Protein AF-A0A3A5UYR4-F1 (afdb_monomer)

Secondary structure (DSSP, 8-state):
--TTHHHHHHHHHHHHHSSSSS--------EEEEESSHHHHHHHHHHHGGGEEEEES--S---TTTPPPPHHHHHHHHH-SEEEE--TTSSTHHHHHHHHHGGG--EEEE-----TT----BHHHHHHHHHHHHHHH--EEEEEPEE---------------------------BPPPSEEEES-TTSPTTEEEEEEEE-SEEEEEEEETT--S-EEEEEEEPBTB----------SS-S-SEEEEEE--SS-EEEEEE-BTTB-S-SEEEEEEEEES--SHHHHHTTHHHHHHHHSS-PEEEETT-EE----TT-EEEEEEP-SSSEEEEEE--TT-SEEEEEESS-GGGG-SSS-SEE-TTS-B---SEEES--S---------------------EEEEETTTTEEE---HHHHHHHTPEEEE-----EEEEETTTTEEE---HHHHHHTT-EEEE----SS-EEE-SS-EEEEE----EEEEETTTTEE-TT--SHHHHHHHTPEEEETT--S-------------EEEEEEEESSSEEEEEEEETT--EEEE-----S-SEEEEEE--SS-EEEEEEPEE-TTS-EE-SSSEEEEEEEEESS-SHHHHHTTHHHHHHHHHSS--EEEETT-EE----TT-EEEEEEP-SSSEEEEEE--TT-SEEEEEESS-GGGG-SSS-SEE-TTS-B---SEEEE---------------S------S-----SB---GGGSHHHHHHHHHHHHHHHHHH-GGGHHHHHHHHHHHHHHHHHHHHHHHHHSTTTS--S--EEEESS---HHHHHHHT-EEEEPTT--TTSPPPHHHHHHHHHHHHHTT--EEEEESSS-HHHHHHHHHHT--SS-TT-SEEEEE---SSPPSSTT--HHHHHHHHHHHHHHHTT-

Structure (mmCIF, N/CA/C/O backbone):
data_AF-A0A3A5UYR4-F1
#
_entry.id   AF-A0A3A5UYR4-F1
#
loop_
_atom_site.group_PDB
_atom_site.id
_atom_site.type_symbol
_atom_site.label_atom_id
_atom_site.label_alt_id
_atom_site.label_comp_id
_atom_site.label_asym_id
_atom_site.label_entity_id
_atom_site.label_seq_id
_atom_site.pdbx_PDB_ins_code
_atom_site.Cartn_x
_atom_site.Cartn_y
_atom_site.Cartn_z
_atom_site.occupancy
_atom_site.B_iso_or_equiv
_atom_site.auth_seq_id
_atom_site.auth_comp_id
_atom_site.auth_asym_id
_atom_site.auth_atom_id
_atom_site.pdbx_PDB_model_num
ATOM 1 N N . MET A 1 1 ? 50.266 27.309 -73.929 1.00 41.91 1 MET A N 1
ATOM 2 C CA . MET A 1 1 ? 49.397 27.851 -72.865 1.00 41.91 1 MET A CA 1
ATOM 3 C C . MET A 1 1 ? 48.111 27.038 -72.879 1.00 41.91 1 MET A C 1
ATOM 5 O O . MET A 1 1 ? 47.482 27.016 -73.918 1.00 41.91 1 MET A O 1
ATOM 9 N N . ASN A 1 2 ? 47.706 26.277 -71.869 1.00 44.31 2 ASN A N 1
ATOM 10 C CA . ASN A 1 2 ? 48.337 25.964 -70.594 1.00 44.31 2 ASN A CA 1
ATOM 11 C C . ASN A 1 2 ? 47.897 24.552 -70.180 1.00 44.31 2 ASN A C 1
ATOM 13 O O . ASN A 1 2 ? 46.729 24.334 -69.879 1.00 44.31 2 ASN A O 1
ATOM 17 N N . ALA A 1 3 ? 48.866 23.644 -70.038 1.00 43.84 3 ALA A N 1
ATOM 18 C CA . ALA A 1 3 ? 48.737 22.358 -69.341 1.00 43.84 3 ALA A CA 1
ATOM 19 C C . ALA A 1 3 ? 48.464 22.514 -67.823 1.00 43.84 3 ALA A C 1
ATOM 21 O O . ALA A 1 3 ? 48.670 21.590 -67.052 1.00 43.84 3 ALA A O 1
ATOM 22 N N . ARG A 1 4 ? 48.024 23.707 -67.397 1.00 46.41 4 ARG A N 1
ATOM 23 C CA . ARG A 1 4 ? 47.527 24.024 -66.055 1.00 46.41 4 ARG A CA 1
ATOM 24 C C . ARG A 1 4 ? 45.995 23.978 -65.971 1.00 46.41 4 ARG A C 1
ATOM 26 O O . ARG A 1 4 ? 45.476 24.002 -64.869 1.00 46.41 4 ARG A O 1
ATOM 33 N N . SER A 1 5 ? 45.279 23.907 -67.102 1.00 45.62 5 SER A N 1
ATOM 34 C CA . SER A 1 5 ? 43.806 23.927 -67.098 1.00 45.62 5 SER A CA 1
ATOM 35 C C . SER A 1 5 ? 43.180 22.537 -66.955 1.00 45.62 5 SER A C 1
ATOM 37 O O . SER A 1 5 ? 42.100 22.417 -66.395 1.00 45.62 5 SER A O 1
ATOM 39 N N . THR A 1 6 ? 43.855 21.481 -67.419 1.00 45.62 6 THR A N 1
ATOM 40 C CA . THR A 1 6 ? 43.345 20.099 -67.344 1.00 45.62 6 THR A CA 1
ATOM 41 C C . THR A 1 6 ? 43.630 19.433 -65.998 1.00 45.62 6 THR A C 1
ATOM 43 O O . THR A 1 6 ? 42.854 18.596 -65.557 1.00 45.62 6 THR A O 1
ATOM 46 N N . THR A 1 7 ? 44.694 19.839 -65.300 1.00 48.00 7 THR A N 1
ATOM 47 C CA . THR A 1 7 ? 45.027 19.320 -63.962 1.00 48.00 7 THR A CA 1
ATOM 48 C C . THR A 1 7 ? 44.143 19.923 -62.868 1.00 48.00 7 THR A C 1
ATOM 50 O O . THR A 1 7 ? 43.902 19.279 -61.857 1.00 48.00 7 THR A O 1
ATOM 53 N N . MET A 1 8 ? 43.609 21.131 -63.078 1.00 48.28 8 MET A N 1
ATOM 54 C CA . MET A 1 8 ? 42.735 21.803 -62.109 1.00 48.28 8 MET A CA 1
ATOM 55 C C . MET A 1 8 ? 41.292 21.272 -62.146 1.00 48.28 8 MET A C 1
ATOM 57 O O . MET A 1 8 ? 40.616 21.304 -61.128 1.00 48.28 8 MET A O 1
ATOM 61 N N . LEU A 1 9 ? 40.841 20.712 -63.278 1.00 46.88 9 LEU A N 1
ATOM 62 C CA . LEU A 1 9 ? 39.514 20.092 -63.392 1.00 46.88 9 LEU A CA 1
ATOM 63 C C . LEU A 1 9 ? 39.484 18.656 -62.830 1.00 46.88 9 LEU A C 1
ATOM 65 O O . LEU A 1 9 ? 38.478 18.241 -62.271 1.00 46.88 9 LEU A O 1
ATOM 69 N N . ALA A 1 10 ? 40.602 17.924 -62.915 1.00 51.81 10 ALA A N 1
ATOM 70 C CA . ALA A 1 10 ? 40.723 16.575 -62.351 1.00 51.81 10 ALA A CA 1
ATOM 71 C C . ALA A 1 10 ? 40.894 16.577 -60.819 1.00 51.81 10 ALA A C 1
ATOM 73 O O . ALA A 1 10 ? 40.377 15.691 -60.151 1.00 51.81 10 ALA A O 1
ATOM 74 N N . VAL A 1 11 ? 41.563 17.591 -60.255 1.00 55.66 11 VAL A N 1
ATOM 75 C CA . VAL A 1 11 ? 41.673 17.760 -58.793 1.00 55.66 11 VAL A CA 1
ATOM 76 C C . VAL A 1 11 ? 40.357 18.269 -58.193 1.00 55.66 11 VAL A C 1
ATOM 78 O O . VAL A 1 11 ? 40.004 17.859 -57.096 1.00 55.66 11 VAL A O 1
ATOM 81 N N . LEU A 1 12 ? 39.577 19.073 -58.930 1.00 49.12 12 LEU A N 1
ATOM 82 C CA . LEU A 1 12 ? 38.245 19.503 -58.489 1.00 49.12 12 LEU A CA 1
ATOM 83 C C . LEU A 1 12 ? 37.212 18.357 -58.550 1.00 49.12 12 LEU A C 1
ATOM 85 O O . LEU A 1 12 ? 36.403 18.242 -57.644 1.00 49.12 12 LEU A O 1
ATOM 89 N N . MET A 1 13 ? 37.278 17.456 -59.543 1.00 50.69 13 MET A N 1
ATOM 90 C CA . MET A 1 13 ? 36.427 16.249 -59.580 1.00 50.69 13 MET A CA 1
ATOM 91 C C . MET A 1 13 ? 36.808 15.188 -58.532 1.00 50.69 13 MET A C 1
ATOM 93 O O . MET A 1 13 ? 35.925 14.485 -58.051 1.00 50.69 13 MET A O 1
ATOM 97 N N . MET A 1 14 ? 38.085 15.087 -58.134 1.00 53.50 14 MET A N 1
ATOM 98 C CA . MET A 1 14 ? 38.490 14.207 -57.024 1.00 53.50 14 MET A CA 1
ATOM 99 C C . MET A 1 14 ? 38.137 14.791 -55.648 1.00 53.50 14 MET A C 1
ATOM 101 O O . MET A 1 14 ? 37.802 14.022 -54.758 1.00 53.50 14 MET A O 1
ATOM 105 N N . LEU A 1 15 ? 38.134 16.121 -55.484 1.00 50.25 15 LEU A N 1
ATOM 106 C CA . LEU A 1 15 ? 37.699 16.778 -54.241 1.00 50.25 15 LEU A CA 1
ATOM 107 C C . LEU A 1 15 ? 36.170 16.780 -54.053 1.00 50.25 15 LEU A C 1
ATOM 109 O O . LEU A 1 15 ? 35.710 16.803 -52.920 1.00 50.25 15 LEU A O 1
ATOM 113 N N . PHE A 1 16 ? 35.384 16.692 -55.134 1.00 47.47 16 PHE A N 1
ATOM 114 C CA . PHE A 1 16 ? 33.928 16.492 -55.052 1.00 47.47 16 PHE A CA 1
ATOM 115 C C . PHE A 1 16 ? 33.507 15.019 -54.903 1.00 47.47 16 PHE A C 1
ATOM 117 O O . PHE A 1 16 ? 32.361 14.763 -54.561 1.00 47.47 16 PHE A O 1
ATOM 124 N N . SER A 1 17 ? 34.411 14.051 -55.113 1.00 47.84 17 SER A N 1
ATOM 125 C CA . SER A 1 17 ? 34.128 12.627 -54.835 1.00 47.84 17 SER A CA 1
ATOM 126 C C . SER A 1 17 ? 34.434 12.232 -53.384 1.00 47.84 17 SER A C 1
ATOM 128 O O . SER A 1 17 ? 34.014 11.172 -52.947 1.00 47.84 17 SER A O 1
ATOM 130 N N . SER A 1 18 ? 35.146 13.077 -52.629 1.00 45.94 18 SER A N 1
ATOM 131 C CA . SER A 1 18 ? 35.383 12.918 -51.184 1.00 45.94 18 SER A CA 1
ATOM 132 C C . SER A 1 18 ? 34.385 13.694 -50.313 1.00 45.94 18 SER A C 1
ATOM 134 O O . SER A 1 18 ? 34.560 13.754 -49.106 1.00 45.94 18 SER A O 1
ATOM 136 N N . MET A 1 19 ? 33.376 14.323 -50.924 1.00 46.06 19 MET A N 1
ATOM 137 C CA . MET A 1 19 ? 32.317 15.082 -50.237 1.00 46.06 19 MET A CA 1
ATOM 138 C C . MET A 1 19 ? 30.908 14.604 -50.620 1.00 46.06 19 MET A C 1
ATOM 140 O O . MET A 1 19 ? 29.925 15.220 -50.236 1.00 46.06 19 MET A O 1
ATOM 144 N N . ALA A 1 20 ? 30.823 13.504 -51.375 1.00 43.44 20 ALA A N 1
ATOM 145 C CA . ALA A 1 20 ? 29.588 12.795 -51.707 1.00 43.44 20 ALA A CA 1
ATOM 146 C C . ALA A 1 20 ? 29.462 11.470 -50.924 1.00 43.44 20 ALA A C 1
ATOM 148 O O . ALA A 1 20 ? 28.778 10.564 -51.373 1.00 43.44 20 ALA A O 1
ATOM 149 N N . GLY A 1 21 ? 30.183 11.344 -49.803 1.00 41.03 21 GLY A N 1
ATOM 150 C CA . GLY A 1 21 ? 30.098 10.216 -48.864 1.00 41.03 21 GLY A CA 1
ATOM 151 C C . GLY A 1 21 ? 29.880 10.671 -47.417 1.00 41.03 21 GLY A C 1
ATOM 152 O O . GLY A 1 21 ? 30.299 9.982 -46.501 1.00 41.03 21 GLY A O 1
ATOM 153 N N . CYS A 1 22 ? 29.321 11.871 -47.224 1.00 47.84 22 CYS A N 1
ATOM 154 C CA . CYS A 1 22 ? 28.932 12.418 -45.916 1.00 47.84 22 CYS A CA 1
ATOM 155 C C . CYS A 1 22 ? 27.630 13.226 -46.041 1.00 47.84 22 CYS A C 1
ATOM 157 O O . CYS A 1 22 ? 27.556 14.335 -45.528 1.00 47.84 22 CYS A O 1
ATOM 159 N N . LEU A 1 23 ? 26.688 12.728 -46.841 1.00 41.50 23 LEU A N 1
ATOM 160 C CA . LEU A 1 23 ? 25.290 13.164 -46.939 1.00 41.50 23 LEU A CA 1
ATOM 161 C C . LEU A 1 23 ? 24.502 11.987 -47.552 1.00 41.50 23 LEU A C 1
ATOM 163 O O . LEU A 1 23 ? 23.849 12.142 -48.579 1.00 41.50 23 LEU A O 1
ATOM 167 N N . ASP A 1 24 ? 24.689 10.795 -46.989 1.00 36.09 24 ASP A N 1
ATOM 168 C CA . ASP A 1 24 ? 23.566 9.880 -46.803 1.00 36.09 24 ASP A CA 1
ATOM 169 C C . ASP A 1 24 ? 23.168 10.149 -45.354 1.00 36.09 24 ASP A C 1
ATOM 171 O O . ASP A 1 24 ? 23.873 9.763 -44.429 1.00 36.09 24 ASP A O 1
ATOM 175 N N . SER A 1 25 ? 22.143 10.973 -45.165 1.00 39.84 25 SER A N 1
ATOM 176 C CA . SER A 1 25 ? 21.165 10.654 -44.137 1.00 39.84 25 SER A CA 1
ATOM 177 C C . SER A 1 25 ? 20.322 9.558 -44.783 1.00 39.84 25 SER A C 1
ATOM 179 O O . SER A 1 25 ? 19.301 9.839 -45.412 1.00 39.84 25 SER A O 1
ATOM 181 N N . GLU A 1 26 ? 20.874 8.344 -44.809 1.00 40.00 26 GLU A N 1
ATOM 182 C CA . GLU A 1 26 ? 20.013 7.180 -44.692 1.00 40.00 26 GLU A CA 1
ATOM 183 C C . GLU A 1 26 ? 19.308 7.431 -43.357 1.00 40.00 26 GLU A C 1
ATOM 185 O O . GLU A 1 26 ? 19.972 7.692 -42.351 1.00 40.00 26 GLU A O 1
ATOM 190 N N . ASP A 1 27 ? 17.985 7.575 -43.399 1.00 44.75 27 ASP A N 1
ATOM 191 C CA . ASP A 1 27 ? 17.169 7.354 -42.216 1.00 44.75 27 ASP A CA 1
ATOM 192 C C . ASP A 1 27 ? 17.482 5.897 -41.834 1.00 44.75 27 ASP A C 1
ATOM 194 O O . ASP A 1 27 ? 16.916 4.964 -42.402 1.00 44.75 27 ASP A O 1
ATOM 198 N N . ASP A 1 28 ? 18.547 5.702 -41.052 1.00 51.66 28 ASP A N 1
ATOM 199 C CA . ASP A 1 28 ? 18.791 4.452 -40.356 1.00 51.66 28 ASP A CA 1
ATOM 200 C C . ASP A 1 28 ? 17.608 4.376 -39.393 1.00 51.66 28 ASP A C 1
ATOM 202 O O . ASP A 1 28 ? 17.541 5.175 -38.461 1.00 51.66 28 ASP A O 1
ATOM 206 N N . ASP A 1 29 ? 16.620 3.534 -39.712 1.00 61.03 29 ASP A N 1
ATOM 207 C CA . ASP A 1 29 ? 15.505 3.212 -38.822 1.00 61.03 29 ASP A CA 1
ATOM 208 C C . ASP A 1 29 ? 16.124 2.722 -37.499 1.00 61.03 29 ASP A C 1
ATOM 210 O O . ASP A 1 29 ? 16.570 1.576 -37.389 1.00 61.03 29 ASP A O 1
ATOM 214 N N . GLU A 1 30 ? 16.287 3.643 -36.548 1.00 75.12 30 GLU A N 1
ATOM 215 C CA . GLU A 1 30 ? 16.884 3.402 -35.239 1.00 75.12 30 GLU A CA 1
ATOM 216 C C . GLU A 1 30 ? 15.900 2.549 -34.442 1.00 75.12 30 GLU A C 1
ATOM 218 O O . GLU A 1 30 ? 14.758 2.946 -34.211 1.00 75.12 30 GLU A O 1
ATOM 223 N N . TRP A 1 31 ? 16.331 1.339 -34.096 1.00 88.31 31 TRP A N 1
ATOM 224 C CA . TRP A 1 31 ? 15.473 0.331 -33.488 1.00 88.31 31 TRP A CA 1
ATOM 225 C C . TRP A 1 31 ? 15.033 0.799 -32.099 1.00 88.31 31 TRP A C 1
ATOM 227 O O . TRP A 1 31 ? 15.882 1.178 -31.286 1.00 88.31 31 TRP A O 1
ATOM 237 N N . THR A 1 32 ? 13.726 0.812 -31.842 1.00 94.19 32 THR A N 1
ATOM 238 C CA . THR A 1 32 ? 13.148 1.441 -30.646 1.00 94.19 32 THR A CA 1
ATOM 239 C C . THR A 1 32 ? 12.625 0.386 -29.675 1.00 94.19 32 THR A C 1
ATOM 241 O O . THR A 1 32 ? 11.776 -0.430 -30.032 1.00 94.19 32 THR A O 1
ATOM 244 N N . ALA A 1 33 ? 13.129 0.417 -28.441 1.00 96.56 33 ALA A N 1
ATOM 245 C CA . ALA A 1 33 ? 12.670 -0.408 -27.332 1.00 96.56 33 ALA A CA 1
ATOM 246 C C . ALA A 1 33 ? 11.856 0.443 -26.351 1.00 96.56 33 ALA A C 1
ATOM 248 O O . ALA A 1 33 ? 12.385 1.396 -25.776 1.00 96.56 33 ALA A O 1
ATOM 249 N N . MET A 1 34 ? 10.589 0.083 -26.160 1.00 96.31 34 MET A N 1
ATOM 250 C CA . MET A 1 34 ? 9.743 0.666 -25.122 1.00 96.31 34 MET A CA 1
ATOM 251 C C . MET A 1 34 ? 9.994 -0.064 -23.797 1.00 96.31 34 MET A C 1
ATOM 253 O O . MET A 1 34 ? 10.170 -1.285 -23.796 1.00 96.31 34 MET A O 1
ATOM 257 N N . VAL A 1 35 ? 10.024 0.658 -22.681 1.00 96.94 35 VAL A N 1
ATOM 258 C CA . VAL A 1 35 ? 10.205 0.097 -21.334 1.00 96.94 35 VAL A CA 1
ATOM 259 C C . VAL A 1 35 ? 9.142 0.640 -20.381 1.00 96.94 35 VAL A C 1
ATOM 261 O O . VAL A 1 35 ? 8.782 1.808 -20.491 1.00 96.94 35 VAL A O 1
ATOM 264 N N . SER A 1 36 ? 8.630 -0.177 -19.465 1.00 94.44 36 SER A N 1
ATOM 265 C CA . SER A 1 36 ? 7.624 0.257 -18.480 1.00 94.44 36 SER A CA 1
ATOM 266 C C . SER A 1 36 ? 8.203 1.179 -17.400 1.00 94.44 36 SER A C 1
ATOM 268 O O . SER A 1 36 ? 7.619 2.215 -17.103 1.00 94.44 36 SER A O 1
ATOM 270 N N . THR A 1 37 ? 9.381 0.838 -16.872 1.00 94.12 37 THR A N 1
ATOM 271 C CA . THR A 1 37 ? 10.008 1.471 -15.699 1.00 94.12 37 THR A CA 1
ATOM 272 C C . THR A 1 37 ? 11.458 1.882 -15.952 1.00 94.12 37 THR A C 1
ATOM 274 O O . THR A 1 37 ? 12.132 1.397 -16.874 1.00 94.12 37 THR A O 1
ATOM 277 N N . TYR A 1 38 ? 11.980 2.781 -15.111 1.00 94.62 38 TYR A N 1
ATOM 278 C CA . TYR A 1 38 ? 13.323 3.321 -15.292 1.00 94.62 38 TYR A CA 1
ATOM 279 C C . TYR A 1 38 ? 14.407 2.257 -15.102 1.00 94.62 38 TYR A C 1
ATOM 281 O O . TYR A 1 38 ? 15.332 2.184 -15.917 1.00 94.62 38 TYR A O 1
ATOM 289 N N . HIS A 1 39 ? 14.296 1.392 -14.090 1.00 95.38 39 HIS A N 1
ATOM 290 C CA . HIS A 1 39 ? 15.257 0.307 -13.868 1.00 95.38 39 HIS A CA 1
ATOM 291 C C . HIS A 1 39 ? 15.328 -0.668 -15.062 1.00 95.38 39 HIS A C 1
ATOM 293 O O . HIS A 1 39 ? 16.430 -1.030 -15.492 1.00 95.38 39 HIS A O 1
ATOM 299 N N . VAL A 1 40 ? 14.196 -1.017 -15.690 1.00 97.50 40 VAL A N 1
ATOM 300 C CA . VAL A 1 40 ? 14.183 -1.793 -16.946 1.00 97.50 40 VAL A CA 1
ATOM 301 C C . VAL A 1 40 ? 14.866 -1.005 -18.069 1.00 97.50 40 VAL A C 1
ATOM 303 O O . VAL A 1 40 ? 15.717 -1.542 -18.788 1.00 97.50 40 VAL A O 1
ATOM 306 N N . GLY A 1 41 ? 14.587 0.296 -18.175 1.00 96.75 41 GLY A N 1
ATOM 307 C CA . GLY A 1 41 ? 15.274 1.210 -19.090 1.00 96.75 41 GLY A CA 1
ATOM 308 C C . GLY A 1 41 ? 16.794 1.224 -18.931 1.00 96.75 41 GLY A C 1
ATOM 309 O O . GLY A 1 41 ? 17.516 1.259 -19.934 1.00 96.75 41 GLY A O 1
ATOM 310 N N . GLN A 1 42 ? 17.302 1.134 -17.700 1.00 97.25 42 GLN A N 1
ATOM 311 C CA . GLN A 1 42 ? 18.737 1.056 -17.413 1.00 97.25 42 GLN A CA 1
ATOM 312 C C . GLN A 1 42 ? 19.355 -0.250 -17.927 1.00 97.25 42 GLN A C 1
ATOM 314 O O . GLN A 1 42 ? 20.432 -0.204 -18.528 1.00 97.25 42 GLN A O 1
ATOM 319 N N . LEU A 1 43 ? 18.674 -1.396 -17.782 1.00 98.06 43 LEU A N 1
ATOM 320 C CA . LEU A 1 43 ? 19.130 -2.672 -18.357 1.00 98.06 43 LEU A CA 1
ATOM 321 C C . LEU A 1 43 ? 19.242 -2.587 -19.880 1.00 98.06 43 LEU A C 1
ATOM 323 O O . LEU A 1 43 ? 20.287 -2.909 -20.459 1.00 98.06 43 LEU A O 1
ATOM 327 N N . VAL A 1 44 ? 18.166 -2.137 -20.531 1.00 97.81 44 VAL A N 1
ATOM 328 C CA . VAL A 1 44 ? 18.091 -2.058 -21.994 1.00 97.81 44 VAL A CA 1
ATOM 329 C C . VAL A 1 44 ? 19.116 -1.060 -22.526 1.00 97.81 44 VAL A C 1
ATOM 331 O O . VAL A 1 44 ? 19.830 -1.376 -23.477 1.00 97.81 44 VAL A O 1
ATOM 334 N N . SER A 1 45 ? 19.273 0.095 -21.877 1.00 96.75 45 SER A N 1
ATOM 335 C CA . SER A 1 45 ? 20.263 1.110 -22.260 1.00 96.75 45 SER A CA 1
ATOM 336 C C . SER A 1 45 ? 21.699 0.612 -22.080 1.00 96.75 45 SER A C 1
ATOM 338 O O . SER A 1 45 ? 22.533 0.789 -22.971 1.00 96.75 45 SER A O 1
ATOM 340 N N . ALA A 1 46 ? 22.001 -0.055 -20.960 1.00 97.38 46 ALA A N 1
ATOM 341 C CA . ALA A 1 46 ? 23.338 -0.570 -20.676 1.00 97.38 46 ALA A CA 1
ATOM 342 C C . ALA A 1 46 ? 23.774 -1.643 -21.682 1.00 97.38 46 ALA A C 1
ATOM 344 O O . ALA A 1 46 ? 24.943 -1.684 -22.065 1.00 97.38 46 ALA A O 1
ATOM 345 N N . ILE A 1 47 ? 22.849 -2.499 -22.130 1.00 98.06 47 ILE A N 1
ATOM 346 C CA . ILE A 1 47 ? 23.137 -3.594 -23.066 1.00 98.06 47 ILE A CA 1
ATOM 347 C C . ILE A 1 47 ? 23.057 -3.115 -24.520 1.00 98.06 47 ILE A C 1
ATOM 349 O O . ILE A 1 47 ? 23.977 -3.370 -25.304 1.00 98.06 47 ILE A O 1
ATOM 353 N N . GLY A 1 48 ? 21.988 -2.402 -24.875 1.00 95.56 48 GLY A N 1
ATOM 354 C CA . GLY A 1 48 ? 21.715 -1.891 -26.218 1.00 95.56 48 GLY A CA 1
ATOM 355 C C . GLY A 1 48 ? 22.691 -0.802 -26.673 1.00 95.56 48 GLY A C 1
ATOM 356 O O . GLY A 1 48 ? 23.043 -0.744 -27.857 1.00 95.56 48 GLY A O 1
ATOM 357 N N . GLY A 1 49 ? 23.193 0.014 -25.739 1.00 93.31 49 GLY A N 1
ATOM 358 C CA . GLY A 1 49 ? 24.077 1.148 -26.022 1.00 93.31 49 GLY A CA 1
ATOM 359 C C . GLY A 1 49 ? 23.500 2.091 -27.085 1.00 93.31 49 GLY A C 1
ATOM 360 O O . GLY A 1 49 ? 22.292 2.178 -27.259 1.00 93.31 49 GLY A O 1
ATOM 361 N N . ASP A 1 50 ? 24.365 2.728 -27.881 1.00 90.31 50 ASP A N 1
ATOM 362 C CA . ASP A 1 50 ? 23.961 3.654 -28.961 1.00 90.31 50 ASP A CA 1
ATOM 363 C C . ASP A 1 50 ? 23.239 2.970 -30.153 1.00 90.31 50 ASP A C 1
ATOM 365 O O . ASP A 1 50 ? 23.048 3.590 -31.197 1.00 90.31 50 ASP A O 1
ATOM 369 N N . THR A 1 51 ? 22.937 1.668 -30.069 1.00 90.31 51 THR A N 1
ATOM 370 C CA . THR A 1 51 ? 22.303 0.904 -31.165 1.00 90.31 51 THR A CA 1
ATOM 371 C C . THR A 1 51 ? 20.788 0.813 -31.006 1.00 90.31 51 THR A C 1
ATOM 373 O O . THR A 1 51 ? 20.099 0.563 -31.993 1.00 90.31 51 THR A O 1
ATOM 376 N N . ILE A 1 52 ? 20.288 0.972 -29.777 1.00 93.06 52 ILE A N 1
ATOM 377 C CA . ILE A 1 52 ? 18.873 0.864 -29.431 1.00 93.06 52 ILE A CA 1
ATOM 378 C C . ILE A 1 52 ? 18.430 2.187 -28.819 1.00 93.06 52 ILE A C 1
ATOM 380 O O . ILE A 1 52 ? 19.035 2.661 -27.858 1.00 93.06 52 ILE A O 1
ATOM 384 N N . LYS A 1 53 ? 17.356 2.761 -29.351 1.00 95.06 53 LYS A N 1
ATOM 385 C CA . LYS A 1 53 ? 16.696 3.911 -28.745 1.00 95.06 53 LYS A CA 1
ATOM 386 C C . LYS A 1 53 ? 15.726 3.407 -27.680 1.00 95.06 53 LYS A C 1
ATOM 388 O O . LYS A 1 53 ? 14.837 2.624 -27.995 1.00 95.06 53 LYS A O 1
ATOM 393 N N . VAL A 1 54 ? 15.904 3.841 -26.437 1.00 95.38 54 VAL A N 1
ATOM 394 C CA . VAL A 1 54 ? 15.040 3.454 -25.312 1.00 95.38 54 VAL A CA 1
ATOM 395 C C . VAL A 1 54 ? 14.023 4.559 -25.045 1.00 95.38 54 VAL A C 1
ATOM 397 O O . VAL A 1 54 ? 14.399 5.727 -24.942 1.00 95.38 54 VAL A O 1
ATOM 400 N N . GLU A 1 55 ? 12.748 4.193 -24.947 1.00 94.50 55 GLU A N 1
ATOM 401 C CA . GLU A 1 55 ? 11.642 5.093 -24.608 1.00 94.50 55 GLU A CA 1
ATOM 402 C C . GLU A 1 55 ? 10.842 4.529 -23.430 1.00 94.50 55 GLU A C 1
ATOM 404 O O . GLU A 1 55 ? 10.591 3.332 -23.372 1.00 94.50 55 GLU A O 1
ATOM 409 N N . MET A 1 56 ? 10.459 5.391 -22.489 1.00 92.12 56 MET A N 1
ATOM 410 C CA . MET A 1 56 ? 9.654 5.035 -21.312 1.00 92.12 56 MET A CA 1
ATOM 411 C C . MET A 1 56 ? 8.166 5.063 -21.650 1.00 92.12 56 MET A C 1
ATOM 413 O O . MET A 1 56 ? 7.743 6.005 -22.319 1.00 92.12 56 MET A O 1
ATOM 417 N N . MET A 1 57 ? 7.387 4.097 -21.164 1.00 90.50 57 MET A N 1
ATOM 418 C CA . MET A 1 57 ? 5.934 4.068 -21.327 1.00 90.50 57 MET A CA 1
ATOM 419 C C . MET A 1 57 ? 5.286 5.238 -20.575 1.00 90.50 57 MET A C 1
ATOM 421 O O . MET A 1 57 ? 4.781 6.153 -21.222 1.00 90.50 57 MET A O 1
ATOM 425 N N . SER A 1 58 ? 5.415 5.270 -19.243 1.00 84.31 58 SER A N 1
ATOM 426 C CA . SER A 1 58 ? 4.984 6.412 -18.430 1.00 84.31 58 SER A CA 1
ATOM 427 C C . SER A 1 58 ? 5.871 7.626 -18.718 1.00 84.31 58 SER A C 1
ATOM 429 O O . SER A 1 58 ? 7.101 7.580 -18.603 1.00 84.31 58 SER A O 1
ATOM 431 N N . THR A 1 59 ? 5.246 8.726 -19.150 1.00 77.88 59 THR A N 1
ATOM 432 C CA . THR A 1 59 ? 5.927 10.017 -19.371 1.00 77.88 59 THR A CA 1
ATOM 433 C C . THR A 1 59 ? 5.472 11.123 -18.431 1.00 77.88 59 THR A C 1
ATOM 435 O O . THR A 1 59 ? 6.104 12.181 -18.408 1.00 77.88 59 THR A O 1
ATOM 438 N N . SER A 1 60 ? 4.417 10.873 -17.657 1.00 67.00 60 SER A N 1
ATOM 439 C CA . SER A 1 60 ? 3.846 11.783 -16.663 1.00 67.00 60 SER A CA 1
ATOM 440 C C . SER A 1 60 ? 4.638 11.805 -15.356 1.00 67.00 60 SER A C 1
ATOM 442 O O . SER A 1 60 ? 4.523 12.766 -14.609 1.00 67.00 60 SER A O 1
ATOM 444 N N . GLY A 1 61 ? 5.495 10.807 -15.114 1.00 72.25 61 GLY A N 1
ATOM 445 C CA . GLY A 1 61 ? 6.181 10.664 -13.829 1.00 72.25 61 GLY A CA 1
ATOM 446 C C . GLY A 1 61 ? 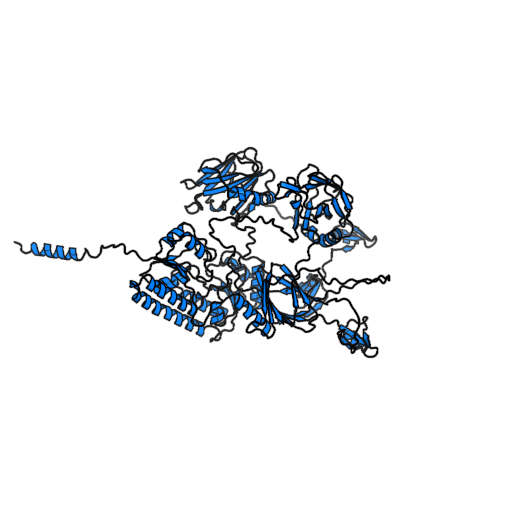5.316 10.006 -12.755 1.00 72.25 61 GLY A C 1
ATOM 447 O O . GLY A 1 61 ? 5.745 9.991 -11.615 1.00 72.25 61 GLY A O 1
ATOM 448 N N . VAL A 1 62 ? 4.161 9.456 -13.139 1.00 79.06 62 VAL A N 1
ATOM 449 C CA . VAL A 1 62 ? 3.291 8.638 -12.284 1.00 79.06 62 VAL A CA 1
ATOM 450 C C . VAL A 1 62 ? 3.973 7.288 -12.022 1.00 79.06 62 VAL A C 1
ATOM 452 O O . VAL A 1 62 ? 4.537 6.734 -12.990 1.00 79.06 62 VAL A O 1
ATOM 455 N N . PRO A 1 63 ? 3.965 6.782 -10.770 1.00 80.06 63 PRO A N 1
ATOM 456 C CA . PRO A 1 63 ? 4.420 5.435 -10.433 1.00 80.06 63 PRO A CA 1
ATOM 457 C C . PRO A 1 63 ? 3.797 4.375 -11.342 1.00 80.06 63 PRO A C 1
ATOM 459 O O . PRO A 1 63 ? 2.754 4.571 -11.959 1.00 80.06 63 PRO A O 1
ATOM 462 N N . VAL A 1 64 ? 4.490 3.258 -11.538 1.00 83.44 64 VAL A N 1
ATOM 463 C CA . VAL A 1 64 ? 4.102 2.326 -12.610 1.00 83.44 64 VAL A CA 1
ATOM 464 C C . VAL A 1 64 ? 2.854 1.503 -12.277 1.00 83.44 64 VAL A C 1
ATOM 466 O O . VAL A 1 64 ? 2.169 1.074 -13.210 1.00 83.44 64 VAL A O 1
ATOM 469 N N . HIS A 1 65 ? 2.586 1.310 -10.986 1.00 81.50 65 HIS A N 1
ATOM 470 C CA . HIS A 1 65 ? 1.413 0.614 -10.468 1.00 81.50 65 HIS A CA 1
ATOM 471 C C . HIS A 1 65 ? 0.141 1.456 -10.651 1.00 81.50 65 HIS A C 1
ATOM 473 O O . HIS A 1 65 ? -0.855 0.912 -11.115 1.00 81.50 65 HIS A O 1
ATOM 479 N N . ASP A 1 66 ? 0.228 2.781 -10.480 1.00 77.00 66 ASP A N 1
ATOM 480 C CA . ASP A 1 66 ? -0.901 3.717 -10.680 1.00 77.00 66 ASP A CA 1
ATOM 481 C C . ASP A 1 66 ? -1.028 4.224 -12.123 1.00 77.00 66 ASP A C 1
ATOM 483 O O . ASP A 1 66 ? -1.928 4.984 -12.484 1.00 77.00 66 ASP A O 1
ATOM 487 N N . TYR A 1 67 ? -0.073 3.873 -12.983 1.00 83.81 67 TYR A N 1
ATOM 488 C CA . TYR A 1 67 ? -0.048 4.387 -14.342 1.00 83.81 67 TYR A CA 1
ATOM 489 C C . TYR A 1 67 ? -1.101 3.705 -15.216 1.00 83.81 67 TYR A C 1
ATOM 491 O O . TYR A 1 67 ? -0.958 2.540 -15.580 1.00 83.81 67 TYR A O 1
ATOM 499 N N . GLU A 1 68 ? -2.074 4.477 -15.701 1.00 85.81 68 GLU A N 1
ATOM 500 C CA . GLU A 1 68 ? -2.978 4.023 -16.754 1.00 85.81 68 GLU A CA 1
ATOM 501 C C . GLU A 1 68 ? -2.523 4.491 -18.159 1.00 85.81 68 GLU A C 1
ATOM 503 O O . GLU A 1 68 ? -2.367 5.692 -18.421 1.00 85.81 68 GLU A O 1
ATOM 508 N N . PRO A 1 69 ? -2.303 3.571 -19.123 1.00 87.88 69 PRO A N 1
ATOM 509 C CA . PRO A 1 69 ? -1.886 3.935 -20.473 1.00 87.88 69 PRO A CA 1
ATOM 510 C C . PRO A 1 69 ? -2.927 4.747 -21.253 1.00 87.88 69 PRO A C 1
ATOM 512 O O . PRO A 1 69 ? -3.954 4.232 -21.697 1.00 87.88 69 PRO A O 1
ATOM 515 N N . ALA A 1 70 ? -2.588 5.989 -21.600 1.00 88.88 70 ALA A N 1
ATOM 516 C CA . ALA A 1 70 ? -3.402 6.779 -22.515 1.00 88.88 70 ALA A CA 1
ATOM 517 C C . ALA A 1 70 ? -3.387 6.198 -23.945 1.00 88.88 70 ALA A C 1
ATOM 519 O O . ALA A 1 70 ? -2.433 5.553 -24.394 1.00 88.88 70 ALA A O 1
ATOM 520 N N . ALA A 1 71 ? -4.398 6.532 -24.755 1.00 88.88 71 ALA A N 1
ATOM 521 C CA . ALA A 1 71 ? -4.475 6.087 -26.154 1.00 88.88 71 ALA A CA 1
ATOM 522 C C . ALA A 1 71 ? -3.231 6.466 -26.991 1.00 88.88 71 ALA A C 1
ATOM 524 O O . ALA A 1 71 ? -2.859 5.755 -27.928 1.00 88.88 71 ALA A O 1
ATOM 525 N N . ALA A 1 72 ? -2.575 7.586 -26.666 1.00 90.06 72 ALA A N 1
ATOM 526 C CA . ALA A 1 72 ? -1.323 7.991 -27.303 1.00 90.06 72 ALA A CA 1
ATOM 527 C C . ALA A 1 72 ? -0.160 7.043 -26.964 1.00 90.06 72 ALA A C 1
ATOM 529 O O . ALA A 1 72 ? 0.666 6.756 -27.835 1.00 90.06 72 ALA A O 1
ATOM 530 N N . ASP A 1 73 ? -0.119 6.523 -25.740 1.00 92.19 73 ASP A N 1
ATOM 531 C CA . ASP A 1 73 ? 0.908 5.591 -25.286 1.00 92.19 73 ASP A CA 1
ATOM 532 C C . ASP A 1 73 ? 0.695 4.203 -25.888 1.00 92.19 73 ASP A C 1
ATOM 534 O O . ASP A 1 73 ? 1.654 3.594 -26.359 1.00 92.19 73 ASP A O 1
ATOM 538 N N . ILE A 1 74 ? -0.558 3.766 -26.051 1.00 93.44 74 ILE A N 1
ATOM 539 C CA . ILE A 1 74 ? -0.894 2.553 -26.817 1.00 93.44 74 ILE A CA 1
ATOM 540 C C . ILE A 1 74 ? -0.398 2.647 -28.270 1.00 93.44 74 ILE A C 1
ATOM 542 O O . ILE A 1 74 ? 0.180 1.694 -28.800 1.00 93.44 74 ILE A O 1
ATOM 546 N N . VAL A 1 75 ? -0.553 3.806 -28.923 1.00 91.75 75 VAL A N 1
ATOM 547 C CA . VAL A 1 75 ? -0.025 4.026 -30.284 1.00 91.75 75 VAL A CA 1
ATOM 548 C C . VAL A 1 75 ? 1.503 3.967 -30.304 1.00 91.75 75 VAL A C 1
ATOM 550 O O . VAL A 1 75 ? 2.082 3.359 -31.204 1.00 91.75 75 VAL A O 1
ATOM 553 N N . ARG A 1 76 ? 2.178 4.564 -29.320 1.00 93.75 76 ARG A N 1
ATOM 554 C CA . ARG A 1 76 ? 3.642 4.493 -29.226 1.00 93.75 76 ARG A CA 1
ATOM 555 C C . ARG A 1 76 ? 4.136 3.073 -28.969 1.00 93.75 76 ARG A C 1
ATOM 557 O O . ARG A 1 76 ? 5.110 2.649 -29.587 1.00 93.75 76 ARG A O 1
ATOM 564 N N . LEU A 1 77 ? 3.464 2.337 -28.087 1.00 95.00 77 LEU A N 1
ATOM 565 C CA . LEU A 1 77 ? 3.751 0.936 -27.802 1.00 95.00 77 LEU A CA 1
ATOM 566 C C . LEU A 1 77 ? 3.624 0.097 -29.079 1.00 95.00 77 LEU A C 1
ATOM 568 O O . LEU A 1 77 ? 4.520 -0.682 -29.396 1.00 95.00 77 LEU A O 1
ATOM 572 N N . GLN A 1 78 ? 2.573 0.327 -29.868 1.00 94.50 78 GLN A N 1
ATOM 573 C CA . GLN A 1 78 ? 2.377 -0.300 -31.176 1.00 94.50 78 GLN A CA 1
ATOM 574 C C . GLN A 1 78 ? 3.491 0.025 -32.190 1.00 94.50 78 GLN A C 1
ATOM 576 O O . GLN A 1 78 ? 3.821 -0.813 -33.032 1.00 94.50 78 GLN A O 1
ATOM 581 N N . GLU A 1 79 ? 4.036 1.244 -32.168 1.00 92.69 79 GLU A N 1
ATOM 582 C CA . GLU A 1 79 ? 5.115 1.672 -33.070 1.00 92.69 79 GLU A CA 1
ATOM 583 C C . GLU A 1 79 ? 6.505 1.173 -32.640 1.00 92.69 79 GLU A C 1
ATOM 585 O O . GLU A 1 79 ? 7.438 1.218 -33.446 1.00 92.69 79 GLU A O 1
ATOM 590 N N . SER A 1 80 ? 6.647 0.677 -31.406 1.00 94.75 80 SER A N 1
ATOM 591 C CA . SER A 1 80 ? 7.902 0.120 -30.896 1.00 94.75 80 SER A CA 1
ATOM 592 C C . SER A 1 80 ? 8.249 -1.229 -31.537 1.00 94.75 80 SER A C 1
ATOM 594 O O . SER A 1 80 ? 7.382 -2.003 -31.948 1.00 94.75 80 SER A O 1
ATOM 596 N N . ASP A 1 81 ? 9.544 -1.539 -31.624 1.00 94.69 81 ASP A N 1
ATOM 597 C CA . ASP A 1 81 ? 9.991 -2.825 -32.159 1.00 94.69 81 ASP A CA 1
ATOM 598 C C . ASP A 1 81 ? 9.945 -3.946 -31.104 1.00 94.69 81 ASP A C 1
ATOM 600 O O . ASP A 1 81 ? 9.771 -5.127 -31.434 1.00 94.69 81 ASP A O 1
ATOM 604 N N . ILE A 1 82 ? 10.134 -3.580 -29.836 1.00 96.19 82 ILE A N 1
ATOM 605 C CA . ILE A 1 82 ? 10.107 -4.469 -28.676 1.00 96.19 82 ILE A CA 1
ATOM 606 C C . ILE A 1 82 ? 9.657 -3.684 -27.447 1.00 96.19 82 ILE A C 1
ATOM 608 O O . ILE A 1 82 ? 9.983 -2.505 -27.300 1.00 96.19 82 ILE A O 1
ATOM 612 N N . PHE A 1 83 ? 8.966 -4.368 -26.549 1.00 97.75 83 PHE A N 1
ATOM 613 C CA . PHE A 1 83 ? 8.557 -3.849 -25.257 1.00 97.75 83 PHE A CA 1
ATOM 614 C C . PHE A 1 83 ? 9.180 -4.692 -24.142 1.00 97.75 83 PHE A C 1
ATOM 616 O O . PHE A 1 83 ? 9.151 -5.923 -24.204 1.00 97.75 83 PHE A O 1
ATOM 623 N N . PHE A 1 84 ? 9.761 -4.042 -23.139 1.00 98.19 84 PHE A N 1
ATOM 624 C CA . PHE A 1 84 ? 10.263 -4.688 -21.930 1.00 98.19 84 PHE A CA 1
ATOM 625 C C . PHE A 1 84 ? 9.501 -4.181 -20.711 1.00 98.19 84 PHE A C 1
ATOM 627 O O . PHE A 1 84 ? 9.343 -2.976 -20.541 1.00 98.19 84 PHE A O 1
ATOM 634 N N . TYR A 1 85 ? 9.096 -5.101 -19.847 1.00 97.06 85 TYR A N 1
ATOM 635 C CA . TYR A 1 85 ? 8.436 -4.795 -18.579 1.00 97.06 85 TYR A CA 1
ATOM 636 C C . TYR A 1 85 ? 8.996 -5.681 -17.462 1.00 97.06 85 TYR A C 1
ATOM 638 O O . TYR A 1 85 ? 9.724 -6.641 -17.749 1.00 97.06 85 TYR A O 1
ATOM 646 N N . HIS A 1 86 ? 8.767 -5.342 -16.196 1.00 95.25 86 HIS A N 1
ATOM 647 C CA . HIS A 1 86 ? 9.289 -6.112 -15.072 1.00 95.25 86 HIS A CA 1
ATOM 648 C C . HIS A 1 86 ? 8.540 -7.439 -14.930 1.00 95.25 86 HIS A C 1
ATOM 650 O O . HIS A 1 86 ? 9.163 -8.504 -15.031 1.00 95.25 86 HIS A O 1
ATOM 656 N N . GLY A 1 87 ? 7.213 -7.371 -14.801 1.00 90.81 87 GLY A N 1
ATOM 657 C CA . GLY A 1 87 ? 6.325 -8.460 -14.390 1.00 90.81 87 GLY A CA 1
ATOM 658 C C . GLY A 1 87 ? 6.205 -8.585 -12.869 1.00 90.81 87 GLY A C 1
ATOM 659 O O . GLY A 1 87 ? 6.490 -7.625 -12.171 1.00 90.81 87 GLY A O 1
ATOM 660 N N . LEU A 1 88 ? 5.795 -9.761 -12.365 1.00 87.38 88 LEU A N 1
ATOM 661 C CA . LEU A 1 88 ? 5.340 -9.923 -10.964 1.00 87.38 88 LEU A CA 1
ATOM 662 C C . LEU A 1 88 ? 4.219 -8.932 -10.608 1.00 87.38 88 LEU A C 1
ATOM 664 O O . LEU A 1 88 ? 4.255 -8.302 -9.565 1.00 87.38 88 LEU A O 1
ATOM 668 N N . ASN A 1 89 ? 3.304 -8.728 -11.553 1.00 84.94 89 ASN A N 1
ATOM 669 C CA . ASN A 1 89 ? 2.204 -7.773 -11.471 1.00 84.94 89 ASN A CA 1
ATOM 670 C C . ASN A 1 89 ? 2.561 -6.294 -11.196 1.00 84.94 89 ASN A C 1
ATOM 672 O O . ASN A 1 89 ? 1.664 -5.482 -11.057 1.00 84.94 89 ASN A O 1
ATOM 676 N N . LEU A 1 90 ? 3.844 -5.892 -11.240 1.00 88.12 90 LEU A N 1
ATOM 677 C CA . LEU A 1 90 ? 4.255 -4.479 -11.098 1.00 88.12 90 LEU A CA 1
ATOM 678 C C . LEU A 1 90 ? 3.531 -3.528 -12.064 1.00 88.12 90 LEU A C 1
ATOM 680 O O . LEU A 1 90 ? 3.383 -2.342 -11.797 1.00 88.12 90 LEU A O 1
ATOM 684 N N . GLU A 1 91 ? 3.154 -4.035 -13.235 1.00 90.75 91 GLU A N 1
ATOM 685 C CA . GLU A 1 91 ? 2.516 -3.260 -14.289 1.00 90.75 91 GLU A CA 1
ATOM 686 C C . GLU A 1 91 ? 1.152 -3.876 -14.651 1.00 90.75 91 GLU A C 1
ATOM 688 O O . GLU A 1 91 ? 1.050 -4.522 -15.705 1.00 90.75 91 GLU A O 1
ATOM 693 N N . PRO A 1 92 ? 0.110 -3.701 -13.812 1.00 85.94 92 PRO A N 1
ATOM 694 C CA . PRO A 1 92 ? -1.169 -4.417 -13.948 1.00 85.94 92 PRO A CA 1
ATOM 695 C C . PRO A 1 92 ? -1.856 -4.142 -15.299 1.00 85.94 92 PRO A C 1
ATOM 697 O O . PRO A 1 92 ? -2.468 -5.009 -15.925 1.00 85.94 92 PRO A O 1
ATOM 700 N N . TRP A 1 93 ? -1.641 -2.950 -15.856 1.00 89.38 93 TRP A N 1
ATOM 701 C CA . TRP A 1 93 ? -2.165 -2.524 -17.155 1.00 89.38 93 TRP A CA 1
ATOM 702 C C . TRP A 1 93 ? -1.549 -3.241 -18.372 1.00 89.38 93 TRP A C 1
ATOM 704 O O . TRP A 1 93 ? -2.089 -3.144 -19.483 1.00 89.38 93 TRP A O 1
ATOM 714 N N . VAL A 1 94 ? -0.408 -3.934 -18.235 1.00 92.94 94 VAL A N 1
ATOM 715 C CA . VAL A 1 94 ? 0.337 -4.484 -19.386 1.00 92.94 94 VAL A CA 1
ATOM 716 C C . VAL A 1 94 ? -0.477 -5.519 -20.154 1.00 92.94 94 VAL A C 1
ATOM 718 O O . VAL A 1 94 ? -0.477 -5.495 -21.390 1.00 92.94 94 VAL A O 1
ATOM 721 N N . GLU A 1 95 ? -1.175 -6.422 -19.466 1.00 89.50 95 GLU A N 1
ATOM 722 C CA . GLU A 1 95 ? -1.934 -7.481 -20.136 1.00 89.50 95 GLU A CA 1
ATOM 723 C C . GLU A 1 95 ? -3.086 -6.910 -20.968 1.00 89.50 95 GLU A C 1
ATOM 725 O O . GLU A 1 95 ? -3.213 -7.228 -22.159 1.00 89.50 95 GLU A O 1
ATOM 730 N N . SER A 1 96 ? -3.857 -5.993 -20.379 1.00 88.75 96 SER A N 1
ATOM 731 C CA . SER A 1 96 ? -4.936 -5.267 -21.054 1.00 88.75 96 SER A CA 1
ATOM 732 C C . SER A 1 96 ? -4.414 -4.478 -22.262 1.00 88.75 96 SER A C 1
ATOM 734 O O . SER A 1 96 ? -4.913 -4.632 -23.387 1.00 88.75 96 SER A O 1
ATOM 736 N N . ALA A 1 97 ? -3.326 -3.719 -22.085 1.00 91.31 97 ALA A N 1
ATOM 737 C CA . ALA A 1 97 ? -2.713 -2.931 -23.150 1.00 91.31 97 ALA A CA 1
ATOM 738 C C . ALA A 1 97 ? -2.268 -3.808 -24.334 1.00 91.31 97 ALA A C 1
ATOM 740 O O . ALA A 1 97 ? -2.569 -3.498 -25.492 1.00 91.31 97 ALA A O 1
ATOM 741 N N . LEU A 1 98 ? -1.597 -4.935 -24.073 1.00 92.94 98 LEU A N 1
ATOM 742 C CA . LEU A 1 98 ? -1.157 -5.861 -25.120 1.00 92.94 98 LEU A CA 1
ATOM 743 C C . LEU A 1 98 ? -2.333 -6.590 -25.786 1.00 92.94 98 LEU A C 1
ATOM 745 O O . LEU A 1 98 ? -2.322 -6.776 -27.008 1.00 92.94 98 LEU A O 1
ATOM 749 N N . SER A 1 99 ? -3.360 -6.962 -25.018 1.00 90.81 99 SER A N 1
ATOM 750 C CA . SER A 1 99 ? -4.585 -7.588 -25.528 1.00 90.81 99 SER A CA 1
ATOM 751 C C . SER A 1 99 ? -5.330 -6.662 -26.496 1.00 90.81 99 SER A C 1
ATOM 753 O O . SER A 1 99 ? -5.692 -7.080 -27.603 1.00 90.81 99 SER A O 1
ATOM 755 N N . SER A 1 100 ? -5.451 -5.374 -26.150 1.00 90.31 100 SER A N 1
ATOM 756 C CA . SER A 1 100 ? -6.104 -4.352 -26.982 1.00 90.31 100 SER A CA 1
ATOM 757 C C . SER A 1 100 ? -5.452 -4.191 -28.368 1.00 90.31 100 SER A C 1
ATOM 759 O O . SER A 1 100 ? -6.132 -3.928 -29.366 1.00 90.31 100 SER A O 1
ATOM 761 N N . LEU A 1 101 ? -4.135 -4.415 -28.457 1.00 91.25 101 LEU A N 1
ATOM 762 C CA . LEU A 1 101 ? -3.359 -4.332 -29.695 1.00 91.25 101 LEU A CA 1
ATOM 763 C C . LEU A 1 101 ? -3.464 -5.600 -30.562 1.00 91.25 101 LEU A C 1
ATOM 765 O O . LEU A 1 101 ? -3.259 -5.538 -31.782 1.00 91.25 101 LEU A O 1
ATOM 769 N N . GLY A 1 102 ? -3.785 -6.756 -29.973 1.00 91.69 102 GLY A N 1
ATOM 770 C CA . GLY A 1 102 ? -3.915 -8.039 -30.667 1.00 91.69 102 GLY A CA 1
ATOM 771 C C . GLY A 1 102 ? -2.705 -8.372 -31.554 1.00 91.69 102 GLY A C 1
ATOM 772 O O . GLY A 1 102 ? -1.557 -8.343 -31.121 1.00 91.69 102 GLY A O 1
ATOM 773 N N . ASP A 1 103 ? -2.939 -8.648 -32.843 1.00 90.69 103 ASP A N 1
ATOM 774 C CA . ASP A 1 103 ? -1.873 -8.939 -33.825 1.00 90.69 103 ASP A CA 1
ATOM 775 C C . ASP A 1 103 ? -0.892 -7.763 -34.056 1.00 90.69 103 ASP A C 1
ATOM 777 O O . ASP A 1 103 ? 0.110 -7.930 -34.759 1.00 90.69 103 ASP A O 1
ATOM 781 N N . GLN A 1 104 ? -1.208 -6.564 -33.556 1.00 90.00 104 GLN A N 1
ATOM 782 C CA . GLN A 1 104 ? -0.370 -5.367 -33.665 1.00 90.00 104 GLN A CA 1
ATOM 783 C C . GLN A 1 104 ? 0.509 -5.134 -32.433 1.00 90.00 104 GLN A C 1
ATOM 785 O O . GLN A 1 104 ? 1.303 -4.196 -32.460 1.00 90.00 104 GLN A O 1
ATOM 790 N N . ALA A 1 105 ? 0.386 -5.962 -31.390 1.00 91.75 105 ALA A N 1
ATOM 791 C CA . ALA A 1 105 ? 1.230 -5.865 -30.208 1.00 91.75 105 ALA A CA 1
ATOM 792 C C . ALA A 1 105 ? 2.714 -6.080 -30.579 1.00 91.75 105 ALA A C 1
ATOM 794 O O . ALA A 1 105 ? 3.022 -6.955 -31.406 1.00 91.75 105 ALA A O 1
ATOM 795 N N . PRO A 1 106 ? 3.645 -5.302 -29.995 1.00 93.19 106 PRO A N 1
ATOM 796 C CA . PRO A 1 106 ? 5.071 -5.521 -30.194 1.00 93.19 106 PRO A CA 1
ATOM 797 C C . PRO A 1 106 ? 5.505 -6.861 -29.585 1.00 93.19 106 PRO A C 1
ATOM 799 O O . PRO A 1 106 ? 4.757 -7.545 -28.886 1.00 93.19 106 PRO A O 1
ATOM 802 N N . THR A 1 107 ? 6.750 -7.265 -29.845 1.00 93.94 107 THR A N 1
ATOM 803 C CA . THR A 1 107 ? 7.326 -8.369 -29.066 1.00 93.94 107 THR A CA 1
ATOM 804 C C . THR A 1 107 ? 7.511 -7.887 -27.631 1.00 93.94 107 THR A C 1
ATOM 806 O O . THR A 1 107 ? 8.311 -6.987 -27.412 1.00 93.94 107 THR A O 1
ATOM 809 N N . SER A 1 108 ? 6.805 -8.482 -26.676 1.00 95.69 108 SER A N 1
ATOM 810 C CA . SER A 1 108 ? 6.885 -8.101 -25.261 1.00 95.69 108 SER A CA 1
ATOM 811 C C . SER A 1 108 ? 7.722 -9.103 -24.469 1.00 95.69 108 SER A C 1
ATOM 813 O O . SER A 1 108 ? 7.605 -10.312 -24.679 1.00 95.69 108 SER A O 1
ATOM 815 N N . ILE A 1 109 ? 8.590 -8.609 -23.586 1.00 97.50 109 ILE A N 1
ATOM 816 C CA . ILE A 1 109 ? 9.519 -9.409 -22.784 1.00 97.50 109 ILE A CA 1
ATOM 817 C C . ILE A 1 109 ? 9.417 -8.994 -21.317 1.00 97.50 109 ILE A C 1
ATOM 819 O O . ILE A 1 109 ? 9.836 -7.897 -20.950 1.00 97.50 109 ILE A O 1
ATOM 823 N N . GLN A 1 110 ? 8.946 -9.917 -20.483 1.00 97.12 110 GLN A N 1
ATOM 824 C CA . GLN A 1 110 ? 9.072 -9.826 -19.033 1.00 97.12 110 GLN A CA 1
ATOM 825 C C . GLN A 1 110 ? 10.541 -10.019 -18.639 1.00 97.12 110 GLN A C 1
ATOM 827 O O . GLN A 1 110 ? 11.176 -11.002 -19.039 1.00 97.12 110 GLN A O 1
ATOM 832 N N . THR A 1 111 ? 11.097 -9.070 -17.891 1.00 97.38 111 THR A N 1
ATOM 833 C CA . THR A 1 111 ? 12.519 -9.054 -17.531 1.00 97.38 111 THR A CA 1
ATOM 834 C C . THR A 1 111 ? 12.821 -9.733 -16.205 1.00 97.38 111 THR A C 1
ATOM 836 O O . THR A 1 111 ? 13.968 -10.159 -16.032 1.00 97.38 111 THR A O 1
ATOM 839 N N . HIS A 1 112 ? 11.829 -9.878 -15.316 1.00 96.50 112 HIS A N 1
ATOM 840 C CA . HIS A 1 112 ? 12.005 -10.490 -14.003 1.00 96.50 112 HIS A CA 1
ATOM 841 C C . HIS A 1 112 ? 12.733 -11.841 -14.091 1.00 96.50 112 HIS A C 1
ATOM 843 O O . HIS A 1 112 ? 12.374 -12.742 -14.855 1.00 96.50 112 HIS A O 1
ATOM 849 N N . ALA A 1 113 ? 13.787 -11.980 -13.287 1.00 96.69 113 ALA A N 1
ATOM 850 C CA . ALA A 1 113 ? 14.566 -13.198 -13.159 1.00 96.69 113 ALA A CA 1
ATOM 851 C C . ALA A 1 113 ? 15.378 -13.190 -11.863 1.00 96.69 113 ALA A C 1
ATOM 853 O O . ALA A 1 113 ? 15.974 -12.178 -11.496 1.00 96.69 113 ALA A O 1
ATOM 854 N N . MET A 1 114 ? 15.495 -14.365 -11.245 1.00 96.25 114 MET A N 1
ATOM 855 C CA . MET A 1 114 ? 16.295 -14.577 -10.039 1.00 96.25 114 MET A CA 1
ATOM 856 C C . MET A 1 114 ? 17.591 -15.353 -10.322 1.00 96.25 114 MET A C 1
ATOM 858 O O . MET A 1 114 ? 17.686 -16.102 -11.308 1.00 96.25 114 MET A O 1
ATOM 862 N N . PRO A 1 115 ? 18.627 -15.215 -9.470 1.00 94.75 115 PRO A N 1
ATOM 863 C CA . PRO A 1 115 ? 19.834 -16.024 -9.564 1.00 94.75 115 PRO A CA 1
ATOM 864 C C . PRO A 1 115 ? 19.526 -17.524 -9.516 1.00 94.75 115 PRO A C 1
ATOM 866 O O . PRO A 1 115 ? 18.564 -17.983 -8.907 1.00 94.75 115 PRO A O 1
ATOM 869 N N . THR A 1 116 ? 20.377 -18.340 -10.144 1.00 90.81 116 THR A N 1
ATOM 870 C CA . THR A 1 116 ? 20.154 -19.794 -10.184 1.00 90.81 116 THR A CA 1
ATOM 871 C C . THR A 1 116 ? 20.073 -20.397 -8.777 1.00 90.81 116 THR A C 1
ATOM 873 O O . THR A 1 116 ? 21.091 -20.491 -8.091 1.00 90.81 116 THR A O 1
ATOM 876 N N . GLY A 1 117 ? 18.896 -20.917 -8.421 1.00 87.81 117 GLY A N 1
ATOM 877 C CA . GLY A 1 117 ? 18.629 -21.555 -7.129 1.00 87.81 117 GLY A CA 1
ATOM 878 C C . GLY A 1 117 ? 17.939 -20.653 -6.106 1.00 87.81 117 GLY A C 1
ATOM 879 O O . GLY A 1 117 ? 17.732 -21.109 -4.987 1.00 87.81 117 GLY A O 1
ATOM 880 N N . GLU A 1 118 ? 17.595 -19.425 -6.488 1.00 90.44 118 GLU A N 1
ATOM 881 C CA . GLU A 1 118 ? 16.777 -18.492 -5.714 1.00 90.44 118 GLU A CA 1
ATOM 882 C C . GLU A 1 118 ? 15.418 -18.304 -6.419 1.00 90.44 118 GLU A C 1
ATOM 884 O O . GLU A 1 118 ? 15.308 -18.540 -7.627 1.00 90.44 118 GLU A O 1
ATOM 889 N N . THR A 1 119 ? 14.392 -17.929 -5.660 1.00 87.94 119 THR A N 1
ATOM 890 C CA . THR A 1 119 ? 13.019 -17.662 -6.125 1.00 87.94 119 THR A CA 1
ATOM 891 C C . THR A 1 119 ? 12.644 -16.218 -5.813 1.00 87.94 119 THR A C 1
ATOM 893 O O . THR A 1 119 ? 13.312 -15.588 -4.986 1.00 87.94 119 THR A O 1
ATOM 896 N N . ALA A 1 120 ? 11.624 -15.698 -6.503 1.00 88.44 120 ALA A N 1
ATOM 897 C CA . ALA A 1 120 ? 10.982 -14.447 -6.110 1.00 88.44 120 ALA A CA 1
ATOM 898 C C . ALA A 1 120 ? 10.458 -14.576 -4.672 1.00 88.44 120 ALA A C 1
ATOM 900 O O . ALA A 1 120 ? 10.292 -15.698 -4.178 1.00 88.44 120 ALA A O 1
ATOM 901 N N . LEU A 1 121 ? 10.310 -13.445 -3.995 1.00 84.12 121 LEU A N 1
ATOM 902 C CA . LEU A 1 121 ? 9.715 -13.404 -2.668 1.00 84.12 121 LEU A CA 1
ATOM 903 C C . LEU A 1 121 ? 8.209 -13.317 -2.842 1.00 84.12 121 LEU A C 1
ATOM 905 O O . LEU A 1 121 ? 7.736 -12.312 -3.352 1.00 84.12 121 LEU A O 1
ATOM 909 N N . ASP A 1 122 ? 7.512 -14.394 -2.503 1.00 84.88 122 ASP A N 1
ATOM 910 C CA . ASP A 1 122 ? 6.064 -14.391 -2.336 1.00 84.88 122 ASP A CA 1
ATOM 911 C C . ASP A 1 122 ? 5.710 -13.913 -0.928 1.00 84.88 122 ASP A C 1
ATOM 913 O O . ASP A 1 122 ? 6.411 -14.252 0.037 1.00 84.88 122 ASP A O 1
ATOM 917 N N . TYR A 1 123 ? 4.671 -13.090 -0.830 1.00 80.12 123 TYR A N 1
ATOM 918 C CA . TYR A 1 123 ? 4.296 -12.435 0.420 1.00 80.12 123 TYR A CA 1
ATOM 919 C C . TYR A 1 123 ? 3.759 -13.419 1.456 1.00 80.12 123 TYR A C 1
ATOM 921 O O . TYR A 1 123 ? 4.164 -13.342 2.615 1.00 80.12 123 TYR A O 1
ATOM 929 N N . GLU A 1 124 ? 3.017 -14.441 1.027 1.00 81.25 124 GLU A N 1
ATOM 930 C CA . GLU A 1 124 ? 2.590 -15.554 1.881 1.00 81.25 124 GLU A CA 1
ATOM 931 C C . GLU A 1 124 ? 3.797 -16.244 2.555 1.00 81.25 124 GLU A C 1
ATOM 933 O O . GLU A 1 124 ? 3.870 -16.340 3.782 1.00 81.25 124 GLU A O 1
ATOM 938 N N . SER A 1 125 ? 4.825 -16.665 1.798 1.00 81.88 125 SER A N 1
ATOM 939 C CA . SER A 1 125 ? 6.028 -17.265 2.407 1.00 81.88 125 SER A CA 1
ATOM 940 C C . SER A 1 125 ? 6.802 -16.297 3.299 1.00 81.88 125 SER A C 1
ATOM 942 O O . SER A 1 125 ? 7.512 -16.753 4.204 1.00 81.88 125 SER A O 1
ATOM 944 N N . MET A 1 126 ? 6.743 -14.988 3.031 1.00 80.12 126 MET A N 1
ATOM 945 C CA . MET A 1 126 ? 7.340 -13.976 3.905 1.00 80.12 126 MET A CA 1
ATOM 946 C C . MET A 1 126 ? 6.582 -13.889 5.229 1.00 80.12 126 MET A C 1
ATOM 948 O O . MET A 1 126 ? 7.214 -14.075 6.268 1.00 80.12 126 MET A O 1
ATOM 952 N N . LEU A 1 127 ? 5.256 -13.739 5.184 1.00 84.94 127 LEU A N 1
ATOM 953 C CA . LEU A 1 127 ? 4.374 -13.749 6.350 1.00 84.94 127 LEU A CA 1
ATOM 954 C C . LEU A 1 127 ? 4.598 -15.001 7.200 1.00 84.94 127 LEU A C 1
ATOM 956 O O . LEU A 1 127 ? 4.888 -14.903 8.391 1.00 84.94 127 LEU A O 1
ATOM 960 N N . ILE A 1 128 ? 4.566 -16.187 6.582 1.00 86.69 128 ILE A N 1
ATOM 961 C CA . ILE A 1 128 ? 4.814 -17.459 7.274 1.00 86.69 128 ILE A CA 1
ATOM 962 C C . ILE A 1 128 ? 6.188 -17.445 7.951 1.00 86.69 128 ILE A C 1
ATOM 964 O O . ILE A 1 128 ? 6.317 -17.850 9.105 1.00 86.69 128 ILE A O 1
ATOM 968 N N . SER A 1 129 ? 7.234 -17.006 7.244 1.00 84.19 129 SER A N 1
ATOM 969 C CA . SER A 1 129 ? 8.591 -16.966 7.796 1.00 84.19 129 SER A CA 1
ATOM 970 C C . SER A 1 129 ? 8.684 -16.038 9.007 1.00 84.19 129 SER A C 1
ATOM 972 O O . SER A 1 129 ? 9.306 -16.417 10.002 1.00 84.19 129 SER A O 1
ATOM 974 N N . ASP A 1 130 ? 8.079 -14.856 8.927 1.00 83.19 130 ASP A N 1
ATOM 975 C CA . ASP A 1 130 ? 8.137 -13.838 9.972 1.00 83.19 130 ASP A CA 1
ATOM 976 C C . ASP A 1 130 ? 7.302 -14.250 11.193 1.00 83.19 130 ASP A C 1
ATOM 978 O O . ASP A 1 130 ? 7.808 -14.197 12.317 1.00 83.19 130 ASP A O 1
ATOM 982 N N . LEU A 1 131 ? 6.105 -14.813 10.985 1.00 88.50 131 LEU A N 1
ATOM 983 C CA . LEU A 1 131 ? 5.287 -15.422 12.041 1.00 88.50 131 LEU A CA 1
ATOM 984 C C . LEU A 1 131 ? 6.041 -16.546 12.759 1.00 88.50 131 LEU A C 1
ATOM 986 O O . LEU A 1 131 ? 6.091 -16.592 13.990 1.00 88.50 131 LEU A O 1
ATOM 990 N N . CYS A 1 132 ? 6.688 -17.444 12.008 1.00 89.25 132 CYS A N 1
ATOM 991 C CA . CYS A 1 132 ? 7.490 -18.523 12.586 1.00 89.25 132 CYS A CA 1
ATOM 992 C C . CYS A 1 132 ? 8.681 -18.000 13.404 1.00 89.25 132 CYS A C 1
ATOM 994 O O . CYS A 1 132 ? 9.016 -18.568 14.455 1.00 89.25 132 CYS A O 1
ATOM 996 N N . ASP A 1 133 ? 9.346 -16.947 12.923 1.00 84.75 133 ASP A N 1
ATOM 997 C CA . ASP A 1 133 ? 10.479 -16.331 13.605 1.00 84.75 133 ASP A CA 1
ATOM 998 C C . ASP A 1 133 ? 10.038 -15.595 14.879 1.00 84.75 133 ASP A C 1
ATOM 1000 O O . ASP A 1 133 ? 10.716 -15.756 15.903 1.00 84.75 133 ASP A O 1
ATOM 1004 N N . LEU A 1 134 ? 8.906 -14.880 14.860 1.00 85.19 134 LEU A N 1
ATOM 1005 C CA . LEU A 1 134 ? 8.289 -14.249 16.035 1.00 85.19 134 LEU A CA 1
ATOM 1006 C C . LEU A 1 134 ? 7.899 -15.288 17.083 1.00 85.19 134 LEU A C 1
ATOM 1008 O O . LEU A 1 134 ? 8.377 -15.232 18.218 1.00 85.19 134 LEU A O 1
ATOM 1012 N N . LEU A 1 135 ? 7.154 -16.318 16.682 1.00 87.38 135 LEU A N 1
ATOM 1013 C CA . LEU A 1 135 ? 6.714 -17.393 17.573 1.00 87.38 135 LEU A CA 1
ATOM 1014 C C . LEU A 1 135 ? 7.892 -18.172 18.193 1.00 87.38 135 LEU A C 1
ATOM 1016 O O . LEU A 1 135 ? 7.764 -18.790 19.253 1.00 87.38 135 LEU A O 1
ATOM 1020 N N . THR A 1 136 ? 9.068 -18.150 17.555 1.00 85.25 136 THR A N 1
ATOM 1021 C CA . THR A 1 136 ? 10.281 -18.819 18.051 1.00 85.25 136 THR A CA 1
ATOM 1022 C C . THR A 1 136 ? 11.168 -17.913 18.908 1.00 85.25 136 THR A C 1
ATOM 1024 O O . THR A 1 136 ? 11.772 -18.387 19.879 1.00 85.25 136 THR A O 1
ATOM 1027 N N . ASN A 1 137 ? 11.324 -16.642 18.531 1.00 79.31 137 ASN A N 1
ATOM 1028 C CA . ASN A 1 137 ? 12.365 -15.765 19.071 1.00 79.31 137 ASN A CA 1
ATOM 1029 C C . ASN A 1 137 ? 11.828 -14.579 19.890 1.00 79.31 137 ASN A C 1
ATOM 1031 O O . ASN A 1 137 ? 12.609 -14.022 20.671 1.00 79.31 137 ASN A O 1
ATOM 1035 N N . GLY A 1 138 ? 10.544 -14.236 19.767 1.00 69.31 138 GLY A N 1
ATOM 1036 C CA . GLY A 1 138 ? 9.937 -13.061 20.391 1.00 69.31 138 GLY A CA 1
ATOM 1037 C C . GLY A 1 138 ? 10.440 -11.726 19.808 1.00 69.31 138 GLY A C 1
ATOM 1038 O O . GLY A 1 138 ? 11.095 -11.723 18.758 1.00 69.31 138 GLY A O 1
ATOM 1039 N N . PRO A 1 139 ? 10.224 -10.592 20.504 1.00 70.06 139 PRO A N 1
ATOM 1040 C CA . PRO A 1 139 ? 9.827 -10.470 21.915 1.00 70.06 139 PRO A CA 1
ATOM 1041 C C . PRO A 1 139 ? 8.419 -11.008 22.208 1.00 70.06 139 PRO A C 1
ATOM 1043 O O . PRO A 1 139 ? 7.595 -11.060 21.312 1.00 70.06 139 PRO A O 1
ATOM 1046 N N . PHE A 1 140 ? 8.194 -11.461 23.449 1.00 77.00 140 PHE A N 1
ATOM 1047 C CA . PHE A 1 140 ? 6.878 -11.910 23.916 1.00 77.00 140 PHE A CA 1
ATOM 1048 C C . PHE A 1 140 ? 6.341 -10.947 24.965 1.00 77.00 140 PHE A C 1
ATOM 1050 O O . PHE A 1 140 ? 7.023 -10.713 25.974 1.00 77.00 140 PHE A O 1
ATOM 1057 N N . GLU A 1 141 ? 5.127 -10.462 24.755 1.00 77.12 141 GLU A N 1
ATOM 1058 C CA . GLU A 1 141 ? 4.363 -9.707 25.741 1.00 77.12 141 GLU A CA 1
ATOM 1059 C C . GLU A 1 141 ? 3.445 -10.639 26.526 1.00 77.12 141 GLU A C 1
ATOM 1061 O O . GLU A 1 141 ? 2.907 -11.597 25.985 1.00 77.12 141 GLU A O 1
ATOM 1066 N N . SER A 1 142 ? 3.316 -10.425 27.833 1.00 77.19 142 SER A N 1
ATOM 1067 C CA . SER A 1 142 ? 2.494 -11.298 28.675 1.00 77.19 142 SER A CA 1
ATOM 1068 C C . SER A 1 142 ? 1.091 -10.719 28.767 1.00 77.19 142 SER A C 1
ATOM 1070 O O . SER A 1 142 ? 0.936 -9.655 29.364 1.00 77.19 142 SER A O 1
ATOM 1072 N N . THR A 1 143 ? 0.097 -11.452 28.276 1.00 78.75 143 THR A N 1
ATOM 1073 C CA . THR A 1 143 ? -1.311 -11.038 28.306 1.00 78.75 143 THR A CA 1
ATOM 1074 C C . THR A 1 143 ? -2.131 -12.113 29.019 1.00 78.75 143 THR A C 1
ATOM 1076 O O . THR A 1 143 ? -2.035 -13.299 28.707 1.00 78.75 143 THR A O 1
ATOM 1079 N N . THR A 1 144 ? -2.906 -11.718 30.028 1.00 78.81 144 THR A N 1
ATOM 1080 C CA . THR A 1 144 ? -3.840 -12.625 30.712 1.00 78.81 144 THR A CA 1
ATOM 1081 C C . THR A 1 144 ? -5.188 -12.486 30.036 1.00 78.81 144 THR A C 1
ATOM 1083 O O . THR A 1 144 ? -5.679 -11.366 29.991 1.00 78.81 144 THR A O 1
ATOM 1086 N N . LEU A 1 145 ? -5.769 -13.577 29.542 1.00 80.31 145 LEU A N 1
ATOM 1087 C CA . LEU A 1 145 ? -7.074 -13.553 28.877 1.00 80.31 145 LEU A CA 1
ATOM 1088 C C . LEU A 1 145 ? -8.168 -13.066 29.841 1.00 80.31 145 LEU A C 1
ATOM 1090 O O . LEU A 1 145 ? -8.131 -13.368 31.039 1.00 80.31 145 LEU A O 1
ATOM 1094 N N . GLY A 1 146 ? -9.125 -12.303 29.318 1.00 68.62 146 GLY A N 1
ATOM 1095 C CA . GLY A 1 146 ? -10.356 -11.969 30.025 1.00 68.62 146 GLY A CA 1
ATOM 1096 C C . GLY A 1 146 ? -11.237 -13.205 30.188 1.00 68.62 146 GLY A C 1
ATOM 1097 O O . GLY A 1 146 ? -11.134 -14.147 29.404 1.00 68.62 146 GLY A O 1
ATOM 1098 N N . HIS A 1 147 ? -12.077 -13.215 31.219 1.00 64.38 147 HIS A N 1
ATOM 1099 C CA . HIS A 1 147 ? -13.026 -14.295 31.465 1.00 64.38 147 HIS A CA 1
ATOM 1100 C C . HIS A 1 147 ? -14.414 -13.708 31.700 1.00 64.38 147 HIS A C 1
ATOM 1102 O O . HIS A 1 147 ? -14.559 -12.771 32.486 1.00 64.38 147 HIS A O 1
ATOM 1108 N N . ASP A 1 148 ? -15.411 -14.252 31.008 1.00 53.81 148 ASP A N 1
ATOM 1109 C CA . ASP A 1 148 ? -16.795 -13.815 31.136 1.00 53.81 148 ASP A CA 1
ATOM 1110 C C . ASP A 1 148 ? -17.449 -14.546 32.322 1.00 53.81 148 ASP A C 1
ATOM 1112 O O . ASP A 1 148 ? -17.960 -15.664 32.210 1.00 53.81 148 ASP A O 1
ATOM 1116 N N . ASP A 1 149 ? -17.379 -13.919 33.501 1.00 40.03 149 ASP A N 1
ATOM 1117 C CA . ASP A 1 149 ? -18.106 -14.343 34.697 1.00 40.03 149 ASP A CA 1
ATOM 1118 C C . ASP A 1 149 ? -19.605 -14.065 34.483 1.00 40.03 149 ASP A C 1
ATOM 1120 O O . ASP A 1 149 ? -20.181 -13.131 35.056 1.00 40.03 149 ASP A O 1
ATOM 1124 N N . HIS A 1 150 ? -20.290 -14.886 33.690 1.00 35.78 150 HIS A N 1
ATOM 1125 C CA . HIS A 1 150 ? -21.745 -14.946 33.751 1.00 35.78 150 HIS A CA 1
ATOM 1126 C C . HIS A 1 150 ? -22.154 -15.484 35.137 1.00 35.78 150 HIS A C 1
ATOM 1128 O O . HIS A 1 150 ? -22.412 -16.673 35.337 1.00 35.78 150 HIS A O 1
ATOM 1134 N N . GLU A 1 151 ? -22.219 -14.594 36.138 1.00 28.77 151 GLU A N 1
ATOM 1135 C CA . GLU A 1 151 ? -22.894 -14.841 37.410 1.00 28.77 151 GLU A CA 1
ATOM 1136 C C . GLU A 1 151 ? -24.384 -15.060 37.113 1.00 28.77 151 GLU A C 1
ATOM 1138 O O . GLU A 1 151 ? -25.213 -14.147 37.179 1.00 28.77 151 GLU A O 1
ATOM 1143 N N . ASP A 1 152 ? -24.750 -16.309 36.831 1.00 30.39 152 ASP A N 1
ATOM 1144 C CA . ASP A 1 152 ? -26.130 -16.755 36.861 1.00 30.39 152 ASP A CA 1
ATOM 1145 C C . ASP A 1 152 ? -26.687 -16.496 38.266 1.00 30.39 152 ASP A C 1
ATOM 1147 O O . ASP A 1 152 ? -26.492 -17.247 39.233 1.00 30.39 152 ASP A O 1
ATOM 1151 N N . GLY A 1 153 ? -27.422 -15.393 38.385 1.00 27.58 153 GLY A N 1
ATOM 1152 C CA . GLY A 1 153 ? -28.286 -15.075 39.507 1.00 27.58 153 GLY A CA 1
ATOM 1153 C C . GLY A 1 153 ? -29.424 -16.089 39.603 1.00 27.58 153 GLY A C 1
ATOM 1154 O O . GLY A 1 153 ? -30.586 -15.765 39.359 1.00 27.58 153 GLY A O 1
ATOM 1155 N N . HIS A 1 154 ? -29.118 -17.328 39.985 1.00 31.52 154 HIS A N 1
ATOM 1156 C CA . HIS A 1 154 ? -30.107 -18.355 40.267 1.00 31.52 154 HIS A CA 1
ATOM 1157 C C . HIS A 1 154 ? -30.842 -18.034 41.574 1.00 31.52 154 HIS A C 1
ATOM 1159 O O . HIS A 1 154 ? -30.492 -18.484 42.670 1.00 31.52 154 HIS A O 1
ATOM 1165 N N . ASP A 1 155 ? -31.929 -17.276 41.443 1.00 32.25 155 ASP A N 1
ATOM 1166 C CA . ASP A 1 155 ? -33.022 -17.302 42.404 1.00 32.25 155 ASP A CA 1
ATOM 1167 C C . ASP A 1 155 ? -33.659 -18.707 42.387 1.00 32.25 155 ASP A C 1
ATOM 1169 O O . ASP A 1 155 ? -34.307 -19.138 41.432 1.00 32.25 155 ASP A O 1
ATOM 1173 N N . ASP A 1 156 ? -33.461 -19.427 43.493 1.00 34.97 156 ASP A N 1
ATOM 1174 C CA . ASP A 1 156 ? -34.154 -20.658 43.866 1.00 34.97 156 ASP A CA 1
ATOM 1175 C C . ASP A 1 156 ? -35.681 -20.540 43.648 1.00 34.97 156 ASP A C 1
ATOM 1177 O O . ASP A 1 156 ? -36.392 -20.032 44.517 1.00 34.97 156 ASP A O 1
ATOM 1181 N N . ASP A 1 157 ? -36.232 -21.123 42.579 1.00 33.62 157 ASP A N 1
ATOM 1182 C CA . ASP A 1 157 ? -37.634 -21.562 42.575 1.00 33.62 157 ASP A CA 1
ATOM 1183 C C . ASP A 1 157 ? -37.863 -22.805 41.694 1.00 33.62 157 ASP A C 1
ATOM 1185 O O . ASP A 1 157 ? -38.300 -22.789 40.549 1.00 33.62 157 ASP A O 1
ATOM 1189 N N . ASN A 1 158 ? -37.605 -23.943 42.333 1.00 38.00 158 ASN A N 1
ATOM 1190 C CA . ASN A 1 158 ? -38.204 -25.257 42.130 1.00 38.00 158 ASN A CA 1
ATOM 1191 C C . ASN A 1 158 ? -39.558 -25.267 41.371 1.00 38.00 158 ASN A C 1
ATOM 1193 O O . ASN A 1 158 ? -40.600 -25.033 41.986 1.00 38.00 158 ASN A O 1
ATOM 1197 N N . ASP A 1 159 ? -39.575 -25.770 40.130 1.00 34.34 159 ASP A N 1
ATOM 1198 C CA . ASP A 1 159 ? -40.627 -26.686 39.675 1.00 34.34 159 ASP A CA 1
ATOM 1199 C C . ASP A 1 159 ? -40.194 -27.601 38.510 1.00 34.34 159 ASP A C 1
ATOM 1201 O O . ASP A 1 159 ? -39.631 -27.213 37.498 1.00 34.34 159 ASP A O 1
ATOM 1205 N N . SER A 1 160 ? -40.501 -28.879 38.713 1.00 38.53 160 SER A N 1
ATOM 1206 C CA . SER A 1 160 ? -40.258 -30.034 37.851 1.00 38.53 160 SER A CA 1
ATOM 1207 C C . SER A 1 160 ? -40.979 -29.943 36.506 1.00 38.53 160 SER A C 1
ATOM 1209 O O . SER A 1 160 ? -42.190 -29.755 36.536 1.00 38.53 160 SER A O 1
ATOM 1211 N N . HIS A 1 161 ? -40.308 -30.277 35.389 1.00 34.88 161 HIS A N 1
ATOM 1212 C CA . HIS A 1 161 ? -40.866 -31.134 34.326 1.00 34.88 161 HIS A CA 1
ATOM 1213 C C . HIS A 1 161 ? -39.803 -31.739 33.376 1.00 34.88 161 HIS A C 1
ATOM 1215 O O . HIS A 1 161 ? -39.164 -31.037 32.611 1.00 34.88 161 HIS A O 1
ATOM 1221 N N . ASP A 1 162 ? -39.709 -33.078 33.386 1.00 35.59 162 ASP A N 1
ATOM 1222 C CA . ASP A 1 162 ? -38.956 -33.919 32.440 1.00 35.59 162 ASP A CA 1
ATOM 1223 C C . ASP A 1 162 ? -39.515 -33.863 30.996 1.00 35.59 162 ASP A C 1
ATOM 1225 O O . ASP A 1 162 ? -40.697 -34.182 30.797 1.00 35.59 162 ASP A O 1
ATOM 1229 N N . ASN A 1 163 ? -38.662 -33.594 29.994 1.00 31.64 163 ASN A N 1
ATOM 1230 C CA . ASN A 1 163 ? -38.405 -34.438 28.802 1.00 31.64 163 ASN A CA 1
ATOM 1231 C C . ASN A 1 163 ? -37.536 -33.679 27.770 1.00 31.64 163 ASN A C 1
ATOM 1233 O O . ASN A 1 163 ? -38.078 -32.978 26.917 1.00 31.64 163 ASN A O 1
ATOM 1237 N N . HIS A 1 164 ? -36.221 -33.906 27.791 1.00 31.16 164 HIS A N 1
ATOM 1238 C CA . HIS A 1 164 ? -35.321 -33.532 26.697 1.00 31.16 164 HIS A CA 1
ATOM 1239 C C . HIS A 1 164 ? -35.437 -34.540 25.545 1.00 31.16 164 HIS A C 1
ATOM 1241 O O . HIS A 1 164 ? -35.400 -35.760 25.753 1.00 31.16 164 HIS A O 1
ATOM 1247 N N . SER A 1 165 ? -35.592 -34.027 24.328 1.00 29.64 165 SER A N 1
ATOM 1248 C CA . SER A 1 165 ? -35.071 -34.669 23.126 1.00 29.64 165 SER A CA 1
ATOM 1249 C C . SER A 1 165 ? -33.950 -33.781 22.612 1.00 29.64 165 SER A C 1
ATOM 1251 O O . SER A 1 165 ? -34.222 -32.641 22.262 1.00 29.64 165 SER A O 1
ATOM 1253 N N . GLU A 1 166 ? -32.751 -34.350 22.640 1.00 36.19 166 GLU A N 1
ATOM 1254 C CA . GLU A 1 166 ? -31.498 -33.914 22.021 1.00 36.19 166 GLU A CA 1
ATOM 1255 C C . GLU A 1 166 ? -31.730 -33.222 20.668 1.00 36.19 166 GLU A C 1
ATOM 1257 O O . GLU A 1 166 ? -32.205 -33.882 19.740 1.00 36.19 166 GLU A O 1
ATOM 1262 N N . GLU A 1 167 ? -31.390 -31.936 20.579 1.00 27.16 167 GLU A N 1
ATOM 1263 C CA . GLU A 1 167 ? -30.735 -31.327 1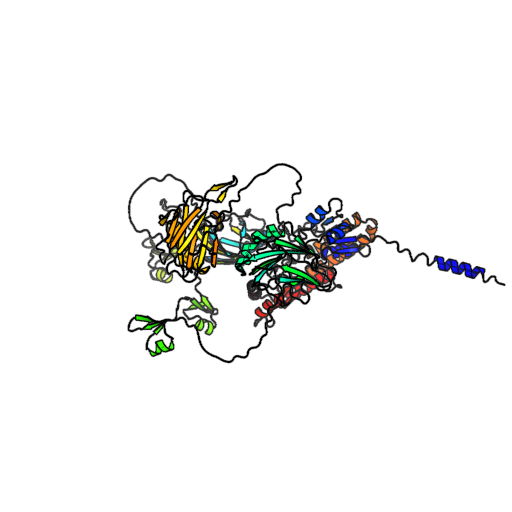9.415 1.00 27.16 167 GLU A CA 1
ATOM 1264 C C . GLU A 1 167 ? -29.650 -30.394 19.970 1.00 27.16 167 GLU A C 1
ATOM 1266 O O . GLU A 1 167 ? -29.945 -29.439 20.683 1.00 27.16 167 GLU A O 1
ATOM 1271 N N . ASP A 1 168 ? -28.406 -30.815 19.742 1.00 32.12 168 ASP A N 1
ATOM 1272 C CA . ASP A 1 168 ? -27.168 -30.071 19.946 1.00 32.12 168 ASP A CA 1
ATOM 1273 C C . ASP A 1 168 ? -27.116 -28.874 18.981 1.00 32.12 168 ASP A C 1
ATOM 1275 O O . ASP A 1 168 ? -27.539 -29.013 17.830 1.00 32.12 168 ASP A O 1
ATOM 1279 N N . GLY A 1 169 ? -26.544 -27.754 19.429 1.00 28.56 169 GLY A N 1
ATOM 1280 C CA . GLY A 1 169 ? -26.195 -26.608 18.589 1.00 28.56 169 GLY A CA 1
ATOM 1281 C C . GLY A 1 169 ? -26.251 -25.300 19.369 1.00 28.56 169 GLY A C 1
ATOM 1282 O O . GLY A 1 169 ? -27.312 -24.687 19.451 1.00 28.56 169 GLY A O 1
ATOM 1283 N N . HIS A 1 170 ? -25.123 -24.881 19.945 1.00 35.62 170 HIS A N 1
ATOM 1284 C CA . HIS A 1 170 ? -24.898 -23.475 20.277 1.00 35.62 170 HIS A CA 1
ATOM 1285 C C . HIS A 1 170 ? -24.787 -22.714 18.941 1.00 35.62 170 HIS A C 1
ATOM 1287 O O . HIS A 1 170 ? -23.703 -22.529 18.411 1.00 35.62 170 HIS A O 1
ATOM 1293 N N . GLU A 1 171 ? -25.932 -22.397 18.332 1.00 35.53 171 GLU A N 1
ATOM 1294 C CA . GLU A 1 171 ? -26.066 -21.529 17.150 1.00 35.53 171 GLU A CA 1
ATOM 1295 C C . GLU A 1 171 ? -26.312 -20.089 17.637 1.00 35.53 171 GLU A C 1
ATOM 1297 O O . GLU A 1 171 ? -27.430 -19.587 17.527 1.00 35.53 171 GLU A O 1
ATOM 1302 N N . GLY A 1 172 ? -25.316 -19.472 18.284 1.00 35.28 172 GLY A N 1
ATOM 1303 C CA . GLY A 1 172 ? -25.479 -18.157 18.926 1.00 35.28 172 GLY A CA 1
ATOM 1304 C C . GLY A 1 172 ? -24.487 -17.077 18.500 1.00 35.28 172 GLY A C 1
ATOM 1305 O O . GLY A 1 172 ? -24.882 -15.920 18.418 1.00 35.28 172 GLY A O 1
ATOM 1306 N N . HIS A 1 173 ? -23.244 -17.440 18.185 1.00 43.00 173 HIS A N 1
ATOM 1307 C CA . HIS A 1 173 ? -22.214 -16.491 17.764 1.00 43.00 173 HIS A CA 1
ATOM 1308 C C . HIS A 1 173 ? -21.702 -16.915 16.389 1.00 43.00 173 HIS A C 1
ATOM 1310 O O . HIS A 1 173 ? -21.380 -18.084 16.170 1.00 43.00 173 HIS A O 1
ATOM 1316 N N . ASN A 1 174 ? -21.721 -15.990 15.431 1.00 53.53 174 ASN A N 1
ATOM 1317 C CA . ASN A 1 174 ? -21.070 -16.211 14.148 1.00 53.53 174 ASN A CA 1
ATOM 1318 C C . ASN A 1 174 ? -19.561 -16.063 14.371 1.00 53.53 174 ASN A C 1
ATOM 1320 O O . ASN A 1 174 ? -19.125 -15.123 15.029 1.00 53.53 174 ASN A O 1
ATOM 1324 N N . HIS A 1 175 ? -18.771 -16.988 13.835 1.00 69.56 175 HIS A N 1
ATOM 1325 C CA . HIS A 1 175 ? -17.314 -16.879 13.828 1.00 69.56 175 HIS A CA 1
ATOM 1326 C C . HIS A 1 175 ? -16.848 -16.531 12.416 1.00 69.56 175 HIS A C 1
ATOM 1328 O O . HIS A 1 175 ? -17.425 -17.037 11.447 1.00 69.56 175 HIS A O 1
ATOM 1334 N N . ALA A 1 176 ? -15.811 -15.703 12.292 1.00 75.75 176 ALA A N 1
ATOM 1335 C CA . ALA A 1 176 ? -15.178 -15.468 10.998 1.00 75.75 176 ALA A CA 1
ATOM 1336 C C . ALA A 1 176 ? -14.561 -16.775 10.464 1.00 75.75 176 ALA A C 1
ATOM 1338 O O . ALA A 1 176 ? -13.967 -17.554 11.217 1.00 75.75 176 ALA A O 1
ATOM 1339 N N . GLU A 1 177 ? -14.690 -17.031 9.160 1.00 74.81 177 GLU A N 1
ATOM 1340 C CA . GLU A 1 177 ? -14.005 -18.148 8.505 1.00 74.81 177 GLU A CA 1
ATOM 1341 C C . GLU A 1 177 ? -12.642 -17.679 7.984 1.00 74.81 177 GLU A C 1
ATOM 1343 O O . GLU A 1 177 ? -12.557 -16.676 7.282 1.00 74.81 177 GLU A O 1
ATOM 1348 N N . ALA A 1 178 ? -11.577 -18.421 8.301 1.00 83.75 178 ALA A N 1
ATOM 1349 C CA . ALA A 1 178 ? -10.252 -18.144 7.753 1.00 83.75 178 ALA A CA 1
ATOM 1350 C C . ALA A 1 178 ? -10.241 -18.373 6.235 1.00 83.75 178 ALA A C 1
ATOM 1352 O O . ALA A 1 178 ? -10.699 -19.420 5.759 1.00 83.75 178 ALA A O 1
ATOM 1353 N N . GLU A 1 179 ? -9.644 -17.447 5.490 1.00 80.94 179 GLU A N 1
ATOM 1354 C CA . GLU A 1 179 ? -9.465 -17.570 4.043 1.00 80.94 179 GLU A CA 1
ATOM 1355 C C . GLU A 1 179 ? -8.522 -18.726 3.701 1.00 80.94 179 GLU A C 1
ATOM 1357 O O . GLU A 1 179 ? -8.779 -19.540 2.805 1.00 80.94 179 GLU A O 1
ATOM 1362 N N . GLU A 1 180 ? -7.453 -18.856 4.490 1.00 85.56 180 GLU A N 1
ATOM 1363 C CA . GLU A 1 180 ? -6.499 -19.947 4.386 1.00 85.56 180 GLU A CA 1
ATOM 1364 C C . GLU A 1 180 ? -6.052 -20.459 5.763 1.00 85.56 180 GLU A C 1
ATOM 1366 O O . GLU A 1 180 ? -5.952 -19.735 6.751 1.00 85.56 180 GLU A O 1
ATOM 1371 N N . THR A 1 181 ? -5.764 -21.762 5.841 1.00 88.44 181 THR A N 1
ATOM 1372 C CA . THR A 1 181 ? -5.190 -22.391 7.035 1.00 88.44 181 THR A CA 1
ATOM 1373 C C . THR A 1 181 ? -4.028 -23.302 6.662 1.00 88.44 181 THR A C 1
ATOM 1375 O O . THR A 1 181 ? -4.174 -24.284 5.925 1.00 88.44 181 THR A O 1
ATOM 1378 N N . ILE A 1 182 ? -2.867 -23.029 7.251 1.00 88.56 182 ILE A N 1
ATOM 1379 C CA . ILE A 1 182 ? -1.605 -23.712 6.986 1.00 88.56 182 ILE A CA 1
ATOM 1380 C C . ILE A 1 182 ? -1.185 -24.504 8.224 1.00 88.56 182 ILE A C 1
ATOM 1382 O O . ILE A 1 182 ? -0.826 -23.963 9.269 1.00 88.56 182 ILE A O 1
ATOM 1386 N N . GLU A 1 183 ? -1.164 -25.832 8.099 1.00 89.56 183 GLU A N 1
ATOM 1387 C CA . GLU A 1 183 ? -0.713 -26.715 9.176 1.00 89.56 183 GLU A CA 1
ATOM 1388 C C . GLU A 1 183 ? 0.773 -27.082 9.060 1.00 89.56 183 GLU A C 1
ATOM 1390 O O . GLU A 1 183 ? 1.222 -27.620 8.044 1.00 89.56 183 GLU A O 1
ATOM 1395 N N . ASN A 1 184 ? 1.508 -26.967 10.170 1.00 86.31 184 ASN A N 1
ATOM 1396 C CA . ASN A 1 184 ? 2.920 -27.351 10.294 1.00 86.31 184 ASN A CA 1
ATOM 1397 C C . ASN A 1 184 ? 3.845 -26.747 9.211 1.00 86.31 184 ASN A C 1
ATOM 1399 O O . ASN A 1 184 ? 4.557 -27.506 8.531 1.00 86.31 184 ASN A O 1
ATOM 1403 N N . PRO A 1 185 ? 3.871 -25.410 9.053 1.00 87.00 185 PRO A N 1
ATOM 1404 C CA . PRO A 1 185 ? 4.752 -24.754 8.092 1.00 87.00 185 PRO A CA 1
ATOM 1405 C C . PRO A 1 185 ? 6.239 -25.053 8.354 1.00 87.00 185 PRO A C 1
ATOM 1407 O O . PRO A 1 185 ? 6.678 -25.326 9.479 1.00 87.00 185 PRO A O 1
ATOM 1410 N N . GLU A 1 186 ? 7.053 -25.048 7.292 1.00 75.69 186 GLU A N 1
ATOM 1411 C CA . GLU A 1 186 ? 8.493 -25.289 7.420 1.00 75.69 186 GLU A CA 1
ATOM 1412 C C . GLU A 1 186 ? 9.170 -24.140 8.191 1.00 75.69 186 GLU A C 1
ATOM 1414 O O . GLU A 1 186 ? 8.966 -22.976 7.887 1.00 75.69 186 GLU A O 1
ATOM 1419 N N . ASN A 1 187 ? 10.053 -24.478 9.138 1.00 78.12 187 ASN A N 1
ATOM 1420 C CA . ASN A 1 187 ? 10.771 -23.548 10.033 1.00 78.12 187 ASN A CA 1
ATOM 1421 C C . ASN A 1 187 ? 9.955 -22.941 11.185 1.00 78.12 187 ASN A C 1
ATOM 1423 O O . ASN A 1 187 ? 10.557 -22.285 12.030 1.00 78.12 187 ASN A O 1
ATOM 1427 N N . CYS A 1 188 ? 8.670 -23.267 11.313 1.00 85.06 188 CYS A N 1
ATOM 1428 C CA . CYS A 1 188 ? 7.918 -23.010 12.539 1.00 85.06 188 CYS A CA 1
ATOM 1429 C C . CYS A 1 188 ? 8.243 -24.020 13.657 1.00 85.06 188 CYS A C 1
ATOM 1431 O O . CYS A 1 188 ? 8.806 -25.102 13.401 1.00 85.06 188 CYS A O 1
ATOM 1433 N N . PRO A 1 189 ? 7.873 -23.703 14.913 1.00 86.69 189 PRO A N 1
ATOM 1434 C CA . PRO A 1 189 ? 7.710 -24.697 15.966 1.00 86.69 189 PRO A CA 1
ATOM 1435 C C . PRO A 1 189 ? 6.866 -25.898 15.501 1.00 86.69 189 PRO A C 1
ATOM 1437 O O . PRO A 1 189 ? 6.093 -25.837 14.547 1.00 86.69 189 PRO A O 1
ATOM 1440 N N . ALA A 1 190 ? 7.084 -27.053 16.133 1.00 85.25 190 ALA A N 1
ATOM 1441 C CA . ALA A 1 190 ? 6.309 -28.242 15.791 1.00 85.25 190 ALA A CA 1
ATOM 1442 C C . ALA A 1 190 ? 4.856 -28.053 16.226 1.00 85.25 190 ALA A C 1
ATOM 1444 O O . ALA A 1 190 ? 4.635 -27.539 17.318 1.00 85.25 190 ALA A O 1
ATOM 1445 N N . ASP A 1 191 ? 3.920 -28.549 15.415 1.00 86.62 191 ASP A N 1
ATOM 1446 C CA . ASP A 1 191 ? 2.490 -28.462 15.688 1.00 86.62 191 ASP A CA 1
ATOM 1447 C C . ASP A 1 191 ? 1.996 -27.000 15.749 1.00 86.62 191 ASP A C 1
ATOM 1449 O O . ASP A 1 191 ? 1.167 -26.682 16.579 1.00 86.62 191 ASP A O 1
ATOM 1453 N N . THR A 1 192 ? 2.490 -26.114 14.873 1.00 90.50 192 THR A N 1
ATOM 1454 C CA . THR A 1 192 ? 1.930 -24.762 14.652 1.00 90.50 192 THR A CA 1
ATOM 1455 C C . THR A 1 192 ? 0.862 -24.789 13.557 1.00 90.50 192 THR A C 1
ATOM 1457 O O . THR A 1 192 ? 1.022 -25.498 12.554 1.00 90.50 192 THR A O 1
ATOM 1460 N N . VAL A 1 193 ? -0.199 -24.008 13.740 1.00 91.75 193 VAL A N 1
ATOM 1461 C CA . VAL A 1 193 ? -1.216 -23.682 12.735 1.00 91.75 193 VAL A CA 1
ATOM 1462 C C . VAL A 1 193 ? -1.155 -22.178 12.483 1.00 91.75 193 VAL A C 1
ATOM 1464 O O . VAL A 1 193 ? -1.025 -21.409 13.431 1.00 91.75 193 VAL A O 1
ATOM 1467 N N . ILE A 1 194 ? -1.180 -21.784 11.212 1.00 92.62 194 ILE A N 1
ATOM 1468 C CA . ILE A 1 194 ? -1.325 -20.387 10.797 1.00 92.62 194 ILE A CA 1
ATOM 1469 C C . ILE A 1 194 ? -2.672 -20.258 10.094 1.00 92.62 194 ILE A C 1
ATOM 1471 O O . ILE A 1 194 ? -2.926 -21.025 9.165 1.00 92.62 194 ILE A O 1
ATOM 1475 N N . SER A 1 195 ? -3.501 -19.319 10.530 1.00 92.06 195 SER A N 1
ATOM 1476 C CA . SER A 1 195 ? -4.774 -18.972 9.893 1.00 92.06 195 SER A CA 1
ATOM 1477 C C . SER A 1 195 ? -4.681 -17.554 9.340 1.00 92.06 195 SER A C 1
ATOM 1479 O O . SER A 1 195 ? -4.187 -16.679 10.046 1.00 92.06 195 SER A O 1
ATOM 1481 N N . ILE A 1 196 ? -5.103 -17.343 8.096 1.00 89.12 196 ILE A N 1
ATOM 1482 C CA . ILE A 1 196 ? -5.113 -16.030 7.440 1.00 89.12 196 ILE A CA 1
ATOM 1483 C C . ILE A 1 196 ? -6.560 -15.550 7.368 1.00 89.12 196 ILE A C 1
ATOM 1485 O O . ILE A 1 196 ? -7.432 -16.307 6.935 1.00 89.12 196 ILE A O 1
ATOM 1489 N N . PHE A 1 197 ? -6.793 -14.325 7.824 1.00 86.94 197 PHE A N 1
ATOM 1490 C CA . PHE A 1 197 ? -8.083 -13.649 7.784 1.00 86.94 197 PHE A CA 1
ATOM 1491 C C . PHE A 1 197 ? -7.907 -12.285 7.138 1.00 86.94 197 PHE A C 1
ATOM 1493 O O . PHE A 1 197 ? -6.944 -11.589 7.456 1.00 86.94 197 PHE A O 1
ATOM 1500 N N . HIS A 1 198 ? -8.859 -11.902 6.300 1.00 81.69 198 HIS A N 1
ATOM 1501 C CA . HIS A 1 198 ? -9.054 -10.511 5.940 1.00 81.69 198 HIS A CA 1
ATOM 1502 C C . HIS A 1 198 ? -9.751 -9.797 7.105 1.00 81.69 198 HIS A C 1
ATOM 1504 O O . HIS A 1 198 ? -10.762 -10.293 7.609 1.00 81.69 198 HIS A O 1
ATOM 1510 N N . MET A 1 199 ? -9.187 -8.688 7.574 1.00 76.81 199 MET A N 1
ATOM 1511 C CA . MET A 1 199 ? -9.651 -7.953 8.750 1.00 76.81 199 MET A CA 1
ATOM 1512 C C . MET A 1 199 ? -9.887 -6.494 8.379 1.00 76.81 199 MET A C 1
ATOM 1514 O O . MET A 1 199 ? -9.022 -5.904 7.742 1.00 76.81 199 MET A O 1
ATOM 1518 N N . GLU A 1 200 ? -11.005 -5.921 8.819 1.00 72.88 200 GLU A N 1
ATOM 1519 C CA . GLU A 1 200 ? -11.296 -4.482 8.726 1.00 72.88 200 GLU A CA 1
ATOM 1520 C C . GLU A 1 200 ? -10.616 -3.712 9.872 1.00 72.88 200 GLU A C 1
ATOM 1522 O O . GLU A 1 200 ? -10.328 -4.294 10.925 1.00 72.88 200 GLU A O 1
ATOM 1527 N N . GLU A 1 201 ? -10.372 -2.412 9.681 1.00 70.25 201 GLU A N 1
ATOM 1528 C CA . GLU A 1 201 ? -9.891 -1.520 10.747 1.00 70.25 201 GLU A CA 1
ATOM 1529 C C . GLU A 1 201 ? -10.868 -1.525 11.936 1.00 70.25 201 GLU A C 1
ATOM 1531 O O . GLU A 1 201 ? -12.083 -1.438 11.761 1.00 70.25 201 GLU A O 1
ATOM 1536 N N . GLY A 1 202 ? -10.339 -1.630 13.157 1.00 61.84 202 GLY A N 1
ATOM 1537 C CA . GLY A 1 202 ? -11.123 -1.604 14.388 1.00 61.84 202 GLY A CA 1
ATOM 1538 C C . GLY A 1 202 ? -10.778 -2.710 15.382 1.00 61.84 202 GLY A C 1
ATOM 1539 O O . GLY A 1 202 ? -9.767 -3.407 15.283 1.00 61.84 202 GLY A O 1
ATOM 1540 N N . GLU A 1 203 ? -11.625 -2.850 16.397 1.00 70.56 203 GLU A N 1
ATOM 1541 C CA . GLU A 1 203 ? -11.468 -3.838 17.464 1.00 70.56 203 GLU A CA 1
ATOM 1542 C C . GLU A 1 203 ? -12.207 -5.133 17.129 1.00 70.56 203 GLU A C 1
ATOM 1544 O O . GLU A 1 203 ? -13.402 -5.129 16.851 1.00 70.56 203 GLU A O 1
ATOM 1549 N N . HIS A 1 204 ? -11.507 -6.263 17.227 1.00 77.94 204 HIS A N 1
ATOM 1550 C CA . HIS A 1 204 ? -12.075 -7.591 16.999 1.00 77.94 204 HIS A CA 1
ATOM 1551 C C . HIS A 1 204 ? -11.859 -8.472 18.224 1.00 77.94 204 HIS A C 1
ATOM 1553 O O . HIS A 1 204 ? -10.775 -8.493 18.804 1.00 77.94 204 HIS A O 1
ATOM 1559 N N . VAL A 1 205 ? -12.861 -9.252 18.629 1.00 79.19 205 VAL A N 1
ATOM 1560 C CA . VAL A 1 205 ? -12.737 -10.128 19.806 1.00 79.19 205 VAL A CA 1
ATOM 1561 C C . VAL A 1 205 ? -12.284 -11.521 19.383 1.00 79.19 205 VAL A C 1
ATOM 1563 O O . VAL A 1 205 ? -12.944 -12.196 18.592 1.00 79.19 205 VAL A O 1
ATOM 1566 N N . LEU A 1 206 ? -11.173 -11.985 19.952 1.00 86.75 206 LEU A N 1
ATOM 1567 C CA . LEU A 1 206 ? -10.709 -13.361 19.823 1.00 86.75 206 LEU A CA 1
ATOM 1568 C C . LEU A 1 206 ? -11.166 -14.172 21.037 1.00 86.75 206 LEU A C 1
ATOM 1570 O O . LEU A 1 206 ? -10.785 -13.885 22.175 1.00 86.75 206 LEU A O 1
ATOM 1574 N N . GLU A 1 207 ? -11.950 -15.211 20.779 1.00 83.62 207 GLU A N 1
ATOM 1575 C CA . GLU A 1 207 ? -12.373 -16.213 21.753 1.00 83.62 207 GLU A CA 1
ATOM 1576 C C . GLU A 1 207 ? -11.427 -17.422 21.698 1.00 83.62 207 GLU A C 1
ATOM 1578 O O . GLU A 1 207 ? -11.207 -17.994 20.632 1.00 83.62 207 GLU A O 1
ATOM 1583 N N . PHE A 1 208 ? -10.889 -17.845 22.843 1.00 85.25 208 PHE A N 1
ATOM 1584 C CA . PHE A 1 208 ? -10.064 -19.046 23.000 1.00 85.25 208 PHE A CA 1
ATOM 1585 C C . PHE A 1 208 ? -10.760 -20.081 23.881 1.00 85.25 208 PHE A C 1
ATOM 1587 O O . PHE A 1 208 ? -11.221 -19.765 24.978 1.00 85.25 208 PHE A O 1
ATOM 1594 N N . GLU A 1 209 ? -10.743 -21.346 23.465 1.00 77.88 209 GLU A N 1
ATOM 1595 C CA . GLU A 1 209 ? -11.347 -22.437 24.240 1.00 77.88 209 GLU A CA 1
ATOM 1596 C C . GLU A 1 209 ? -10.450 -22.883 25.426 1.00 77.88 209 GLU A C 1
ATOM 1598 O O . GLU A 1 209 ? -9.282 -23.242 25.243 1.00 77.88 209 GLU A O 1
ATOM 1603 N N . GLU A 1 210 ? -10.990 -22.926 26.657 1.00 61.50 210 GLU A N 1
ATOM 1604 C CA . GLU A 1 210 ? -10.244 -23.234 27.904 1.00 61.50 210 GLU A CA 1
ATOM 1605 C C . GLU A 1 210 ? -9.934 -24.731 28.127 1.00 61.50 210 GLU A C 1
ATOM 1607 O O . GLU A 1 210 ? -9.231 -25.105 29.073 1.00 61.50 210 GLU A O 1
ATOM 1612 N N . ASP A 1 211 ? -10.320 -25.619 27.197 1.00 58.16 211 ASP A N 1
ATOM 1613 C CA . ASP A 1 211 ? -9.837 -27.016 27.175 1.00 58.16 211 ASP A CA 1
ATOM 1614 C C . ASP A 1 211 ? -8.282 -27.091 27.147 1.00 58.16 211 ASP A C 1
ATOM 1616 O O . ASP A 1 211 ? -7.674 -28.140 27.419 1.00 58.16 211 ASP A O 1
ATOM 1620 N N . HIS A 1 212 ? -7.636 -25.950 26.884 1.00 56.59 212 HIS A N 1
ATOM 1621 C CA . HIS A 1 212 ? -6.204 -25.700 26.819 1.00 56.59 212 HIS A CA 1
ATOM 1622 C C . HIS A 1 212 ? -5.691 -24.881 28.013 1.00 56.59 212 HIS A C 1
ATOM 1624 O O . HIS A 1 212 ? -5.134 -23.804 27.866 1.00 56.59 212 HIS A O 1
ATOM 1630 N N . ASN A 1 213 ? -5.808 -25.442 29.217 1.00 56.41 213 ASN A N 1
ATOM 1631 C CA . ASN A 1 213 ? -5.403 -24.822 30.491 1.00 56.41 213 ASN A CA 1
ATOM 1632 C C . ASN A 1 213 ? -3.858 -24.679 30.699 1.00 56.41 213 ASN A C 1
ATOM 1634 O O . ASN A 1 213 ? -3.340 -24.816 31.811 1.00 56.41 213 ASN A O 1
ATOM 1638 N N . GLU A 1 214 ? -3.079 -24.494 29.624 1.00 67.50 214 GLU A N 1
ATOM 1639 C CA . GLU A 1 214 ? -1.627 -24.254 29.633 1.00 67.50 214 GLU A CA 1
ATOM 1640 C C . GLU A 1 214 ? -1.301 -22.942 28.897 1.00 67.50 214 GLU A C 1
ATOM 1642 O O . GLU A 1 214 ? -1.847 -22.686 27.828 1.00 67.50 214 GLU A O 1
ATOM 1647 N N . ASP A 1 215 ? -0.368 -22.142 29.434 1.00 83.31 215 ASP A N 1
ATOM 1648 C CA . ASP A 1 215 ? 0.134 -20.935 28.758 1.00 83.31 215 ASP A CA 1
ATOM 1649 C C . ASP A 1 215 ? 0.613 -21.264 27.335 1.00 83.31 215 ASP A C 1
ATOM 1651 O O . ASP A 1 215 ? 1.413 -22.192 27.132 1.00 83.31 215 ASP A O 1
ATOM 1655 N N . PHE A 1 216 ? 0.208 -20.453 26.363 1.00 86.94 216 PHE A N 1
ATOM 1656 C CA . PHE A 1 216 ? 0.589 -20.626 24.966 1.00 86.94 216 PHE A CA 1
ATOM 1657 C C . PHE A 1 216 ? 1.129 -19.332 24.362 1.00 86.94 216 PHE A C 1
ATOM 1659 O O . PHE A 1 216 ? 0.933 -18.237 24.880 1.00 86.94 216 PHE A O 1
ATOM 1666 N N . ASN A 1 217 ? 1.873 -19.475 23.265 1.00 89.44 217 ASN A N 1
ATOM 1667 C CA . ASN A 1 217 ? 2.364 -18.332 22.511 1.00 89.44 217 ASN A CA 1
ATOM 1668 C C . ASN A 1 217 ? 1.514 -18.149 21.260 1.00 89.44 217 ASN A C 1
ATOM 1670 O O . ASN A 1 217 ? 1.240 -19.129 20.571 1.00 89.44 217 ASN A O 1
ATOM 1674 N N . MET A 1 218 ? 1.205 -16.905 20.939 1.00 90.62 218 MET A N 1
ATOM 1675 C CA . MET A 1 218 ? 0.561 -16.488 19.705 1.00 90.62 218 MET A CA 1
ATOM 1676 C C . MET A 1 218 ? 1.437 -15.442 19.015 1.00 90.62 218 MET A C 1
ATOM 1678 O O . MET A 1 218 ? 2.136 -14.681 19.683 1.00 90.62 218 MET A O 1
ATOM 1682 N N . ALA A 1 219 ? 1.429 -15.419 17.688 1.00 90.94 219 ALA A N 1
ATOM 1683 C CA . ALA A 1 219 ? 1.949 -14.304 16.906 1.00 90.94 219 ALA A CA 1
ATOM 1684 C C . ALA A 1 219 ? 0.888 -13.879 15.893 1.00 90.94 219 ALA A C 1
ATOM 1686 O O . ALA A 1 219 ? 0.236 -14.740 15.304 1.00 90.94 219 ALA A O 1
ATOM 1687 N N . VAL A 1 220 ? 0.742 -12.576 15.702 1.00 88.62 220 VAL A N 1
ATOM 1688 C CA . VAL A 1 220 ? -0.144 -11.973 14.707 1.00 88.62 220 VAL A CA 1
ATOM 1689 C C . VAL A 1 220 ? 0.681 -11.003 13.865 1.00 88.62 220 VAL A C 1
ATOM 1691 O O . VAL A 1 220 ? 1.590 -10.354 14.385 1.00 88.62 220 VAL A O 1
ATOM 1694 N N . LEU A 1 221 ? 0.451 -11.002 12.553 1.00 85.06 221 LEU A N 1
ATOM 1695 C CA . LEU A 1 221 ? 1.138 -10.132 11.602 1.00 85.06 221 LEU A CA 1
ATOM 1696 C C . LEU A 1 221 ? 0.251 -9.827 10.404 1.00 85.06 221 LEU A C 1
ATOM 1698 O O . LEU A 1 221 ? -0.304 -10.757 9.819 1.00 85.06 221 LEU A O 1
ATOM 1702 N N . LYS A 1 222 ? 0.240 -8.567 9.968 1.00 82.81 222 LYS A N 1
ATOM 1703 C CA . LYS A 1 222 ? -0.247 -8.190 8.639 1.00 82.81 222 LYS A CA 1
ATOM 1704 C C . LYS A 1 222 ? 0.631 -8.811 7.548 1.00 82.81 222 LYS A C 1
ATOM 1706 O O . LYS A 1 222 ? 1.860 -8.884 7.691 1.00 82.81 222 LYS A O 1
ATOM 1711 N N . MET A 1 223 ? 0.026 -9.265 6.454 1.00 78.06 223 MET A N 1
ATOM 1712 C CA . MET A 1 223 ? 0.749 -9.764 5.293 1.00 78.06 223 MET A CA 1
ATOM 1713 C C . MET A 1 223 ? 1.580 -8.622 4.688 1.00 78.06 223 MET A C 1
ATOM 1715 O O . MET A 1 223 ? 1.041 -7.569 4.344 1.00 78.06 223 MET A O 1
ATOM 1719 N N . PRO A 1 224 ? 2.914 -8.777 4.567 1.00 62.75 224 PRO A N 1
ATOM 1720 C CA . PRO A 1 224 ? 3.725 -7.756 3.926 1.00 62.75 224 PRO A CA 1
ATOM 1721 C C . PRO A 1 224 ? 3.334 -7.703 2.456 1.00 62.75 224 PRO A C 1
ATOM 1723 O O . PRO A 1 224 ? 3.191 -8.760 1.864 1.00 62.75 224 PRO A O 1
ATOM 1726 N N . GLY A 1 225 ? 3.256 -6.522 1.843 1.00 52.75 225 GLY A N 1
ATOM 1727 C CA . GLY A 1 225 ? 3.142 -6.461 0.386 1.00 52.75 225 GLY A CA 1
ATOM 1728 C C . GLY A 1 225 ? 1.759 -6.332 -0.211 1.00 52.75 225 GLY A C 1
ATOM 1729 O O . GLY A 1 225 ? 1.657 -6.192 -1.430 1.00 52.75 225 GLY A O 1
ATOM 1730 N N . GLY A 1 226 ? 0.744 -6.182 0.636 1.00 42.53 226 GLY A N 1
ATOM 1731 C CA . GLY A 1 226 ? -0.187 -5.118 0.336 1.00 42.53 226 GLY A CA 1
ATOM 1732 C C . GLY A 1 226 ? 0.671 -3.889 0.045 1.00 42.53 226 GLY A C 1
ATOM 1733 O O . GLY A 1 226 ? 1.355 -3.358 0.925 1.00 42.53 226 GLY A O 1
ATOM 1734 N N . HIS A 1 227 ? 0.658 -3.414 -1.199 1.00 36.72 227 HIS A N 1
ATOM 1735 C CA . HIS A 1 227 ? 0.471 -1.983 -1.286 1.00 36.72 227 HIS A CA 1
ATOM 1736 C C . HIS A 1 227 ? -0.653 -1.716 -0.284 1.00 36.72 227 HIS A C 1
ATOM 1738 O O . HIS A 1 227 ? -1.683 -2.394 -0.331 1.00 36.72 227 HIS A O 1
ATOM 1744 N N . ALA A 1 228 ? -0.454 -0.761 0.614 1.00 36.19 228 ALA A N 1
ATOM 1745 C CA . ALA A 1 228 ? -1.575 0.109 0.832 1.00 36.19 228 ALA A CA 1
ATOM 1746 C C . ALA A 1 228 ? -1.938 0.587 -0.594 1.00 36.19 228 ALA A C 1
ATOM 1748 O O . ALA A 1 228 ? -1.471 1.614 -1.069 1.00 36.19 228 ALA A O 1
ATOM 1749 N N . HIS A 1 229 ? -2.783 -0.180 -1.302 1.00 34.16 229 HIS A N 1
ATOM 1750 C CA . HIS A 1 229 ? -4.078 0.371 -1.562 1.00 34.16 229 HIS A CA 1
ATOM 1751 C C . HIS A 1 229 ? -4.414 0.907 -0.193 1.00 34.16 229 HIS A C 1
ATOM 1753 O O . HIS A 1 229 ? -4.818 0.171 0.702 1.00 34.16 229 HIS A O 1
ATOM 1759 N N . GLY A 1 230 ? -4.154 2.203 -0.007 1.00 28.80 230 GLY A N 1
ATOM 1760 C CA . GLY A 1 230 ? -5.161 2.886 0.726 1.00 28.80 230 GLY A CA 1
ATOM 1761 C C . GLY A 1 230 ? -6.432 2.306 0.108 1.00 28.80 230 GLY A C 1
ATOM 1762 O O . GLY A 1 230 ? -6.689 2.475 -1.088 1.00 28.80 230 GLY A O 1
ATOM 1763 N N . HIS A 1 231 ? -7.239 1.704 0.949 1.00 29.69 231 HIS A N 1
ATOM 1764 C CA . HIS A 1 231 ? -8.434 2.455 1.192 1.00 29.69 231 HIS A CA 1
ATOM 1765 C C . HIS A 1 231 ? -8.010 3.938 1.337 1.00 29.69 231 HIS A C 1
ATOM 1767 O O . HIS A 1 231 ? -7.908 4.508 2.406 1.00 29.69 231 HIS A O 1
ATOM 1773 N N . HIS A 1 232 ? -7.770 4.617 0.208 1.00 30.14 232 HIS A N 1
ATOM 1774 C CA . HIS A 1 232 ? -8.843 5.340 -0.388 1.00 30.14 232 HIS A CA 1
ATOM 1775 C C . HIS A 1 232 ? -10.157 4.744 0.132 1.00 30.14 232 HIS A C 1
ATOM 1777 O O . HIS A 1 232 ? -10.933 4.158 -0.605 1.00 30.14 232 HIS A O 1
ATOM 1783 N N . ASP A 1 233 ? -10.458 5.111 1.371 1.00 30.47 233 ASP A N 1
ATOM 1784 C CA . ASP A 1 233 ? -11.611 5.914 1.688 1.00 30.47 233 ASP A CA 1
ATOM 1785 C C . ASP A 1 233 ? -11.626 7.169 0.771 1.00 30.47 233 ASP A C 1
ATOM 1787 O O . ASP A 1 233 ? -11.614 8.333 1.152 1.00 30.47 233 ASP A O 1
ATOM 1791 N N . HIS A 1 234 ? -11.497 6.929 -0.530 1.00 32.25 234 HIS A N 1
ATOM 1792 C CA . HIS A 1 234 ? -12.364 7.457 -1.514 1.00 32.25 234 HIS A CA 1
ATOM 1793 C C . HIS A 1 234 ? -13.482 6.435 -1.486 1.00 32.25 234 HIS A C 1
ATOM 1795 O O . HIS A 1 234 ? -13.352 5.345 -2.045 1.00 32.25 234 HIS A O 1
ATOM 1801 N N . GLY A 1 235 ? -14.605 6.802 -0.889 1.00 32.31 235 GLY A N 1
ATOM 1802 C CA . GLY A 1 235 ? -15.883 6.306 -1.364 1.00 32.31 235 GLY A CA 1
ATOM 1803 C C . GLY A 1 235 ? -16.058 6.661 -2.846 1.00 32.31 235 GLY A C 1
ATOM 1804 O O . GLY A 1 235 ? -16.923 7.444 -3.184 1.00 32.31 235 GLY A O 1
ATOM 1805 N N . HIS A 1 236 ? -15.232 6.123 -3.742 1.00 33.53 236 HIS A N 1
ATOM 1806 C CA . HIS A 1 236 ? -15.288 6.261 -5.187 1.00 33.53 236 HIS A CA 1
ATOM 1807 C C . HIS A 1 236 ? -14.710 4.987 -5.807 1.00 33.53 236 HIS A C 1
ATOM 1809 O O . HIS A 1 236 ? -13.678 4.997 -6.479 1.00 33.53 236 HIS A O 1
ATOM 1815 N N . GLY A 1 237 ? -15.418 3.870 -5.643 1.00 31.67 237 GLY A N 1
ATOM 1816 C CA . GLY A 1 237 ? -15.326 2.816 -6.644 1.00 31.67 237 GLY A CA 1
ATOM 1817 C C . GLY A 1 237 ? -15.701 3.430 -7.989 1.00 31.67 237 GLY A C 1
ATOM 1818 O O . GLY A 1 237 ? -16.823 3.891 -8.118 1.00 31.67 237 GLY A O 1
ATOM 1819 N N . ALA A 1 238 ? -14.761 3.512 -8.938 1.00 35.94 238 ALA A N 1
ATOM 1820 C CA . ALA A 1 238 ? -14.976 3.856 -10.351 1.00 35.94 238 ALA A CA 1
ATOM 1821 C C . ALA A 1 238 ? -16.195 4.770 -10.632 1.00 35.94 238 ALA A C 1
ATOM 1823 O O . ALA A 1 238 ? -17.049 4.445 -11.461 1.00 35.94 238 ALA A O 1
ATOM 1824 N N . GLY A 1 239 ? -16.293 5.894 -9.916 1.00 49.75 239 GLY A N 1
ATOM 1825 C CA . GLY A 1 239 ? -17.456 6.769 -9.982 1.00 49.75 239 GLY A CA 1
ATOM 1826 C C . GLY A 1 239 ? -17.550 7.418 -11.358 1.00 49.75 239 GLY A C 1
ATOM 1827 O O . GLY A 1 239 ? -16.549 7.785 -11.975 1.00 49.75 239 GLY A O 1
ATOM 1828 N N . ALA A 1 240 ? -18.760 7.585 -11.879 1.00 62.53 240 ALA A N 1
ATOM 1829 C CA . ALA A 1 240 ? -18.953 8.094 -13.234 1.00 62.53 240 ALA A CA 1
ATOM 1830 C C . ALA A 1 240 ? -18.583 9.596 -13.416 1.00 62.53 240 ALA A C 1
ATOM 1832 O O . ALA A 1 240 ? -18.655 10.120 -14.536 1.00 62.53 240 ALA A O 1
ATOM 1833 N N . PHE A 1 241 ? -18.216 10.303 -12.338 1.00 74.88 241 PHE A N 1
ATOM 1834 C CA . PHE A 1 241 ? -17.797 11.710 -12.290 1.00 74.88 241 PHE A CA 1
ATOM 1835 C C . PHE A 1 241 ? -16.665 11.912 -11.257 1.00 74.88 241 PHE A C 1
ATOM 1837 O O . PHE A 1 241 ? -16.634 11.217 -10.253 1.00 74.88 241 PHE A O 1
ATOM 1844 N N . GLU A 1 242 ? -15.760 12.872 -11.489 1.00 81.00 242 GLU A N 1
ATOM 1845 C CA . GLU A 1 242 ? -14.600 13.170 -10.614 1.00 81.00 242 GLU A CA 1
ATOM 1846 C C . GLU A 1 242 ? -14.860 14.338 -9.645 1.00 81.00 242 GLU A C 1
ATOM 1848 O O . GLU A 1 242 ? -14.058 14.599 -8.757 1.00 81.00 242 GLU A O 1
ATOM 1853 N N . TRP A 1 243 ? -15.943 15.100 -9.833 1.00 91.25 243 TRP A N 1
ATOM 1854 C CA . TRP A 1 243 ? -16.272 16.236 -8.969 1.00 91.25 243 TRP A CA 1
ATOM 1855 C C . TRP A 1 243 ? -17.772 16.466 -8.860 1.00 91.25 243 TRP A C 1
ATOM 1857 O O . TRP A 1 243 ? -18.486 16.448 -9.870 1.00 91.25 243 TRP A O 1
ATOM 1867 N N . ALA A 1 244 ? -18.229 16.793 -7.655 1.00 90.12 244 ALA A N 1
ATOM 1868 C CA . ALA A 1 244 ? -19.578 17.254 -7.377 1.00 90.12 244 ALA A CA 1
ATOM 1869 C C . ALA A 1 244 ? -19.546 18.621 -6.688 1.00 90.12 244 ALA A C 1
ATOM 1871 O O . ALA A 1 244 ? -18.671 18.925 -5.884 1.00 90.12 244 ALA A O 1
ATOM 1872 N N . GLY A 1 245 ? -20.518 19.472 -6.995 1.00 91.31 245 GLY A N 1
ATOM 1873 C CA . GLY A 1 245 ? -20.683 20.746 -6.311 1.00 91.31 245 GLY A CA 1
ATOM 1874 C C . GLY A 1 245 ? -22.122 21.218 -6.336 1.00 91.31 245 GLY A C 1
ATOM 1875 O O . GLY A 1 245 ? -22.796 21.173 -7.371 1.00 91.31 245 GLY A O 1
ATOM 1876 N N . ILE A 1 246 ? -22.606 21.728 -5.205 1.00 93.69 246 ILE A N 1
ATOM 1877 C CA . ILE A 1 246 ? -23.978 22.218 -5.081 1.00 93.69 246 ILE A CA 1
ATOM 1878 C C . ILE A 1 246 ? -24.033 23.718 -4.825 1.00 93.69 246 ILE A C 1
ATOM 1880 O O . ILE A 1 246 ? -23.370 24.255 -3.947 1.00 93.69 246 ILE A O 1
ATOM 1884 N N . PHE A 1 247 ? -24.845 24.434 -5.603 1.00 94.06 247 PHE A N 1
ATOM 1885 C CA . PHE A 1 247 ? -24.824 25.896 -5.645 1.00 94.06 247 PHE A CA 1
ATOM 1886 C C . PHE A 1 247 ? -26.180 26.505 -5.306 1.00 94.06 247 PHE A C 1
ATOM 1888 O O . PHE A 1 247 ? -27.227 26.072 -5.798 1.00 94.06 247 PHE A O 1
ATOM 1895 N N . SER A 1 248 ? -26.162 27.612 -4.560 1.00 91.44 248 SER A N 1
ATOM 1896 C CA . SER A 1 248 ? -27.309 28.522 -4.477 1.00 91.44 248 SER A CA 1
ATOM 1897 C C . SER A 1 248 ? -27.401 29.393 -5.728 1.00 91.44 248 SER A C 1
ATOM 1899 O O . SER A 1 248 ? -26.487 30.150 -6.048 1.00 91.44 248 SER A O 1
ATOM 1901 N N . ILE A 1 249 ? -28.550 29.361 -6.405 1.00 90.50 249 ILE A N 1
ATOM 1902 C CA . ILE A 1 249 ? -28.756 30.031 -7.690 1.00 90.50 249 ILE A CA 1
ATOM 1903 C C . ILE A 1 249 ? -29.758 31.174 -7.540 1.00 90.50 249 ILE A C 1
ATOM 1905 O O . ILE A 1 249 ? -30.925 30.989 -7.193 1.00 90.50 249 ILE A O 1
ATOM 1909 N N . ASN A 1 250 ? -29.298 32.398 -7.804 1.00 84.38 250 ASN A N 1
ATOM 1910 C CA . ASN A 1 250 ? -30.073 33.625 -7.580 1.00 84.38 250 ASN A CA 1
ATOM 1911 C C . ASN A 1 250 ? -30.355 34.436 -8.862 1.00 84.38 250 ASN A C 1
ATOM 1913 O O . ASN A 1 250 ? -31.178 35.359 -8.834 1.00 84.38 250 ASN A O 1
ATOM 1917 N N . ASP A 1 251 ? -29.736 34.057 -9.981 1.00 87.81 251 ASP A N 1
ATOM 1918 C CA . ASP A 1 251 ? -29.889 34.680 -11.292 1.00 87.81 251 ASP A CA 1
ATOM 1919 C C . ASP A 1 251 ? -30.573 33.754 -12.311 1.00 87.81 251 ASP A C 1
ATOM 1921 O O . ASP A 1 251 ? -30.551 32.531 -12.217 1.00 87.81 251 ASP A O 1
ATOM 1925 N N . ALA A 1 252 ? -31.174 34.353 -13.343 1.00 86.81 252 ALA A N 1
ATOM 1926 C CA . ALA A 1 252 ? -31.830 33.608 -14.424 1.00 86.81 252 ALA A CA 1
ATOM 1927 C C . ALA A 1 252 ? -30.844 33.031 -15.461 1.00 86.81 252 ALA A C 1
ATOM 1929 O O . ALA A 1 252 ? -31.274 32.421 -16.437 1.00 86.81 252 ALA A O 1
ATOM 1930 N N . SER A 1 253 ? -29.544 33.301 -15.317 1.00 90.75 253 SER A N 1
ATOM 1931 C CA . SER A 1 253 ? -28.504 32.752 -16.182 1.00 90.75 253 SER A CA 1
ATOM 1932 C C . SER A 1 253 ? -27.137 32.850 -15.516 1.00 90.75 253 SER A C 1
ATOM 1934 O O . SER A 1 253 ? -26.824 33.887 -14.932 1.00 90.75 253 SER A O 1
ATOM 1936 N N . HIS A 1 254 ? -26.340 31.796 -15.677 1.00 94.19 254 HIS A N 1
ATOM 1937 C CA . HIS A 1 254 ? -24.973 31.674 -15.169 1.00 94.19 254 HIS A CA 1
ATOM 1938 C C . HIS A 1 254 ? -24.009 31.356 -16.309 1.00 94.19 254 HIS A C 1
ATOM 1940 O O . HIS A 1 254 ? -24.437 30.979 -17.404 1.00 94.19 254 HIS A O 1
ATOM 1946 N N . THR A 1 255 ? -22.714 31.538 -16.076 1.00 94.31 255 THR A N 1
ATOM 1947 C CA . THR A 1 255 ? -21.670 31.183 -17.046 1.00 94.31 255 THR A CA 1
ATOM 1948 C C . THR A 1 255 ? -20.741 30.148 -16.438 1.00 94.31 255 THR A C 1
ATOM 1950 O O . THR A 1 255 ? -20.182 30.409 -15.379 1.00 94.31 255 THR A O 1
ATOM 1953 N N . TRP A 1 256 ? -20.574 29.024 -17.135 1.00 95.50 256 TRP A N 1
ATOM 1954 C CA . TRP A 1 256 ? -19.499 28.066 -16.906 1.00 95.50 256 TRP A CA 1
ATOM 1955 C C . TRP A 1 256 ? -18.305 28.438 -17.791 1.00 95.50 256 TRP A C 1
ATOM 1957 O O . TRP A 1 256 ? -18.491 28.669 -18.994 1.00 95.50 256 TRP A O 1
ATOM 1967 N N . SER A 1 257 ? -17.102 28.539 -17.236 1.00 92.62 257 SER A N 1
ATOM 1968 C CA . SER A 1 257 ? -15.883 28.853 -17.985 1.00 92.62 257 SER A CA 1
ATOM 1969 C C . SER A 1 257 ? -14.813 27.793 -17.811 1.00 92.62 257 SER A C 1
ATOM 1971 O O . SER A 1 257 ? -14.590 27.310 -16.715 1.00 92.62 257 SER A O 1
ATOM 1973 N N . MET A 1 258 ? -14.123 27.497 -18.910 1.00 94.06 258 MET A N 1
ATOM 1974 C CA . MET A 1 258 ? -12.977 26.596 -18.952 1.00 94.06 258 MET A CA 1
ATOM 1975 C C . MET A 1 258 ? -11.827 27.330 -19.639 1.00 94.06 258 MET A C 1
ATOM 1977 O O . MET A 1 258 ? -12.026 27.969 -20.678 1.00 94.06 258 MET A O 1
ATOM 1981 N N . GLN A 1 259 ? -10.621 27.262 -19.092 1.00 92.12 259 GLN A N 1
ATOM 1982 C CA . GLN A 1 259 ? -9.436 27.956 -19.588 1.00 92.12 259 GLN A CA 1
ATOM 1983 C C . GLN A 1 259 ? -8.283 26.984 -19.801 1.00 92.12 259 GLN A C 1
ATOM 1985 O O . GLN A 1 259 ? -8.175 25.950 -19.154 1.00 92.12 259 GLN A O 1
ATOM 1990 N N . LYS A 1 260 ? -7.370 27.358 -20.698 1.00 89.38 260 LYS A N 1
ATOM 1991 C CA . LYS A 1 260 ? -6.089 26.666 -20.815 1.00 89.38 260 LYS A CA 1
ATOM 1992 C C . LYS A 1 260 ? -5.205 26.958 -19.604 1.00 89.38 260 LYS A C 1
ATOM 1994 O O . LYS A 1 260 ? -4.821 28.124 -19.428 1.00 89.38 260 LYS A O 1
ATOM 1999 N N . VAL A 1 261 ? -4.803 25.923 -18.876 1.00 81.38 261 VAL A N 1
ATOM 2000 C CA . VAL A 1 261 ? -3.774 25.967 -17.829 1.00 81.38 261 VAL A CA 1
ATOM 2001 C C . VAL A 1 261 ? -2.434 25.579 -18.465 1.00 81.38 261 VAL A C 1
ATOM 2003 O O . VAL A 1 261 ? -2.350 24.686 -19.301 1.00 81.38 261 VAL A O 1
ATOM 2006 N N . ASP A 1 262 ? -1.393 26.383 -18.235 1.00 81.12 262 ASP A N 1
ATOM 2007 C CA . ASP A 1 262 ? -0.061 26.234 -18.855 1.00 81.12 262 ASP A CA 1
ATOM 2008 C C . ASP A 1 262 ? 0.001 26.092 -20.397 1.00 81.12 262 ASP A C 1
ATOM 2010 O O . ASP A 1 262 ? 1.032 25.752 -20.983 1.00 81.12 262 ASP A O 1
ATOM 2014 N N . GLY A 1 263 ? -1.062 26.513 -21.090 1.00 80.00 263 GLY A N 1
ATOM 2015 C CA . GLY A 1 263 ? -1.124 26.619 -22.550 1.00 80.00 263 GLY A CA 1
ATOM 2016 C C . GLY A 1 263 ? -1.937 25.531 -23.254 1.00 80.00 263 GLY A C 1
ATOM 2017 O O . GLY A 1 263 ? -2.123 25.643 -24.471 1.00 80.00 263 GLY A O 1
ATOM 2018 N N . GLU A 1 264 ? -2.490 24.559 -22.529 1.00 83.06 264 GLU A N 1
ATOM 2019 C CA . GLU A 1 264 ? -3.408 23.527 -23.034 1.00 83.06 264 GLU A CA 1
ATOM 2020 C C . GLU A 1 264 ? -4.643 23.387 -22.127 1.00 83.06 264 GLU A C 1
ATOM 2022 O O . GLU A 1 264 ? -4.648 23.899 -21.016 1.00 83.06 264 GLU A O 1
ATOM 2027 N N . TYR A 1 265 ? -5.730 22.808 -22.645 1.00 83.56 265 TYR A N 1
ATOM 2028 C CA . TYR A 1 265 ? -6.869 22.403 -21.808 1.00 83.56 265 TYR A CA 1
ATOM 2029 C C . TYR A 1 265 ? -6.554 21.024 -21.223 1.00 83.56 265 TYR A C 1
ATOM 2031 O O . TYR A 1 265 ? -5.901 20.252 -21.929 1.00 83.56 265 TYR A O 1
ATOM 2039 N N . ALA A 1 266 ? -7.012 20.734 -20.001 1.00 79.12 266 ALA A N 1
ATOM 2040 C CA . ALA A 1 266 ? -6.826 19.422 -19.376 1.00 79.12 266 ALA A CA 1
ATOM 2041 C C . ALA A 1 266 ? -7.420 18.303 -20.255 1.00 79.12 266 ALA A C 1
ATOM 2043 O O . ALA A 1 266 ? -6.697 17.390 -20.645 1.00 79.12 266 ALA A O 1
ATOM 2044 N N . ASP A 1 267 ? -8.653 18.490 -20.742 1.00 87.12 267 ASP A N 1
ATOM 2045 C CA . ASP A 1 267 ? -9.276 17.643 -21.770 1.00 87.12 267 ASP A CA 1
ATOM 2046 C C . ASP A 1 267 ? -9.907 18.493 -22.906 1.00 87.12 267 ASP A C 1
ATOM 2048 O O . ASP A 1 267 ? -10.344 19.633 -22.683 1.00 87.12 267 ASP A O 1
ATOM 2052 N N . PRO A 1 268 ? -9.942 18.016 -24.173 1.00 86.00 268 PRO A N 1
ATOM 2053 C CA . PRO A 1 268 ? -10.714 18.651 -25.248 1.00 86.00 268 PRO A CA 1
ATOM 2054 C C . PRO A 1 268 ? -12.236 18.727 -25.006 1.00 86.00 268 PRO A C 1
ATOM 2056 O O . PRO A 1 268 ? -12.919 19.488 -25.706 1.00 86.00 268 PRO A O 1
ATOM 2059 N N . THR A 1 269 ? -12.776 17.948 -24.073 1.00 91.50 269 THR A N 1
ATOM 2060 C CA . THR A 1 269 ? -14.194 17.875 -23.718 1.00 91.50 269 THR A CA 1
ATOM 2061 C C . THR A 1 269 ? -14.403 17.688 -22.214 1.00 91.50 269 THR A C 1
ATOM 2063 O O . THR A 1 269 ? -13.519 17.229 -21.517 1.00 91.50 269 THR A O 1
ATOM 2066 N N . MET A 1 270 ? -15.579 18.036 -21.696 1.00 92.00 270 MET A N 1
ATOM 2067 C CA . MET A 1 270 ? -15.960 17.726 -20.310 1.00 92.00 270 MET A CA 1
ATOM 2068 C C . MET A 1 270 ? -17.439 17.368 -20.268 1.00 92.00 270 MET A C 1
ATOM 2070 O O . MET A 1 270 ? -18.265 18.130 -20.787 1.00 92.00 270 MET A O 1
ATOM 2074 N N . ARG A 1 271 ? -17.796 16.236 -19.658 1.00 93.38 271 ARG A N 1
ATOM 2075 C CA . ARG A 1 271 ? -19.199 15.951 -19.334 1.00 93.38 271 ARG A CA 1
ATOM 2076 C C . ARG A 1 271 ? -19.588 16.639 -18.032 1.00 93.38 271 ARG A C 1
ATOM 2078 O O . ARG A 1 271 ? -18.838 16.623 -17.066 1.00 93.38 271 ARG A O 1
ATOM 2085 N N . LEU A 1 272 ? -20.761 17.260 -18.040 1.00 95.12 272 LEU A N 1
ATOM 2086 C CA . LEU A 1 272 ? -21.320 17.990 -16.911 1.00 95.12 272 LEU A CA 1
ATOM 2087 C C . LEU A 1 272 ? -22.808 17.658 -16.791 1.00 95.12 272 LEU A C 1
ATOM 2089 O O . LEU A 1 272 ? -23.595 17.938 -17.706 1.00 95.12 272 LEU A O 1
ATOM 2093 N N . VAL A 1 273 ? -23.204 17.075 -15.665 1.00 95.88 273 VAL A N 1
ATOM 2094 C CA . VAL A 1 273 ? -24.604 16.836 -15.310 1.00 95.88 273 VAL A CA 1
ATOM 2095 C C . VAL A 1 273 ? -25.093 17.966 -14.420 1.00 95.88 273 VAL A C 1
ATOM 2097 O O . VAL A 1 273 ? -24.445 18.344 -13.453 1.00 95.88 273 VAL A O 1
ATOM 2100 N N . LEU A 1 274 ? -26.255 18.519 -14.764 1.00 95.62 274 LEU A N 1
ATOM 2101 C CA . LEU A 1 274 ? -26.902 19.589 -14.011 1.00 95.62 274 LEU A CA 1
ATOM 2102 C C . LEU A 1 274 ? -28.235 19.094 -13.450 1.00 95.62 274 LEU A C 1
ATOM 2104 O O . LEU A 1 274 ? -29.132 18.762 -14.234 1.00 95.62 274 LEU A O 1
ATOM 2108 N N . VAL A 1 275 ? -28.389 19.102 -12.124 1.00 95.00 275 VAL A N 1
ATOM 2109 C CA . VAL A 1 275 ? -29.603 18.659 -11.422 1.00 95.00 275 VAL A CA 1
ATOM 2110 C C . VAL A 1 275 ? -30.214 19.818 -10.619 1.00 95.00 275 VAL A C 1
ATOM 2112 O O . VAL A 1 275 ? -29.620 20.292 -9.650 1.00 95.00 275 VAL A O 1
ATOM 2115 N N . PRO A 1 276 ? -31.390 20.347 -11.013 1.00 94.12 276 PRO A N 1
ATOM 2116 C CA . PRO A 1 276 ? -32.050 21.417 -10.272 1.00 94.12 276 PRO A CA 1
ATOM 2117 C C . PRO A 1 276 ? -32.555 20.930 -8.912 1.00 94.12 276 PRO A C 1
ATOM 2119 O O . PRO A 1 276 ? -33.267 19.932 -8.850 1.00 94.12 276 PRO A O 1
ATOM 2122 N N . THR A 1 277 ? -32.310 21.708 -7.860 1.00 90.31 277 THR A N 1
ATOM 2123 C CA . THR A 1 277 ? -32.795 21.437 -6.499 1.00 90.31 277 THR A CA 1
ATOM 2124 C C . THR A 1 277 ? -33.471 22.665 -5.865 1.00 90.31 277 THR A C 1
ATOM 2126 O O . THR A 1 277 ? -33.255 23.821 -6.257 1.00 90.31 277 THR A O 1
ATOM 2129 N N . SER A 1 278 ? -34.343 22.424 -4.884 1.00 88.62 278 SER A N 1
ATOM 2130 C CA . SER A 1 278 ? -34.878 23.456 -3.985 1.00 88.62 278 SER A CA 1
ATOM 2131 C C . SER A 1 278 ? -34.107 23.596 -2.667 1.00 88.62 278 SER A C 1
ATOM 2133 O O . SER A 1 278 ? -34.320 24.595 -1.979 1.00 88.62 278 SER A O 1
ATOM 2135 N N . THR A 1 279 ? -33.224 22.646 -2.357 1.00 87.81 279 THR A N 1
ATOM 2136 C CA . THR A 1 279 ? -32.382 22.539 -1.154 1.00 87.81 279 THR A CA 1
ATOM 2137 C C . THR A 1 279 ? -30.924 22.388 -1.601 1.00 87.81 279 THR A C 1
ATOM 2139 O O . THR A 1 279 ? -30.497 21.300 -1.957 1.00 87.81 279 THR A O 1
ATOM 2142 N N . PRO A 1 280 ? -30.178 23.491 -1.782 1.00 87.88 280 PRO A N 1
ATOM 2143 C CA . PRO A 1 280 ? -28.777 23.406 -2.173 1.00 87.88 280 PRO A CA 1
ATOM 2144 C C . PRO A 1 280 ? -27.889 23.266 -0.925 1.00 87.88 280 PRO A C 1
ATOM 2146 O O . PRO A 1 280 ? -27.365 24.268 -0.442 1.00 87.88 280 PRO A O 1
ATOM 2149 N N . ASP A 1 281 ? -27.781 22.049 -0.400 1.00 85.38 281 ASP A N 1
ATOM 2150 C CA . ASP A 1 281 ? -26.942 21.630 0.732 1.00 85.38 281 ASP A CA 1
ATOM 2151 C C . ASP A 1 281 ? -26.214 20.307 0.415 1.00 85.38 281 ASP A C 1
ATOM 2153 O O . ASP A 1 281 ? -26.536 19.639 -0.565 1.00 85.38 281 ASP A O 1
ATOM 2157 N N . GLU A 1 282 ? -25.194 19.977 1.206 1.00 81.69 282 GLU A N 1
ATOM 2158 C CA . GLU A 1 282 ? -24.303 18.816 1.025 1.00 81.69 282 GLU A CA 1
ATOM 2159 C C . GLU A 1 282 ? -25.059 17.482 0.965 1.00 81.69 282 GLU A C 1
ATOM 2161 O O . GLU A 1 282 ? -24.887 16.708 0.033 1.00 81.69 282 GLU A O 1
ATOM 2166 N N . GLU A 1 283 ? -26.016 17.281 1.867 1.00 73.69 283 GLU A N 1
ATOM 2167 C CA . GLU A 1 283 ? -26.897 16.106 1.900 1.00 73.69 283 GLU A CA 1
ATOM 2168 C C . GLU A 1 283 ? -27.691 15.924 0.588 1.00 73.69 283 GLU A C 1
ATOM 2170 O O . GLU A 1 283 ? -27.805 14.822 0.038 1.00 73.69 283 GLU A O 1
ATOM 2175 N N . THR A 1 284 ? -28.202 17.021 0.012 1.00 82.56 284 THR A N 1
ATOM 2176 C CA . THR A 1 284 ? -28.870 16.968 -1.297 1.00 82.56 284 THR A CA 1
ATOM 2177 C C . THR A 1 284 ? -27.890 16.664 -2.441 1.00 82.56 284 THR A C 1
ATOM 2179 O O . THR A 1 284 ? -28.321 16.193 -3.489 1.00 82.56 284 THR A O 1
ATOM 2182 N N . MET A 1 285 ? -26.596 16.958 -2.301 1.00 88.19 285 MET A N 1
ATOM 2183 C CA . MET A 1 285 ? -25.589 16.608 -3.307 1.00 88.19 285 MET A CA 1
ATOM 2184 C C . MET A 1 285 ? -25.351 15.095 -3.321 1.00 88.19 285 MET A C 1
ATOM 2186 O O . MET A 1 285 ? -25.553 14.490 -4.372 1.00 88.19 285 MET A O 1
ATOM 2190 N N . HIS A 1 286 ? -25.065 14.497 -2.161 1.00 77.94 286 HIS A N 1
ATOM 2191 C CA . HIS A 1 286 ? -24.776 13.063 -2.044 1.00 77.94 286 HIS A CA 1
ATOM 2192 C C . HIS A 1 286 ? -25.962 12.175 -2.428 1.00 77.94 286 HIS A C 1
ATOM 2194 O O . HIS A 1 286 ? -25.832 11.227 -3.197 1.00 77.94 286 HIS A O 1
ATOM 2200 N N . SER A 1 287 ? -27.181 12.545 -2.019 1.00 83.50 287 SER A N 1
ATOM 2201 C CA . SER A 1 287 ? -28.396 11.801 -2.405 1.00 83.50 287 SER A CA 1
ATOM 2202 C C . SER A 1 287 ? -28.683 11.771 -3.918 1.00 83.50 287 SER A C 1
ATOM 2204 O O . SER A 1 287 ? -29.560 11.030 -4.368 1.00 83.50 287 SER A O 1
ATOM 2206 N N . LEU A 1 288 ? -27.994 12.587 -4.727 1.00 84.56 288 LEU A N 1
ATOM 2207 C CA . LEU A 1 288 ? -28.168 12.628 -6.180 1.00 84.56 288 LEU A CA 1
ATOM 2208 C C . LEU A 1 288 ? -27.152 11.770 -6.948 1.00 84.56 288 LEU A C 1
ATOM 2210 O O . LEU A 1 288 ? -27.354 11.584 -8.150 1.00 84.56 288 LEU A O 1
ATOM 2214 N N . GLU A 1 289 ? -26.113 11.246 -6.302 1.00 80.44 289 GLU A N 1
ATOM 2215 C CA . GLU A 1 289 ? -24.953 10.613 -6.950 1.00 80.44 289 GLU A CA 1
ATOM 2216 C C . GLU A 1 289 ? -25.314 9.336 -7.709 1.00 80.44 289 GLU A C 1
ATOM 2218 O O . GLU A 1 289 ? -25.101 9.268 -8.923 1.00 80.44 289 GLU A O 1
ATOM 2223 N N . GLU A 1 290 ? -26.007 8.398 -7.058 1.00 69.69 290 GLU A N 1
ATOM 2224 C CA . GLU A 1 290 ? -26.471 7.142 -7.673 1.00 69.69 290 GLU A CA 1
ATOM 2225 C C . GLU A 1 290 ? -27.343 7.409 -8.923 1.00 69.69 290 GLU A C 1
ATOM 2227 O O . GLU A 1 290 ? -27.272 6.736 -9.955 1.00 69.69 290 GLU A O 1
ATOM 2232 N N . GLY A 1 291 ? -28.161 8.468 -8.880 1.00 75.69 291 GLY A N 1
ATOM 2233 C CA . GLY A 1 291 ? -29.005 8.876 -10.006 1.00 75.69 291 GLY A CA 1
ATOM 2234 C C . GLY A 1 291 ? -28.243 9.560 -11.148 1.00 75.69 291 GLY A C 1
ATOM 2235 O O . GLY A 1 291 ? -28.736 9.614 -12.283 1.00 75.69 291 GLY A O 1
ATOM 2236 N N . VAL A 1 292 ? -27.066 10.113 -10.861 1.00 81.06 292 VAL A N 1
ATOM 2237 C CA . VAL A 1 292 ? -26.232 10.874 -11.796 1.00 81.06 292 VAL A CA 1
ATOM 2238 C C . VAL A 1 292 ? -25.326 9.970 -12.616 1.00 81.06 292 VAL A C 1
ATOM 2240 O O . VAL A 1 292 ? -25.103 10.285 -13.789 1.00 81.06 292 VAL A O 1
ATOM 2243 N N . GLU A 1 293 ? -24.881 8.837 -12.082 1.00 77.38 293 GLU A N 1
ATOM 2244 C CA . GLU A 1 293 ? -24.024 7.893 -12.807 1.00 77.38 293 GLU A CA 1
ATOM 2245 C C . GLU A 1 293 ? -24.647 7.468 -14.142 1.00 77.38 293 GLU A C 1
ATOM 2247 O O . GLU A 1 293 ? -24.102 7.704 -15.225 1.00 77.38 293 GLU A O 1
ATOM 2252 N N . ALA A 1 294 ? -25.901 7.014 -14.101 1.00 78.38 294 ALA A N 1
ATOM 2253 C CA . ALA A 1 294 ? -26.648 6.655 -15.304 1.00 78.38 294 ALA A CA 1
ATOM 2254 C C . ALA A 1 294 ? -26.838 7.834 -16.288 1.00 78.38 294 ALA A C 1
ATOM 2256 O O . ALA A 1 294 ? -27.035 7.631 -17.494 1.00 78.38 294 ALA A O 1
ATOM 2257 N N . LEU A 1 295 ? -26.826 9.079 -15.796 1.00 83.00 295 LEU A N 1
ATOM 2258 C CA . LEU A 1 295 ? -26.959 10.281 -16.622 1.00 83.00 295 LEU A CA 1
ATOM 2259 C C . LEU A 1 295 ? -25.648 10.677 -17.296 1.00 83.00 295 LEU A C 1
ATOM 2261 O O . LEU A 1 295 ? -25.696 11.104 -18.455 1.00 83.00 295 LEU A O 1
ATOM 2265 N N . ILE A 1 296 ? -24.519 10.580 -16.592 1.00 82.19 296 ILE A N 1
ATOM 2266 C CA . ILE A 1 296 ? -23.216 11.015 -17.099 1.00 82.19 296 ILE A CA 1
ATOM 2267 C C . ILE A 1 296 ? -22.583 9.973 -18.024 1.00 82.19 296 ILE A C 1
ATOM 2269 O O . ILE A 1 296 ? -21.967 10.350 -19.023 1.00 82.19 296 ILE A O 1
ATOM 2273 N N . GLU A 1 297 ? -22.824 8.681 -17.792 1.00 79.94 297 GLU A N 1
ATOM 2274 C CA . GLU A 1 297 ? -22.416 7.604 -18.703 1.00 79.94 297 GLU A CA 1
ATOM 2275 C C . GLU A 1 297 ? -23.271 7.555 -19.980 1.00 79.94 297 GLU A C 1
ATOM 2277 O O . GLU A 1 297 ? -22.818 7.114 -21.045 1.00 79.94 297 GLU A O 1
ATOM 2282 N N . GLY A 1 298 ? -24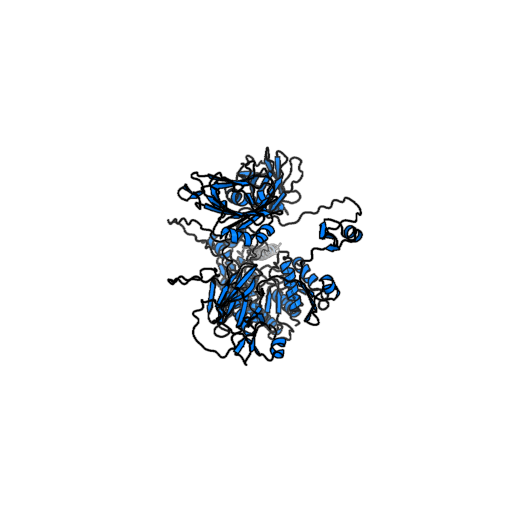.510 8.045 -19.889 1.00 78.69 298 GLY A N 1
ATOM 2283 C CA . GLY A 1 298 ? -25.499 8.053 -20.962 1.00 78.69 298 GLY A CA 1
ATOM 2284 C C . GLY A 1 298 ? -25.241 9.046 -22.111 1.00 78.69 298 GLY A C 1
ATOM 2285 O O . GLY A 1 298 ? -24.170 9.623 -22.296 1.00 78.69 298 GLY A O 1
ATOM 2286 N N . ASP A 1 299 ? -26.268 9.249 -22.948 1.00 81.44 299 ASP A N 1
ATOM 2287 C CA . ASP A 1 299 ? -26.208 10.181 -24.083 1.00 81.44 299 ASP A CA 1
ATOM 2288 C C . ASP A 1 299 ? -26.263 11.653 -23.607 1.00 81.44 299 ASP A C 1
ATOM 2290 O O . ASP A 1 299 ? -27.340 12.196 -23.335 1.00 81.44 299 ASP A O 1
ATOM 2294 N N . CYS A 1 300 ? -25.117 12.338 -23.597 1.00 90.25 300 CYS A N 1
ATOM 2295 C CA . CYS A 1 300 ? -25.020 13.761 -23.257 1.00 90.25 300 CYS A CA 1
ATOM 2296 C C . CYS A 1 300 ? -25.305 14.687 -24.455 1.00 90.25 300 CYS A C 1
ATOM 2298 O O . CYS A 1 300 ? -24.988 14.405 -25.616 1.00 90.25 300 CYS A O 1
ATOM 2300 N N . SER A 1 301 ? -25.914 15.846 -24.191 1.00 92.12 301 SER A N 1
ATOM 2301 C CA . SER A 1 301 ? -26.139 16.862 -25.226 1.00 92.12 301 SER A CA 1
ATOM 2302 C C . SER A 1 301 ? -24.862 17.659 -25.486 1.00 92.12 301 SER A C 1
ATOM 2304 O O . SER A 1 301 ? -24.410 18.390 -24.613 1.00 92.12 301 SER A O 1
ATOM 2306 N N . VAL A 1 302 ? -24.309 17.570 -26.698 1.00 93.69 302 VAL A N 1
ATOM 2307 C CA . VAL A 1 302 ? -23.103 18.328 -27.079 1.00 93.69 302 VAL A CA 1
ATOM 2308 C C . VAL A 1 302 ? -23.378 19.836 -27.100 1.00 93.69 302 VAL A C 1
ATOM 2310 O O . VAL A 1 302 ? -24.324 20.282 -27.762 1.00 93.69 302 VAL A O 1
ATOM 2313 N N . VAL A 1 303 ? -22.531 20.613 -26.419 1.00 95.31 303 VAL A N 1
ATOM 2314 C CA . VAL A 1 303 ? -22.567 22.081 -26.366 1.00 95.31 303 VAL A CA 1
ATOM 2315 C C . VAL A 1 303 ? -21.207 22.639 -26.776 1.00 95.31 303 VAL A C 1
ATOM 2317 O O . VAL A 1 303 ? -20.183 22.334 -26.176 1.00 95.31 303 VAL A O 1
ATOM 2320 N N . GLU A 1 304 ? -21.197 23.477 -27.809 1.00 95.06 304 GLU A N 1
ATOM 2321 C CA . GLU A 1 304 ? -19.974 24.084 -28.348 1.00 95.06 304 GLU A CA 1
ATOM 2322 C C . GLU A 1 304 ? -19.633 25.399 -27.618 1.00 95.06 304 GLU A C 1
ATOM 2324 O O . GLU A 1 304 ? -20.523 26.072 -27.090 1.00 95.06 304 GLU A O 1
ATOM 2329 N N . ASP A 1 305 ? -18.362 25.818 -27.639 1.00 95.44 305 ASP A N 1
ATOM 2330 C CA . ASP A 1 305 ? -17.921 27.100 -27.062 1.00 95.44 305 ASP A CA 1
ATOM 2331 C C . ASP A 1 305 ? -18.799 28.294 -27.506 1.00 95.44 305 ASP A C 1
ATOM 2333 O O . ASP A 1 305 ? -18.989 28.585 -28.697 1.00 95.44 305 ASP A O 1
ATOM 2337 N N . GLY A 1 306 ? -19.332 29.013 -26.516 1.00 91.12 306 GLY A N 1
ATOM 2338 C CA . GLY A 1 306 ? -20.227 30.156 -26.669 1.00 91.12 306 GLY A CA 1
ATOM 2339 C C . GLY A 1 306 ? -21.710 29.799 -26.819 1.00 91.12 306 GLY A C 1
ATOM 2340 O O . GLY A 1 306 ? -22.529 30.709 -27.013 1.00 91.12 306 GLY A O 1
ATOM 2341 N N . GLU A 1 307 ? -22.074 28.515 -26.764 1.00 94.19 307 GLU A N 1
ATOM 2342 C CA . GLU A 1 307 ? -23.461 28.047 -26.755 1.00 94.19 307 GLU A CA 1
ATOM 2343 C C . GLU A 1 307 ? -24.025 27.908 -25.327 1.00 94.19 307 GLU A C 1
ATOM 2345 O O . GLU A 1 307 ? -23.396 28.285 -24.336 1.00 94.19 307 GLU A O 1
ATOM 2350 N N . ALA A 1 308 ? -25.288 27.482 -25.226 1.00 90.88 308 ALA A N 1
ATOM 2351 C CA . ALA A 1 308 ? -26.025 27.457 -23.969 1.00 90.88 308 ALA A CA 1
ATOM 2352 C C . ALA A 1 308 ? -26.534 26.052 -23.633 1.00 90.88 308 ALA A C 1
ATOM 2354 O O . ALA A 1 308 ? -27.182 25.420 -24.472 1.00 90.88 308 ALA A O 1
ATOM 2355 N N . MET A 1 309 ? -26.332 25.636 -22.384 1.00 93.38 309 MET A N 1
ATOM 2356 C CA . MET A 1 309 ? -26.977 24.478 -21.771 1.00 93.38 309 MET A CA 1
ATOM 2357 C C . MET A 1 309 ? -28.441 24.834 -21.490 1.00 93.38 309 MET A C 1
ATOM 2359 O O . MET A 1 309 ? -28.754 25.671 -20.642 1.00 93.38 309 MET A O 1
ATOM 2363 N N . GLN A 1 310 ? -29.349 24.263 -22.283 1.00 84.38 310 GLN A N 1
ATOM 2364 C CA . GLN A 1 310 ? -30.788 24.537 -22.232 1.00 84.38 310 GLN A CA 1
ATOM 2365 C C . GLN A 1 310 ? -31.571 23.269 -21.904 1.00 84.38 310 GLN A C 1
ATOM 2367 O O . GLN A 1 310 ? -31.173 22.173 -22.280 1.00 84.38 310 GLN A O 1
ATOM 2372 N N . SER A 1 311 ? -32.782 23.446 -21.367 1.00 80.88 311 SER A N 1
ATOM 2373 C CA . SER A 1 311 ? -33.738 22.358 -21.094 1.00 80.88 311 SER A CA 1
ATOM 2374 C C . SER A 1 311 ? -33.300 21.393 -19.986 1.00 80.88 311 SER A C 1
ATOM 2376 O O . SER A 1 311 ? -33.553 20.197 -20.106 1.00 80.88 311 SER A O 1
ATOM 2378 N N . ILE A 1 312 ? -32.695 21.921 -18.917 1.00 87.56 312 ILE A N 1
ATOM 2379 C CA . ILE A 1 312 ? -32.347 21.153 -17.715 1.00 87.56 312 ILE A CA 1
ATOM 2380 C C . ILE A 1 312 ? -33.634 20.541 -17.139 1.00 87.56 312 ILE A C 1
ATOM 2382 O O . ILE A 1 312 ? -34.584 21.259 -16.807 1.00 87.56 312 ILE A O 1
ATOM 2386 N N . GLN A 1 313 ? -33.711 19.212 -17.127 1.00 85.56 313 GLN A N 1
ATOM 2387 C CA . GLN A 1 313 ? -34.869 18.475 -16.624 1.00 85.56 313 GLN A CA 1
ATOM 2388 C C . GLN A 1 313 ? -34.835 18.419 -15.096 1.00 85.56 313 GLN A C 1
ATOM 2390 O O . GLN A 1 313 ? -33.778 18.524 -14.486 1.00 85.56 313 GLN A O 1
ATOM 2395 N N . SER A 1 314 ? -35.998 18.229 -14.468 1.00 80.06 314 SER A N 1
ATOM 2396 C CA . SER A 1 314 ? -36.088 18.117 -13.006 1.00 80.06 314 SER A CA 1
ATOM 2397 C C . SER A 1 314 ? -35.386 16.881 -12.441 1.00 80.06 314 SER A C 1
ATOM 2399 O O . SER A 1 314 ? -35.149 16.840 -11.250 1.00 80.06 314 SER A O 1
ATOM 2401 N N . THR A 1 315 ? -35.097 15.883 -13.278 1.00 81.12 315 THR A N 1
ATOM 2402 C CA . THR A 1 315 ? -34.366 14.656 -12.925 1.00 81.12 315 THR A CA 1
ATOM 2403 C C . THR A 1 315 ? -32.905 14.708 -13.377 1.00 81.12 315 THR A C 1
ATOM 2405 O O . THR A 1 315 ? -32.305 13.664 -13.559 1.00 81.12 315 THR A O 1
ATOM 2408 N N . GLY A 1 316 ? -32.362 15.889 -13.686 1.00 90.62 316 GLY A N 1
ATOM 2409 C CA . GLY A 1 316 ? -31.000 16.027 -14.199 1.00 90.62 316 GLY A CA 1
ATOM 2410 C C . GLY A 1 316 ? -30.886 16.026 -15.725 1.00 90.62 316 GLY A C 1
ATOM 2411 O O . GLY A 1 316 ? -31.788 15.622 -16.467 1.00 90.62 316 GLY A O 1
ATOM 2412 N N . SER A 1 317 ? -29.792 16.576 -16.247 1.00 93.75 317 SER A N 1
ATOM 2413 C CA . SER A 1 317 ? -29.476 16.572 -17.682 1.00 93.75 317 SER A CA 1
ATOM 2414 C C . SER A 1 317 ? -27.971 16.609 -17.905 1.00 93.75 317 SER A C 1
ATOM 2416 O O . SER A 1 317 ? -27.315 17.494 -17.364 1.00 93.75 317 SER A O 1
ATOM 2418 N N . CYS A 1 318 ? -27.455 15.700 -18.740 1.00 94.69 318 CYS A N 1
ATOM 2419 C CA . CYS A 1 318 ? -26.043 15.666 -19.117 1.00 94.69 318 CYS A CA 1
ATOM 2420 C C . CYS A 1 318 ? -25.731 16.517 -20.357 1.00 94.69 318 CYS A C 1
ATOM 2422 O O . CYS A 1 318 ? -26.443 16.470 -21.374 1.00 94.69 318 CYS A O 1
ATOM 2424 N N . PHE A 1 319 ? -24.618 17.242 -20.293 1.00 95.94 319 PHE A N 1
ATOM 2425 C CA . PHE A 1 319 ? -24.052 18.032 -21.377 1.00 95.94 319 PHE A CA 1
ATOM 2426 C C . PHE A 1 319 ? -22.588 17.653 -21.602 1.00 95.94 319 PHE A C 1
ATOM 2428 O O . PHE A 1 319 ? -21.845 17.491 -20.647 1.00 95.94 319 PHE A O 1
ATOM 2435 N N . GLU A 1 320 ? -22.167 17.540 -22.861 1.00 95.50 320 GLU A N 1
ATOM 2436 C CA . GLU A 1 320 ? -20.757 17.343 -23.226 1.00 95.50 320 GLU A CA 1
ATOM 2437 C C . GLU A 1 320 ? -20.225 18.661 -23.801 1.00 95.50 320 GLU A C 1
ATOM 2439 O O . GLU A 1 320 ? -20.647 19.100 -24.877 1.00 95.50 320 GLU A O 1
ATOM 2444 N N . LEU A 1 321 ? -19.355 19.333 -23.054 1.00 96.31 321 LEU A N 1
ATOM 2445 C CA . LEU A 1 321 ? -18.832 20.661 -23.355 1.00 96.31 321 LEU A CA 1
ATOM 2446 C C . LEU A 1 321 ? -17.603 20.546 -24.251 1.00 96.31 321 LEU A C 1
ATOM 2448 O O . LEU A 1 321 ? -16.631 19.903 -23.880 1.00 96.31 321 LEU A O 1
ATOM 2452 N N . HIS A 1 322 ? -17.629 21.162 -25.434 1.00 95.00 322 HIS A N 1
ATOM 2453 C CA . HIS A 1 322 ? -16.509 21.126 -26.384 1.00 95.00 322 HIS A CA 1
ATOM 2454 C C . HIS A 1 322 ? -15.729 22.436 -26.317 1.00 95.00 322 HIS A C 1
ATOM 2456 O O . HIS A 1 322 ? -16.262 23.504 -26.647 1.00 95.00 322 HIS A O 1
ATOM 2462 N N . VAL A 1 323 ? -14.457 22.365 -25.911 1.00 94.00 323 VAL A N 1
ATOM 2463 C CA . VAL A 1 323 ? -13.618 23.563 -25.783 1.00 94.00 323 VAL A CA 1
ATOM 2464 C C . VAL A 1 323 ? -13.306 24.174 -27.153 1.00 94.00 323 VAL A C 1
ATOM 2466 O O . VAL A 1 323 ? -13.098 23.501 -28.168 1.00 94.00 323 VAL A O 1
ATOM 2469 N N . GLY A 1 324 ? -13.279 25.501 -27.203 1.00 89.69 324 GLY A N 1
ATOM 2470 C CA . GLY A 1 324 ? -13.005 26.263 -28.409 1.00 89.69 324 GLY A CA 1
ATOM 2471 C C . GLY A 1 324 ? -11.518 26.303 -28.777 1.00 89.69 324 GLY A C 1
ATOM 2472 O O . GLY A 1 324 ? -10.621 25.895 -28.051 1.00 89.69 324 GLY A O 1
ATOM 2473 N N . THR A 1 325 ? -11.212 26.906 -29.930 1.00 85.75 325 THR A N 1
ATOM 2474 C CA . THR A 1 325 ? -9.812 27.136 -30.363 1.00 85.75 325 THR A CA 1
ATOM 2475 C C . THR A 1 325 ? -9.108 28.296 -29.636 1.00 85.75 325 THR A C 1
ATOM 2477 O O . THR A 1 325 ? -7.986 28.651 -30.002 1.00 85.75 325 THR A O 1
ATOM 2480 N N . GLY A 1 326 ? -9.806 28.967 -28.714 1.00 87.88 326 GLY A N 1
ATOM 2481 C CA . GLY A 1 326 ? -9.297 30.088 -27.922 1.00 87.88 326 GLY A CA 1
ATOM 2482 C C . GLY A 1 326 ? -8.704 29.638 -26.586 1.00 87.88 326 GLY A C 1
ATOM 2483 O O . GLY A 1 326 ? -8.831 28.478 -26.211 1.00 87.88 326 GLY A O 1
ATOM 2484 N N . ASP A 1 327 ? -8.069 30.574 -25.877 1.00 90.06 327 ASP A N 1
ATOM 2485 C CA . ASP A 1 327 ? -7.457 30.315 -24.562 1.00 90.06 327 ASP A CA 1
ATOM 2486 C C . ASP A 1 327 ? -8.488 30.218 -23.422 1.00 90.06 327 ASP A C 1
ATOM 2488 O O . ASP A 1 327 ? -8.147 29.723 -22.350 1.00 90.06 327 ASP A O 1
ATOM 2492 N N . ASP A 1 328 ? -9.715 30.689 -23.671 1.00 92.81 328 ASP A N 1
ATOM 2493 C CA . ASP A 1 328 ? -10.865 30.612 -22.773 1.00 92.81 328 ASP A CA 1
ATOM 2494 C C . ASP A 1 328 ? -12.084 30.137 -23.588 1.00 92.81 328 ASP A C 1
ATOM 2496 O O . ASP A 1 328 ? -12.310 30.637 -24.700 1.00 92.81 328 ASP A O 1
ATOM 2500 N N . SER A 1 329 ? -12.864 29.217 -23.025 1.00 95.38 329 SER A N 1
ATOM 2501 C CA . SER A 1 329 ? -14.146 28.725 -23.538 1.00 95.38 329 SER A CA 1
ATOM 2502 C C . SER A 1 329 ? -15.248 29.019 -22.524 1.00 95.38 329 SER A C 1
ATOM 2504 O O . SER A 1 329 ? -15.022 28.944 -21.318 1.00 95.38 329 SER A O 1
ATOM 2506 N N . THR A 1 330 ? -16.440 29.394 -22.994 1.00 94.19 330 THR A N 1
ATOM 2507 C CA . THR A 1 330 ? -17.546 29.789 -22.100 1.00 94.19 330 THR A CA 1
ATOM 2508 C C . THR A 1 330 ? -18.875 29.191 -22.528 1.00 94.19 330 THR A C 1
ATOM 2510 O O . THR A 1 330 ? -19.228 29.246 -23.705 1.00 94.19 330 THR A O 1
ATOM 2513 N N . PHE A 1 331 ? -19.651 28.710 -21.562 1.00 96.19 331 PHE A N 1
ATOM 2514 C CA . PHE A 1 331 ? -20.941 28.061 -21.773 1.00 96.19 331 PHE A CA 1
ATOM 2515 C C . PHE A 1 331 ? -21.997 28.733 -20.898 1.00 96.19 331 PHE A C 1
ATOM 2517 O O . PHE A 1 331 ? -21.790 28.980 -19.713 1.00 96.19 331 PHE A O 1
ATOM 2524 N N . THR A 1 332 ? -23.142 29.089 -21.481 1.00 94.75 332 THR A N 1
ATOM 2525 C CA . THR A 1 332 ? -24.217 29.757 -20.727 1.00 94.75 332 THR A CA 1
ATOM 2526 C C . THR A 1 332 ? -25.183 28.733 -20.141 1.00 94.75 332 THR A C 1
ATOM 2528 O O . THR A 1 332 ? -25.750 27.938 -20.886 1.00 94.75 332 THR A O 1
ATOM 2531 N N . ILE A 1 333 ? -25.454 28.804 -18.842 1.00 94.44 333 ILE A N 1
ATOM 2532 C CA . ILE A 1 333 ? -26.461 27.982 -18.164 1.00 94.44 333 ILE A CA 1
ATOM 2533 C C . ILE A 1 333 ? -27.774 28.770 -18.085 1.00 94.44 333 ILE A C 1
ATOM 2535 O O . ILE A 1 333 ? -27.787 29.907 -17.597 1.00 94.44 333 ILE A O 1
ATOM 2539 N N . ASP A 1 334 ? -28.880 28.205 -18.584 1.00 91.38 334 ASP A N 1
ATOM 2540 C CA . ASP A 1 334 ? -30.225 28.768 -18.381 1.00 91.38 334 ASP A CA 1
ATOM 2541 C C . ASP A 1 334 ? -30.802 28.268 -17.054 1.00 91.38 334 ASP A C 1
ATOM 2543 O O . ASP A 1 334 ? -31.361 27.176 -16.974 1.00 91.38 334 ASP A O 1
ATOM 2547 N N . THR A 1 335 ? -30.668 29.091 -16.017 1.00 89.88 335 THR A N 1
ATOM 2548 C CA . THR A 1 335 ? -31.138 28.801 -14.658 1.00 89.88 335 THR A CA 1
ATOM 2549 C C . THR A 1 335 ? -32.472 29.474 -14.339 1.00 89.88 335 THR A C 1
ATOM 2551 O O . THR A 1 335 ? -32.797 29.754 -13.184 1.00 89.88 335 THR A O 1
ATOM 2554 N N . THR A 1 336 ? -33.271 29.790 -15.362 1.00 88.44 336 THR A N 1
ATOM 2555 C CA . THR A 1 336 ? -34.590 30.392 -15.156 1.00 88.44 336 THR A CA 1
ATOM 2556 C C . THR A 1 336 ? -35.470 29.475 -14.299 1.00 88.44 336 THR A C 1
ATOM 2558 O O . THR A 1 336 ? -35.719 28.333 -14.668 1.00 88.44 336 THR A O 1
ATOM 2561 N N . ASP A 1 337 ? -35.997 30.012 -13.196 1.00 83.75 337 ASP A N 1
ATOM 2562 C CA . ASP A 1 337 ? -36.852 29.302 -12.231 1.00 83.75 337 ASP A CA 1
ATOM 2563 C C . ASP A 1 337 ? -36.146 28.167 -11.441 1.00 83.75 337 ASP A C 1
ATOM 2565 O O . ASP A 1 337 ? -36.829 27.353 -10.823 1.00 83.75 337 ASP A O 1
ATOM 2569 N N . ILE A 1 338 ? -34.805 28.149 -11.404 1.00 89.56 338 ILE A N 1
ATOM 2570 C CA . ILE A 1 338 ? -33.982 27.252 -10.571 1.00 89.56 338 ILE A CA 1
ATOM 2571 C C . ILE A 1 338 ? -33.449 28.040 -9.364 1.00 89.56 338 ILE A C 1
ATOM 2573 O O . ILE A 1 338 ? -32.908 29.130 -9.542 1.00 89.56 338 ILE A O 1
ATOM 2577 N N . SER A 1 339 ? -33.636 27.521 -8.146 1.00 87.19 339 SER A N 1
ATOM 2578 C CA . SER A 1 339 ? -33.171 28.152 -6.894 1.00 87.19 339 SER A CA 1
ATOM 2579 C C . SER A 1 339 ? -31.893 27.537 -6.324 1.00 87.19 339 SER A C 1
ATOM 2581 O O . SER A 1 339 ? -31.161 28.220 -5.614 1.00 87.19 339 SER A O 1
ATOM 2583 N N . GLY A 1 340 ? -31.623 26.273 -6.642 1.00 92.56 340 GLY A N 1
ATOM 2584 C CA . GLY A 1 340 ? -30.398 25.558 -6.311 1.00 92.56 340 GLY A CA 1
ATOM 2585 C C . GLY A 1 340 ? -30.043 24.593 -7.438 1.00 92.56 340 GLY A C 1
ATOM 2586 O O . GLY A 1 340 ? -30.923 24.180 -8.199 1.00 92.56 340 GLY A O 1
ATOM 2587 N N . LEU A 1 341 ? -28.763 24.291 -7.606 1.00 94.38 341 LEU A N 1
ATOM 2588 C CA . LEU A 1 341 ? -28.281 23.478 -8.718 1.00 94.38 341 LEU A CA 1
ATOM 2589 C C . LEU A 1 341 ? -27.099 22.633 -8.254 1.00 94.38 341 LEU A C 1
ATOM 2591 O O . LEU A 1 341 ? -26.072 23.203 -7.899 1.00 94.38 341 LEU A O 1
ATOM 2595 N N . ALA A 1 342 ? -27.263 21.312 -8.267 1.00 94.88 342 ALA A N 1
ATOM 2596 C CA . ALA A 1 342 ? -26.163 20.368 -8.124 1.00 94.88 342 ALA A CA 1
ATOM 2597 C C . ALA A 1 342 ? -25.521 20.139 -9.497 1.00 94.88 342 ALA A C 1
ATOM 2599 O O . ALA A 1 342 ? -26.218 20.068 -10.522 1.00 94.88 342 ALA A O 1
ATOM 2600 N N . MET A 1 343 ? -24.197 20.103 -9.522 1.00 95.38 343 MET A N 1
ATOM 2601 C CA . MET A 1 343 ? -23.376 19.941 -10.711 1.00 95.38 343 MET A CA 1
ATOM 2602 C C . MET A 1 343 ? -22.405 18.794 -10.480 1.00 95.38 343 MET A C 1
ATOM 2604 O O . MET A 1 343 ? -21.706 18.803 -9.479 1.00 95.38 343 MET A O 1
ATOM 2608 N N . PHE A 1 344 ? -22.342 17.863 -11.425 1.00 94.00 344 PHE A N 1
ATOM 2609 C CA . PHE A 1 344 ? -21.426 16.726 -11.380 1.00 94.00 344 PHE A CA 1
ATOM 2610 C C . PHE A 1 344 ? -20.603 16.727 -12.657 1.00 94.00 344 PHE A C 1
ATOM 2612 O O . PHE A 1 344 ? -21.170 16.742 -13.758 1.00 94.00 344 PHE A O 1
ATOM 2619 N N . ALA A 1 345 ? -19.287 16.797 -12.524 1.00 91.75 345 ALA A N 1
ATOM 2620 C CA . ALA A 1 345 ? -18.364 16.958 -13.628 1.00 91.75 345 ALA A CA 1
ATOM 2621 C C . ALA A 1 345 ? -17.486 15.720 -13.768 1.00 91.75 345 ALA A C 1
ATOM 2623 O O . ALA A 1 345 ? -16.961 15.196 -12.795 1.00 91.75 345 ALA A O 1
ATOM 2624 N N . GLN A 1 346 ? -17.291 15.295 -15.014 1.00 87.62 346 GLN A N 1
ATOM 2625 C CA . GLN A 1 346 ? -16.356 14.224 -15.345 1.00 87.62 346 GLN A CA 1
ATOM 2626 C C . GLN A 1 346 ? -14.931 14.541 -14.902 1.00 87.62 346 GLN A C 1
ATOM 2628 O O . GLN A 1 346 ? -14.200 13.609 -14.641 1.00 87.62 346 GLN A O 1
ATOM 2633 N N . HIS A 1 347 ? -14.564 15.824 -14.847 1.00 85.31 347 HIS A N 1
ATOM 2634 C CA . HIS A 1 347 ? -13.259 16.275 -14.380 1.00 85.31 347 HIS A CA 1
ATOM 2635 C C . HIS A 1 347 ? -13.404 17.360 -13.330 1.00 85.31 347 HIS A C 1
ATOM 2637 O O . HIS A 1 347 ? -14.368 18.137 -13.378 1.00 85.31 347 HIS A O 1
ATOM 2643 N N . VAL A 1 348 ? -12.411 17.472 -12.451 1.00 87.31 348 VAL A N 1
ATOM 2644 C CA . VAL A 1 348 ? -12.366 18.525 -11.437 1.00 87.31 348 VAL A CA 1
ATOM 2645 C C . VAL A 1 348 ? -12.309 19.902 -12.124 1.00 87.31 348 VAL A C 1
ATOM 2647 O O . VAL A 1 348 ? -11.379 20.197 -12.881 1.00 87.31 348 VAL A O 1
ATOM 2650 N N . PRO A 1 349 ? -13.289 20.801 -11.907 1.00 85.38 349 PRO A N 1
ATOM 2651 C CA . PRO A 1 349 ? -13.374 22.068 -12.638 1.00 85.38 349 PRO A CA 1
ATOM 2652 C C . PRO A 1 349 ? -12.153 22.986 -12.485 1.00 85.38 349 PRO A C 1
ATOM 2654 O O . PRO A 1 349 ? -11.869 23.783 -13.386 1.00 85.38 349 PRO A O 1
ATOM 2657 N N . THR A 1 350 ? -11.415 22.866 -11.377 1.00 80.56 350 THR A N 1
ATOM 2658 C CA . THR A 1 350 ? -10.200 23.642 -11.085 1.00 80.56 350 THR A CA 1
ATOM 2659 C C . THR A 1 350 ? -9.058 23.350 -12.062 1.00 80.56 350 THR A C 1
ATOM 2661 O O . THR A 1 350 ? -8.265 24.247 -12.353 1.00 80.56 350 THR A O 1
ATOM 2664 N N . GLU A 1 351 ? -9.020 22.172 -12.693 1.00 82.31 351 GLU A N 1
ATOM 2665 C CA . GLU A 1 351 ? -8.059 21.850 -13.762 1.00 82.31 351 GLU A CA 1
ATOM 2666 C C . GLU A 1 351 ? -8.212 22.749 -14.999 1.00 82.31 351 GLU A C 1
ATOM 2668 O O . GLU A 1 351 ? -7.308 22.882 -15.831 1.00 82.31 351 GLU A O 1
ATOM 2673 N N . PHE A 1 352 ? -9.368 23.402 -15.123 1.00 87.06 352 PHE A N 1
ATOM 2674 C CA . PHE A 1 352 ? -9.699 24.320 -16.200 1.00 87.06 352 PHE A CA 1
ATOM 2675 C C . PHE A 1 352 ? -9.627 25.788 -15.748 1.00 87.06 352 PHE A C 1
ATOM 2677 O O . PHE A 1 352 ? -10.070 26.677 -16.483 1.00 87.06 352 PHE A O 1
ATOM 2684 N N . GLU A 1 353 ? -9.035 26.086 -14.587 1.00 86.31 353 GLU A N 1
ATOM 2685 C CA . GLU A 1 353 ? -8.885 27.444 -14.063 1.00 86.31 353 GLU A CA 1
ATOM 2686 C C . GLU A 1 353 ? -7.457 27.977 -14.181 1.00 86.31 353 GLU A C 1
ATOM 2688 O O . GLU A 1 353 ? -6.531 27.564 -13.489 1.00 86.31 353 GLU A O 1
ATOM 2693 N N . ARG A 1 354 ? -7.261 28.992 -15.032 1.00 88.88 354 ARG A N 1
ATOM 2694 C CA . ARG A 1 354 ? -5.980 29.716 -15.098 1.00 88.88 354 ARG A CA 1
ATOM 2695 C C . ARG A 1 354 ? -5.999 30.985 -14.254 1.00 88.88 354 ARG A C 1
ATOM 2697 O O . ARG A 1 354 ? -5.011 31.325 -13.605 1.00 88.88 354 ARG A O 1
ATOM 2704 N N . ASP A 1 355 ? -7.057 31.778 -14.399 1.00 82.94 355 ASP A N 1
ATOM 2705 C CA . ASP A 1 355 ? -7.202 33.083 -13.750 1.00 82.94 355 ASP A CA 1
ATOM 2706 C C . ASP A 1 355 ? -8.664 33.512 -13.535 1.00 82.94 355 ASP A C 1
ATOM 2708 O O . ASP A 1 355 ? -8.931 34.692 -13.282 1.00 82.94 355 ASP A O 1
ATOM 2712 N N . GLN A 1 356 ? -9.615 32.588 -13.685 1.00 78.38 356 GLN A N 1
ATOM 2713 C CA . GLN A 1 356 ? -11.050 32.822 -13.562 1.00 78.38 356 GLN A CA 1
ATOM 2714 C C . GLN A 1 356 ? -11.754 31.599 -12.985 1.00 78.38 356 GLN A C 1
ATOM 2716 O O . GLN A 1 356 ? -11.548 30.515 -13.518 1.00 78.38 356 GLN A O 1
ATOM 2721 N N . HIS A 1 357 ? -12.642 31.831 -12.012 1.00 86.94 357 HIS A N 1
ATOM 2722 C CA . HIS A 1 357 ? -13.452 30.770 -11.423 1.00 86.94 357 HIS A CA 1
ATOM 2723 C C . HIS A 1 357 ? -14.392 30.122 -12.452 1.00 86.94 357 HIS A C 1
ATOM 2725 O O . HIS A 1 357 ? -14.901 30.822 -13.343 1.00 86.94 357 HIS A O 1
ATOM 2731 N N . TYR A 1 358 ? -14.642 28.820 -12.335 1.00 88.75 358 TYR A N 1
ATOM 2732 C CA . TYR A 1 358 ? -15.390 28.016 -13.297 1.00 88.75 358 TYR A CA 1
ATOM 2733 C C . TYR A 1 358 ? -16.870 28.407 -13.360 1.00 88.75 358 TYR A C 1
ATOM 2735 O O . TYR A 1 358 ? -17.443 28.374 -14.449 1.00 88.75 358 TYR A O 1
ATOM 2743 N N . LEU A 1 359 ? -17.487 28.873 -12.263 1.00 93.69 359 LEU A N 1
ATOM 2744 C CA . LEU A 1 359 ? -18.894 29.300 -12.237 1.00 93.69 359 LEU A CA 1
ATOM 2745 C C . LEU A 1 359 ? -19.072 30.779 -11.870 1.00 93.69 359 LEU A C 1
ATOM 2747 O O . LEU A 1 359 ? -18.517 31.274 -10.889 1.00 93.69 359 LEU A O 1
ATOM 2751 N N . LYS A 1 360 ? -19.905 31.486 -12.655 1.00 91.56 360 LYS A N 1
ATOM 2752 C CA . LYS A 1 360 ? -20.162 32.931 -12.502 1.00 91.56 360 LYS A CA 1
ATOM 2753 C C . LYS A 1 360 ? -21.625 33.335 -12.616 1.00 91.56 360 LYS A C 1
ATOM 2755 O O . LYS A 1 360 ? -22.373 32.805 -13.445 1.00 91.56 360 LYS A O 1
ATOM 2760 N N . ASP A 1 361 ? -21.989 34.371 -11.864 1.00 89.56 361 ASP A N 1
ATOM 2761 C CA . ASP A 1 361 ? -23.290 35.041 -11.902 1.00 89.56 361 ASP A CA 1
ATOM 2762 C C . ASP A 1 361 ? -23.497 35.885 -13.179 1.00 89.56 361 ASP A C 1
ATOM 2764 O O . ASP A 1 361 ? -22.595 36.093 -14.002 1.00 89.56 361 ASP A O 1
ATOM 2768 N N . SER A 1 362 ? -24.703 36.435 -13.364 1.00 87.44 362 SER A N 1
ATOM 2769 C CA . SER A 1 362 ? -25.032 37.233 -14.557 1.00 87.44 362 SER A CA 1
ATOM 2770 C C . SER A 1 362 ? -24.298 38.583 -14.639 1.00 87.44 362 SER A C 1
ATOM 2772 O O . SER A 1 362 ? -24.339 39.269 -15.673 1.00 87.44 362 SER A O 1
ATOM 2774 N N . THR A 1 363 ? -23.632 38.994 -13.558 1.00 86.06 363 THR A N 1
ATOM 2775 C CA . THR A 1 363 ? -22.802 40.198 -13.459 1.00 86.06 363 THR A CA 1
ATOM 2776 C C . THR A 1 363 ? -21.308 39.921 -13.656 1.00 86.06 363 THR A C 1
ATOM 2778 O O . THR A 1 363 ? -20.551 40.877 -13.866 1.00 86.06 363 THR A O 1
ATOM 2781 N N . GLY A 1 364 ? -20.920 38.642 -13.700 1.00 80.44 364 GLY A N 1
ATOM 2782 C CA . GLY A 1 364 ? -19.550 38.153 -13.811 1.00 80.44 364 GLY A CA 1
ATOM 2783 C C . GLY A 1 364 ? -18.815 38.054 -12.473 1.00 80.44 364 GLY A C 1
ATOM 2784 O O . GLY A 1 364 ? -17.588 38.115 -12.489 1.00 80.44 364 GLY A O 1
ATOM 2785 N N . GLY A 1 365 ? -19.543 38.001 -11.354 1.00 84.94 365 GLY A N 1
ATOM 2786 C CA . GLY A 1 365 ? -19.005 37.627 -10.046 1.00 84.94 365 GLY A CA 1
ATOM 2787 C C . GLY A 1 365 ? -18.931 36.110 -9.910 1.00 84.94 365 GLY A C 1
ATOM 2788 O O . GLY A 1 365 ? -19.779 35.412 -10.464 1.00 84.94 365 GLY A O 1
ATOM 2789 N N . ASP A 1 366 ? -17.911 35.629 -9.214 1.00 88.56 366 ASP A N 1
ATOM 2790 C CA . ASP A 1 366 ? -17.679 34.202 -9.008 1.00 88.56 366 ASP A CA 1
ATOM 2791 C C . ASP A 1 366 ? -18.707 33.638 -8.010 1.00 88.56 366 ASP A C 1
ATOM 2793 O O . ASP A 1 366 ? -19.173 34.351 -7.112 1.00 88.56 366 ASP A O 1
ATOM 2797 N N . ILE A 1 367 ? -19.125 32.392 -8.228 1.00 86.38 367 ILE A N 1
ATOM 2798 C CA . ILE A 1 367 ? -20.030 31.661 -7.340 1.00 86.38 367 ILE A CA 1
ATOM 2799 C C . ILE A 1 367 ? -19.315 30.398 -6.885 1.00 86.38 367 ILE A C 1
ATOM 2801 O O . ILE A 1 367 ? -19.010 29.545 -7.715 1.00 86.38 367 ILE A O 1
ATOM 2805 N N . GLU A 1 368 ? -19.117 30.300 -5.576 1.00 84.44 368 GLU A N 1
ATOM 2806 C CA . GLU A 1 368 ? -18.576 29.120 -4.908 1.00 84.44 368 GLU A CA 1
ATOM 2807 C C . GLU A 1 368 ? -19.686 28.106 -4.597 1.00 84.44 368 GLU A C 1
ATOM 2809 O O . GLU A 1 368 ? -20.844 28.510 -4.381 1.00 84.44 368 GLU A O 1
ATOM 2814 N N . PRO A 1 369 ? -19.359 26.805 -4.570 1.00 87.31 369 PRO A N 1
ATOM 2815 C CA . PRO A 1 369 ? -20.277 25.791 -4.087 1.00 87.31 369 PRO A CA 1
ATOM 2816 C C . PRO A 1 369 ? -20.559 25.989 -2.591 1.00 87.31 369 PRO A C 1
ATOM 2818 O O . PRO A 1 369 ? -19.782 26.587 -1.850 1.00 87.31 369 PRO A O 1
ATOM 2821 N N . ILE A 1 370 ? -21.722 25.518 -2.154 1.00 82.94 370 ILE A N 1
ATOM 2822 C CA . ILE A 1 370 ? -22.109 25.439 -0.740 1.00 82.94 370 ILE A CA 1
ATOM 2823 C C . ILE A 1 370 ? -21.429 24.242 -0.084 1.00 82.94 370 ILE A C 1
ATOM 2825 O O . ILE A 1 370 ? -20.996 24.355 1.056 1.00 82.94 370 ILE A O 1
ATOM 2829 N N . ALA A 1 371 ? -21.339 23.148 -0.832 1.00 77.75 371 ALA A N 1
ATOM 2830 C CA . ALA A 1 371 ? -20.563 21.956 -0.546 1.00 77.75 371 ALA A CA 1
ATOM 2831 C C . ALA A 1 371 ? -20.062 21.395 -1.880 1.00 77.75 371 ALA A C 1
ATOM 2833 O O . ALA A 1 371 ? -20.706 21.600 -2.920 1.00 77.75 371 ALA A O 1
ATOM 2834 N N . GLN A 1 372 ? -18.898 20.763 -1.851 1.00 80.94 372 GLN A N 1
ATOM 2835 C CA . GLN A 1 372 ? -18.282 20.134 -3.010 1.00 80.94 372 GLN A CA 1
ATOM 2836 C C . GLN A 1 372 ? -17.506 18.899 -2.574 1.00 80.94 372 GLN A C 1
ATOM 2838 O O . GLN A 1 372 ? -17.016 18.851 -1.451 1.00 80.94 372 GLN A O 1
ATOM 2843 N N . GLU A 1 373 ? -17.339 17.976 -3.504 1.00 72.81 373 GLU A N 1
ATOM 2844 C CA . GLU A 1 373 ? -16.624 16.717 -3.337 1.00 72.81 373 GLU A CA 1
ATOM 2845 C C . GLU A 1 373 ? -15.751 16.472 -4.572 1.00 72.81 373 GLU A C 1
ATOM 2847 O O . GLU A 1 373 ? -16.066 16.955 -5.667 1.00 72.81 373 GLU A O 1
ATOM 2852 N N . GLY A 1 374 ? -14.618 15.790 -4.396 1.00 60.12 374 GLY A N 1
ATOM 2853 C CA . GLY A 1 374 ? -13.666 15.523 -5.481 1.00 60.12 374 GLY A CA 1
ATOM 2854 C C . GLY A 1 374 ? -12.778 16.714 -5.875 1.00 60.12 374 GLY A C 1
ATOM 2855 O O . GLY A 1 374 ? -12.218 16.741 -6.965 1.00 60.12 374 GLY A O 1
ATOM 2856 N N . ALA A 1 375 ? -12.635 17.742 -5.028 1.00 43.69 375 ALA A N 1
ATOM 2857 C CA . ALA A 1 375 ? -11.711 18.860 -5.264 1.00 43.69 375 ALA A CA 1
ATOM 2858 C C . ALA A 1 375 ? -10.752 19.069 -4.086 1.00 43.69 375 ALA A C 1
ATOM 2860 O O . ALA A 1 375 ? -11.033 19.887 -3.211 1.00 43.69 375 ALA A O 1
ATOM 2861 N N . ASP A 1 376 ? -9.584 18.422 -4.118 1.00 35.44 376 ASP A N 1
ATOM 2862 C CA . ASP A 1 376 ? -8.508 18.678 -3.156 1.00 35.44 376 ASP A CA 1
ATOM 2863 C C . ASP A 1 376 ? -7.355 19.487 -3.779 1.00 35.44 376 ASP A C 1
ATOM 2865 O O . ASP A 1 376 ? -6.362 18.968 -4.283 1.00 35.44 376 ASP A O 1
ATOM 2869 N N . ALA A 1 377 ? -7.524 20.817 -3.795 1.00 26.56 377 ALA A N 1
ATOM 2870 C CA . ALA A 1 377 ? -6.434 21.789 -3.934 1.00 26.56 377 ALA A CA 1
ATOM 2871 C C . ALA A 1 377 ? -6.881 23.196 -3.473 1.00 26.56 377 ALA A C 1
ATOM 2873 O O . ALA A 1 377 ? -7.380 24.000 -4.255 1.00 26.56 377 ALA A O 1
ATOM 2874 N N . HIS A 1 378 ? -6.668 23.491 -2.186 1.00 26.73 378 HIS A N 1
ATOM 2875 C CA . HIS A 1 378 ? -6.574 24.812 -1.535 1.00 26.73 378 HIS A CA 1
ATOM 2876 C C . HIS A 1 378 ? -7.248 26.050 -2.180 1.00 26.73 378 HIS A C 1
ATOM 2878 O O . HIS A 1 378 ? -6.672 26.668 -3.078 1.00 26.73 378 HIS A O 1
ATOM 2884 N N . ALA A 1 379 ? -8.280 26.602 -1.521 1.00 27.69 379 ALA A N 1
ATOM 2885 C CA . ALA A 1 379 ? -8.422 28.058 -1.343 1.00 27.69 379 ALA A CA 1
ATOM 2886 C C . ALA A 1 379 ? -9.471 28.451 -0.280 1.00 27.69 379 ALA A C 1
ATOM 2888 O O . ALA A 1 379 ? -10.632 28.649 -0.602 1.00 27.69 379 ALA A O 1
ATOM 2889 N N . HIS A 1 380 ? -9.038 28.750 0.949 1.00 30.64 380 HIS A N 1
ATOM 2890 C CA . HIS A 1 380 ? -9.672 29.816 1.738 1.00 30.64 380 HIS A CA 1
ATOM 2891 C C . HIS A 1 380 ? -8.599 30.693 2.391 1.00 30.64 380 HIS A C 1
ATOM 2893 O O . HIS A 1 380 ? -8.241 30.552 3.557 1.00 30.64 380 HIS A O 1
ATOM 2899 N N . ASP A 1 381 ? -8.080 31.627 1.593 1.00 29.14 381 ASP A N 1
ATOM 2900 C CA . ASP A 1 381 ? -7.401 32.829 2.073 1.00 29.14 381 ASP A CA 1
ATOM 2901 C C . ASP A 1 381 ? -8.457 33.940 2.169 1.00 29.14 381 ASP A C 1
ATOM 2903 O O . ASP A 1 381 ? -8.661 34.693 1.219 1.00 29.14 381 ASP A O 1
ATOM 2907 N N . ASP A 1 382 ? -9.155 34.031 3.305 1.00 32.41 382 ASP A N 1
ATOM 2908 C CA . ASP A 1 382 ? -9.968 35.204 3.646 1.00 32.41 382 ASP A CA 1
ATOM 2909 C C . ASP A 1 382 ? -9.316 35.982 4.794 1.00 32.41 382 ASP A C 1
ATOM 2911 O O . ASP A 1 382 ? -9.687 35.951 5.970 1.00 32.41 382 ASP A O 1
ATOM 2915 N N . HIS A 1 383 ? -8.309 36.756 4.399 1.00 29.52 383 HIS A N 1
ATOM 2916 C CA . HIS A 1 383 ? -7.986 38.005 5.059 1.00 29.52 383 HIS A CA 1
ATOM 2917 C C . HIS A 1 383 ? -9.090 39.038 4.785 1.00 29.52 383 HIS A C 1
ATOM 2919 O O . HIS A 1 383 ? -9.041 39.735 3.773 1.00 29.52 383 HIS A O 1
ATOM 2925 N N . ASP A 1 384 ? -9.976 39.269 5.755 1.00 31.97 384 ASP A N 1
ATOM 2926 C CA . ASP A 1 384 ? -10.538 40.608 5.935 1.00 31.97 384 ASP A CA 1
ATOM 2927 C C . ASP A 1 384 ? -10.502 41.051 7.404 1.00 31.97 384 ASP A C 1
ATOM 2929 O O . ASP A 1 384 ? -11.077 40.463 8.320 1.00 31.97 384 ASP A O 1
ATOM 2933 N N . GLU A 1 385 ? -9.735 42.120 7.610 1.00 33.53 385 GLU A N 1
ATOM 2934 C CA . GLU A 1 385 ? -9.559 42.822 8.869 1.00 33.53 385 GLU A CA 1
ATOM 2935 C C . GLU A 1 385 ? -10.864 43.511 9.289 1.00 33.53 385 GLU A C 1
ATOM 2937 O O . GLU A 1 385 ? -11.317 44.438 8.618 1.00 33.53 385 GLU A O 1
ATOM 2942 N N . ASP A 1 386 ? -11.369 43.197 10.483 1.00 29.95 386 ASP A N 1
ATOM 2943 C CA . ASP A 1 386 ? -12.107 44.176 11.280 1.00 29.95 386 ASP A CA 1
ATOM 2944 C C . ASP A 1 386 ? -11.653 44.150 12.752 1.00 29.95 386 ASP A C 1
ATOM 2946 O O . ASP A 1 386 ? -11.868 43.215 13.522 1.00 29.95 386 ASP A O 1
ATOM 2950 N N . GLU A 1 387 ? -10.992 45.244 13.138 1.00 32.72 387 GLU A N 1
ATOM 2951 C CA . GLU A 1 387 ? -10.577 45.583 14.497 1.00 32.72 387 GLU A CA 1
ATOM 2952 C C . GLU A 1 387 ? -11.775 45.654 15.467 1.00 32.72 387 GLU A C 1
ATOM 2954 O O . GLU A 1 387 ? -12.407 46.704 15.591 1.00 32.72 387 GLU A O 1
ATOM 2959 N N . HIS A 1 388 ? -11.987 44.629 16.292 1.00 31.06 388 HIS A N 1
ATOM 2960 C CA . HIS A 1 388 ? -12.630 44.744 17.609 1.00 31.06 388 HIS A CA 1
ATOM 2961 C C . HIS A 1 388 ? -11.973 43.693 18.522 1.00 31.06 388 HIS A C 1
ATOM 2963 O O . HIS A 1 388 ? -12.149 42.507 18.326 1.00 31.06 388 HIS A O 1
ATOM 2969 N N . GLY A 1 389 ? -11.069 44.025 19.442 1.00 26.59 389 GLY A N 1
ATOM 2970 C CA . GLY A 1 389 ? -11.281 44.931 20.562 1.00 26.59 389 GLY A CA 1
ATOM 2971 C C . GLY A 1 389 ? -11.534 44.080 21.806 1.00 26.59 389 GLY A C 1
ATOM 2972 O O . GLY A 1 389 ? -12.633 43.570 21.954 1.00 26.59 389 GLY A O 1
ATOM 2973 N N . GLU A 1 390 ? -10.504 43.945 22.648 1.00 36.19 390 GLU A N 1
ATOM 2974 C CA . GLU A 1 390 ? -10.504 43.306 23.975 1.00 36.19 390 GLU A CA 1
ATOM 2975 C C . GLU A 1 390 ? -11.895 43.195 24.618 1.00 36.19 390 GLU A C 1
ATOM 2977 O O . GLU A 1 390 ? -12.477 44.219 24.983 1.00 36.19 390 GLU A O 1
ATOM 2982 N N . HIS A 1 391 ? -12.376 41.968 24.822 1.00 30.23 391 HIS A N 1
ATOM 2983 C CA . HIS A 1 391 ? -13.351 41.661 25.859 1.00 30.23 391 HIS A CA 1
ATOM 2984 C C . HIS A 1 391 ? -13.089 40.262 26.423 1.00 30.23 391 HIS A C 1
ATOM 2986 O O . HIS A 1 391 ? -13.348 39.254 25.779 1.00 30.23 391 HIS A O 1
ATOM 2992 N N . ASP A 1 392 ? -12.525 40.273 27.630 1.00 33.56 392 ASP A N 1
ATOM 2993 C CA . ASP A 1 392 ? -12.585 39.198 28.613 1.00 33.56 392 ASP A CA 1
ATOM 2994 C C . ASP A 1 392 ? -14.047 38.771 28.895 1.00 33.56 392 ASP A C 1
ATOM 2996 O O . ASP A 1 392 ? -14.954 39.609 28.819 1.00 33.56 392 ASP A O 1
ATOM 3000 N N . GLU A 1 393 ? -14.180 37.526 29.376 1.00 35.62 393 GLU A N 1
ATOM 3001 C CA . GLU A 1 393 ? -15.308 36.907 30.111 1.00 35.62 393 GLU A CA 1
ATOM 3002 C C . GLU A 1 393 ? -16.453 36.320 29.255 1.00 35.62 393 GLU A C 1
ATOM 3004 O O . GLU A 1 393 ? -17.234 37.052 28.658 1.00 35.62 393 GLU A O 1
ATOM 3009 N N . ASP A 1 394 ? -16.572 34.986 29.185 1.00 33.78 394 ASP A N 1
ATOM 3010 C CA . ASP A 1 394 ? -17.368 34.173 30.123 1.00 33.78 394 ASP A CA 1
ATOM 3011 C C . ASP A 1 394 ? -17.113 32.666 29.886 1.00 33.78 394 ASP A C 1
ATOM 3013 O O . ASP A 1 394 ? -17.115 32.196 28.751 1.00 33.78 394 ASP A O 1
ATOM 3017 N N . GLY A 1 395 ? -16.831 31.937 30.971 1.00 30.22 395 GLY A N 1
ATOM 3018 C CA . GLY A 1 395 ? -16.549 30.502 30.976 1.00 30.22 395 GLY A CA 1
ATOM 3019 C C . GLY A 1 395 ? -17.812 29.648 31.060 1.00 30.22 395 GLY A C 1
ATOM 3020 O O . GLY A 1 395 ? -18.749 29.979 31.791 1.00 30.22 395 GLY A O 1
ATOM 3021 N N . HIS A 1 396 ? -17.798 28.528 30.344 1.00 32.53 396 HIS A N 1
ATOM 3022 C CA . HIS A 1 396 ? -18.662 27.388 30.612 1.00 32.53 396 HIS A CA 1
ATOM 3023 C C . HIS A 1 396 ? -17.997 26.576 31.728 1.00 32.53 396 HIS A C 1
ATOM 3025 O O . HIS A 1 396 ? -16.958 25.962 31.518 1.00 32.53 396 HIS A O 1
ATOM 3031 N N . HIS A 1 397 ? -18.534 26.685 32.941 1.00 40.97 397 HIS A N 1
ATOM 3032 C CA . HIS A 1 397 ? -18.242 25.762 34.032 1.00 40.97 397 HIS A CA 1
ATOM 3033 C C . HIS A 1 397 ? -19.553 25.052 34.340 1.00 40.97 397 HIS A C 1
ATOM 3035 O O . HIS A 1 397 ? -20.450 25.659 34.936 1.00 40.97 397 HIS A O 1
ATOM 3041 N N . ASP A 1 398 ? -19.665 23.809 33.885 1.00 52.00 398 ASP A N 1
ATOM 3042 C CA . ASP A 1 398 ? -20.763 22.923 34.236 1.00 52.00 398 ASP A CA 1
ATOM 3043 C C . ASP A 1 398 ? -20.589 22.478 35.691 1.00 52.00 398 ASP A C 1
ATOM 3045 O O . ASP A 1 398 ? -19.601 21.875 36.102 1.00 52.00 398 ASP A O 1
ATOM 3049 N N . GLY A 1 399 ? -21.519 22.933 36.523 1.00 60.75 399 GLY A N 1
ATOM 3050 C CA . GLY A 1 399 ? -21.572 22.634 37.941 1.00 60.75 399 GLY A CA 1
ATOM 3051 C C . GLY A 1 399 ? -22.871 23.167 38.532 1.00 60.75 399 GLY A C 1
ATOM 3052 O O . GLY A 1 399 ? -23.443 24.160 38.070 1.00 60.75 399 GLY A O 1
ATOM 3053 N N . VAL A 1 400 ? -23.381 22.496 39.563 1.00 69.75 400 VAL A N 1
ATOM 3054 C CA . VAL A 1 400 ? -24.691 22.798 40.153 1.00 69.75 400 VAL A CA 1
ATOM 3055 C C . VAL A 1 400 ? -24.542 23.216 41.612 1.00 69.75 400 VAL A C 1
ATOM 3057 O O . VAL A 1 400 ? -23.842 22.599 42.417 1.00 69.75 400 VAL A O 1
ATOM 3060 N N . CYS A 1 401 ? -25.248 24.277 42.012 1.00 77.25 401 CYS A N 1
ATOM 3061 C CA . CYS A 1 401 ? -25.183 24.759 43.386 1.00 77.25 401 CYS A CA 1
ATOM 3062 C C . CYS A 1 401 ? -26.083 23.944 44.326 1.00 77.25 401 CYS A C 1
ATOM 3064 O O . CYS A 1 401 ? -27.314 23.983 44.233 1.00 77.25 401 CYS A O 1
ATOM 3066 N N . HIS A 1 402 ? -25.478 23.271 45.308 1.00 74.25 402 HIS A N 1
ATOM 3067 C CA . HIS A 1 402 ? -26.167 22.445 46.296 1.00 74.25 402 HIS A CA 1
ATOM 3068 C C . HIS A 1 402 ? -26.353 23.155 47.643 1.00 74.25 402 HIS A C 1
ATOM 3070 O O . HIS A 1 402 ? -25.412 23.425 48.406 1.00 74.25 402 HIS A O 1
ATOM 3076 N N . ASN A 1 403 ? -27.605 23.389 48.036 1.00 78.56 403 ASN A N 1
ATOM 3077 C CA . ASN A 1 403 ? -27.905 23.920 49.361 1.00 78.56 403 ASN A CA 1
ATOM 3078 C C . ASN A 1 403 ? -27.815 22.828 50.438 1.00 78.56 403 ASN A C 1
ATOM 3080 O O . ASN A 1 403 ? -28.792 22.143 50.726 1.00 78.56 403 ASN A O 1
ATOM 3084 N N . THR A 1 404 ? -26.691 22.749 51.151 1.00 65.12 404 THR A N 1
ATOM 3085 C CA . THR A 1 404 ? -26.447 21.763 52.231 1.00 65.12 404 THR A CA 1
ATOM 3086 C C . THR A 1 404 ? -27.417 21.826 53.426 1.00 65.12 404 THR A C 1
ATOM 3088 O O . THR A 1 404 ? -27.362 20.989 54.328 1.00 65.12 404 THR A O 1
ATOM 3091 N N . THR A 1 405 ? -28.302 22.830 53.490 1.00 65.25 405 THR A N 1
ATOM 3092 C CA . THR A 1 405 ? -29.337 22.945 54.531 1.00 65.25 405 THR A CA 1
ATOM 3093 C C . THR A 1 405 ? -30.708 22.447 54.067 1.00 65.25 405 THR A C 1
ATOM 3095 O O . THR A 1 405 ? -31.477 21.962 54.901 1.00 65.25 405 THR A O 1
ATOM 3098 N N . THR A 1 406 ? -31.040 22.583 52.779 1.00 67.38 406 THR A N 1
ATOM 3099 C CA . THR A 1 406 ? -32.329 22.141 52.210 1.00 67.38 406 THR A CA 1
ATOM 3100 C C . THR A 1 406 ? -32.216 20.908 51.314 1.00 67.38 406 THR A C 1
ATOM 3102 O O . THR A 1 406 ? -33.239 20.270 51.088 1.00 67.38 406 THR A O 1
ATOM 3105 N N . HIS A 1 407 ? -31.000 20.543 50.899 1.00 62.56 407 HIS A N 1
ATOM 3106 C CA . HIS A 1 407 ? -30.680 19.526 49.894 1.00 62.56 407 HIS A CA 1
ATOM 3107 C C . HIS A 1 407 ? -31.392 19.753 48.556 1.00 62.56 407 HIS A C 1
ATOM 3109 O O . HIS A 1 407 ? -31.906 18.820 47.950 1.00 62.56 407 HIS A O 1
ATOM 3115 N N . GLU A 1 408 ? -31.464 21.009 48.123 1.00 59.19 408 GLU A N 1
ATOM 3116 C CA . GLU A 1 408 ? -32.009 21.380 46.817 1.00 59.19 408 GLU A CA 1
ATOM 3117 C C . GLU A 1 408 ? -30.863 21.864 45.923 1.00 59.19 408 GLU A C 1
ATOM 3119 O O . GLU A 1 408 ? -30.029 22.658 46.375 1.00 59.19 408 GLU A O 1
ATOM 3124 N N . ASN A 1 409 ? -30.862 21.377 44.681 1.00 65.06 409 ASN A N 1
ATOM 3125 C CA . ASN A 1 409 ? -29.961 21.783 43.605 1.00 65.06 409 ASN A CA 1
ATOM 3126 C C . ASN A 1 409 ? -30.621 22.896 42.790 1.00 65.06 409 ASN A C 1
ATOM 3128 O O . ASN A 1 409 ? -31.838 22.862 42.574 1.00 65.06 409 ASN A O 1
ATOM 3132 N N . TYR A 1 410 ? -29.845 23.896 42.379 1.00 73.19 410 TYR A N 1
ATOM 3133 C CA . TYR A 1 410 ? -30.317 24.948 41.485 1.00 73.19 410 TYR A CA 1
ATOM 3134 C C . TYR A 1 410 ? -29.158 25.614 40.737 1.00 73.19 410 TYR A C 1
ATOM 3136 O O . TYR A 1 410 ? -28.044 25.700 41.257 1.00 73.19 410 TYR A O 1
ATOM 3144 N N . ASP A 1 411 ? -29.462 26.162 39.564 1.00 72.50 411 ASP A N 1
ATOM 3145 C CA . ASP A 1 411 ? -28.462 26.814 38.719 1.00 72.50 411 ASP A CA 1
ATOM 3146 C C . ASP A 1 411 ? -28.013 28.149 39.315 1.00 72.50 411 ASP A C 1
ATOM 3148 O O . ASP A 1 411 ? -28.814 29.016 39.693 1.00 72.50 411 ASP A O 1
ATOM 3152 N N . SER A 1 412 ? -26.702 28.315 39.413 1.00 72.56 412 SER A N 1
ATOM 3153 C CA . SER A 1 412 ? -26.027 29.496 39.944 1.00 72.56 412 SER A CA 1
ATOM 3154 C C . SER A 1 412 ? -24.614 29.535 39.375 1.00 72.56 412 SER A C 1
ATOM 3156 O O . SER A 1 412 ? -24.156 28.550 38.826 1.00 72.56 412 SER A O 1
ATOM 3158 N N . THR A 1 413 ? -23.891 30.637 39.554 1.00 76.38 413 THR A N 1
ATOM 3159 C CA . THR A 1 413 ? -22.428 30.624 39.394 1.00 76.38 413 THR A CA 1
ATOM 3160 C C . THR A 1 413 ? -21.770 30.109 40.679 1.00 76.38 413 THR A C 1
ATOM 3162 O O . THR A 1 413 ? -22.335 30.315 41.765 1.00 76.38 413 THR A O 1
ATOM 3165 N N . GLU A 1 414 ? -20.579 29.506 40.587 1.00 75.62 414 GLU A N 1
ATOM 3166 C CA . GLU A 1 414 ? -19.772 29.051 41.737 1.00 75.62 414 GLU A CA 1
ATOM 3167 C C . GLU A 1 414 ? -19.632 30.164 42.792 1.00 75.62 414 GLU A C 1
ATOM 3169 O O . GLU A 1 414 ? -19.970 29.996 43.968 1.00 75.62 414 GLU A O 1
ATOM 3174 N N . SER A 1 415 ? -19.277 31.372 42.340 1.00 74.44 415 SER A N 1
ATOM 3175 C CA . SER A 1 415 ? -19.138 32.571 43.177 1.00 74.44 415 SER A CA 1
ATOM 3176 C C . SER A 1 415 ? -20.412 32.903 43.973 1.00 74.44 415 SER A C 1
ATOM 3178 O O . SER A 1 415 ? -20.351 33.242 45.162 1.00 74.44 415 SER A O 1
ATOM 3180 N N . ASP A 1 416 ? -21.584 32.808 43.336 1.00 78.56 416 ASP A N 1
ATOM 3181 C CA . ASP A 1 416 ? -22.865 33.084 43.991 1.00 78.56 416 ASP A CA 1
ATOM 3182 C C . ASP A 1 416 ? -23.288 31.937 44.927 1.00 78.56 416 ASP A C 1
ATOM 3184 O O . ASP A 1 416 ? -23.906 32.191 45.971 1.00 78.56 416 ASP A O 1
ATOM 3188 N N . CYS A 1 417 ? -22.900 30.698 44.609 1.00 79.25 417 CYS A N 1
ATOM 3189 C CA . CYS A 1 417 ? -23.141 29.516 45.430 1.00 79.25 417 CYS A CA 1
ATOM 3190 C C . CYS A 1 417 ? -22.386 29.587 46.764 1.00 79.25 417 CYS A C 1
ATOM 3192 O O . CYS A 1 417 ? -22.981 29.491 47.849 1.00 79.25 417 CYS A O 1
ATOM 3194 N N . GLU A 1 418 ? -21.087 29.883 46.707 1.00 78.88 418 GLU A N 1
ATOM 3195 C CA . GLU A 1 418 ? -20.254 30.042 47.895 1.00 78.88 418 GLU A CA 1
ATOM 3196 C C . GLU A 1 418 ? -20.687 31.249 48.740 1.00 78.88 418 GLU A C 1
ATOM 3198 O O . GLU A 1 418 ? -20.741 31.185 49.976 1.00 78.88 418 GLU A O 1
ATOM 3203 N N . ALA A 1 419 ? -21.062 32.360 48.093 1.00 78.38 419 ALA A N 1
ATOM 3204 C CA . ALA A 1 419 ? -21.556 33.554 48.777 1.00 78.38 419 ALA A CA 1
ATOM 3205 C C . ALA A 1 419 ? -22.887 33.305 49.512 1.00 78.38 419 ALA A C 1
ATOM 3207 O O . ALA A 1 419 ? -23.143 33.920 50.560 1.00 78.38 419 ALA A O 1
ATOM 3208 N N . ALA A 1 420 ? -23.718 32.390 49.002 1.00 78.31 420 ALA A N 1
ATOM 3209 C CA . ALA A 1 420 ? -24.929 31.908 49.662 1.00 78.31 420 ALA A CA 1
ATOM 3210 C C . ALA A 1 420 ? -24.643 30.909 50.806 1.00 78.31 420 ALA A C 1
ATOM 3212 O O . ALA A 1 420 ? -25.530 30.629 51.621 1.00 78.31 420 ALA A O 1
ATOM 3213 N N . GLY A 1 421 ? -23.397 30.441 50.938 1.00 72.00 421 GLY A N 1
ATOM 3214 C CA . GLY A 1 421 ? -22.991 29.405 51.888 1.00 72.00 421 GLY A CA 1
ATOM 3215 C C . GLY A 1 421 ? -23.470 28.013 51.473 1.00 72.00 421 GLY A C 1
ATOM 3216 O O . GLY A 1 421 ? -23.781 27.190 52.340 1.00 72.00 421 GLY A O 1
ATOM 3217 N N . HIS A 1 422 ? -23.618 27.793 50.170 1.00 83.62 422 HIS A N 1
ATOM 3218 C CA . HIS A 1 422 ? -23.982 26.531 49.535 1.00 83.62 422 HIS A CA 1
ATOM 3219 C C . HIS A 1 422 ? -22.727 25.908 48.909 1.00 83.62 422 HIS A C 1
ATOM 3221 O O . HIS A 1 422 ? -21.688 26.562 48.841 1.00 83.62 422 HIS A O 1
ATOM 3227 N N . MET A 1 423 ? -22.783 24.614 48.613 1.00 68.00 423 MET A N 1
ATOM 3228 C CA . MET A 1 423 ? -21.639 23.847 48.122 1.00 68.00 423 MET A CA 1
ATOM 3229 C C . MET A 1 423 ? -21.755 23.749 46.608 1.00 68.00 423 MET A C 1
ATOM 3231 O O . MET A 1 423 ? -22.811 23.355 46.120 1.00 68.00 423 MET A O 1
ATOM 3235 N N . TRP A 1 424 ? -20.714 24.166 45.899 1.00 79.81 424 TRP A N 1
ATOM 3236 C CA . TRP A 1 424 ? -20.599 23.936 44.466 1.00 79.81 424 TRP A CA 1
ATOM 3237 C C . TRP A 1 424 ? -20.240 22.467 44.244 1.00 79.81 424 TRP A C 1
ATOM 3239 O O . TRP A 1 424 ? -19.385 21.950 44.964 1.00 79.81 424 TRP A O 1
ATOM 3249 N N . MET A 1 425 ? -20.967 21.804 43.352 1.00 61.16 425 MET A N 1
ATOM 3250 C CA . MET A 1 425 ? -20.689 20.443 42.907 1.00 61.16 425 MET A CA 1
ATOM 3251 C C . MET A 1 425 ? -20.326 20.562 41.428 1.00 61.16 425 MET A C 1
ATOM 3253 O O . MET A 1 425 ? -21.175 20.994 40.650 1.00 61.16 425 MET A O 1
ATOM 3257 N N . GLU A 1 426 ? -19.071 20.282 41.096 1.00 59.31 426 GLU A N 1
ATOM 3258 C CA . GLU A 1 426 ? -18.638 20.035 39.716 1.00 59.31 426 GLU A CA 1
ATOM 3259 C C . GLU A 1 426 ? -19.089 18.612 39.349 1.00 59.31 426 GLU A C 1
ATOM 3261 O O . GLU A 1 426 ? -19.266 17.782 40.251 1.00 59.31 426 GLU A O 1
ATOM 3266 N N . ASP A 1 427 ? -19.374 18.360 38.072 1.00 44.31 427 ASP A N 1
ATOM 3267 C CA . ASP A 1 427 ? -19.664 17.006 37.599 1.00 44.31 427 ASP A CA 1
ATOM 3268 C C . ASP A 1 427 ? -18.343 16.214 37.609 1.00 44.31 427 ASP A C 1
ATOM 3270 O O . ASP A 1 427 ? -17.512 16.348 36.720 1.00 44.31 427 ASP A O 1
ATOM 3274 N N . ASP A 1 428 ? -18.110 15.468 38.693 1.00 39.16 428 ASP A N 1
ATOM 3275 C CA . ASP A 1 428 ? -16.991 14.533 38.845 1.00 39.16 428 ASP A CA 1
ATOM 3276 C C . ASP A 1 428 ? -17.486 13.119 38.496 1.00 39.16 428 ASP A C 1
ATOM 3278 O O . ASP A 1 428 ? -18.007 12.435 39.378 1.00 39.16 428 ASP A O 1
ATOM 3282 N N . ASP A 1 429 ? -17.284 12.674 37.255 1.00 37.47 429 ASP A N 1
ATOM 3283 C CA . ASP A 1 429 ? -17.321 11.255 36.866 1.00 37.47 429 ASP A CA 1
ATOM 3284 C C . ASP A 1 429 ? -16.175 10.962 35.871 1.00 37.47 429 ASP A C 1
ATOM 3286 O O . ASP A 1 429 ? -16.402 10.634 34.716 1.00 37.47 429 ASP A O 1
ATOM 3290 N N . HIS A 1 430 ? -14.922 11.078 36.328 1.00 38.94 430 HIS A N 1
ATOM 3291 C CA . HIS A 1 430 ? -13.767 10.440 35.676 1.00 38.94 430 HIS A CA 1
ATOM 3292 C C . HIS A 1 430 ? -12.901 9.784 36.758 1.00 38.94 430 HIS A C 1
ATOM 3294 O O . HIS A 1 430 ? -12.163 10.449 37.494 1.00 38.94 430 HIS A O 1
ATOM 3300 N N . ALA A 1 431 ? -13.055 8.472 36.932 1.00 48.50 431 ALA A N 1
ATOM 3301 C CA . ALA A 1 431 ? -12.189 7.689 37.799 1.00 48.50 431 ALA A CA 1
ATOM 3302 C C . ALA A 1 431 ? -10.890 7.380 37.038 1.00 48.50 431 ALA A C 1
ATOM 3304 O O . ALA A 1 431 ? -10.904 6.796 35.966 1.00 48.50 431 ALA A O 1
ATOM 3305 N N . GLY A 1 432 ? -9.756 7.809 37.585 1.00 57.50 432 GLY A N 1
ATOM 3306 C CA . GLY A 1 432 ? -8.429 7.473 37.079 1.00 57.50 432 GLY A CA 1
ATOM 3307 C C . GLY A 1 432 ? -7.441 7.348 38.236 1.00 57.50 432 GLY A C 1
ATOM 3308 O O . GLY A 1 432 ? -7.703 7.798 39.361 1.00 57.50 432 GLY A O 1
ATOM 3309 N N . VAL A 1 433 ? -6.301 6.704 37.995 1.00 64.69 433 VAL A N 1
ATOM 3310 C CA . VAL A 1 433 ? -5.248 6.485 38.998 1.00 64.69 433 VAL A CA 1
ATOM 3311 C C . VAL A 1 433 ? -3.932 7.109 38.555 1.00 64.69 433 VAL A C 1
ATOM 3313 O O . VAL A 1 433 ? -3.519 7.020 37.404 1.00 64.69 433 VAL A O 1
ATOM 3316 N N . CYS A 1 434 ? -3.213 7.727 39.494 1.00 72.25 434 CYS A N 1
ATOM 3317 C CA . CYS A 1 434 ? -1.924 8.335 39.189 1.00 72.25 434 CYS A CA 1
ATOM 3318 C C . CYS A 1 434 ? -0.787 7.312 39.289 1.00 72.25 434 CYS A C 1
ATOM 3320 O O . CYS A 1 434 ? -0.531 6.755 40.365 1.00 72.25 434 CYS A O 1
ATOM 3322 N N . HIS A 1 435 ? -0.064 7.108 38.188 1.00 65.31 435 HIS A N 1
ATOM 3323 C CA . HIS A 1 435 ? 1.038 6.162 38.060 1.00 65.31 435 HIS A CA 1
ATOM 3324 C C . HIS A 1 435 ? 2.410 6.844 38.136 1.00 65.31 435 HIS A C 1
ATOM 3326 O O . HIS A 1 435 ? 2.822 7.628 37.276 1.00 65.31 435 HIS A O 1
ATOM 3332 N N . ASN A 1 436 ? 3.198 6.494 39.154 1.00 74.12 436 ASN A N 1
ATOM 3333 C CA . ASN A 1 436 ? 4.584 6.944 39.238 1.00 74.12 436 ASN A CA 1
ATOM 3334 C C . ASN A 1 436 ? 5.504 6.085 38.357 1.00 74.12 436 ASN A C 1
ATOM 3336 O O . ASN A 1 436 ? 5.995 5.053 38.812 1.00 74.12 436 ASN A O 1
ATOM 3340 N N . THR A 1 437 ? 5.855 6.565 37.165 1.00 56.00 437 THR A N 1
ATOM 3341 C CA . THR A 1 437 ? 6.746 5.877 36.201 1.00 56.00 437 THR A CA 1
ATOM 3342 C C . THR A 1 437 ? 8.166 5.598 36.717 1.00 56.00 437 THR A C 1
ATOM 3344 O O . THR A 1 437 ? 8.914 4.817 36.137 1.00 56.00 437 THR A O 1
ATOM 3347 N N . THR A 1 438 ? 8.585 6.212 37.831 1.00 54.31 438 THR A N 1
ATOM 3348 C CA . THR A 1 438 ? 9.890 5.940 38.459 1.00 54.31 438 THR A CA 1
ATOM 3349 C C . THR A 1 438 ? 9.824 4.817 39.498 1.00 54.31 438 THR A C 1
ATOM 3351 O O . THR A 1 438 ? 10.836 4.155 39.752 1.00 54.31 438 THR A O 1
ATOM 3354 N N . THR A 1 439 ? 8.678 4.622 40.159 1.00 54.47 439 THR A N 1
ATOM 3355 C CA . THR A 1 439 ? 8.517 3.627 41.238 1.00 54.47 439 THR A CA 1
ATOM 3356 C C . THR A 1 439 ? 7.538 2.506 40.916 1.00 54.47 439 THR A C 1
ATOM 3358 O O . THR A 1 439 ? 7.533 1.527 41.659 1.00 54.47 439 THR A O 1
ATOM 3361 N N . HIS A 1 440 ? 6.755 2.638 39.844 1.00 48.12 440 HIS A N 1
ATOM 3362 C CA . HIS A 1 440 ? 5.619 1.790 39.480 1.00 48.12 440 HIS A CA 1
ATOM 3363 C C . HIS A 1 440 ? 4.627 1.595 40.634 1.00 48.12 440 HIS A C 1
ATOM 3365 O O . HIS A 1 440 ? 4.173 0.489 40.912 1.00 48.12 440 HIS A O 1
ATOM 3371 N N . GLU A 1 441 ? 4.343 2.671 41.369 1.00 47.16 441 GLU A N 1
ATOM 3372 C CA . GLU A 1 441 ? 3.324 2.659 42.421 1.00 47.16 441 GLU A CA 1
ATOM 3373 C C . GLU A 1 441 ? 2.137 3.506 41.953 1.00 47.16 441 GLU A C 1
ATOM 3375 O O . GLU A 1 441 ? 2.328 4.682 41.624 1.00 47.16 441 GLU A O 1
ATOM 3380 N N . ASN A 1 442 ? 0.941 2.910 41.958 1.00 53.59 442 ASN A N 1
ATOM 3381 C CA . ASN A 1 442 ? -0.323 3.605 41.712 1.00 53.59 442 ASN A CA 1
ATOM 3382 C C . ASN A 1 442 ? -0.820 4.230 43.016 1.00 53.59 442 ASN A C 1
ATOM 3384 O O . ASN A 1 442 ? -0.712 3.623 44.090 1.00 53.59 442 ASN A O 1
ATOM 3388 N N . TYR A 1 443 ? -1.357 5.443 42.938 1.00 66.31 443 TYR A N 1
ATOM 3389 C CA . TYR A 1 443 ? -2.004 6.085 44.075 1.00 66.31 443 TYR A CA 1
ATOM 3390 C C . TYR A 1 443 ? -3.100 7.057 43.639 1.00 66.31 443 TYR A C 1
ATOM 3392 O O . TYR A 1 443 ? -3.010 7.690 42.590 1.00 66.31 443 TYR A O 1
ATOM 3400 N N . ASP A 1 444 ? -4.098 7.223 44.502 1.00 69.25 444 ASP A N 1
ATOM 3401 C CA . ASP A 1 444 ? -5.208 8.140 44.251 1.00 69.25 444 ASP A CA 1
ATOM 3402 C C . ASP A 1 444 ? -4.723 9.599 44.268 1.00 69.25 444 ASP A C 1
ATOM 3404 O O . ASP A 1 444 ? -4.127 10.074 45.247 1.00 69.25 444 ASP A O 1
ATOM 3408 N N . SER A 1 445 ? -5.001 10.316 43.185 1.00 69.81 445 SER A N 1
ATOM 3409 C CA . SER A 1 445 ? -4.712 11.738 42.976 1.00 69.81 445 SER A CA 1
ATOM 3410 C C . SER A 1 445 ? -5.806 12.328 42.085 1.00 69.81 445 SER A C 1
ATOM 3412 O O . SER A 1 445 ? -6.663 11.591 41.623 1.00 69.81 445 SER A O 1
ATOM 3414 N N . THR A 1 446 ? -5.787 13.633 41.830 1.00 73.25 446 THR A N 1
ATOM 3415 C CA . THR A 1 446 ? -6.433 14.190 40.631 1.00 73.25 446 THR A CA 1
ATOM 3416 C C . THR A 1 446 ? -5.426 14.203 39.482 1.00 73.25 446 THR A C 1
ATOM 3418 O O . THR A 1 446 ? -4.217 14.257 39.751 1.00 73.25 446 THR A O 1
ATOM 3421 N N . GLU A 1 447 ? -5.903 14.194 38.236 1.00 69.00 447 GLU A N 1
ATOM 3422 C CA . GLU A 1 447 ? -5.090 14.319 37.016 1.00 69.00 447 GLU A CA 1
ATOM 3423 C C . GLU A 1 447 ? -4.112 15.499 37.121 1.00 69.00 447 GLU A C 1
ATOM 3425 O O . GLU A 1 447 ? -2.894 15.324 37.096 1.00 69.00 447 GLU A O 1
ATOM 3430 N N . SER A 1 448 ? -4.632 16.687 37.446 1.00 67.00 448 SER A N 1
ATOM 3431 C CA . SER A 1 448 ? -3.827 17.900 37.640 1.00 67.00 448 SER A CA 1
ATOM 3432 C C . SER A 1 448 ? -2.701 17.744 38.678 1.00 67.00 448 SER A C 1
ATOM 3434 O O . SER A 1 448 ? -1.586 18.240 38.480 1.00 67.00 448 SER A O 1
ATOM 3436 N N . ASP A 1 449 ? -2.959 17.057 39.796 1.00 74.06 449 ASP A N 1
ATOM 3437 C CA . ASP A 1 449 ? -1.940 16.811 40.824 1.00 74.06 449 ASP A CA 1
ATOM 3438 C C . ASP A 1 449 ? -0.947 15.707 40.398 1.00 74.06 449 ASP A C 1
ATOM 3440 O O . ASP A 1 449 ? 0.204 15.708 40.855 1.00 74.06 449 ASP A O 1
ATOM 3444 N N . CYS A 1 450 ? -1.365 14.791 39.517 1.00 74.44 450 CYS A N 1
ATOM 3445 C CA . CYS A 1 450 ? -0.541 13.728 38.948 1.00 74.44 450 CYS A CA 1
ATOM 3446 C C . CYS A 1 450 ? 0.494 14.284 37.962 1.00 74.44 450 CYS A C 1
ATOM 3448 O O . CYS A 1 450 ? 1.703 14.094 38.142 1.00 74.44 450 CYS A O 1
ATOM 3450 N N . GLU A 1 451 ? 0.040 15.094 37.009 1.00 75.44 451 GLU A N 1
ATOM 3451 C CA . GLU A 1 451 ? 0.896 15.770 36.036 1.00 75.44 451 GLU A CA 1
ATOM 3452 C C . GLU A 1 451 ? 1.857 16.752 36.715 1.00 75.44 451 GLU A C 1
ATOM 3454 O O . GLU A 1 451 ? 3.054 16.806 36.416 1.00 75.44 451 GLU A O 1
ATOM 3459 N N . ALA A 1 452 ? 1.372 17.498 37.717 1.00 76.00 452 ALA A N 1
ATOM 3460 C CA . ALA A 1 452 ? 2.209 18.403 38.500 1.00 76.00 452 ALA A CA 1
ATOM 3461 C C . ALA A 1 452 ? 3.312 17.664 39.283 1.00 76.00 452 ALA A C 1
ATOM 3463 O O . ALA A 1 452 ? 4.345 18.263 39.622 1.00 76.00 452 ALA A O 1
ATOM 3464 N N . ALA A 1 453 ? 3.112 16.375 39.578 1.00 75.88 453 ALA A N 1
ATOM 3465 C CA . ALA A 1 453 ? 4.113 15.498 40.172 1.00 75.88 453 ALA A CA 1
ATOM 3466 C C . ALA A 1 453 ? 5.072 14.875 39.136 1.00 75.88 453 ALA A C 1
ATOM 3468 O O . ALA A 1 453 ? 6.097 14.317 39.539 1.00 75.88 453 ALA A O 1
ATOM 3469 N N . GLY A 1 454 ? 4.803 15.036 37.835 1.00 65.12 454 GLY A N 1
ATOM 3470 C CA . GLY A 1 454 ? 5.534 14.395 36.741 1.00 65.12 454 GLY A CA 1
ATOM 3471 C C . GLY A 1 454 ? 5.250 12.895 36.643 1.00 65.12 454 GLY A C 1
ATOM 3472 O O . GLY A 1 454 ? 6.152 12.130 36.307 1.00 65.12 454 GLY A O 1
ATOM 3473 N N . HIS A 1 455 ? 4.050 12.483 37.047 1.00 80.88 455 HI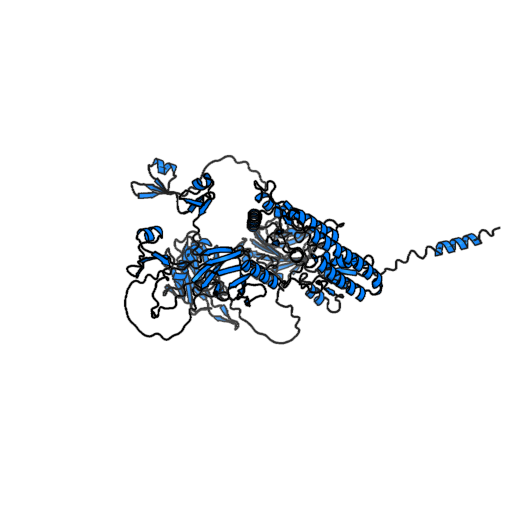S A N 1
ATOM 3474 C CA . HIS A 1 455 ? 3.537 11.119 36.980 1.00 80.88 455 HIS A CA 1
ATOM 3475 C C . HIS A 1 455 ? 2.456 11.045 35.892 1.00 80.88 455 HIS A C 1
ATOM 3477 O O . HIS A 1 455 ? 1.939 12.083 35.485 1.00 80.88 455 HIS A O 1
ATOM 3483 N N . VAL A 1 456 ? 2.153 9.840 35.418 1.00 62.06 456 VAL A N 1
ATOM 3484 C CA . VAL A 1 456 ? 1.196 9.618 34.325 1.00 62.06 456 VAL A CA 1
ATOM 3485 C C . VAL A 1 456 ? -0.178 9.365 34.926 1.00 62.06 456 VAL A C 1
ATOM 3487 O O . VAL A 1 456 ? -0.300 8.560 35.851 1.00 62.06 456 VAL A O 1
ATOM 3490 N N . TRP A 1 457 ? -1.184 10.091 34.455 1.00 71.44 457 TRP A N 1
ATOM 3491 C CA . TRP A 1 457 ? -2.574 9.802 34.773 1.00 71.44 457 TRP A CA 1
ATOM 3492 C C . TRP A 1 457 ? -3.036 8.655 33.881 1.00 71.44 457 TRP A C 1
ATOM 3494 O O . TRP A 1 457 ? -2.785 8.701 32.683 1.00 71.44 457 TRP A O 1
ATOM 3504 N N . MET A 1 458 ? -3.620 7.615 34.470 1.00 51.19 458 MET A N 1
ATOM 3505 C CA . MET A 1 458 ? -4.257 6.544 33.707 1.00 51.19 458 MET A CA 1
ATOM 3506 C C . MET A 1 458 ? -5.753 6.642 33.965 1.00 51.19 458 MET A C 1
ATOM 3508 O O . MET A 1 458 ? -6.179 6.505 35.119 1.00 51.19 458 MET A O 1
ATOM 3512 N N . GLU A 1 459 ? -6.507 6.959 32.919 1.00 48.47 459 GLU A N 1
ATOM 3513 C CA . GLU A 1 459 ? -7.968 6.927 32.930 1.00 48.47 459 GLU A CA 1
ATOM 3514 C C . GLU A 1 459 ? -8.431 5.465 33.041 1.00 48.47 459 GLU A C 1
ATOM 3516 O O . GLU A 1 459 ? -7.735 4.557 32.584 1.00 48.47 459 GLU A O 1
ATOM 3521 N N . GLU A 1 460 ? -9.539 5.202 33.743 1.00 38.09 460 GLU A N 1
ATOM 3522 C CA . GLU A 1 460 ? -10.214 3.907 33.603 1.00 38.09 460 GLU A CA 1
ATOM 3523 C C . GLU A 1 460 ? -10.954 3.915 32.264 1.00 38.09 460 GLU A C 1
ATOM 3525 O O . GLU A 1 460 ? -12.047 4.471 32.164 1.00 38.09 460 GLU A O 1
ATOM 3530 N N . GLU A 1 461 ? -10.361 3.296 31.247 1.00 33.53 461 GLU A N 1
ATOM 3531 C CA . GLU A 1 461 ? -11.117 2.809 30.099 1.00 33.53 461 GLU A CA 1
ATOM 3532 C C . GLU A 1 461 ? -11.809 1.506 30.513 1.00 33.53 461 GLU A C 1
ATOM 3534 O O . GLU A 1 461 ? -11.191 0.585 31.057 1.00 33.53 461 GLU A O 1
ATOM 3539 N N . HIS A 1 462 ? -13.130 1.466 30.354 1.00 30.62 462 HIS A N 1
ATOM 3540 C CA . HIS A 1 462 ? -13.936 0.284 30.623 1.00 30.62 462 HIS A CA 1
ATOM 3541 C C . HIS A 1 462 ? -13.902 -0.638 29.404 1.00 30.62 462 HIS A C 1
ATOM 3543 O O . HIS A 1 462 ? -14.908 -0.790 28.723 1.00 30.62 462 HIS A O 1
ATOM 3549 N N . HIS A 1 463 ? -12.756 -1.266 29.161 1.00 37.72 463 HIS A N 1
ATOM 3550 C CA . HIS A 1 463 ? -12.683 -2.408 28.256 1.00 37.72 463 HIS A CA 1
ATOM 3551 C C . HIS A 1 463 ? -12.959 -3.679 29.052 1.00 37.72 463 HIS A C 1
ATOM 3553 O O . HIS A 1 463 ? -12.361 -3.925 30.106 1.00 37.72 463 HIS A O 1
ATOM 3559 N N . GLU A 1 464 ? -13.945 -4.453 28.605 1.00 50.72 464 GLU A N 1
ATOM 3560 C CA . GLU A 1 464 ? -14.397 -5.675 29.284 1.00 50.72 464 GLU A CA 1
ATOM 3561 C C . GLU A 1 464 ? -13.340 -6.799 29.172 1.00 50.72 464 GLU A C 1
ATOM 3563 O O . GLU A 1 464 ? -13.294 -7.702 30.012 1.00 50.72 464 GLU A O 1
ATOM 3568 N N . TYR A 1 465 ? -12.404 -6.671 28.216 1.00 61.28 465 TYR A N 1
ATOM 3569 C CA . TYR A 1 465 ? -11.332 -7.622 27.914 1.00 61.28 465 TYR A CA 1
ATOM 3570 C C . TYR A 1 465 ? -9.965 -6.935 27.704 1.00 61.28 465 TYR A C 1
ATOM 3572 O O . TYR A 1 465 ? -9.913 -5.747 27.412 1.00 61.28 465 TYR A O 1
ATOM 3580 N N . PRO A 1 466 ? -8.837 -7.654 27.868 1.00 63.00 466 PRO A N 1
ATOM 3581 C CA . PRO A 1 466 ? -7.510 -7.127 27.542 1.00 63.00 466 PRO A CA 1
ATOM 3582 C C . PRO A 1 466 ? -7.317 -6.949 26.030 1.00 63.00 466 PRO A C 1
ATOM 3584 O O . PRO A 1 466 ? -7.756 -7.807 25.269 1.00 63.00 466 PRO A O 1
ATOM 3587 N N . GLU A 1 467 ? -6.572 -5.922 25.621 1.00 71.06 467 GLU A N 1
ATOM 3588 C CA . GLU A 1 467 ? -6.248 -5.628 24.215 1.00 71.06 467 GLU A CA 1
ATOM 3589 C C . GLU A 1 467 ? -4.824 -6.043 23.808 1.00 71.06 467 GLU A C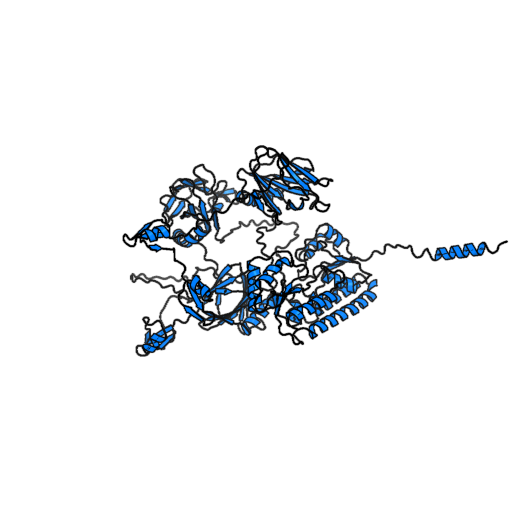 1
ATOM 3591 O O . GLU A 1 467 ? -3.889 -6.036 24.621 1.00 71.06 467 GLU A O 1
ATOM 3596 N N . ILE A 1 468 ? -4.659 -6.399 22.531 1.00 77.06 468 ILE A N 1
ATOM 3597 C CA . ILE A 1 468 ? -3.381 -6.625 21.845 1.00 77.06 468 ILE A CA 1
ATOM 3598 C C . ILE A 1 468 ? -3.393 -5.945 20.467 1.00 77.06 468 ILE A C 1
ATOM 3600 O O . ILE A 1 468 ? -4.419 -5.937 19.795 1.00 77.06 468 ILE A O 1
ATOM 3604 N N . HIS A 1 469 ? -2.248 -5.427 20.023 1.00 72.06 469 HIS A N 1
ATOM 3605 C CA . HIS A 1 469 ? -2.088 -4.847 18.681 1.00 72.06 469 HIS A CA 1
ATOM 3606 C C . HIS A 1 469 ? -1.534 -5.880 17.700 1.00 72.06 469 HIS A C 1
ATOM 3608 O O . HIS A 1 469 ? -0.722 -6.740 18.070 1.00 72.06 469 HIS A O 1
ATOM 3614 N N . ALA A 1 470 ? -1.949 -5.783 16.439 1.00 66.62 470 ALA A N 1
ATOM 3615 C CA . ALA A 1 470 ? -1.531 -6.706 15.391 1.00 66.62 470 ALA A CA 1
ATOM 3616 C C . ALA A 1 470 ? -0.118 -6.421 14.827 1.00 66.62 470 ALA A C 1
ATOM 3618 O O . ALA A 1 470 ? 0.437 -7.235 14.075 1.00 66.62 470 ALA A O 1
ATOM 3619 N N . ASP A 1 471 ? 0.502 -5.315 15.243 1.00 60.22 471 ASP A N 1
ATOM 3620 C CA . ASP A 1 471 ? 1.713 -4.752 14.645 1.00 60.22 471 ASP A CA 1
ATOM 3621 C C . ASP A 1 471 ? 2.975 -5.390 15.222 1.00 60.22 471 ASP A C 1
ATOM 3623 O O . ASP A 1 471 ? 3.683 -4.889 16.095 1.00 60.22 471 ASP A O 1
ATOM 3627 N N . TYR A 1 472 ? 3.284 -6.573 14.691 1.00 59.62 472 TYR A N 1
ATOM 3628 C CA . TYR A 1 472 ? 4.575 -7.240 14.872 1.00 59.62 472 TYR A CA 1
ATOM 3629 C C . TYR A 1 472 ? 4.884 -7.808 16.258 1.00 59.62 472 TYR A C 1
ATOM 3631 O O . TYR A 1 472 ? 6.054 -8.074 16.574 1.00 59.62 472 TYR A O 1
ATOM 3639 N N . ASN A 1 473 ? 3.851 -8.107 17.042 1.00 66.00 473 ASN A N 1
ATOM 3640 C CA . ASN A 1 473 ? 4.008 -8.636 18.388 1.00 66.00 473 ASN A CA 1
ATOM 3641 C C . ASN A 1 473 ? 3.675 -10.128 18.497 1.00 66.00 473 ASN A C 1
ATOM 3643 O O . ASN A 1 473 ? 2.793 -10.685 17.840 1.00 66.00 473 ASN A O 1
ATOM 3647 N N . ALA A 1 474 ? 4.443 -10.810 19.348 1.00 80.94 474 ALA A N 1
ATOM 3648 C CA . ALA A 1 474 ? 4.085 -12.130 19.832 1.00 80.94 474 ALA A CA 1
ATOM 3649 C C . ALA A 1 474 ? 3.627 -12.004 21.283 1.00 80.94 474 ALA A C 1
ATOM 3651 O O . ALA A 1 474 ? 4.260 -11.325 22.091 1.00 80.94 474 ALA A O 1
ATOM 3652 N N . HIS A 1 475 ? 2.568 -12.715 21.634 1.00 83.31 475 HIS A N 1
ATOM 3653 C CA . HIS A 1 475 ? 2.007 -12.720 22.976 1.00 83.31 475 HIS A CA 1
ATOM 3654 C C . HIS A 1 475 ? 2.214 -14.090 23.615 1.00 83.31 475 HIS A C 1
ATOM 3656 O O . HIS A 1 475 ? 2.104 -15.129 22.967 1.00 83.31 475 HIS A O 1
ATOM 3662 N N . SER A 1 476 ? 2.551 -14.096 24.898 1.00 85.38 476 SER A N 1
ATOM 3663 C CA . SER A 1 476 ? 2.388 -15.244 25.780 1.00 85.38 476 SER A CA 1
ATOM 3664 C C . SER A 1 476 ? 1.061 -15.060 26.509 1.00 85.38 476 SER A C 1
ATOM 3666 O O . SER A 1 476 ? 0.963 -14.212 27.400 1.00 85.38 476 SER A O 1
ATOM 3668 N N . LEU A 1 477 ? 0.060 -15.837 26.099 1.00 85.19 477 LEU A N 1
ATOM 3669 C CA . LEU A 1 477 ? -1.302 -15.792 26.614 1.00 85.19 477 LEU A CA 1
ATOM 3670 C C . LEU A 1 477 ? -1.465 -16.806 27.750 1.00 85.19 477 LEU A C 1
ATOM 3672 O O . LEU A 1 477 ? -0.978 -17.937 27.663 1.00 85.19 477 LEU A O 1
ATOM 3676 N N . SER A 1 478 ? -2.131 -16.391 28.827 1.00 81.50 478 SER A N 1
ATOM 3677 C CA . SER A 1 478 ? -2.445 -17.251 29.975 1.00 81.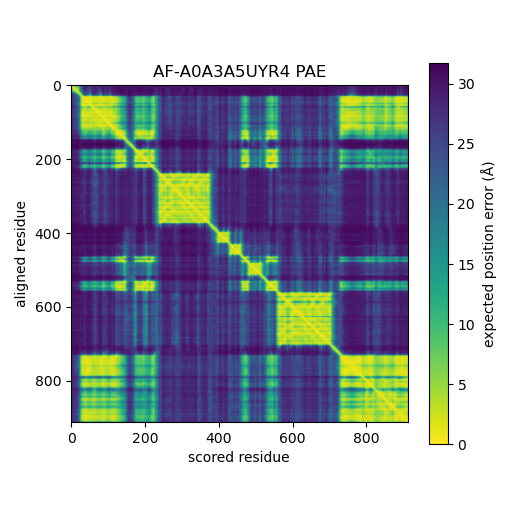50 478 SER A CA 1
ATOM 3678 C C . SER A 1 478 ? -3.902 -17.090 30.382 1.00 81.50 478 SER A C 1
ATOM 3680 O O . SER A 1 478 ? -4.369 -15.957 30.521 1.00 81.50 478 SER A O 1
ATOM 3682 N N . PHE A 1 479 ? -4.588 -18.204 30.629 1.00 74.62 479 PHE A N 1
ATOM 3683 C CA . PHE A 1 479 ? -5.930 -18.186 31.202 1.00 74.62 479 PHE A CA 1
ATOM 3684 C C . PHE A 1 479 ? -5.886 -17.686 32.657 1.00 74.62 479 PHE A C 1
ATOM 3686 O O . PHE A 1 479 ? -4.904 -17.926 33.375 1.00 74.62 479 PHE A O 1
ATOM 3693 N N . PRO A 1 480 ? -6.915 -16.961 33.117 1.00 64.00 480 PRO A N 1
ATOM 3694 C CA . PRO A 1 480 ? -6.962 -16.476 34.487 1.00 64.00 480 PRO A CA 1
ATOM 3695 C C . PRO A 1 480 ? -7.114 -17.644 35.479 1.00 64.00 480 PRO A C 1
ATOM 3697 O O . PRO A 1 480 ? -8.110 -18.351 35.493 1.00 64.00 480 PRO A O 1
ATOM 3700 N N . GLU A 1 481 ? -6.134 -17.846 36.368 1.00 62.22 481 GLU A N 1
ATOM 3701 C CA . GLU A 1 481 ? -6.266 -18.838 37.446 1.00 62.22 481 GLU A CA 1
ATOM 3702 C C . GLU A 1 481 ? -7.209 -18.310 38.555 1.00 62.22 481 GLU A C 1
ATOM 3704 O O . GLU A 1 481 ? -6.842 -17.387 39.296 1.00 62.22 481 GLU A O 1
ATOM 3709 N N . GLU A 1 482 ? -8.388 -18.921 38.763 1.00 59.62 482 GLU A N 1
ATOM 3710 C CA . GLU A 1 482 ? -9.245 -18.593 39.917 1.00 59.62 482 GLU A CA 1
ATOM 3711 C C . GLU A 1 482 ? -8.549 -19.015 41.228 1.00 59.62 482 GLU A C 1
ATOM 3713 O O . GLU A 1 482 ? -8.486 -20.188 41.620 1.00 59.62 482 GLU A O 1
ATOM 3718 N N . MET A 1 483 ? -7.981 -18.044 41.947 1.00 65.62 483 MET A N 1
ATOM 3719 C CA . MET A 1 483 ? -7.208 -18.316 43.157 1.00 65.62 483 MET A CA 1
ATOM 3720 C C . MET A 1 483 ? -8.084 -18.362 44.408 1.00 65.62 483 MET A C 1
ATOM 3722 O O . MET A 1 483 ? -8.639 -17.361 44.863 1.00 65.62 483 MET A O 1
ATOM 3726 N N . VAL A 1 484 ? -8.105 -19.521 45.069 1.00 73.62 484 VAL A N 1
ATOM 3727 C CA . VAL A 1 484 ? -8.939 -19.757 46.246 1.00 73.62 484 VAL A CA 1
ATOM 3728 C C . VAL A 1 484 ? -8.150 -19.955 47.534 1.00 73.62 484 VAL A C 1
ATOM 3730 O O . VAL A 1 484 ? -7.047 -20.511 47.603 1.00 73.62 484 VAL A O 1
ATOM 3733 N N . CYS A 1 485 ? -8.788 -19.569 48.639 1.00 78.00 485 CYS A N 1
ATOM 3734 C CA . CYS A 1 485 ? -8.321 -19.914 49.972 1.00 78.00 485 CYS A CA 1
ATOM 3735 C C . CYS A 1 485 ? -8.767 -21.304 50.411 1.00 78.00 485 CYS A C 1
ATOM 3737 O O . CYS A 1 485 ? -9.844 -21.482 50.986 1.00 78.00 485 CYS A O 1
ATOM 3739 N N . TYR A 1 486 ? -7.895 -22.290 50.234 1.00 79.00 486 TYR A N 1
ATOM 3740 C CA . TYR A 1 486 ? -8.178 -23.681 50.545 1.00 79.00 486 TYR A CA 1
ATOM 3741 C C . TYR A 1 486 ? -7.796 -24.082 51.978 1.00 79.00 486 TYR A C 1
ATOM 3743 O O . TYR A 1 486 ? -6.639 -24.009 52.413 1.00 79.00 486 TYR A O 1
ATOM 3751 N N . ASP A 1 487 ? -8.768 -24.600 52.730 1.00 81.56 487 ASP A N 1
ATOM 3752 C CA . ASP A 1 487 ? -8.536 -25.193 54.046 1.00 81.56 487 ASP A CA 1
ATOM 3753 C C . ASP A 1 487 ? -8.204 -26.687 53.931 1.00 81.56 487 ASP A C 1
ATOM 3755 O O . ASP A 1 487 ? -9.081 -27.547 53.852 1.00 81.56 487 ASP A O 1
ATOM 3759 N N . MET A 1 488 ? -6.914 -27.028 54.030 1.00 74.31 488 MET A N 1
ATOM 3760 C CA . MET A 1 488 ? -6.444 -28.423 54.026 1.00 74.31 488 MET A CA 1
ATOM 3761 C C . MET A 1 488 ? -6.982 -29.279 55.187 1.00 74.31 488 MET A C 1
ATOM 3763 O O . MET A 1 488 ? -6.847 -30.505 55.176 1.00 74.31 488 MET A O 1
ATOM 3767 N N . SER A 1 489 ? -7.507 -28.664 56.248 1.00 74.81 489 SER A N 1
ATOM 3768 C CA . SER A 1 489 ? -8.030 -29.371 57.418 1.00 74.81 489 SER A CA 1
ATOM 3769 C C . SER A 1 489 ? -9.495 -29.773 57.262 1.00 74.81 489 SER A C 1
ATOM 3771 O O . SER A 1 489 ? -9.902 -30.789 57.840 1.00 74.81 489 SER A O 1
ATOM 3773 N N . THR A 1 490 ? -10.265 -29.019 56.475 1.00 76.88 490 THR A N 1
ATOM 3774 C CA . THR A 1 490 ? -11.687 -29.273 56.202 1.00 76.88 490 THR A CA 1
ATOM 3775 C C . THR A 1 490 ? -11.970 -29.686 54.763 1.00 76.88 490 THR A C 1
ATOM 3777 O O . THR A 1 490 ? -13.056 -30.211 54.536 1.00 76.88 490 THR A O 1
ATOM 3780 N N . HIS A 1 491 ? -11.000 -29.543 53.852 1.00 72.19 491 HIS A N 1
ATOM 3781 C CA . HIS A 1 491 ? -11.166 -29.711 52.405 1.00 72.19 491 HIS A CA 1
ATOM 3782 C C . HIS A 1 491 ? -12.282 -28.809 51.859 1.00 72.19 491 HIS A C 1
ATOM 3784 O O . HIS A 1 491 ? -13.221 -29.281 51.229 1.00 72.19 491 HIS A O 1
ATOM 3790 N N . THR A 1 492 ? -12.226 -27.517 52.189 1.00 72.38 492 THR A N 1
ATOM 3791 C CA . THR A 1 492 ? -13.225 -26.528 51.757 1.00 72.38 492 THR A CA 1
ATOM 3792 C C . THR A 1 492 ? -12.545 -25.231 51.354 1.00 72.38 492 THR A C 1
ATOM 3794 O O . THR A 1 492 ? -11.617 -24.797 52.044 1.00 72.38 492 THR A O 1
ATOM 3797 N N . VAL A 1 493 ? -13.060 -24.591 50.309 1.00 76.38 493 VAL A N 1
ATOM 3798 C CA . VAL A 1 493 ? -12.707 -23.223 49.925 1.00 76.38 493 VAL A CA 1
ATOM 3799 C C . VAL A 1 493 ? -13.370 -22.222 50.874 1.00 76.38 493 VAL A C 1
ATOM 3801 O O . VAL A 1 493 ? -14.488 -22.431 51.350 1.00 76.38 493 VAL A O 1
ATOM 3804 N N . ASN A 1 494 ? -12.652 -21.152 51.205 1.00 70.56 494 ASN A N 1
ATOM 3805 C CA . ASN A 1 494 ? -13.143 -20.047 52.014 1.00 70.56 494 ASN A CA 1
ATOM 3806 C C . ASN A 1 494 ? -13.202 -18.758 51.185 1.00 70.56 494 ASN A C 1
ATOM 3808 O O . ASN A 1 494 ? -12.273 -17.957 51.240 1.00 70.56 494 ASN A O 1
ATOM 3812 N N . GLY A 1 495 ? -14.331 -18.531 50.511 1.00 66.56 495 GLY A N 1
ATOM 3813 C CA . GLY A 1 495 ? -14.577 -17.328 49.702 1.00 66.56 495 GLY A CA 1
ATOM 3814 C C . GLY A 1 495 ? -14.694 -16.016 50.492 1.00 66.56 495 GLY A C 1
ATOM 3815 O O . GLY A 1 495 ? -14.911 -14.963 49.920 1.00 66.56 495 GLY A O 1
ATOM 3816 N N . SER A 1 496 ? -14.554 -16.025 51.826 1.00 71.50 496 SER A N 1
ATOM 3817 C CA . SER A 1 496 ? -14.476 -14.775 52.607 1.00 71.50 496 SER A CA 1
ATOM 3818 C C . SER A 1 496 ? -13.074 -14.152 52.629 1.00 71.50 496 SER A C 1
ATOM 3820 O O . SER A 1 496 ? -12.885 -13.123 53.278 1.00 71.50 496 SER A O 1
ATOM 3822 N N . LEU A 1 497 ? -12.080 -14.806 52.023 1.00 74.12 497 LEU A N 1
ATOM 3823 C CA . LEU A 1 497 ? -10.692 -14.359 51.966 1.00 74.12 497 LEU A CA 1
ATOM 3824 C C . LEU A 1 497 ? -10.252 -14.352 50.500 1.00 74.12 497 LEU A C 1
ATOM 3826 O O . LEU A 1 497 ? -10.040 -15.412 49.926 1.00 74.12 497 LEU A O 1
ATOM 3830 N N . VAL A 1 498 ? -10.102 -13.155 49.941 1.00 66.44 498 VAL A N 1
ATOM 3831 C CA . VAL A 1 498 ? -9.809 -12.915 48.514 1.00 66.44 498 VAL A CA 1
ATOM 3832 C C . VAL A 1 498 ? -8.370 -12.437 48.285 1.00 66.44 498 VAL A C 1
ATOM 3834 O O . VAL A 1 498 ? -8.046 -11.859 47.260 1.00 66.44 498 VAL A O 1
ATOM 3837 N N . SER A 1 499 ? -7.485 -12.612 49.274 1.00 69.81 499 SER A N 1
ATOM 3838 C CA . SER A 1 499 ? -6.078 -12.217 49.156 1.00 69.81 499 SER A CA 1
ATOM 3839 C C . SER A 1 499 ? -5.145 -13.285 49.714 1.00 69.81 499 SER A C 1
ATOM 3841 O O . SER A 1 499 ? -5.383 -13.844 50.794 1.00 69.81 499 SER A O 1
ATOM 3843 N N . GLN A 1 500 ? -4.019 -13.513 49.030 1.00 73.69 500 GLN A N 1
ATOM 3844 C CA . GLN A 1 500 ? -2.974 -14.435 49.483 1.00 73.69 500 GLN A CA 1
ATOM 3845 C C . GLN A 1 500 ? -2.517 -14.120 50.917 1.00 73.69 500 GLN A C 1
ATOM 3847 O O . GLN A 1 500 ? -2.341 -15.020 51.742 1.00 73.69 500 GLN A O 1
ATOM 3852 N N . ALA A 1 501 ? -2.352 -12.835 51.242 1.00 78.94 501 ALA A N 1
ATOM 3853 C CA . ALA A 1 501 ? -1.883 -12.397 52.552 1.00 78.94 501 ALA A CA 1
ATOM 3854 C C . ALA A 1 501 ? -2.860 -12.778 53.677 1.00 78.94 501 ALA A C 1
ATOM 3856 O O . ALA A 1 501 ? -2.427 -13.256 54.732 1.00 78.94 501 ALA A O 1
ATOM 3857 N N . ASP A 1 502 ? -4.165 -12.607 53.456 1.00 80.38 502 ASP A N 1
ATOM 3858 C CA . ASP A 1 502 ? -5.192 -12.989 54.425 1.00 80.38 502 ASP A CA 1
ATOM 3859 C C . ASP A 1 502 ? -5.360 -14.510 54.504 1.00 80.38 502 ASP A C 1
ATOM 3861 O O . ASP A 1 502 ? -5.563 -15.057 55.595 1.00 80.38 502 ASP A O 1
ATOM 3865 N N . CYS A 1 503 ? -5.172 -15.203 53.379 1.00 80.56 503 CYS A N 1
ATOM 3866 C CA . CYS A 1 503 ? -5.154 -16.657 53.295 1.00 80.56 503 CYS A CA 1
ATOM 3867 C C . CYS A 1 503 ? -4.071 -17.287 54.170 1.00 80.56 503 CYS A C 1
ATOM 3869 O O . CYS A 1 503 ? -4.333 -18.107 55.060 1.00 80.56 503 CYS A O 1
ATOM 3871 N N . GLU A 1 504 ? -2.833 -16.841 53.958 1.00 83.88 504 GLU A N 1
ATOM 3872 C CA . GLU A 1 504 ? -1.666 -17.318 54.682 1.00 83.88 504 GLU A CA 1
ATOM 3873 C C . GLU A 1 504 ? -1.736 -16.913 56.160 1.00 83.88 504 GLU A C 1
ATOM 3875 O O . GLU A 1 504 ? -1.376 -17.697 57.048 1.00 83.88 504 GLU A O 1
ATOM 3880 N N . ALA A 1 505 ? -2.256 -15.714 56.458 1.00 85.06 505 ALA A N 1
ATOM 3881 C CA . ALA A 1 505 ? -2.483 -15.254 57.826 1.00 85.06 505 ALA A CA 1
ATOM 3882 C C . ALA A 1 505 ? -3.544 -16.092 58.561 1.00 85.06 505 ALA A C 1
ATOM 3884 O O . ALA A 1 505 ? -3.417 -16.318 59.773 1.00 85.06 505 ALA A O 1
ATOM 3885 N N . ALA A 1 506 ? -4.555 -16.589 57.843 1.00 83.44 506 ALA A N 1
ATOM 3886 C CA . ALA A 1 506 ? -5.548 -17.535 58.345 1.00 83.44 506 ALA A CA 1
ATOM 3887 C C . ALA A 1 506 ? -5.006 -18.974 58.465 1.00 83.44 506 ALA A C 1
ATOM 3889 O O . ALA A 1 506 ? -5.628 -19.813 59.123 1.00 83.44 506 ALA A O 1
ATOM 3890 N N . GLY A 1 507 ? -3.815 -19.250 57.920 1.00 83.19 507 GLY A N 1
ATOM 3891 C CA . GLY A 1 507 ? -3.199 -20.577 57.899 1.00 83.19 507 GLY A CA 1
ATOM 3892 C C . GLY A 1 507 ? -3.819 -21.519 56.866 1.00 83.19 507 GLY A C 1
ATOM 3893 O O . GLY A 1 507 ? -3.712 -22.737 57.034 1.00 83.19 507 GLY A O 1
ATOM 3894 N N . LEU A 1 508 ? -4.476 -20.952 55.855 1.00 84.94 508 LEU A N 1
ATOM 3895 C CA . LEU A 1 508 ? -5.033 -21.634 54.692 1.00 84.94 508 LEU A CA 1
ATOM 3896 C C . LEU A 1 508 ? -4.008 -21.615 53.548 1.00 84.94 508 LEU A C 1
ATOM 3898 O O . LEU A 1 508 ? -2.997 -20.913 53.623 1.00 84.94 508 LEU A O 1
ATOM 3902 N N . MET A 1 509 ? -4.230 -22.440 52.530 1.00 76.06 509 MET A N 1
ATOM 3903 C CA . MET A 1 509 ? -3.376 -22.515 51.348 1.00 76.06 509 MET A CA 1
ATOM 3904 C C . MET A 1 509 ? -4.005 -21.686 50.231 1.00 76.06 509 MET A C 1
ATOM 3906 O O . MET A 1 509 ? -5.149 -21.935 49.880 1.00 76.06 509 MET A O 1
ATOM 3910 N N . TRP A 1 510 ? -3.262 -20.713 49.711 1.00 78.19 510 TRP A N 1
ATOM 3911 C CA . TRP A 1 510 ? -3.614 -20.001 48.483 1.00 78.19 510 TRP A CA 1
ATOM 3912 C C . TRP A 1 510 ? -3.245 -20.902 47.303 1.00 78.19 510 TRP A C 1
ATOM 3914 O O . TRP A 1 510 ? -2.083 -21.306 47.203 1.00 78.19 510 TRP A O 1
ATOM 3924 N N . THR A 1 511 ? -4.230 -21.326 46.521 1.00 66.12 511 THR A N 1
ATOM 3925 C CA . THR A 1 511 ? -4.082 -22.313 45.440 1.00 66.12 511 THR A CA 1
ATOM 3926 C C . THR A 1 511 ? -5.191 -22.100 44.421 1.00 66.12 511 THR A C 1
ATOM 3928 O O . THR A 1 511 ? -6.243 -21.610 44.821 1.00 66.12 511 THR A O 1
ATOM 3931 N N . ALA A 1 512 ? -4.981 -22.485 43.165 1.00 62.03 512 ALA A N 1
ATOM 3932 C CA . ALA A 1 512 ? -6.040 -22.462 42.160 1.00 62.03 512 ALA A CA 1
ATOM 3933 C C . ALA A 1 512 ? -7.225 -23.357 42.585 1.00 62.03 512 ALA A C 1
ATOM 3935 O O . ALA A 1 512 ? -7.046 -24.335 43.333 1.00 62.03 512 ALA A O 1
ATOM 3936 N N . ALA A 1 513 ? -8.443 -22.967 42.204 1.00 61.38 513 ALA A N 1
ATOM 3937 C CA . ALA A 1 513 ? -9.702 -23.616 42.583 1.00 61.38 513 ALA A CA 1
ATOM 3938 C C . ALA A 1 513 ? -9.728 -25.115 42.244 1.00 61.38 513 ALA A C 1
ATOM 3940 O O . ALA A 1 513 ? -10.213 -25.939 43.031 1.00 61.38 513 ALA A O 1
ATOM 3941 N N . ASP A 1 514 ? -9.086 -25.467 41.136 1.00 55.50 514 ASP A N 1
ATOM 3942 C CA . ASP A 1 514 ? -8.939 -26.799 40.553 1.00 55.50 514 ASP A CA 1
ATOM 3943 C C . ASP A 1 514 ? -7.986 -27.746 41.325 1.00 55.50 514 ASP A C 1
ATOM 3945 O O . ASP A 1 514 ? -8.009 -28.970 41.178 1.00 55.50 514 ASP A O 1
ATOM 3949 N N . SER A 1 515 ? -7.153 -27.213 42.223 1.00 48.09 515 SER A N 1
ATOM 3950 C CA . SER A 1 515 ? -5.972 -27.900 42.764 1.00 48.09 515 SER A CA 1
ATOM 3951 C C . SER A 1 515 ? -6.289 -28.935 43.868 1.00 48.09 515 SER A C 1
ATOM 3953 O O . SER A 1 515 ? -5.415 -29.378 44.635 1.00 48.09 515 SER A O 1
ATOM 3955 N N . GLY A 1 516 ? -7.560 -29.318 44.013 1.00 44.00 516 GLY A N 1
ATOM 3956 C CA . GLY A 1 516 ? -8.075 -30.210 45.049 1.00 44.00 516 GLY A CA 1
ATOM 3957 C C . GLY A 1 516 ? -7.773 -31.699 44.798 1.00 44.00 516 GLY A C 1
ATOM 3958 O O . GLY A 1 516 ? -7.859 -32.192 43.680 1.00 44.00 516 GLY A O 1
ATOM 3959 N N . PRO A 1 517 ? -7.462 -32.510 45.833 1.00 40.50 517 PRO A N 1
ATOM 3960 C CA . PRO A 1 517 ? -7.274 -33.947 45.661 1.00 40.50 517 PRO A CA 1
ATOM 3961 C C . PRO A 1 517 ? -8.641 -34.647 45.636 1.00 40.50 517 PRO A C 1
ATOM 3963 O O . PRO A 1 517 ? -9.081 -35.165 46.668 1.00 40.50 517 PRO A O 1
ATOM 3966 N N . GLY A 1 518 ? -9.305 -34.657 44.481 1.00 39.50 518 GLY A N 1
ATOM 3967 C CA . GLY A 1 518 ? -10.638 -35.234 44.336 1.00 39.50 518 GLY A CA 1
ATOM 3968 C C . GLY A 1 518 ? -11.053 -35.505 42.894 1.00 39.50 518 GLY A C 1
ATOM 3969 O O . GLY A 1 518 ? -11.981 -34.875 42.421 1.00 39.50 518 GLY A O 1
ATOM 3970 N N . ASP A 1 519 ? -10.434 -36.503 42.254 1.00 43.91 519 ASP A N 1
ATOM 3971 C CA . ASP A 1 519 ? -11.127 -37.304 41.237 1.00 43.91 519 ASP A CA 1
ATOM 3972 C C . ASP A 1 519 ? -12.364 -37.940 41.897 1.00 43.91 519 ASP A C 1
ATOM 3974 O O . ASP A 1 519 ? -12.212 -38.884 42.681 1.00 43.91 519 ASP A O 1
ATOM 3978 N N . ASP A 1 520 ? -13.562 -37.456 41.588 1.00 39.50 520 ASP A N 1
ATOM 3979 C CA . ASP A 1 520 ? -14.804 -38.222 41.689 1.00 39.50 520 ASP A CA 1
ATOM 3980 C C . ASP A 1 520 ? -15.719 -37.813 40.517 1.00 39.50 520 ASP A C 1
ATOM 3982 O O . ASP A 1 520 ? -16.357 -36.767 40.542 1.00 39.50 520 ASP A O 1
ATOM 3986 N N . ASP A 1 521 ? -15.766 -38.686 39.503 1.00 47.59 521 ASP A N 1
ATOM 3987 C CA . ASP A 1 521 ? -16.718 -38.698 38.389 1.00 47.59 521 ASP A CA 1
ATOM 3988 C C . ASP A 1 521 ? -18.170 -38.403 38.846 1.00 47.59 521 ASP A C 1
ATOM 3990 O O . ASP A 1 521 ? -18.648 -39.021 39.809 1.00 47.59 521 ASP A O 1
ATOM 3994 N N . HIS A 1 522 ? -18.885 -37.599 38.042 1.00 42.97 522 HIS A N 1
ATOM 3995 C CA . HIS A 1 522 ? -20.344 -37.360 37.987 1.00 42.97 522 HIS A CA 1
ATOM 3996 C C . HIS A 1 522 ? -20.886 -36.050 38.601 1.00 42.97 522 HIS A C 1
ATOM 3998 O O . HIS A 1 522 ? -21.550 -36.081 39.643 1.00 42.97 522 HIS A O 1
ATOM 4004 N N . SER A 1 523 ? -20.795 -34.959 37.841 1.00 36.31 523 SER A N 1
ATOM 4005 C CA . SER A 1 523 ? -21.950 -34.101 37.538 1.00 36.31 523 SER A CA 1
ATOM 4006 C C . SER A 1 523 ? -22.153 -34.119 36.021 1.00 36.31 523 SER A C 1
ATOM 4008 O O . SER A 1 523 ? -21.202 -34.000 35.259 1.00 36.31 523 SER A O 1
ATOM 4010 N N . ASP A 1 524 ? -23.384 -34.386 35.591 1.00 37.25 524 ASP A N 1
ATOM 4011 C CA . ASP A 1 524 ? -23.848 -34.051 34.246 1.00 37.25 524 ASP A CA 1
ATOM 4012 C C . ASP A 1 524 ? -24.112 -32.531 34.268 1.00 37.25 524 ASP A C 1
ATOM 4014 O O . ASP A 1 524 ? -25.269 -32.120 34.345 1.00 37.25 524 ASP A O 1
ATOM 4018 N N . GLU A 1 525 ? -23.054 -31.724 34.383 1.00 35.22 525 GLU A N 1
ATOM 4019 C CA . GLU A 1 525 ? -23.158 -30.270 34.252 1.00 35.22 525 GLU A CA 1
ATOM 4020 C C . GLU A 1 525 ? -23.014 -29.908 32.780 1.00 35.22 525 GLU A C 1
ATOM 4022 O O . GLU A 1 525 ? -22.202 -30.475 32.048 1.00 35.22 525 GLU A O 1
ATOM 4027 N N . GLU A 1 526 ? -23.958 -29.084 32.353 1.00 34.38 526 GLU A N 1
ATOM 4028 C CA . GLU A 1 526 ? -24.124 -28.571 31.006 1.00 34.38 526 GLU A CA 1
ATOM 4029 C C . GLU A 1 526 ? -22.806 -27.914 30.571 1.00 34.38 526 GLU A C 1
ATOM 4031 O O . GLU A 1 526 ? -22.108 -27.325 31.393 1.00 34.38 526 GLU A O 1
ATOM 4036 N N . GLY A 1 527 ? -22.410 -28.146 29.317 1.00 31.69 527 GLY A N 1
ATOM 4037 C CA . GLY A 1 527 ? -21.104 -27.762 28.785 1.00 31.69 527 GLY A CA 1
ATOM 4038 C C . GLY A 1 527 ? -20.962 -26.253 28.656 1.00 31.69 527 GLY A C 1
ATOM 4039 O O . GLY A 1 527 ? -21.118 -25.717 27.567 1.00 31.69 527 GLY A O 1
ATOM 4040 N N . HIS A 1 528 ? -20.667 -25.588 29.765 1.00 38.12 528 HIS A N 1
ATOM 4041 C CA . HIS A 1 528 ? -20.079 -24.261 29.753 1.00 38.12 528 HIS A CA 1
ATOM 4042 C C . HIS A 1 528 ? -18.591 -24.470 29.493 1.00 38.12 528 HIS A C 1
ATOM 4044 O O . HIS A 1 528 ? -17.850 -24.867 30.391 1.00 38.12 528 HIS A O 1
ATOM 4050 N N . HIS A 1 529 ? -18.191 -24.339 28.231 1.00 46.88 529 HIS A N 1
ATOM 4051 C CA . HIS A 1 529 ? -16.791 -24.127 27.906 1.00 46.88 529 HIS A CA 1
ATOM 4052 C C . HIS A 1 529 ? -16.441 -22.766 28.504 1.00 46.88 529 HIS A C 1
ATOM 4054 O O . HIS A 1 529 ? -17.034 -21.760 28.123 1.00 46.88 529 HIS A O 1
ATOM 4060 N N . GLU A 1 530 ? -15.583 -22.751 29.521 1.00 59.47 530 GLU A N 1
ATOM 4061 C CA . GLU A 1 530 ? -14.936 -21.515 29.939 1.00 59.47 530 GLU A CA 1
ATOM 4062 C C . GLU A 1 530 ? -14.164 -21.020 28.700 1.00 59.47 530 GLU A C 1
ATOM 4064 O O . GLU A 1 530 ? -13.532 -21.813 27.996 1.00 59.47 530 GLU A O 1
ATOM 4069 N N . ALA A 1 531 ? -14.302 -19.747 28.354 1.00 71.56 531 ALA A N 1
ATOM 4070 C CA . ALA A 1 531 ? -13.596 -19.150 27.231 1.00 71.56 531 ALA A CA 1
ATOM 4071 C C . ALA A 1 531 ? -12.719 -18.016 27.752 1.00 71.56 531 ALA A C 1
ATOM 4073 O O . ALA A 1 531 ? -13.073 -17.316 28.711 1.00 71.56 531 ALA A O 1
ATOM 4074 N N . GLY A 1 532 ? -11.539 -17.894 27.153 1.00 77.00 532 GLY A N 1
ATOM 4075 C CA . GLY A 1 532 ? -10.636 -16.778 27.367 1.00 77.00 532 GLY A CA 1
ATOM 4076 C C . GLY A 1 532 ? -10.778 -15.788 26.222 1.00 77.00 532 GLY A C 1
ATOM 4077 O O . GLY A 1 532 ? -10.721 -16.197 25.068 1.00 77.00 532 GLY A O 1
ATOM 4078 N N . TYR A 1 533 ? -10.918 -14.505 26.528 1.00 80.62 533 TYR A N 1
ATOM 4079 C CA . TYR A 1 533 ? -11.115 -13.462 25.522 1.00 80.62 533 TYR A CA 1
ATOM 4080 C C . TYR A 1 533 ? -9.944 -12.481 25.492 1.00 80.62 533 TYR A C 1
ATOM 4082 O O . TYR A 1 533 ? -9.331 -12.182 26.522 1.00 80.62 533 TYR A O 1
ATOM 4090 N N . VAL A 1 534 ? -9.634 -11.969 24.308 1.00 82.69 534 VAL A N 1
ATOM 4091 C CA . VAL A 1 534 ? -8.738 -10.824 24.106 1.00 82.69 534 VAL A CA 1
ATOM 4092 C C . VAL A 1 534 ? -9.263 -10.021 22.921 1.00 82.69 534 VAL A C 1
ATOM 4094 O O . VAL A 1 534 ? -9.745 -10.603 21.952 1.00 82.69 534 VAL A O 1
ATOM 4097 N N . VAL A 1 535 ? -9.179 -8.702 22.996 1.00 78.19 535 VAL A N 1
ATOM 4098 C CA . VAL A 1 535 ? -9.459 -7.818 21.863 1.00 78.19 535 VAL A CA 1
ATOM 4099 C C . VAL A 1 535 ? -8.174 -7.679 21.058 1.00 78.19 535 VAL A C 1
ATOM 4101 O O . VAL A 1 535 ? -7.115 -7.409 21.621 1.00 78.19 535 VAL A O 1
ATOM 4104 N N . VAL A 1 536 ? -8.241 -7.907 19.751 1.00 80.50 536 VAL A N 1
ATOM 4105 C CA . VAL A 1 536 ? -7.182 -7.531 18.819 1.00 80.50 536 VAL A CA 1
ATOM 4106 C C . VAL A 1 536 ? -7.582 -6.234 18.132 1.00 80.50 536 VAL A C 1
ATOM 4108 O O . VAL A 1 536 ? -8.655 -6.149 17.541 1.00 80.50 536 VAL A O 1
ATOM 4111 N N . HIS A 1 537 ? -6.723 -5.229 18.230 1.00 73.56 537 HIS A N 1
ATOM 4112 C CA . HIS A 1 537 ? -6.878 -3.978 17.508 1.00 73.56 537 HIS A CA 1
ATOM 4113 C C . HIS A 1 537 ? -6.208 -4.110 16.135 1.00 73.56 537 HIS A C 1
ATOM 4115 O O . HIS A 1 537 ? -5.021 -4.451 16.044 1.00 73.56 537 HIS A O 1
ATOM 4121 N N . ILE A 1 538 ? -6.994 -3.910 15.080 1.00 77.81 538 ILE A N 1
ATOM 4122 C CA . ILE A 1 538 ? -6.564 -3.908 13.684 1.00 77.81 538 ILE A CA 1
ATOM 4123 C C . ILE A 1 538 ? -6.478 -2.454 13.241 1.00 77.81 538 ILE A C 1
ATOM 4125 O O . ILE A 1 538 ? -7.489 -1.767 13.160 1.00 77.81 538 ILE A O 1
ATOM 4129 N N . GLU A 1 539 ? -5.263 -1.996 12.969 1.00 61.62 539 GLU A N 1
ATOM 4130 C CA . GLU A 1 539 ? -5.001 -0.587 12.658 1.00 61.62 539 GLU A CA 1
ATOM 4131 C C . GLU A 1 539 ? -5.322 -0.220 11.202 1.00 61.62 539 GLU A C 1
ATOM 4133 O O . GLU A 1 539 ? -5.567 0.939 10.899 1.00 61.62 539 GLU A O 1
ATOM 4138 N N . GLU A 1 540 ? -5.324 -1.190 10.285 1.00 60.69 540 GLU A N 1
ATOM 4139 C CA . GLU A 1 540 ? -5.606 -0.949 8.868 1.00 60.69 540 GLU A CA 1
ATOM 4140 C C . GLU A 1 540 ? -6.152 -2.225 8.233 1.00 60.69 540 GLU A C 1
ATOM 4142 O O . GLU A 1 540 ? -5.588 -3.307 8.431 1.00 60.69 540 GLU A O 1
ATOM 4147 N N . GLU A 1 541 ? -7.168 -2.088 7.384 1.00 70.44 541 GLU A N 1
ATOM 4148 C CA . GLU A 1 541 ? -7.734 -3.220 6.659 1.00 70.44 541 GLU A CA 1
ATOM 4149 C C . GLU A 1 541 ? -6.669 -4.012 5.876 1.00 70.44 541 GLU A C 1
ATOM 4151 O O . GLU A 1 541 ? -5.710 -3.467 5.311 1.00 70.44 541 GLU A O 1
ATOM 4156 N N . GLY A 1 542 ? -6.817 -5.332 5.859 1.00 70.38 542 GLY A N 1
ATOM 4157 C CA . GLY A 1 542 ? -6.033 -6.221 5.014 1.00 70.38 542 GLY A CA 1
ATOM 4158 C C . GLY A 1 542 ? -5.911 -7.619 5.593 1.00 70.38 542 GLY A C 1
ATOM 4159 O O . GLY A 1 542 ? -6.627 -8.004 6.516 1.00 70.38 542 GLY A O 1
ATOM 4160 N N . ASP A 1 543 ? -4.962 -8.382 5.062 1.00 83.25 543 ASP A N 1
ATOM 4161 C CA . ASP A 1 543 ? -4.820 -9.784 5.438 1.00 83.25 543 ASP A CA 1
ATOM 4162 C C . ASP A 1 543 ? -3.867 -9.954 6.617 1.00 83.25 543 ASP A C 1
ATOM 4164 O O . ASP A 1 543 ? -2.699 -9.558 6.571 1.00 83.25 543 ASP A O 1
ATOM 4168 N N . TYR A 1 544 ? -4.344 -10.609 7.671 1.00 87.75 544 TYR A N 1
ATOM 4169 C CA . TYR A 1 544 ? -3.603 -10.883 8.893 1.00 87.75 544 TYR A CA 1
ATOM 4170 C C . TYR A 1 544 ? -3.432 -12.384 9.106 1.00 87.75 544 TYR A C 1
ATOM 4172 O O . TYR A 1 544 ? -4.377 -13.173 9.077 1.00 87.75 544 TYR A O 1
ATOM 4180 N N . GLY A 1 545 ? -2.191 -12.793 9.361 1.00 89.81 545 GLY A N 1
ATOM 4181 C CA . GLY A 1 545 ? -1.844 -14.157 9.730 1.00 89.81 545 GLY A CA 1
ATOM 4182 C C . GLY A 1 545 ? -1.749 -14.331 11.243 1.00 89.81 545 GLY A C 1
ATOM 4183 O O . GLY A 1 545 ? -0.977 -13.646 11.910 1.00 89.81 545 GLY A O 1
ATOM 4184 N N . PHE A 1 546 ? -2.464 -15.319 11.772 1.00 92.06 546 PHE A N 1
ATOM 4185 C CA . PHE A 1 546 ? -2.502 -15.694 13.183 1.00 92.06 546 PHE A CA 1
ATOM 4186 C C . PHE A 1 546 ? -1.814 -17.046 13.371 1.00 92.06 546 PHE A C 1
ATOM 4188 O O . PHE A 1 546 ? -2.299 -18.073 12.896 1.00 92.06 546 PHE A O 1
ATOM 4195 N N . ALA A 1 547 ? -0.674 -17.068 14.059 1.00 93.06 547 ALA A N 1
ATOM 4196 C CA . ALA A 1 547 ? 0.095 -18.276 14.338 1.00 93.06 547 ALA A CA 1
ATOM 4197 C C . ALA A 1 547 ? -0.095 -18.743 15.787 1.00 93.06 547 ALA A C 1
ATOM 4199 O O . ALA A 1 547 ? 0.390 -18.103 16.723 1.00 93.06 547 ALA A O 1
ATOM 4200 N N . VAL A 1 548 ? -0.721 -19.910 15.960 1.00 91.56 548 VAL A N 1
ATOM 4201 C CA . VAL A 1 548 ? -1.002 -20.536 17.265 1.00 91.56 548 VAL A CA 1
ATOM 4202 C C . VAL A 1 548 ? -0.561 -22.010 17.292 1.00 91.56 548 VAL A C 1
ATOM 4204 O O . VAL A 1 548 ? -0.340 -22.629 16.241 1.00 91.56 548 VAL A O 1
ATOM 4207 N N . PRO A 1 549 ? -0.366 -22.626 18.472 1.00 89.12 549 PRO A N 1
ATOM 4208 C CA . PRO A 1 549 ? -0.211 -24.071 18.578 1.00 89.12 549 PRO A CA 1
ATOM 4209 C C . PRO A 1 549 ? -1.458 -24.796 18.058 1.00 89.12 549 PRO A C 1
ATOM 4211 O O . PRO A 1 549 ? -2.575 -24.323 18.184 1.00 89.12 549 PRO A O 1
ATOM 4214 N N . LYS A 1 550 ? -1.275 -25.979 17.477 1.00 85.25 550 LYS A N 1
ATOM 4215 C CA . LYS A 1 550 ? -2.340 -26.802 16.885 1.00 85.25 550 LYS A CA 1
ATOM 4216 C C . LYS A 1 550 ? -3.362 -27.287 17.912 1.00 85.25 550 LYS A C 1
ATOM 4218 O O . LYS A 1 550 ? -4.455 -27.712 17.552 1.00 85.25 550 LYS A O 1
ATOM 4223 N N . ASP A 1 551 ? -2.941 -27.360 19.160 1.00 82.69 551 ASP A N 1
ATOM 4224 C CA . ASP A 1 551 ? -3.766 -27.656 20.312 1.00 82.69 551 ASP A CA 1
ATOM 4225 C C . ASP A 1 551 ? -4.269 -26.380 20.982 1.00 82.69 551 ASP A C 1
ATOM 4227 O O . ASP A 1 551 ? -4.473 -26.409 22.176 1.00 82.69 551 ASP A O 1
ATOM 4231 N N . VAL A 1 552 ? -4.413 -25.273 20.261 1.00 84.75 552 VAL A N 1
ATOM 4232 C CA . VAL A 1 552 ? -5.175 -24.104 20.698 1.00 84.75 552 VAL A CA 1
ATOM 4233 C C . VAL A 1 552 ? -6.184 -23.826 19.593 1.00 84.75 552 VAL A C 1
ATOM 4235 O O . VAL A 1 552 ? -5.800 -23.657 18.435 1.00 84.75 552 VAL A O 1
ATOM 4238 N N . GLU A 1 553 ? -7.463 -23.838 19.945 1.00 83.06 553 GLU A N 1
ATOM 4239 C CA . GLU A 1 553 ? -8.555 -23.435 19.063 1.00 83.06 553 GLU A CA 1
ATOM 4240 C C . GLU A 1 553 ? -8.985 -22.023 19.464 1.00 83.06 553 GLU A C 1
ATOM 4242 O O . GLU A 1 553 ? -9.117 -21.725 20.655 1.00 83.06 553 GLU A O 1
ATOM 4247 N N . PHE A 1 554 ? -9.109 -21.147 18.469 1.00 86.38 554 PHE A N 1
ATOM 4248 C CA . PHE A 1 554 ? -9.588 -19.787 18.656 1.00 86.38 554 PHE A CA 1
ATOM 4249 C C . PHE A 1 554 ? -10.565 -19.435 17.543 1.00 86.38 554 PHE A C 1
ATOM 4251 O O . PHE A 1 554 ? -10.442 -19.948 16.425 1.00 86.38 554 PHE A O 1
ATOM 4258 N N . HIS A 1 555 ? -11.483 -18.532 17.853 1.00 84.00 555 HIS A N 1
ATOM 4259 C CA . HIS A 1 555 ? -12.464 -18.010 16.919 1.00 84.00 555 HIS A CA 1
ATOM 4260 C C . HIS A 1 555 ? -12.453 -16.486 16.979 1.00 84.00 555 HIS A C 1
ATOM 4262 O O . HIS A 1 555 ? -12.384 -15.908 18.061 1.00 84.00 555 HIS A O 1
ATOM 4268 N N . ILE A 1 556 ? -12.521 -15.832 15.821 1.00 84.50 556 ILE A N 1
ATOM 4269 C CA . ILE A 1 556 ? -12.807 -14.396 15.766 1.00 84.50 556 ILE A CA 1
ATOM 4270 C C . ILE A 1 556 ? -14.321 -14.268 15.868 1.00 84.50 556 ILE A C 1
ATOM 4272 O O . ILE A 1 556 ? -15.038 -14.829 15.030 1.00 84.50 556 ILE A O 1
ATOM 4276 N N . LEU A 1 557 ? -14.809 -13.609 16.915 1.00 75.88 557 LEU A N 1
ATOM 4277 C CA . LEU A 1 557 ? -16.229 -13.320 17.051 1.00 75.88 557 LEU A CA 1
ATOM 4278 C C . LEU A 1 557 ? -16.598 -12.320 15.960 1.00 75.88 557 LEU A C 1
ATOM 4280 O O . LEU A 1 557 ? -16.102 -11.199 15.960 1.00 75.88 557 LEU A O 1
ATOM 4284 N N . ALA A 1 558 ? -17.444 -12.735 15.021 1.00 55.81 558 ALA A N 1
ATOM 4285 C CA . ALA A 1 558 ? -18.101 -11.770 14.157 1.00 55.81 558 ALA A CA 1
ATOM 4286 C C . ALA A 1 558 ? -19.098 -10.994 15.021 1.00 55.81 558 ALA A C 1
ATOM 4288 O O . ALA A 1 558 ? -19.744 -11.605 15.885 1.00 55.81 558 ALA A O 1
ATOM 4289 N N . ASP A 1 559 ? -19.232 -9.688 14.780 1.00 49.97 559 ASP A N 1
ATOM 4290 C CA . ASP A 1 559 ? -20.226 -8.858 15.456 1.00 49.97 559 ASP A CA 1
ATOM 4291 C C . ASP A 1 559 ? -21.559 -9.603 15.534 1.00 49.97 559 ASP A C 1
ATOM 4293 O O . ASP A 1 559 ? -22.071 -10.138 14.538 1.00 49.97 559 ASP A O 1
ATOM 4297 N N . ALA A 1 560 ? -22.082 -9.725 16.757 1.00 40.31 560 ALA A N 1
ATOM 4298 C CA . ALA A 1 560 ? -23.333 -10.426 16.988 1.00 40.31 560 ALA A CA 1
ATOM 4299 C C . ALA A 1 560 ? -24.401 -9.832 16.054 1.00 40.31 560 ALA A C 1
ATOM 4301 O O . ALA A 1 560 ? -24.453 -8.611 15.892 1.00 40.31 560 ALA A O 1
ATOM 4302 N N . PRO A 1 561 ? -25.251 -10.657 15.415 1.00 47.00 561 PRO A N 1
ATOM 4303 C CA . PRO A 1 561 ? -26.285 -10.130 14.540 1.00 47.00 561 PRO A CA 1
ATOM 4304 C C . PRO A 1 561 ? -27.163 -9.178 15.351 1.00 47.00 561 PRO A C 1
ATOM 4306 O O . PRO A 1 561 ? -27.880 -9.620 16.253 1.00 47.00 561 PRO A O 1
ATOM 4309 N N . LYS A 1 562 ? -27.085 -7.878 15.042 1.00 59.31 562 LYS A N 1
ATOM 4310 C CA . LYS A 1 562 ? -27.872 -6.859 15.736 1.00 59.31 562 LYS A CA 1
ATOM 4311 C C . LYS A 1 562 ? -29.347 -7.224 15.643 1.00 59.31 562 LYS A C 1
ATOM 4313 O O . LYS A 1 562 ? -29.836 -7.681 14.606 1.00 59.31 562 LYS A O 1
ATOM 4318 N N . ALA A 1 563 ? -30.097 -6.994 16.718 1.00 71.50 563 ALA A N 1
ATOM 4319 C CA . ALA A 1 563 ? -31.530 -7.307 16.741 1.00 71.50 563 ALA A CA 1
ATOM 4320 C C . ALA A 1 563 ? -32.360 -6.443 15.764 1.00 71.50 563 ALA A C 1
ATOM 4322 O O . ALA A 1 563 ? -33.551 -6.700 15.547 1.00 71.50 563 ALA A O 1
ATOM 4323 N N . PHE A 1 564 ? -31.749 -5.398 15.206 1.00 77.56 564 PHE A N 1
ATOM 4324 C CA . PHE A 1 564 ? -32.298 -4.482 14.218 1.00 77.56 564 PHE A CA 1
ATOM 4325 C C . PHE A 1 564 ? -31.386 -4.416 12.991 1.00 77.56 564 PHE A C 1
ATOM 4327 O O . PHE A 1 564 ? -30.168 -4.493 13.116 1.00 77.56 564 PHE A O 1
ATOM 4334 N N . GLU A 1 565 ? -31.978 -4.234 11.814 1.00 81.38 565 GLU A N 1
ATOM 4335 C CA . GLU A 1 565 ? -31.241 -4.073 10.552 1.00 81.38 565 GLU A CA 1
ATOM 4336 C C . GLU A 1 565 ? -30.863 -2.606 10.290 1.00 81.38 565 GLU A C 1
ATOM 4338 O O . GLU A 1 565 ? -29.944 -2.331 9.527 1.00 81.38 565 GLU A O 1
ATOM 4343 N N . TRP A 1 566 ? -31.554 -1.648 10.923 1.00 90.75 566 TRP A N 1
ATOM 4344 C CA . TRP A 1 566 ? -31.324 -0.218 10.701 1.00 90.75 566 TRP A CA 1
ATOM 4345 C C . TRP A 1 566 ? -31.679 0.646 11.920 1.00 90.75 566 TRP A C 1
ATOM 4347 O O . TRP A 1 566 ? -32.674 0.383 12.604 1.00 90.75 566 TRP A O 1
ATOM 4357 N N . ALA A 1 567 ? -30.919 1.715 12.155 1.00 89.75 567 ALA A N 1
ATOM 4358 C CA . ALA A 1 567 ? -31.212 2.757 13.132 1.00 89.75 567 ALA A CA 1
ATOM 4359 C C . ALA A 1 567 ? -31.090 4.160 12.520 1.00 89.75 567 ALA A C 1
ATOM 4361 O O . ALA A 1 567 ? -30.256 4.407 11.657 1.00 89.75 567 ALA A O 1
ATOM 4362 N N . GLY A 1 568 ? -31.903 5.107 12.990 1.00 90.94 568 GLY A N 1
ATOM 4363 C CA . GLY A 1 568 ? -31.839 6.502 12.555 1.00 90.94 568 GLY A CA 1
ATOM 4364 C C . GLY A 1 568 ? -32.249 7.485 13.647 1.00 90.94 568 GLY A C 1
ATOM 4365 O O . GLY A 1 568 ? -33.269 7.302 14.317 1.00 90.94 568 GLY A O 1
ATOM 4366 N N . ALA A 1 569 ? -31.479 8.557 13.821 1.00 92.69 569 ALA A N 1
ATOM 4367 C CA . ALA A 1 569 ? -31.757 9.640 14.760 1.00 92.69 569 ALA A CA 1
ATOM 4368 C C . ALA A 1 569 ? -32.398 10.833 14.041 1.00 92.69 569 ALA A C 1
ATOM 4370 O O . ALA A 1 569 ? -31.840 11.361 13.094 1.00 92.69 569 ALA A O 1
ATOM 4371 N N . PHE A 1 570 ? -33.554 11.311 14.499 1.00 93.06 570 PHE A N 1
ATOM 4372 C CA . PHE A 1 570 ? -34.355 12.324 13.807 1.00 93.06 570 PHE A CA 1
ATOM 4373 C C . PHE A 1 570 ? -34.620 13.557 14.662 1.00 93.06 570 PHE A C 1
ATOM 4375 O O . PHE A 1 570 ? -35.102 13.468 15.796 1.00 93.06 570 PHE A O 1
ATOM 4382 N N . SER A 1 571 ? -34.437 14.733 14.071 1.00 90.12 571 SER A N 1
ATOM 4383 C CA . SER A 1 571 ? -34.911 16.004 14.615 1.00 90.12 571 SER A CA 1
ATOM 4384 C C . SER A 1 571 ? -36.425 16.136 14.458 1.00 90.12 571 SER A C 1
ATOM 4386 O O . SER A 1 571 ? -36.968 16.159 13.353 1.00 90.12 571 SER A O 1
ATOM 4388 N N . ILE A 1 572 ? -37.140 16.302 15.572 1.00 88.56 572 ILE A N 1
ATOM 4389 C CA . ILE A 1 572 ? -38.603 16.368 15.584 1.00 88.56 572 ILE A CA 1
ATOM 4390 C C . ILE A 1 572 ? -39.056 17.824 15.701 1.00 88.56 572 ILE A C 1
ATOM 4392 O O . ILE A 1 572 ? -38.970 18.460 16.751 1.00 88.56 572 ILE A O 1
ATOM 4396 N N . SER A 1 573 ? -39.618 18.357 14.616 1.00 77.81 573 SER A N 1
ATOM 4397 C CA . SER A 1 573 ? -40.120 19.741 14.571 1.00 77.81 573 SER A CA 1
ATOM 4398 C C . SER A 1 573 ? -41.637 19.866 14.794 1.00 77.81 573 SER A C 1
ATOM 4400 O O . SER A 1 573 ? -42.133 20.936 15.172 1.00 77.81 573 SER A O 1
ATOM 4402 N N . ASP A 1 574 ? -42.374 18.764 14.625 1.00 86.50 574 ASP A N 1
ATOM 4403 C CA . ASP A 1 574 ? -43.832 18.690 14.716 1.00 86.50 574 ASP A CA 1
ATOM 4404 C C . ASP A 1 574 ? -44.333 17.808 15.872 1.00 86.50 574 ASP A C 1
ATOM 4406 O O . ASP A 1 574 ? -43.633 16.965 16.420 1.00 86.50 574 ASP A O 1
ATOM 4410 N N . ASN A 1 575 ? -45.611 17.972 16.240 1.00 89.06 575 ASN A N 1
ATOM 4411 C CA . ASN A 1 575 ? -46.253 17.140 17.274 1.00 89.06 575 ASN A CA 1
ATOM 4412 C C . ASN A 1 575 ? -46.792 15.803 16.727 1.00 89.06 575 ASN A C 1
ATOM 4414 O O . ASN A 1 575 ? -47.505 15.097 17.436 1.00 89.06 575 ASN A O 1
ATOM 4418 N N . SER A 1 576 ? -46.583 15.520 15.442 1.00 90.25 576 SER A N 1
ATOM 4419 C CA . SER A 1 576 ? -47.064 14.303 14.796 1.00 90.25 576 SER A CA 1
ATOM 4420 C C . SER A 1 576 ? -46.295 14.061 13.508 1.00 90.25 576 SER A C 1
ATOM 4422 O O . SER A 1 576 ? -46.226 14.965 12.678 1.00 90.25 576 SER A O 1
ATOM 4424 N N . HIS A 1 577 ? -45.833 12.828 13.326 1.00 93.88 577 HIS A N 1
ATOM 4425 C CA . HIS A 1 577 ? -45.140 12.362 12.124 1.00 93.88 577 HIS A CA 1
ATOM 4426 C C . HIS A 1 577 ? -45.854 11.143 11.538 1.00 93.88 577 HIS A C 1
ATOM 4428 O O . HIS A 1 577 ? -46.717 10.552 12.197 1.00 93.88 577 HIS A O 1
ATOM 4434 N N . THR A 1 578 ? -45.550 10.791 10.292 1.00 94.06 578 THR A N 1
ATOM 4435 C CA . THR A 1 578 ? -46.127 9.618 9.622 1.00 94.06 578 THR A CA 1
ATOM 4436 C C . THR A 1 578 ? -45.023 8.664 9.199 1.00 94.06 578 THR A C 1
ATOM 4438 O O . THR A 1 578 ? -44.174 9.059 8.411 1.00 94.06 578 THR A O 1
ATOM 4441 N N . TRP A 1 579 ? -45.088 7.422 9.679 1.00 94.94 579 TRP A N 1
ATOM 4442 C CA . TRP A 1 579 ? -44.313 6.301 9.154 1.00 94.94 579 TRP A CA 1
ATOM 4443 C C . TRP A 1 579 ? -45.088 5.631 8.014 1.00 94.94 579 TRP A C 1
ATOM 4445 O O . TRP A 1 579 ? -46.284 5.356 8.169 1.00 94.94 579 TRP A O 1
ATOM 4455 N N . SER A 1 580 ? -44.453 5.387 6.874 1.00 92.12 580 SER A N 1
ATOM 4456 C CA . SER A 1 580 ? -45.065 4.824 5.667 1.00 92.12 580 SER A CA 1
ATOM 4457 C C . SER A 1 580 ? -44.366 3.527 5.274 1.00 92.12 580 SER A C 1
ATOM 4459 O O . SER A 1 580 ? -43.151 3.445 5.321 1.00 92.12 580 SER A O 1
ATOM 4461 N N . MET A 1 581 ? -45.140 2.525 4.858 1.00 93.88 581 MET A N 1
ATOM 4462 C CA . MET A 1 581 ? -44.625 1.270 4.303 1.00 93.88 581 MET A CA 1
ATOM 4463 C C . MET A 1 581 ? -45.393 0.944 3.021 1.00 93.88 581 MET A C 1
ATOM 4465 O O . MET A 1 581 ? -46.633 0.945 3.008 1.00 93.88 581 MET A O 1
ATOM 4469 N N . GLN A 1 582 ? -44.693 0.597 1.949 1.00 92.56 582 GLN A N 1
ATOM 4470 C CA . GLN A 1 582 ? -45.262 0.302 0.636 1.00 92.56 582 GLN A CA 1
ATOM 4471 C C . GLN A 1 582 ? -44.897 -1.103 0.164 1.00 92.56 582 GLN A C 1
ATOM 4473 O O . GLN A 1 582 ? -43.841 -1.639 0.472 1.00 92.56 582 GLN A O 1
ATOM 4478 N N . ALA A 1 583 ? -45.794 -1.701 -0.615 1.00 89.69 583 ALA A 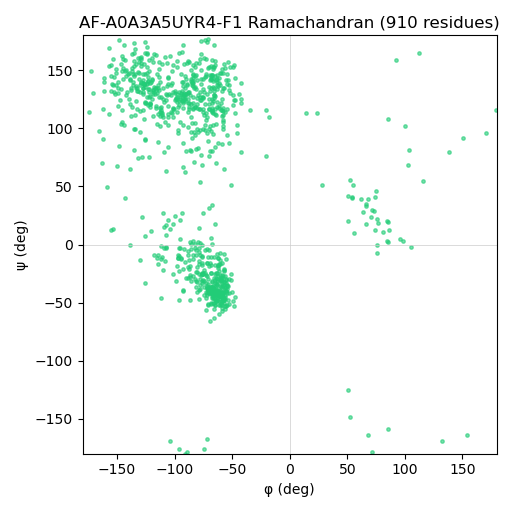N 1
ATOM 4479 C CA . ALA A 1 583 ? -45.481 -2.914 -1.349 1.00 89.69 583 ALA A CA 1
ATOM 4480 C C . ALA A 1 583 ? -44.592 -2.567 -2.556 1.00 89.69 583 ALA A C 1
ATOM 4482 O O . ALA A 1 583 ? -44.979 -1.722 -3.380 1.00 89.69 583 ALA A O 1
ATOM 4483 N N . VAL A 1 584 ? -43.454 -3.250 -2.676 1.00 85.69 584 VAL A N 1
ATOM 4484 C CA . VAL A 1 584 ? -42.440 -3.081 -3.728 1.00 85.69 584 VAL A CA 1
ATOM 4485 C C . VAL A 1 584 ? -42.641 -4.142 -4.819 1.00 85.69 584 VAL A C 1
ATOM 4487 O O . VAL A 1 584 ? -43.271 -5.181 -4.599 1.00 85.69 584 VAL A O 1
ATOM 4490 N N . ALA A 1 585 ? -42.229 -3.844 -6.054 1.00 82.31 585 ALA A N 1
ATOM 4491 C CA . ALA A 1 585 ? -42.417 -4.744 -7.192 1.00 82.31 585 ALA A CA 1
ATOM 4492 C C . ALA A 1 585 ? -41.319 -5.814 -7.240 1.00 82.31 585 ALA A C 1
ATOM 4494 O O . ALA A 1 585 ? -40.162 -5.477 -7.452 1.00 82.31 585 ALA A O 1
ATOM 4495 N N . GLY A 1 586 ? -41.693 -7.092 -7.137 1.00 68.69 586 GLY A N 1
ATOM 4496 C CA . GLY A 1 586 ? -40.768 -8.197 -7.413 1.00 68.69 586 GLY A CA 1
ATOM 4497 C C . GLY A 1 586 ? -40.480 -8.371 -8.913 1.00 68.69 586 GLY A C 1
ATOM 4498 O O . GLY A 1 586 ? -41.114 -7.730 -9.756 1.00 68.69 586 GLY A O 1
ATOM 4499 N N . GLU A 1 587 ? -39.588 -9.303 -9.267 1.00 67.12 587 GLU A N 1
ATOM 4500 C CA . GLU A 1 587 ? -39.141 -9.590 -10.651 1.00 67.12 587 GLU A CA 1
ATOM 4501 C C . GLU A 1 587 ? -40.286 -9.819 -11.664 1.00 67.12 587 GLU A C 1
ATOM 4503 O O . GLU A 1 587 ? -40.177 -9.512 -12.854 1.00 67.12 587 GLU A O 1
ATOM 4508 N N . ASP A 1 588 ? -41.431 -10.349 -11.216 1.00 72.06 588 ASP A N 1
ATOM 4509 C CA . ASP A 1 588 ? -42.606 -10.595 -12.063 1.00 72.06 588 ASP A CA 1
ATOM 4510 C C . ASP A 1 588 ? -43.550 -9.378 -12.197 1.00 72.06 588 ASP A C 1
ATOM 4512 O O . ASP A 1 588 ? -44.594 -9.452 -12.866 1.00 72.06 588 ASP A O 1
ATOM 4516 N N . GLY A 1 589 ? -43.175 -8.252 -11.584 1.00 75.00 589 GLY A N 1
ATOM 4517 C CA . GLY A 1 589 ? -43.922 -7.002 -11.516 1.00 75.00 589 GLY A CA 1
ATOM 4518 C C . GLY A 1 589 ? -45.125 -7.040 -10.571 1.00 75.00 589 GLY A C 1
ATOM 4519 O O . GLY A 1 589 ? -45.991 -6.161 -10.667 1.00 75.00 589 GLY A O 1
ATOM 4520 N N . THR A 1 590 ? -45.251 -8.059 -9.712 1.00 85.06 590 THR A N 1
ATOM 4521 C CA . THR A 1 590 ? -46.271 -8.077 -8.655 1.00 85.06 590 THR A CA 1
ATOM 4522 C C . THR A 1 590 ? -45.802 -7.306 -7.426 1.00 85.06 590 THR A C 1
ATOM 4524 O O . THR A 1 590 ? -44.665 -7.443 -6.996 1.00 85.06 590 THR A O 1
ATOM 4527 N N . LEU A 1 591 ? -46.692 -6.468 -6.882 1.00 86.00 591 LEU A N 1
ATOM 4528 C CA . LEU A 1 591 ? -46.427 -5.714 -5.658 1.00 86.00 591 LEU A CA 1
ATOM 4529 C C . LEU A 1 591 ? -46.659 -6.610 -4.440 1.00 86.00 591 LEU A C 1
ATOM 4531 O O . LEU A 1 591 ? -47.748 -7.183 -4.300 1.00 86.00 591 LEU A O 1
ATOM 4535 N N . ALA A 1 592 ? -45.658 -6.698 -3.571 1.00 88.38 592 ALA A N 1
ATOM 4536 C CA . ALA A 1 592 ? -45.735 -7.351 -2.271 1.00 88.38 592 ALA A CA 1
ATOM 4537 C C . ALA A 1 592 ? -44.926 -6.558 -1.234 1.00 88.38 592 ALA A C 1
ATOM 4539 O O . ALA A 1 592 ? -43.974 -5.871 -1.582 1.00 88.38 592 ALA A O 1
ATOM 4540 N N . TYR A 1 593 ? -45.342 -6.623 0.028 1.00 86.00 593 TYR A N 1
ATOM 4541 C CA . TYR A 1 593 ? -44.518 -6.159 1.144 1.00 86.00 593 TYR A CA 1
ATOM 4542 C C . TYR A 1 593 ? -43.388 -7.160 1.396 1.00 86.00 593 TYR A C 1
ATOM 4544 O O . TYR A 1 593 ? -43.648 -8.361 1.258 1.00 86.00 593 TYR A O 1
ATOM 4552 N N . ALA A 1 594 ? -42.201 -6.672 1.770 1.00 82.88 594 ALA A N 1
ATOM 4553 C CA . ALA A 1 594 ? -41.057 -7.512 2.132 1.00 82.88 594 ALA A CA 1
ATOM 4554 C C . ALA A 1 594 ? -41.414 -8.448 3.303 1.00 82.88 594 ALA A C 1
ATOM 4556 O O . ALA A 1 594 ? -41.324 -9.667 3.163 1.00 82.88 594 ALA A O 1
ATOM 4557 N N . ASP A 1 595 ? -42.018 -7.899 4.365 1.00 87.19 595 ASP A N 1
ATOM 4558 C CA . ASP A 1 595 ? -42.595 -8.664 5.479 1.00 87.19 595 ASP A CA 1
ATOM 4559 C C . ASP A 1 595 ? -44.068 -8.266 5.757 1.00 87.19 595 ASP A C 1
ATOM 4561 O O . ASP A 1 595 ? -44.466 -7.111 5.547 1.00 87.19 595 ASP A O 1
ATOM 4565 N N . PRO A 1 596 ? -44.950 -9.192 6.199 1.00 86.88 596 PRO A N 1
ATOM 4566 C CA . PRO A 1 596 ? -46.278 -8.849 6.723 1.00 86.88 596 PRO A CA 1
ATOM 4567 C C . PRO A 1 596 ? -46.288 -7.902 7.942 1.00 86.88 596 PRO A C 1
ATOM 4569 O O . PRO A 1 596 ? -47.356 -7.362 8.263 1.00 86.88 596 PRO A O 1
ATOM 4572 N N . SER A 1 597 ? -45.164 -7.714 8.630 1.00 91.12 597 SER A N 1
ATOM 4573 C CA . SER A 1 597 ? -45.018 -6.826 9.782 1.00 91.12 597 SER A CA 1
ATOM 4574 C C . SER A 1 597 ? -43.585 -6.323 9.968 1.00 91.12 597 SER A C 1
ATOM 4576 O O . SER A 1 597 ? -42.651 -6.943 9.497 1.00 91.12 597 SER A O 1
ATOM 4578 N N . MET A 1 598 ? -43.399 -5.224 10.697 1.00 91.62 598 MET A N 1
ATOM 4579 C CA . MET A 1 598 ? -42.068 -4.725 11.073 1.00 91.62 598 MET A CA 1
ATOM 4580 C C . MET A 1 598 ? -42.087 -4.261 12.527 1.00 91.62 598 MET A C 1
ATOM 4582 O O . MET A 1 598 ? -43.006 -3.534 12.925 1.00 91.62 598 MET A O 1
ATOM 4586 N N . ARG A 1 599 ? -41.098 -4.664 13.331 1.00 93.31 599 ARG A N 1
ATOM 4587 C CA . ARG A 1 599 ? -40.896 -4.097 14.672 1.00 93.31 599 ARG A CA 1
ATOM 4588 C C . ARG A 1 599 ? -40.090 -2.802 14.590 1.00 93.31 599 ARG A C 1
ATOM 4590 O O . ARG A 1 599 ? -39.099 -2.732 13.874 1.00 93.31 599 ARG A O 1
ATOM 4597 N N . LEU A 1 600 ? -40.530 -1.795 15.339 1.00 94.44 600 LEU A N 1
ATOM 4598 C CA . LEU A 1 600 ? -39.847 -0.517 15.521 1.00 94.44 600 LEU A CA 1
ATOM 4599 C C . LEU A 1 600 ? -39.688 -0.221 17.011 1.00 94.44 600 LEU A C 1
ATOM 4601 O O . LEU A 1 600 ? -40.671 -0.306 17.754 1.00 94.44 600 LEU A O 1
ATOM 4605 N N . VAL A 1 601 ? -38.509 0.222 17.436 1.00 95.50 601 VAL A N 1
ATOM 4606 C CA . VAL A 1 601 ? -38.308 0.848 18.748 1.00 95.50 601 VAL A CA 1
ATOM 4607 C C . VAL A 1 601 ? -38.087 2.340 18.576 1.00 95.50 601 VAL A C 1
ATOM 4609 O O . VAL A 1 601 ? -37.280 2.778 17.770 1.00 95.50 601 VAL A O 1
ATOM 4612 N N . LEU A 1 602 ? -38.845 3.124 19.342 1.00 95.81 602 LEU A N 1
ATOM 4613 C CA . LEU A 1 602 ? -38.779 4.580 19.338 1.00 95.81 602 LEU A CA 1
ATOM 4614 C C . LEU A 1 602 ? -38.211 5.071 20.672 1.00 95.81 602 LEU A C 1
ATOM 4616 O O . LEU A 1 602 ? -38.859 4.858 21.703 1.00 95.81 602 LEU A O 1
ATOM 4620 N N . VAL A 1 603 ? -37.064 5.753 20.654 1.00 95.62 603 VAL A N 1
ATOM 4621 C CA . VAL A 1 603 ? -36.376 6.293 21.840 1.00 95.62 603 VAL A CA 1
ATOM 4622 C C . VAL A 1 603 ? -36.321 7.825 21.772 1.00 95.62 603 VAL A C 1
ATOM 4624 O O . VAL A 1 603 ? -35.747 8.382 20.839 1.00 95.62 603 VAL A O 1
ATOM 4627 N N . PRO A 1 604 ? -36.945 8.559 22.711 1.00 94.88 604 PRO A N 1
ATOM 4628 C CA . PRO A 1 604 ? -36.824 10.013 22.765 1.00 94.88 604 PRO A CA 1
ATOM 4629 C C . PRO A 1 604 ? -35.384 10.465 23.022 1.00 94.88 604 PRO A C 1
ATOM 4631 O O . PRO A 1 604 ? -34.745 9.954 23.934 1.00 94.88 604 PRO A O 1
ATOM 4634 N N . THR A 1 605 ? -34.924 11.491 22.310 1.00 91.88 605 THR A N 1
ATOM 4635 C CA . THR A 1 605 ? -33.631 12.142 22.578 1.00 91.88 605 THR A CA 1
ATOM 4636 C C . THR A 1 605 ? -33.772 13.666 22.544 1.00 91.88 605 THR A C 1
ATOM 4638 O O . THR A 1 605 ? -34.675 14.203 21.897 1.00 91.88 605 THR A O 1
ATOM 4641 N N . ASP A 1 606 ? -32.903 14.373 23.267 1.00 89.69 606 ASP A N 1
ATOM 4642 C CA . ASP A 1 606 ? -32.757 15.831 23.166 1.00 89.69 606 ASP A CA 1
ATOM 4643 C C . ASP A 1 606 ? -31.687 16.240 22.130 1.00 89.69 606 ASP A C 1
ATOM 4645 O O . ASP A 1 606 ? -31.696 17.386 21.674 1.00 89.69 606 ASP A O 1
ATOM 4649 N N . SER A 1 607 ? -30.843 15.288 21.707 1.00 89.19 607 SER A N 1
ATOM 4650 C CA . SER A 1 607 ? -29.764 15.438 20.723 1.00 89.19 607 SER A CA 1
ATOM 4651 C C . SER A 1 607 ? -29.802 14.258 19.740 1.00 89.19 607 SER A C 1
ATOM 4653 O O . SER A 1 607 ? -29.363 13.168 20.094 1.00 89.19 607 SER A O 1
ATOM 4655 N N . PRO A 1 608 ? -30.379 14.408 18.536 1.00 87.75 608 PRO A N 1
ATOM 4656 C CA . PRO A 1 608 ? -30.408 13.342 17.535 1.00 87.75 608 PRO A CA 1
ATOM 4657 C C . PRO A 1 608 ? -29.057 13.263 16.806 1.00 87.75 608 PRO A C 1
ATOM 4659 O O . PRO A 1 608 ? -28.890 13.861 15.747 1.00 87.75 608 PRO A O 1
ATOM 4662 N N . THR A 1 609 ? -28.095 12.574 17.415 1.00 81.62 609 THR A N 1
ATOM 4663 C CA . THR A 1 609 ? -26.730 12.341 16.913 1.00 81.62 609 THR A CA 1
ATOM 4664 C C . THR A 1 609 ? -26.433 10.844 16.860 1.00 81.62 609 THR A C 1
ATOM 4666 O O . THR A 1 609 ? -27.187 10.047 17.413 1.00 81.62 609 THR A O 1
ATOM 4669 N N . GLU A 1 610 ? -25.319 10.472 16.238 1.00 66.31 610 GLU A N 1
ATOM 4670 C CA . GLU A 1 610 ? -24.792 9.101 16.238 1.00 66.31 610 GLU A CA 1
ATOM 4671 C C . GLU A 1 610 ? -24.537 8.578 17.662 1.00 66.31 610 GLU A C 1
ATOM 4673 O O . GLU A 1 610 ? -24.998 7.505 18.027 1.00 66.31 610 GLU A O 1
ATOM 4678 N N . GLU A 1 611 ? -23.981 9.409 18.547 1.00 70.12 611 GLU A N 1
ATOM 4679 C CA . GLU A 1 611 ? -23.835 9.097 19.980 1.00 70.12 611 GLU A CA 1
ATOM 4680 C C . GLU A 1 611 ? -25.175 8.725 20.657 1.00 70.12 611 GLU A C 1
ATOM 4682 O O . GLU A 1 611 ? -25.231 7.885 21.559 1.00 70.12 611 GLU A O 1
ATOM 4687 N N . ALA A 1 612 ? -26.292 9.325 20.225 1.00 75.00 612 ALA A N 1
ATOM 4688 C CA . ALA A 1 612 ? -27.617 8.984 20.743 1.00 75.00 612 ALA A CA 1
ATOM 4689 C C . ALA A 1 612 ? -28.125 7.625 20.235 1.00 75.00 612 ALA A C 1
ATOM 4691 O O . ALA A 1 612 ? -28.964 7.013 20.902 1.00 75.00 612 ALA A O 1
ATOM 4692 N N . ILE A 1 613 ? -27.634 7.163 19.081 1.00 77.75 613 ILE A N 1
ATOM 4693 C CA . ILE A 1 613 ? -27.844 5.800 18.587 1.00 77.75 613 ILE A CA 1
ATOM 4694 C C . ILE A 1 613 ? -27.062 4.856 19.509 1.00 77.75 613 ILE A C 1
ATOM 4696 O O . ILE A 1 613 ? -27.678 4.208 20.351 1.00 77.75 613 ILE A O 1
ATOM 4700 N N . HIS A 1 614 ? -25.731 4.918 19.532 1.00 71.94 614 HIS A N 1
ATOM 4701 C CA . HIS A 1 614 ? -24.910 3.982 20.322 1.00 71.94 614 HIS A CA 1
ATOM 4702 C C . HIS A 1 614 ? -25.304 3.927 21.814 1.00 71.94 614 HIS A C 1
ATOM 4704 O O . HIS A 1 614 ? -25.455 2.858 22.403 1.00 71.94 614 HIS A O 1
ATOM 4710 N N . SER A 1 615 ? -25.595 5.074 22.443 1.00 71.00 615 SER A N 1
ATOM 4711 C CA . SER A 1 615 ? -25.983 5.114 23.867 1.00 71.00 615 SER A CA 1
ATOM 4712 C C . SER A 1 615 ? -27.348 4.487 24.192 1.00 71.00 615 SER A C 1
ATOM 4714 O O . SER A 1 615 ? -27.622 4.194 25.360 1.00 71.00 615 SER A O 1
ATOM 4716 N N . SER A 1 616 ? -28.227 4.294 23.203 1.00 80.75 616 SER A N 1
ATOM 4717 C CA . SER A 1 616 ? -29.562 3.705 23.393 1.00 80.75 616 SER A CA 1
ATOM 4718 C C . SER A 1 616 ? -29.735 2.318 22.767 1.00 80.75 616 SER A C 1
ATOM 4720 O O . SER A 1 616 ? -30.795 1.707 22.940 1.00 80.75 616 SER A O 1
ATOM 4722 N N . GLU A 1 617 ? -28.693 1.809 22.112 1.00 82.19 617 GLU A N 1
ATOM 4723 C CA . GLU A 1 617 ? -28.688 0.596 21.295 1.00 82.19 617 GLU A CA 1
ATOM 4724 C C . GLU A 1 617 ? -29.044 -0.664 22.090 1.00 82.19 617 GLU A C 1
ATOM 4726 O O . GLU A 1 617 ? -30.096 -1.258 21.859 1.00 82.19 617 GLU A O 1
ATOM 4731 N N . SER A 1 618 ? -28.266 -1.004 23.122 1.00 75.31 618 SER A N 1
ATOM 4732 C CA . SER A 1 618 ? -28.507 -2.191 23.966 1.00 75.31 618 SER A CA 1
ATOM 4733 C C . SER A 1 618 ? -29.933 -2.229 24.556 1.00 75.31 618 SER A C 1
ATOM 4735 O O . SER A 1 618 ? -30.594 -3.273 24.659 1.00 75.31 618 SER A O 1
ATOM 4737 N N . GLY A 1 619 ? -30.469 -1.052 24.906 1.00 79.44 619 GLY A N 1
ATOM 4738 C CA . GLY A 1 619 ? -31.848 -0.912 25.370 1.00 79.44 619 GLY A CA 1
ATOM 4739 C C . GLY A 1 619 ? -32.878 -1.186 24.270 1.00 79.44 619 GLY A C 1
ATOM 4740 O O . GLY A 1 619 ? -33.922 -1.796 24.536 1.00 79.44 619 GLY A O 1
ATOM 4741 N N . ALA A 1 620 ? -32.602 -0.746 23.043 1.00 84.81 620 ALA A N 1
ATOM 4742 C CA . ALA A 1 620 ? -33.449 -0.976 21.883 1.00 84.81 620 ALA A CA 1
ATOM 4743 C C . ALA A 1 620 ? -33.444 -2.442 21.437 1.00 84.81 620 ALA A C 1
ATOM 4745 O O . ALA A 1 620 ? -34.524 -2.983 21.188 1.00 84.81 620 ALA A O 1
ATOM 4746 N N . GLU A 1 621 ? -32.291 -3.108 21.437 1.00 81.94 621 GLU A N 1
ATOM 4747 C CA . GLU A 1 621 ? -32.165 -4.532 21.107 1.00 81.94 621 GLU A CA 1
ATOM 4748 C C . GLU A 1 621 ? -33.009 -5.398 22.038 1.00 81.94 621 GLU A C 1
ATOM 4750 O O . GLU A 1 621 ? -33.917 -6.108 21.596 1.00 81.94 621 GLU A O 1
ATOM 4755 N N . THR A 1 622 ? -32.846 -5.204 23.351 1.00 82.62 622 THR A N 1
ATOM 4756 C CA . THR A 1 622 ? -33.657 -5.881 24.375 1.00 82.62 622 THR A CA 1
ATOM 4757 C C . THR A 1 622 ? -35.164 -5.693 24.128 1.00 82.62 622 THR A C 1
ATOM 4759 O O . THR A 1 622 ? -35.989 -6.574 24.403 1.00 82.62 622 THR A O 1
ATOM 4762 N N . MET A 1 623 ? -35.565 -4.520 23.624 1.00 86.56 623 MET A N 1
ATOM 4763 C CA . MET A 1 623 ? -36.960 -4.209 23.317 1.00 86.56 623 MET A CA 1
ATOM 4764 C C . MET A 1 623 ? -37.460 -4.826 22.007 1.00 86.56 623 MET A C 1
ATOM 4766 O O . MET A 1 623 ? -38.640 -5.191 21.955 1.00 86.56 623 MET A O 1
ATOM 4770 N N . ILE A 1 624 ? -36.613 -4.939 20.981 1.00 85.06 624 ILE A N 1
ATOM 4771 C CA . ILE A 1 624 ? -36.956 -5.564 19.696 1.00 85.06 624 ILE A CA 1
ATOM 4772 C C . ILE A 1 624 ? -37.048 -7.079 19.841 1.00 85.06 624 ILE A C 1
ATOM 4774 O O . ILE A 1 624 ? -38.001 -7.665 19.324 1.00 85.06 624 ILE A O 1
ATOM 4778 N N . GLU A 1 625 ? -36.145 -7.708 20.588 1.00 82.31 625 GLU A N 1
ATOM 4779 C CA . GLU A 1 625 ? -36.142 -9.159 20.813 1.00 82.31 625 GLU A CA 1
ATOM 4780 C C . GLU A 1 625 ? -37.210 -9.617 21.808 1.00 82.31 625 GLU A C 1
ATOM 4782 O O . GLU A 1 625 ? -37.686 -10.755 21.763 1.00 82.31 625 GLU A O 1
ATOM 4787 N N . GLY A 1 626 ? -37.634 -8.717 22.697 1.00 78.81 626 GLY A N 1
ATOM 4788 C CA . GLY A 1 626 ? -38.606 -9.012 23.738 1.00 78.81 626 GLY A CA 1
ATOM 4789 C C . GLY A 1 626 ? -39.907 -9.663 23.233 1.00 78.81 626 GLY A C 1
ATOM 4790 O O . GLY A 1 626 ? -40.409 -9.429 22.129 1.00 78.81 626 GLY A O 1
ATOM 4791 N N . ASP A 1 627 ? -40.538 -10.441 24.118 1.00 71.31 627 ASP A N 1
ATOM 4792 C CA . ASP A 1 627 ? -41.755 -11.224 23.840 1.00 71.31 627 ASP A CA 1
ATOM 4793 C C . ASP A 1 627 ? -43.007 -10.391 23.466 1.00 71.31 627 ASP A C 1
ATOM 4795 O O . ASP A 1 627 ? -44.057 -10.960 23.136 1.00 71.31 627 ASP A O 1
ATOM 4799 N N . SER A 1 628 ? -42.976 -9.053 23.570 1.00 73.25 628 SER A N 1
ATOM 4800 C CA . SER A 1 628 ? -44.154 -8.230 23.268 1.00 73.25 628 SER A CA 1
ATOM 4801 C C . SER A 1 628 ? -43.861 -6.776 22.885 1.00 73.25 628 SER A C 1
ATOM 4803 O O . SER A 1 628 ? -43.562 -5.956 23.753 1.00 73.25 628 SER A O 1
ATOM 4805 N N . CYS A 1 629 ? -44.134 -6.434 21.626 1.00 89.62 629 CYS A N 1
ATOM 4806 C CA . CYS A 1 629 ? -44.270 -5.060 21.142 1.00 89.62 629 CYS A CA 1
ATOM 4807 C C . CYS A 1 629 ? -45.751 -4.646 21.070 1.00 89.62 629 CYS A C 1
ATOM 4809 O O . CYS A 1 629 ? -46.668 -5.477 21.032 1.00 89.62 629 CYS A O 1
ATOM 4811 N N . ALA A 1 630 ? -46.029 -3.342 21.098 1.00 92.00 630 ALA A N 1
ATOM 4812 C CA . ALA A 1 630 ? -47.390 -2.844 20.936 1.00 92.00 630 ALA A CA 1
ATOM 4813 C C . ALA A 1 630 ? -47.817 -2.950 19.463 1.00 92.00 630 ALA A C 1
ATOM 4815 O O . ALA A 1 630 ? -47.322 -2.211 18.622 1.00 92.00 630 ALA A O 1
ATOM 4816 N N . VAL A 1 631 ? -48.762 -3.841 19.155 1.00 93.00 631 VAL A N 1
ATOM 4817 C CA . VAL A 1 631 ? -49.278 -4.002 17.784 1.00 93.00 631 VAL A CA 1
ATOM 4818 C C . VAL A 1 631 ? -50.015 -2.740 17.325 1.00 93.00 631 VAL A C 1
ATOM 4820 O O . VAL A 1 631 ? -50.942 -2.284 18.005 1.00 93.00 631 VAL A O 1
ATOM 4823 N N . VAL A 1 632 ? -49.635 -2.220 16.157 1.00 95.31 632 VAL A N 1
ATOM 4824 C CA . VAL A 1 632 ? -50.245 -1.062 15.493 1.00 95.31 632 VAL A CA 1
ATOM 4825 C C . VAL A 1 632 ? -50.694 -1.477 14.094 1.00 95.31 632 VAL A C 1
ATOM 4827 O O . VAL A 1 632 ? -49.897 -1.908 13.268 1.00 95.31 632 VAL A O 1
ATOM 4830 N N . GLU A 1 633 ? -51.990 -1.355 13.822 1.00 95.06 633 GLU A N 1
ATOM 4831 C CA . GLU A 1 633 ? -52.563 -1.705 12.516 1.00 95.06 633 GLU A CA 1
ATOM 4832 C C . GLU A 1 633 ? -52.514 -0.506 11.548 1.00 95.06 633 GLU A C 1
ATOM 4834 O O . GLU A 1 633 ? -52.490 0.649 11.981 1.00 95.06 633 GLU A O 1
ATOM 4839 N N . ASP A 1 634 ? -52.560 -0.761 10.235 1.00 95.12 634 ASP A N 1
ATOM 4840 C CA . ASP A 1 634 ? -52.599 0.290 9.203 1.00 95.12 634 ASP A CA 1
ATOM 4841 C C . ASP A 1 634 ? -53.638 1.397 9.503 1.00 95.12 634 ASP A C 1
ATOM 4843 O O . ASP A 1 634 ? -54.843 1.158 9.681 1.00 95.12 634 ASP A O 1
ATOM 4847 N N . GLY A 1 635 ? -53.152 2.638 9.543 1.00 91.38 635 GLY A N 1
ATOM 4848 C CA . GLY A 1 635 ? -53.903 3.854 9.838 1.00 91.38 635 GLY A CA 1
ATOM 4849 C C . GLY A 1 635 ? -54.062 4.175 11.328 1.00 91.38 635 GLY A C 1
ATOM 4850 O O . GLY A 1 635 ? -54.764 5.140 11.659 1.00 91.38 635 GLY A O 1
ATOM 4851 N N . GLU A 1 636 ? -53.473 3.384 12.230 1.00 95.06 636 GLU A N 1
ATOM 4852 C CA . GLU A 1 636 ? -53.442 3.656 13.671 1.00 95.06 636 GLU A CA 1
ATOM 4853 C C . GLU A 1 636 ? -52.225 4.507 14.082 1.00 95.06 636 GLU A C 1
ATOM 4855 O O . GLU A 1 636 ? -51.465 5.007 13.251 1.00 95.06 636 GLU A O 1
ATOM 4860 N N . SER A 1 637 ? -52.104 4.785 15.383 1.00 91.94 637 SER A N 1
ATOM 4861 C CA . SER A 1 637 ? -51.084 5.688 15.917 1.00 91.94 637 SER A CA 1
ATOM 4862 C C . SER A 1 637 ? -50.208 4.996 16.957 1.00 91.94 637 SER A C 1
ATOM 4864 O O . SER A 1 637 ? -50.729 4.424 17.918 1.00 91.94 637 SER A O 1
ATOM 4866 N N . MET A 1 638 ? -48.894 5.135 16.806 1.00 93.19 638 MET A N 1
ATOM 4867 C CA . MET A 1 638 ? -47.896 4.857 17.832 1.00 93.19 638 MET A CA 1
ATOM 4868 C C . MET A 1 638 ? -47.985 5.962 18.887 1.00 93.19 638 MET A C 1
ATOM 4870 O O . MET A 1 638 ? -47.703 7.131 18.626 1.00 93.19 638 MET A O 1
ATOM 4874 N N . THR A 1 639 ? -48.479 5.611 20.074 1.00 86.75 639 THR A N 1
ATOM 4875 C CA . THR A 1 639 ? -48.695 6.558 21.177 1.00 86.75 639 THR A CA 1
ATOM 4876 C C . THR A 1 639 ? -48.056 6.032 22.451 1.00 86.75 639 THR A C 1
ATOM 4878 O O . THR A 1 639 ? -47.983 4.822 22.646 1.00 86.75 639 THR A O 1
ATOM 4881 N N . SER A 1 640 ? -47.724 6.935 23.378 1.00 80.31 640 SER A N 1
ATOM 4882 C CA . SER A 1 640 ? -47.139 6.605 24.692 1.00 80.31 640 SER A CA 1
ATOM 4883 C C . SER A 1 640 ? -45.667 6.167 24.651 1.00 80.31 640 SER A C 1
ATOM 4885 O O . SER A 1 640 ? -45.304 5.257 25.389 1.00 80.31 640 SER A O 1
ATOM 4887 N N . ILE A 1 641 ? -44.840 6.834 23.839 1.00 87.81 641 ILE A N 1
ATOM 4888 C CA . ILE A 1 641 ? -43.381 6.640 23.818 1.00 87.81 641 ILE A CA 1
ATOM 4889 C C . ILE A 1 641 ? -42.823 6.978 25.212 1.00 87.81 641 ILE A C 1
ATOM 4891 O O . ILE A 1 641 ? -43.002 8.097 25.705 1.00 87.81 641 ILE A O 1
ATOM 4895 N N . ALA A 1 642 ? -42.257 5.982 25.895 1.00 86.81 642 ALA A N 1
ATOM 4896 C CA . ALA A 1 642 ? -41.649 6.150 27.212 1.00 86.81 642 ALA A CA 1
ATOM 4897 C C . ALA A 1 642 ? -40.261 6.798 27.100 1.00 86.81 642 ALA A C 1
ATOM 4899 O O . ALA A 1 642 ? -39.649 6.758 26.041 1.00 86.81 642 ALA A O 1
ATOM 4900 N N . ALA A 1 643 ? -39.772 7.381 28.200 1.00 82.12 643 ALA A N 1
ATOM 4901 C CA . ALA A 1 643 ? -38.457 8.030 28.231 1.00 82.12 643 ALA A CA 1
ATOM 4902 C C . ALA A 1 643 ? -37.316 7.059 27.891 1.00 82.12 643 ALA A C 1
ATOM 4904 O O . ALA A 1 643 ? -36.410 7.444 27.176 1.00 82.12 643 ALA A O 1
ATOM 4905 N N . GLU A 1 644 ? -37.424 5.805 28.338 1.00 81.25 644 GLU A N 1
ATOM 4906 C CA . GLU A 1 644 ? -36.430 4.757 28.067 1.00 81.25 644 GLU A CA 1
ATOM 4907 C C . GLU A 1 644 ? -36.599 4.111 26.678 1.00 81.25 644 GLU A C 1
ATOM 4909 O O . GLU A 1 644 ? -35.818 3.247 26.326 1.00 81.25 644 GLU A O 1
ATOM 4914 N N . GLY A 1 645 ? -37.644 4.458 25.912 1.00 90.88 645 GLY A N 1
ATOM 4915 C CA . GLY A 1 645 ? -37.977 3.815 24.636 1.00 90.88 645 GLY A CA 1
ATOM 4916 C C . GLY A 1 645 ? -39.274 2.995 24.646 1.00 90.88 645 GLY A C 1
ATOM 4917 O O . GLY A 1 645 ? -39.891 2.736 25.686 1.00 90.88 645 GLY A O 1
ATOM 4918 N N . SER A 1 646 ? -39.797 2.649 23.467 1.00 93.75 646 SER A N 1
ATOM 4919 C CA . SER A 1 646 ? -41.013 1.829 23.321 1.00 93.75 646 SER A CA 1
ATOM 4920 C C . SER A 1 646 ? -41.033 1.040 22.014 1.00 93.75 646 SER A C 1
ATOM 4922 O O . SER A 1 646 ? -40.864 1.637 20.955 1.00 93.75 646 SER A O 1
ATOM 4924 N N . CYS A 1 647 ? -41.333 -0.265 22.087 1.00 94.88 647 CYS A N 1
ATOM 4925 C CA . CYS A 1 647 ? -41.473 -1.132 20.911 1.00 94.88 647 CYS A CA 1
ATOM 4926 C C . CYS A 1 647 ? -42.902 -1.170 20.340 1.00 94.88 647 CYS A C 1
ATOM 4928 O O . CYS A 1 647 ? -43.887 -1.342 21.075 1.00 94.88 647 CYS A O 1
ATOM 4930 N N . PHE A 1 648 ? -43.008 -1.113 19.014 1.00 95.50 648 PHE A N 1
ATOM 4931 C CA . PHE A 1 648 ? -44.232 -1.211 18.226 1.00 95.50 648 PHE A CA 1
ATOM 4932 C C . PHE A 1 648 ? -44.081 -2.259 17.119 1.00 95.50 648 PHE A C 1
ATOM 4934 O O . PHE A 1 648 ? -43.051 -2.321 16.469 1.00 95.50 648 PHE A O 1
ATOM 4941 N N . GLU A 1 649 ? -45.112 -3.068 16.881 1.00 94.75 649 GLU A N 1
ATOM 4942 C CA . GLU A 1 649 ? -45.153 -4.039 15.775 1.00 94.75 649 GLU A CA 1
ATOM 4943 C C . GLU A 1 649 ? -46.175 -3.554 14.746 1.00 94.75 649 GLU A C 1
ATOM 4945 O O . GLU A 1 649 ? -47.380 -3.516 15.016 1.00 94.75 649 GLU A O 1
ATOM 4950 N N . LEU A 1 650 ? -45.689 -3.109 13.591 1.00 95.06 650 LEU A N 1
ATOM 4951 C CA . LEU A 1 650 ? -46.484 -2.492 12.539 1.00 95.06 650 LEU A CA 1
ATOM 4952 C C . LEU A 1 650 ? -47.044 -3.563 11.607 1.00 95.06 650 LEU A C 1
ATOM 4954 O O . LEU A 1 650 ? -46.286 -4.254 10.939 1.00 95.06 650 LEU A O 1
ATOM 4958 N N . HIS A 1 651 ? -48.367 -3.701 11.535 1.00 94.00 651 HIS A N 1
ATOM 4959 C CA . HIS A 1 651 ? -49.027 -4.663 10.650 1.00 94.00 651 HIS A CA 1
ATOM 4960 C C . HIS A 1 651 ? -49.486 -4.019 9.344 1.00 94.00 651 HIS A C 1
ATOM 4962 O O . HIS A 1 651 ? -50.393 -3.173 9.347 1.00 94.00 651 HIS A O 1
ATOM 4968 N N . VAL A 1 652 ? -48.940 -4.495 8.220 1.00 93.00 652 VAL A N 1
ATOM 4969 C CA . VAL A 1 652 ? -49.290 -3.960 6.900 1.00 93.00 652 VAL A CA 1
ATOM 4970 C C . VAL A 1 652 ? -50.770 -4.192 6.569 1.00 93.00 652 VAL A C 1
ATOM 4972 O O . VAL A 1 652 ? -51.385 -5.216 6.892 1.00 93.00 652 VAL A O 1
ATOM 4975 N N . GLY A 1 653 ? -51.374 -3.208 5.910 1.00 89.38 653 GLY A N 1
ATOM 4976 C CA . GLY A 1 653 ? -52.770 -3.227 5.502 1.00 89.38 653 GLY A CA 1
ATOM 4977 C C . GLY A 1 653 ? -53.051 -4.152 4.312 1.00 89.38 653 GLY A C 1
ATOM 4978 O O . GLY A 1 653 ? -52.204 -4.854 3.774 1.00 89.38 653 GLY A O 1
ATOM 4979 N N . THR A 1 654 ? -54.304 -4.148 3.844 1.00 85.88 654 THR A N 1
ATOM 4980 C CA . THR A 1 654 ? -54.707 -4.911 2.637 1.00 85.88 654 THR A CA 1
ATOM 4981 C C . THR A 1 654 ? -54.481 -4.161 1.316 1.00 85.88 654 THR A C 1
ATOM 4983 O O . THR A 1 654 ? -54.926 -4.639 0.268 1.00 85.88 654 THR A O 1
ATOM 4986 N N . GLY A 1 655 ? -53.943 -2.941 1.388 1.00 87.88 655 GLY A N 1
ATOM 4987 C CA . GLY A 1 655 ? -53.600 -2.098 0.241 1.00 87.88 655 GLY A CA 1
ATOM 4988 C C . GLY A 1 655 ? -52.125 -2.229 -0.133 1.00 87.88 655 GLY A C 1
ATOM 4989 O O . GLY A 1 655 ? -51.424 -3.031 0.465 1.00 87.88 655 GLY A O 1
ATOM 4990 N N . ASP A 1 656 ? -51.683 -1.435 -1.108 1.00 90.94 656 ASP A N 1
ATOM 4991 C CA . ASP A 1 656 ? -50.280 -1.401 -1.554 1.00 90.94 656 ASP A CA 1
ATOM 4992 C C . ASP A 1 656 ? -49.454 -0.329 -0.804 1.00 90.94 656 ASP A C 1
ATOM 4994 O O . ASP A 1 656 ? -48.255 -0.215 -1.041 1.00 90.94 656 ASP A O 1
ATOM 4998 N N . ASP A 1 657 ? -50.105 0.459 0.064 1.00 92.81 657 ASP A N 1
ATOM 4999 C CA . ASP A 1 657 ? -49.513 1.485 0.928 1.00 92.81 657 ASP A CA 1
ATOM 5000 C C . ASP A 1 657 ? -50.166 1.389 2.320 1.00 92.81 657 ASP A C 1
ATOM 5002 O O . ASP A 1 657 ? -51.398 1.300 2.419 1.00 92.81 657 ASP A O 1
ATOM 5006 N N . SER A 1 658 ? -49.352 1.430 3.373 1.00 94.94 658 SER A N 1
ATOM 5007 C CA . SER A 1 658 ? -49.748 1.399 4.784 1.00 94.94 658 SER A CA 1
ATOM 5008 C C . SER A 1 658 ? -49.112 2.584 5.502 1.00 94.94 658 SER A C 1
ATOM 5010 O O . SER A 1 658 ? -47.983 2.960 5.191 1.00 94.94 658 SER A O 1
ATOM 5012 N N . THR A 1 659 ? -49.836 3.205 6.433 1.00 94.12 659 THR A N 1
ATOM 5013 C CA . THR A 1 659 ? -49.353 4.416 7.126 1.00 94.12 659 THR A CA 1
ATOM 5014 C C . THR A 1 659 ? -49.669 4.385 8.612 1.00 94.12 659 THR A C 1
ATOM 5016 O O . THR A 1 659 ? -50.766 3.990 9.004 1.00 94.12 659 THR A O 1
ATOM 5019 N N . TYR A 1 660 ? -48.748 4.877 9.435 1.00 95.94 660 TYR A N 1
ATOM 5020 C CA . TYR A 1 660 ? -48.850 4.877 10.892 1.00 95.94 660 TYR A CA 1
ATOM 5021 C C . TYR A 1 660 ? -48.482 6.255 11.429 1.00 95.94 660 TYR A C 1
ATOM 5023 O O . TYR A 1 660 ? -47.513 6.869 10.998 1.00 95.94 660 TYR A O 1
ATOM 5031 N N . THR A 1 661 ? -49.266 6.782 12.365 1.00 94.75 661 THR A N 1
ATOM 5032 C CA . THR A 1 661 ? -48.994 8.109 12.942 1.00 94.75 661 THR A CA 1
ATOM 5033 C C . THR A 1 661 ? -48.141 7.991 14.201 1.00 94.75 661 THR A C 1
ATOM 5035 O O . THR A 1 661 ? -48.561 7.333 15.147 1.00 94.75 661 THR A O 1
ATOM 5038 N N . ILE A 1 662 ? -47.006 8.680 14.265 1.00 94.25 662 ILE A N 1
ATOM 5039 C CA . ILE A 1 662 ? -46.172 8.786 15.468 1.00 94.25 662 ILE A CA 1
ATOM 5040 C C . ILE A 1 662 ? -46.592 10.037 16.250 1.00 94.25 662 ILE A C 1
ATOM 5042 O O . ILE A 1 662 ? -46.557 11.146 15.710 1.00 94.25 662 ILE A O 1
ATOM 5046 N N . ASP A 1 663 ? -47.011 9.879 17.512 1.00 92.50 663 ASP A N 1
ATOM 5047 C CA . ASP A 1 663 ? -47.270 11.008 18.420 1.00 92.50 663 ASP A CA 1
ATOM 5048 C C . ASP A 1 663 ? -45.961 11.494 19.051 1.00 92.50 663 ASP A C 1
ATOM 5050 O O . ASP A 1 663 ? -45.522 10.989 20.082 1.00 92.50 663 ASP A O 1
ATOM 5054 N N . THR A 1 664 ? -45.360 12.503 18.429 1.00 90.38 664 THR A N 1
ATOM 5055 C CA . THR A 1 664 ? -44.103 13.122 18.865 1.00 90.38 664 THR A CA 1
ATOM 5056 C C . THR A 1 664 ? -44.326 14.366 19.733 1.00 90.38 664 THR A C 1
ATOM 5058 O O . THR A 1 664 ? -43.461 15.235 19.844 1.00 90.38 664 THR A O 1
ATOM 5061 N N . THR A 1 665 ? -45.511 14.512 20.340 1.00 90.12 665 THR A N 1
ATOM 5062 C CA . THR A 1 665 ? -45.850 15.698 21.137 1.00 90.12 665 THR A CA 1
ATOM 5063 C C . THR A 1 665 ? -44.872 15.895 22.300 1.00 90.12 665 THR A C 1
ATOM 5065 O O . THR A 1 665 ? -44.941 15.198 23.311 1.00 90.12 665 THR A O 1
ATOM 5068 N N . GLY A 1 666 ? -44.056 16.947 22.213 1.00 84.56 666 GLY A N 1
ATOM 5069 C CA . GLY A 1 666 ? -43.137 17.350 23.279 1.00 84.56 666 GLY A CA 1
ATOM 5070 C C . GLY A 1 666 ? -41.774 16.660 23.258 1.00 84.56 666 GLY A C 1
ATOM 5071 O O . GLY A 1 666 ? -41.066 16.793 24.250 1.00 84.56 666 GLY A O 1
ATOM 5072 N N . LEU A 1 667 ? -41.431 15.965 22.170 1.00 89.25 667 LEU A N 1
ATOM 5073 C CA . LEU A 1 667 ? -40.089 15.436 21.918 1.00 89.25 667 LEU A CA 1
ATOM 5074 C C . LEU A 1 667 ? -39.262 16.461 21.126 1.00 89.25 667 LEU A C 1
ATOM 5076 O O . LEU A 1 667 ? -39.832 17.187 20.309 1.00 89.25 667 LEU A O 1
ATOM 5080 N N . ALA A 1 668 ? -37.957 16.539 21.394 1.00 86.50 668 ALA A N 1
ATOM 5081 C CA . ALA A 1 668 ? -37.015 17.372 20.639 1.00 86.50 668 ALA A CA 1
ATOM 5082 C C . ALA A 1 668 ? -36.360 16.581 19.491 1.00 86.50 668 ALA A C 1
ATOM 5084 O O . ALA A 1 668 ? -36.248 17.093 18.378 1.00 86.50 668 ALA A O 1
ATOM 5085 N N . GLY A 1 669 ? -36.034 15.314 19.739 1.00 91.44 669 GLY A N 1
ATOM 5086 C CA . GLY A 1 669 ? -35.566 14.336 18.765 1.00 91.44 669 GLY A CA 1
ATOM 5087 C C . GLY A 1 669 ? -36.088 12.928 19.070 1.00 91.44 669 GLY A C 1
ATOM 5088 O O . GLY A 1 669 ? -36.739 12.687 20.096 1.00 91.44 669 GLY A O 1
ATOM 5089 N N . LEU A 1 670 ? -35.848 12.006 18.144 1.00 93.81 670 LEU A N 1
ATOM 5090 C CA . LEU A 1 670 ? -36.293 10.618 18.215 1.00 93.81 670 LEU A CA 1
ATOM 5091 C C . LEU A 1 670 ? -35.268 9.707 17.541 1.00 93.81 670 LEU A C 1
ATOM 5093 O O . LEU A 1 670 ? -35.004 9.900 16.363 1.00 93.81 670 LEU A O 1
ATOM 5097 N N . VAL A 1 671 ? -34.752 8.705 18.242 1.00 95.06 671 VAL A N 1
ATOM 5098 C CA . VAL A 1 671 ? -34.019 7.592 17.626 1.00 95.06 671 VAL A CA 1
ATOM 5099 C C . VAL A 1 671 ? -35.009 6.477 17.298 1.00 95.06 671 VAL A C 1
ATOM 5101 O O . VAL A 1 671 ? -35.899 6.166 18.099 1.00 95.06 671 VAL A O 1
ATOM 5104 N N . VAL A 1 672 ? -34.902 5.923 16.097 1.00 95.44 672 VAL A N 1
ATOM 5105 C CA . VAL A 1 672 ? -35.755 4.860 15.569 1.00 95.44 672 VAL A CA 1
ATOM 5106 C C . VAL A 1 672 ? -34.875 3.673 15.221 1.00 95.44 672 VAL A C 1
ATOM 5108 O O . VAL A 1 672 ? -34.024 3.806 14.359 1.00 95.44 672 VAL A O 1
ATOM 5111 N N . TYR A 1 673 ? -35.131 2.525 15.838 1.00 94.00 673 TYR A N 1
ATOM 5112 C CA . TYR A 1 673 ? -34.525 1.245 15.469 1.00 94.00 673 TYR A CA 1
ATOM 5113 C C . TYR A 1 673 ? -35.564 0.407 14.742 1.00 94.00 673 TYR A C 1
ATOM 5115 O O . TYR A 1 673 ? -36.688 0.259 15.240 1.00 94.00 673 TYR A O 1
ATOM 5123 N N . ALA A 1 674 ? -35.211 -0.131 13.582 1.00 91.38 674 ALA A N 1
ATOM 5124 C CA . ALA A 1 674 ? -36.090 -0.917 12.740 1.00 91.38 674 ALA A CA 1
ATOM 5125 C C . ALA A 1 674 ? -35.559 -2.333 12.553 1.00 91.38 674 ALA A C 1
ATOM 5127 O O . ALA A 1 674 ? -34.409 -2.547 12.189 1.00 91.38 674 ALA A O 1
ATOM 5128 N N . GLN A 1 675 ? -36.447 -3.305 12.757 1.00 87.56 675 GLN A N 1
ATOM 5129 C CA . GLN A 1 675 ? -36.144 -4.711 12.508 1.00 87.56 675 GLN A CA 1
ATOM 5130 C C . GLN A 1 675 ? -35.705 -4.966 11.065 1.00 87.56 675 GLN A C 1
ATOM 5132 O O . GLN A 1 675 ? -34.909 -5.863 10.861 1.00 87.56 675 GLN A O 1
ATOM 5137 N N . HIS A 1 676 ? -36.233 -4.198 10.108 1.00 85.56 676 HIS A N 1
ATOM 5138 C CA . HIS A 1 676 ? -35.832 -4.273 8.708 1.00 85.56 676 HIS A CA 1
ATOM 5139 C C . HIS A 1 676 ? -35.380 -2.918 8.191 1.00 85.56 676 HIS A C 1
ATOM 5141 O O . HIS A 1 676 ? -35.895 -1.892 8.657 1.00 85.56 676 HIS A O 1
ATOM 5147 N N . VAL A 1 677 ? -34.493 -2.912 7.193 1.00 85.00 677 VAL A N 1
ATOM 5148 C CA . VAL A 1 677 ? -34.081 -1.673 6.525 1.00 85.00 677 VAL A CA 1
ATOM 5149 C C . VAL A 1 677 ? -35.319 -0.994 5.909 1.00 85.00 677 VAL A C 1
ATOM 5151 O O . VAL A 1 677 ? -36.031 -1.597 5.098 1.00 85.00 677 VAL A O 1
ATOM 5154 N N . PRO A 1 678 ? -35.640 0.263 6.271 1.00 84.06 678 PRO A N 1
ATOM 5155 C CA . PRO A 1 678 ? -36.868 0.915 5.817 1.00 84.06 678 PRO A CA 1
ATOM 5156 C C . PRO A 1 678 ? -37.019 1.021 4.291 1.00 84.06 678 PRO A C 1
ATOM 5158 O O . PRO A 1 678 ? -38.150 1.024 3.796 1.00 84.06 678 PRO A O 1
ATOM 5161 N N . THR A 1 679 ? -35.907 1.062 3.548 1.00 79.94 679 THR A N 1
ATOM 5162 C CA . THR A 1 679 ? -35.869 1.136 2.076 1.00 79.94 679 THR A CA 1
ATOM 5163 C C . THR A 1 679 ? -36.503 -0.082 1.399 1.00 79.94 679 THR A C 1
ATOM 5165 O O . THR A 1 679 ? -37.113 0.062 0.339 1.00 79.94 679 THR A O 1
ATOM 5168 N N . GLU A 1 680 ? -36.513 -1.256 2.040 1.00 81.19 680 GLU A N 1
ATOM 5169 C CA . GLU A 1 680 ? -37.226 -2.445 1.540 1.00 81.19 680 GLU A CA 1
ATOM 5170 C C . GLU A 1 680 ? -38.748 -2.240 1.430 1.00 81.19 680 GLU A C 1
ATOM 5172 O O . GLU A 1 680 ? -39.466 -2.986 0.752 1.00 81.19 680 GLU A O 1
ATOM 5177 N N . PHE A 1 681 ? -39.264 -1.215 2.107 1.00 87.62 681 PHE A N 1
ATOM 5178 C CA . PHE A 1 681 ? -40.671 -0.846 2.138 1.00 87.62 681 PHE A CA 1
ATOM 5179 C C . PHE A 1 681 ? -40.937 0.454 1.365 1.00 87.62 681 PHE A C 1
ATOM 5181 O O . PHE A 1 681 ? -42.030 1.018 1.480 1.00 87.62 681 PHE A O 1
ATOM 5188 N N . GLU A 1 682 ? -39.995 0.916 0.539 1.00 84.88 682 GLU A N 1
ATOM 5189 C CA . GLU A 1 682 ? -40.135 2.118 -0.279 1.00 84.88 682 GLU A CA 1
ATOM 5190 C C . GLU A 1 682 ? -40.323 1.793 -1.761 1.00 84.88 682 GLU A C 1
ATOM 5192 O O . GLU A 1 682 ? -39.523 1.123 -2.405 1.00 84.88 682 GLU A O 1
ATOM 5197 N N . ARG A 1 683 ? -41.413 2.299 -2.347 1.00 88.25 683 ARG A N 1
ATOM 5198 C CA . ARG A 1 683 ? -41.658 2.201 -3.795 1.00 88.25 683 ARG A CA 1
ATOM 5199 C C . ARG A 1 683 ? -41.587 3.560 -4.475 1.00 88.25 683 ARG A C 1
ATOM 5201 O O . ARG A 1 683 ? -41.082 3.678 -5.587 1.00 88.25 683 ARG A O 1
ATOM 5208 N N . ASP A 1 684 ? -42.237 4.555 -3.883 1.00 83.06 684 ASP A N 1
ATOM 5209 C CA . ASP A 1 684 ? -42.356 5.905 -4.438 1.00 83.06 684 ASP A CA 1
ATOM 5210 C C . ASP A 1 684 ? -42.589 6.988 -3.373 1.00 83.06 684 ASP A C 1
ATOM 5212 O O . ASP A 1 684 ? -42.996 8.106 -3.706 1.00 83.06 684 ASP A O 1
ATOM 5216 N N . GLN A 1 685 ? -42.410 6.660 -2.095 1.00 79.94 685 GLN A N 1
ATOM 5217 C CA . GLN A 1 685 ? -42.683 7.512 -0.945 1.00 79.94 685 GLN A CA 1
ATOM 5218 C C . GLN A 1 685 ? -41.715 7.173 0.190 1.00 79.94 685 GLN A C 1
ATOM 5220 O O . GLN A 1 685 ? -41.669 6.011 0.578 1.00 79.94 685 GLN A O 1
ATOM 5225 N N . HIS A 1 686 ? -41.076 8.193 0.770 1.00 87.62 686 HIS A N 1
ATOM 5226 C CA . HIS A 1 686 ? -40.157 7.998 1.889 1.00 87.62 686 HIS A CA 1
ATOM 5227 C C . HIS A 1 686 ? -40.864 7.501 3.164 1.00 87.62 686 HIS A C 1
ATOM 5229 O O . HIS A 1 686 ? -42.062 7.795 3.373 1.00 87.62 686 HIS A O 1
ATOM 5235 N N . TYR A 1 687 ? -40.137 6.756 3.999 1.00 88.69 687 TYR A N 1
ATOM 5236 C CA . TYR A 1 687 ? -40.641 6.075 5.186 1.00 88.69 687 TYR A CA 1
ATOM 5237 C C . TYR A 1 687 ? -41.055 7.047 6.297 1.00 88.69 687 TYR A C 1
ATOM 5239 O O . TYR A 1 687 ? -42.096 6.805 6.910 1.00 88.69 687 TYR A O 1
ATOM 5247 N N . LEU A 1 688 ? -40.371 8.178 6.520 1.00 91.81 688 LEU A N 1
ATOM 5248 C CA . LEU A 1 688 ? -40.741 9.151 7.561 1.00 91.81 688 LEU A CA 1
ATOM 5249 C C . LEU A 1 688 ? -41.152 10.514 6.991 1.00 91.81 688 LEU A C 1
ATOM 5251 O O . LEU A 1 688 ? -40.486 11.094 6.139 1.00 91.81 688 LEU A O 1
ATOM 5255 N N . LYS A 1 689 ? -42.279 11.050 7.485 1.00 90.81 689 LYS A N 1
ATOM 5256 C CA . LYS A 1 689 ? -42.846 12.335 7.036 1.00 90.81 689 LYS A CA 1
ATOM 5257 C C . LYS A 1 689 ? -43.289 13.258 8.157 1.00 90.81 689 LYS A C 1
ATOM 5259 O O . LYS A 1 689 ? -43.868 12.816 9.155 1.00 90.81 689 LYS A O 1
ATOM 5264 N N . ASP A 1 690 ? -43.137 14.557 7.917 1.00 88.88 690 ASP A N 1
ATOM 5265 C CA . ASP A 1 690 ? -43.643 15.646 8.753 1.00 88.88 690 ASP A CA 1
ATOM 5266 C C . ASP A 1 690 ? -45.181 15.783 8.695 1.00 88.88 690 ASP A C 1
ATOM 5268 O O . ASP A 1 690 ? -45.893 15.093 7.951 1.00 88.88 690 ASP A O 1
ATOM 5272 N N . SER A 1 691 ? -45.746 16.713 9.474 1.00 85.62 691 SER A N 1
ATOM 5273 C CA . SER A 1 691 ? -47.201 16.928 9.491 1.00 85.62 691 SER A CA 1
ATOM 5274 C C . SER A 1 691 ? -47.758 17.586 8.216 1.00 85.62 691 SER A C 1
ATOM 5276 O O . SER A 1 691 ? -48.984 17.656 8.028 1.00 85.62 691 SER A O 1
ATOM 5278 N N . THR A 1 692 ? -46.885 18.083 7.337 1.00 85.06 692 THR A N 1
ATOM 5279 C CA . THR A 1 692 ? -47.209 18.675 6.034 1.00 85.06 692 THR A CA 1
ATOM 5280 C C . THR A 1 692 ? -47.120 17.672 4.878 1.00 85.06 692 THR A C 1
ATOM 5282 O O . THR A 1 692 ? -47.681 17.946 3.809 1.00 85.06 692 THR A O 1
ATOM 5285 N N . GLY A 1 693 ? -46.547 16.491 5.133 1.00 80.88 693 GLY A N 1
ATOM 5286 C CA . GLY A 1 693 ? -46.279 15.430 4.167 1.00 80.88 693 GLY A CA 1
ATOM 5287 C C . GLY A 1 693 ? -44.953 15.598 3.423 1.00 80.88 693 GLY A C 1
ATOM 5288 O O . GLY A 1 693 ? -44.843 15.049 2.330 1.00 80.88 693 GLY A O 1
ATOM 5289 N N . GLY A 1 694 ? -44.027 16.399 3.956 1.00 85.12 694 GLY A N 1
ATOM 5290 C CA . GLY A 1 694 ? -42.632 16.447 3.526 1.00 85.12 694 GLY A CA 1
ATOM 5291 C C . GLY A 1 694 ? -41.835 15.317 4.168 1.00 85.12 694 GLY A C 1
ATOM 5292 O O . GLY A 1 694 ? -42.141 14.921 5.293 1.00 85.12 694 GLY A O 1
ATOM 5293 N N . ASP A 1 695 ? -40.866 14.801 3.428 1.00 88.00 695 ASP A N 1
ATOM 5294 C CA . ASP A 1 695 ? -39.989 13.714 3.855 1.00 88.00 695 ASP A CA 1
ATOM 5295 C C . ASP A 1 695 ? -38.994 14.231 4.914 1.00 88.00 695 ASP A C 1
ATOM 5297 O O . ASP A 1 695 ? -38.659 15.421 4.921 1.00 88.00 695 ASP A O 1
ATOM 5301 N N . ILE A 1 696 ? -38.619 13.373 5.864 1.00 85.31 696 ILE A N 1
ATOM 5302 C CA . ILE A 1 696 ? -37.639 13.676 6.913 1.00 85.31 696 ILE A CA 1
ATOM 5303 C C . ILE A 1 696 ? -36.575 12.586 6.900 1.00 85.31 696 ILE A C 1
ATOM 5305 O O . ILE A 1 696 ? -36.888 11.454 7.263 1.00 85.31 696 ILE A O 1
ATOM 5309 N N . GLU A 1 697 ? -35.348 12.976 6.580 1.00 84.38 697 GLU A N 1
ATOM 5310 C CA . GLU A 1 697 ? -34.162 12.127 6.661 1.00 84.38 697 GLU A CA 1
ATOM 5311 C C . GLU A 1 697 ? -33.579 12.114 8.089 1.00 84.38 697 GLU A C 1
ATOM 5313 O O . GLU A 1 697 ? -33.804 13.055 8.872 1.00 84.38 697 GLU A O 1
ATOM 5318 N N . PRO A 1 698 ? -32.868 11.042 8.472 1.00 86.12 698 PRO A N 1
ATOM 5319 C CA . PRO A 1 698 ? -32.161 10.984 9.741 1.00 86.12 698 PRO A CA 1
ATOM 5320 C C . PRO A 1 698 ? -30.980 11.968 9.773 1.00 86.12 698 PRO A C 1
ATOM 5322 O O . PRO A 1 698 ? -30.298 12.195 8.786 1.00 86.12 698 PRO A O 1
ATOM 5325 N N . ASN A 1 699 ? -30.709 12.535 10.947 1.00 83.50 699 ASN A N 1
ATOM 5326 C CA . ASN A 1 699 ? -29.511 13.319 11.254 1.00 83.50 699 ASN A CA 1
ATOM 5327 C C . ASN A 1 699 ? -28.240 12.461 11.362 1.00 83.50 699 ASN A C 1
ATOM 5329 O O . ASN A 1 699 ? -27.149 12.990 11.189 1.00 83.50 699 ASN A O 1
ATOM 5333 N N . ALA A 1 700 ? -28.402 11.188 11.718 1.00 73.75 700 ALA A N 1
ATOM 5334 C CA . ALA A 1 700 ? -27.382 10.145 11.769 1.00 73.75 700 ALA A CA 1
ATOM 5335 C C . ALA A 1 700 ? -28.098 8.797 11.605 1.00 73.75 700 ALA A C 1
ATOM 5337 O O . ALA A 1 700 ? -29.233 8.663 12.081 1.00 73.75 700 ALA A O 1
ATOM 5338 N N . GLN A 1 701 ? -27.478 7.823 10.945 1.00 81.25 701 GLN A N 1
ATOM 5339 C CA . GLN A 1 701 ? -28.050 6.491 10.748 1.00 81.25 701 GLN A CA 1
ATOM 5340 C C . GLN A 1 701 ? -26.976 5.408 10.781 1.00 81.25 701 GLN A C 1
ATOM 5342 O O . GLN A 1 701 ? -25.811 5.696 10.539 1.00 81.25 701 GLN A O 1
ATOM 5347 N N . GLU A 1 702 ? -27.407 4.178 11.033 1.00 71.62 702 GLU A N 1
ATOM 5348 C CA . GLU A 1 702 ? -26.568 2.987 11.131 1.00 71.62 702 GLU A CA 1
ATOM 5349 C C . GLU A 1 702 ? -27.313 1.790 10.512 1.00 71.62 702 GLU A C 1
ATOM 5351 O O . GLU A 1 702 ? -28.541 1.707 10.618 1.00 71.62 702 GLU A O 1
ATOM 5356 N N . SER A 1 703 ? -26.603 0.861 9.866 1.00 66.88 703 SER A N 1
ATOM 5357 C CA . SER A 1 703 ? -27.173 -0.371 9.302 1.00 66.88 703 SER A CA 1
ATOM 5358 C C . SER A 1 703 ? -26.320 -1.565 9.712 1.00 66.88 703 SER A C 1
ATOM 5360 O O . SER A 1 703 ? -25.106 -1.525 9.547 1.00 66.88 703 SER A O 1
ATOM 5362 N N . SER A 1 704 ? -26.938 -2.643 10.199 1.00 45.84 704 SER A N 1
ATOM 5363 C CA . SER A 1 704 ? -26.209 -3.880 10.494 1.00 45.84 704 SER A CA 1
ATOM 5364 C C . SER A 1 704 ? -26.083 -4.704 9.208 1.00 45.84 704 SER A C 1
ATOM 5366 O O . SER A 1 704 ? -27.077 -5.085 8.593 1.00 45.84 704 SER A O 1
ATOM 5368 N N . GLY A 1 705 ? -24.852 -4.914 8.739 1.00 48.31 705 GLY A N 1
ATOM 5369 C CA . GLY A 1 705 ? -24.504 -5.452 7.415 1.00 48.31 705 GLY A CA 1
ATOM 5370 C C . GLY A 1 705 ? -24.856 -6.923 7.135 1.00 48.31 705 GLY A C 1
ATOM 5371 O O . GLY A 1 705 ? -24.136 -7.595 6.402 1.00 48.31 705 GLY A O 1
ATOM 5372 N N . ALA A 1 706 ? -25.949 -7.467 7.672 1.00 33.75 706 ALA A N 1
ATOM 5373 C CA . ALA A 1 706 ? -26.340 -8.856 7.446 1.00 33.75 706 ALA A CA 1
ATOM 5374 C C . ALA A 1 706 ? -27.530 -8.965 6.476 1.00 33.75 706 ALA A C 1
ATOM 5376 O O . ALA A 1 706 ? -28.682 -8.817 6.872 1.00 33.75 706 ALA A O 1
ATOM 5377 N N . HIS A 1 707 ? -27.214 -9.337 5.226 1.00 30.94 707 HIS A N 1
ATOM 5378 C CA . HIS A 1 707 ? -28.096 -9.777 4.125 1.00 30.94 707 HIS A CA 1
ATOM 5379 C C . HIS A 1 707 ? -28.402 -8.768 3.004 1.00 30.94 707 HIS A C 1
ATOM 5381 O O . HIS A 1 707 ? -29.561 -8.471 2.717 1.00 30.94 707 HIS A O 1
ATOM 5387 N N . ASP A 1 708 ? -27.382 -8.429 2.206 1.00 28.86 708 ASP A N 1
ATOM 5388 C CA . ASP A 1 708 ? -27.618 -8.196 0.777 1.00 28.86 708 ASP A CA 1
ATOM 5389 C C . ASP A 1 708 ? -28.024 -9.526 0.109 1.00 28.86 708 ASP A C 1
ATOM 5391 O O . ASP A 1 708 ? -27.209 -10.382 -0.249 1.00 28.86 708 ASP A O 1
ATOM 5395 N N . HIS A 1 709 ? -29.330 -9.755 -0.014 1.00 31.89 709 HIS A N 1
ATOM 5396 C CA . HIS A 1 709 ? -29.853 -10.783 -0.902 1.00 31.89 709 HIS A CA 1
ATOM 5397 C C . HIS A 1 709 ? -30.110 -10.196 -2.287 1.00 31.89 709 HIS A C 1
ATOM 5399 O O . HIS A 1 709 ? -31.249 -9.965 -2.702 1.00 31.89 709 HIS A O 1
ATOM 5405 N N . GLY A 1 710 ? -29.019 -10.100 -3.047 1.00 30.70 710 GLY A N 1
ATOM 5406 C CA . GLY A 1 710 ? -29.036 -9.997 -4.495 1.00 30.70 710 GLY A CA 1
ATOM 5407 C C . GLY A 1 710 ? -29.936 -11.064 -5.130 1.00 30.70 710 GLY A C 1
ATOM 5408 O O . GLY A 1 710 ? -29.737 -12.280 -5.010 1.00 30.70 710 GLY A O 1
ATOM 5409 N N . HIS A 1 711 ? -30.946 -10.601 -5.860 1.00 31.41 711 HIS A N 1
ATOM 5410 C CA . HIS A 1 711 ? -31.718 -11.435 -6.767 1.00 31.41 711 HIS A CA 1
ATOM 5411 C C . HIS A 1 711 ? -30.866 -11.749 -8.012 1.00 31.41 711 HIS A C 1
ATOM 5413 O O . HIS A 1 711 ? -30.747 -10.958 -8.944 1.00 31.41 711 HIS A O 1
ATOM 5419 N N . HIS A 1 712 ? -30.258 -12.938 -8.012 1.00 33.66 712 HIS A N 1
ATOM 5420 C CA . HIS A 1 712 ? -29.614 -13.555 -9.172 1.00 33.66 712 HIS A CA 1
ATOM 5421 C C . HIS A 1 712 ? -30.630 -13.838 -10.293 1.00 33.66 712 HIS A C 1
ATOM 5423 O O . HIS A 1 712 ? -31.477 -14.724 -10.150 1.00 33.66 712 HIS A O 1
ATOM 5429 N N . ASP A 1 713 ? -30.443 -13.216 -11.460 1.00 32.44 713 ASP A N 1
ATOM 5430 C CA . ASP A 1 713 ? -31.027 -13.678 -12.722 1.00 32.44 713 ASP A CA 1
ATOM 5431 C C . ASP A 1 713 ? -29.935 -14.267 -13.642 1.00 32.44 713 ASP A C 1
ATOM 5433 O O . ASP A 1 713 ? -29.128 -13.574 -14.261 1.00 32.44 713 ASP A O 1
ATOM 5437 N N . ASP A 1 714 ? -29.934 -15.600 -13.730 1.00 33.28 714 ASP A N 1
ATOM 5438 C CA . ASP A 1 714 ? -29.172 -16.431 -14.668 1.00 33.28 714 ASP A CA 1
ATOM 5439 C C . ASP A 1 714 ? -29.725 -16.280 -16.099 1.00 33.28 714 ASP A C 1
ATOM 5441 O O . ASP A 1 714 ? -30.855 -16.691 -16.398 1.00 33.28 714 ASP A O 1
ATOM 5445 N N . HIS A 1 715 ? -28.913 -15.758 -17.025 1.00 33.56 715 HIS A N 1
ATOM 5446 C CA . HIS A 1 715 ? -29.156 -15.857 -18.466 1.00 33.56 715 HIS A CA 1
ATOM 5447 C C . HIS A 1 715 ? -27.927 -16.354 -19.236 1.00 33.56 715 HIS A C 1
ATOM 5449 O O . HIS A 1 715 ? -27.092 -15.586 -19.707 1.00 33.56 715 HIS A O 1
ATOM 5455 N N . GLY A 1 716 ? -27.913 -17.659 -19.511 1.00 30.25 716 GLY A N 1
ATOM 5456 C CA . GLY A 1 716 ? -27.186 -18.226 -20.644 1.00 30.25 716 GLY A CA 1
ATOM 5457 C C . GLY A 1 716 ? -27.879 -17.969 -21.993 1.00 30.25 716 GLY A C 1
ATOM 5458 O O . GLY A 1 716 ? -29.038 -18.340 -22.182 1.00 30.25 716 GLY A O 1
ATOM 5459 N N . ASP A 1 717 ? -27.147 -17.390 -22.951 1.00 29.48 717 ASP A N 1
ATOM 5460 C CA . ASP A 1 717 ? -26.942 -17.955 -24.299 1.00 29.48 717 ASP A CA 1
ATOM 5461 C C . ASP A 1 717 ? -25.933 -17.108 -25.116 1.00 29.48 717 ASP A C 1
ATOM 5463 O O . ASP A 1 717 ? -26.207 -15.973 -25.500 1.00 29.48 717 ASP A O 1
ATOM 5467 N N . GLU A 1 718 ? -24.786 -17.738 -25.400 1.00 31.50 718 GLU A N 1
ATOM 5468 C CA . GLU A 1 718 ? -23.838 -17.581 -26.519 1.00 31.50 718 GLU A CA 1
ATOM 5469 C C . GLU A 1 718 ? -23.951 -16.316 -27.414 1.00 31.50 718 GLU A C 1
ATOM 5471 O O . GLU A 1 718 ? -24.847 -16.207 -28.251 1.00 31.50 718 GLU A O 1
ATOM 5476 N N . GLU A 1 719 ? -22.950 -15.426 -27.372 1.00 31.42 719 GLU A N 1
ATOM 5477 C CA . GLU A 1 719 ? -21.836 -15.370 -28.346 1.00 31.42 719 GLU A CA 1
ATOM 5478 C C . GLU A 1 719 ? -20.870 -14.206 -28.025 1.00 31.42 719 GLU A C 1
ATOM 5480 O O . GLU A 1 719 ? -21.216 -13.041 -28.212 1.00 31.42 719 GLU A O 1
ATOM 5485 N N . GLY A 1 720 ? -19.619 -14.545 -27.675 1.00 28.52 720 GLY A N 1
ATOM 5486 C CA . GLY A 1 720 ? -18.460 -13.650 -27.791 1.00 28.52 720 GLY A CA 1
ATOM 5487 C C . GLY A 1 720 ? -17.777 -13.250 -26.485 1.00 28.52 720 GLY A C 1
ATOM 5488 O O . GLY A 1 720 ? -17.606 -12.060 -26.265 1.00 28.52 720 GLY A O 1
ATOM 5489 N N . GLU A 1 721 ? -17.358 -14.223 -25.670 1.00 24.88 721 GLU A N 1
ATOM 5490 C CA . GLU A 1 721 ? -16.449 -13.991 -24.540 1.00 24.88 721 GLU A CA 1
ATOM 5491 C C . GLU A 1 721 ? -15.159 -13.293 -24.994 1.00 24.88 721 GLU A C 1
ATOM 5493 O O . GLU A 1 721 ? -14.374 -13.825 -25.790 1.00 24.88 721 GLU A O 1
ATOM 5498 N N . ILE A 1 722 ? -14.971 -12.088 -24.469 1.00 24.56 722 ILE A N 1
ATOM 5499 C CA . ILE A 1 722 ? -13.685 -11.605 -23.990 1.00 24.56 722 ILE A CA 1
ATOM 5500 C C . ILE A 1 722 ? -13.928 -11.494 -22.486 1.00 24.56 722 ILE A C 1
ATOM 5502 O O . ILE A 1 722 ? -14.667 -10.610 -22.063 1.00 24.56 722 ILE A O 1
ATOM 5506 N N . GLU A 1 723 ? -13.441 -12.465 -21.719 1.00 26.00 723 GLU A N 1
ATOM 5507 C CA . GLU A 1 723 ? -13.390 -12.348 -20.263 1.00 26.00 723 GLU A CA 1
ATOM 5508 C C . GLU A 1 723 ? -12.374 -11.244 -19.942 1.00 26.00 723 GLU A C 1
ATOM 5510 O O . GLU A 1 723 ? -11.199 -11.370 -20.289 1.00 26.00 723 GLU A O 1
ATOM 5515 N N . ALA A 1 724 ? -12.844 -10.135 -19.375 1.00 27.47 724 ALA A N 1
ATOM 5516 C CA . ALA A 1 724 ? -12.040 -9.363 -18.441 1.00 27.47 724 ALA A CA 1
ATOM 5517 C C . ALA A 1 724 ? -12.348 -10.001 -17.086 1.00 27.47 724 ALA A C 1
ATOM 5519 O O . ALA A 1 724 ? -13.517 -10.063 -16.706 1.00 27.47 724 ALA A O 1
ATOM 5520 N N . GLY A 1 725 ? -11.342 -10.633 -16.485 1.00 26.12 725 GLY A N 1
ATOM 5521 C CA . GLY A 1 725 ? -11.497 -11.301 -15.202 1.00 26.12 725 GLY A CA 1
ATOM 5522 C C . GLY A 1 725 ? -11.859 -10.283 -14.132 1.00 26.12 725 GLY A C 1
ATOM 5523 O O . GLY A 1 725 ? -11.251 -9.220 -14.070 1.00 26.12 725 GLY A O 1
ATOM 5524 N N . GLU A 1 726 ? -12.859 -10.625 -13.330 1.00 31.20 726 GLU A N 1
ATOM 5525 C CA . GLU A 1 726 ? -12.915 -10.181 -11.945 1.00 31.20 726 GLU A CA 1
ATOM 5526 C C . GLU A 1 726 ? -11.797 -10.904 -11.191 1.00 31.20 726 GLU A C 1
ATOM 5528 O O . GLU A 1 726 ? -11.590 -12.111 -11.369 1.00 31.20 726 GLU A O 1
ATOM 5533 N N . GLY A 1 727 ? -11.048 -10.124 -10.430 1.00 30.16 727 GLY A N 1
ATOM 5534 C CA . GLY A 1 727 ? -9.745 -10.453 -9.886 1.00 30.16 727 GLY A CA 1
ATOM 5535 C C . GLY A 1 727 ? -8.899 -9.206 -10.042 1.00 30.16 727 GLY A C 1
ATOM 5536 O O . GLY A 1 727 ? -8.145 -9.089 -11.007 1.00 30.16 727 GLY A O 1
ATOM 5537 N N . GLU A 1 728 ? -9.082 -8.241 -9.144 1.00 35.12 728 GLU A N 1
ATOM 5538 C CA . GLU A 1 728 ? -7.976 -7.336 -8.858 1.00 35.12 728 GLU A CA 1
ATOM 5539 C C . GLU A 1 728 ? -6.839 -8.251 -8.399 1.00 35.12 728 GLU A C 1
ATOM 5541 O O . GLU A 1 728 ? -6.956 -8.934 -7.384 1.00 35.12 728 GLU A O 1
ATOM 5546 N N . GLU A 1 729 ? -5.843 -8.457 -9.266 1.00 39.75 729 GLU A N 1
ATOM 5547 C CA . GLU A 1 729 ? -4.757 -9.380 -8.960 1.00 39.75 729 GLU A CA 1
ATOM 5548 C C . GLU A 1 729 ? -3.915 -8.738 -7.859 1.00 39.75 729 GLU A C 1
ATOM 5550 O O . GLU A 1 729 ? -3.087 -7.866 -8.117 1.00 39.75 729 GLU A O 1
ATOM 5555 N N . GLU A 1 730 ? -4.155 -9.179 -6.630 1.00 50.88 730 GLU A N 1
ATOM 5556 C CA . GLU A 1 730 ? -3.267 -8.987 -5.496 1.00 50.88 730 GLU A CA 1
ATOM 5557 C C . GLU A 1 730 ? -1.830 -9.360 -5.903 1.00 50.88 730 GLU A C 1
ATOM 5559 O O . GLU A 1 730 ? -1.582 -10.266 -6.714 1.00 50.88 730 GLU A O 1
ATOM 5564 N N . PHE A 1 731 ? -0.842 -8.630 -5.392 1.00 54.88 731 PHE A N 1
ATOM 5565 C CA . PHE A 1 731 ? 0.547 -8.955 -5.668 1.00 54.88 731 PHE A CA 1
ATOM 5566 C C . PHE A 1 731 ? 0.911 -10.271 -4.976 1.00 54.88 731 PHE A C 1
ATOM 5568 O O . PHE A 1 731 ? 1.343 -10.260 -3.844 1.00 54.88 731 PHE A O 1
ATOM 5575 N N . ASP A 1 732 ? 0.889 -11.410 -5.668 1.00 69.88 732 ASP A N 1
ATOM 5576 C CA . ASP A 1 732 ? 1.409 -12.670 -5.094 1.00 69.88 732 ASP A CA 1
ATOM 5577 C C . ASP A 1 732 ? 2.892 -12.567 -4.638 1.00 69.88 732 ASP A C 1
ATOM 5579 O O . ASP A 1 732 ? 3.400 -13.391 -3.870 1.00 69.88 732 ASP A O 1
ATOM 5583 N N . TYR A 1 733 ? 3.644 -11.607 -5.194 1.00 82.88 733 TYR A N 1
ATOM 5584 C CA . TYR A 1 733 ? 5.088 -11.466 -5.019 1.00 82.88 733 TYR A CA 1
ATOM 5585 C C . TYR A 1 733 ? 5.517 -10.013 -4.869 1.00 82.88 733 TYR A C 1
ATOM 5587 O O . TYR A 1 733 ? 5.069 -9.155 -5.622 1.00 82.88 733 TYR A O 1
ATOM 5595 N N . ASP A 1 734 ? 6.561 -9.794 -4.067 1.00 85.50 734 ASP A N 1
ATOM 5596 C CA . ASP A 1 734 ? 7.305 -8.538 -4.065 1.00 85.50 734 ASP A CA 1
ATOM 5597 C C . ASP A 1 734 ? 7.941 -8.299 -5.451 1.00 85.50 734 ASP A C 1
ATOM 5599 O O . ASP A 1 734 ? 8.811 -9.088 -5.878 1.00 85.50 734 ASP A O 1
ATOM 5603 N N . PRO A 1 735 ? 7.567 -7.221 -6.170 1.00 89.50 735 PRO A N 1
ATOM 5604 C CA . PRO A 1 735 ? 8.118 -6.938 -7.486 1.00 89.50 735 PRO A CA 1
ATOM 5605 C C . PRO A 1 735 ? 9.545 -6.369 -7.429 1.00 89.50 735 PRO A C 1
ATOM 5607 O O . PRO A 1 735 ? 10.286 -6.469 -8.412 1.00 89.50 735 PRO A O 1
ATOM 5610 N N . HIS A 1 736 ? 10.016 -5.859 -6.286 1.00 93.06 736 HIS A N 1
ATOM 5611 C CA . HIS A 1 736 ? 11.219 -5.023 -6.132 1.00 93.06 736 HIS A CA 1
ATOM 5612 C C . HIS A 1 736 ? 12.565 -5.764 -6.215 1.00 93.06 736 HIS A C 1
ATOM 5614 O O . HIS A 1 736 ? 13.612 -5.341 -5.707 1.00 93.06 736 HIS A O 1
ATOM 5620 N N . SER A 1 737 ? 12.588 -6.883 -6.936 1.00 94.62 737 SER A N 1
ATOM 5621 C CA . SER A 1 737 ? 13.755 -7.746 -7.125 1.00 94.62 737 SER A CA 1
ATOM 5622 C C . SER A 1 737 ? 14.971 -7.030 -7.726 1.00 94.62 737 SER A C 1
ATOM 5624 O O . SER A 1 737 ? 16.107 -7.467 -7.537 1.00 94.62 737 SER A O 1
ATOM 5626 N N . TRP A 1 738 ? 14.791 -5.909 -8.428 1.00 96.38 738 TRP A N 1
ATOM 5627 C CA . TRP A 1 738 ? 15.900 -5.144 -9.005 1.00 96.38 738 TRP A CA 1
ATOM 5628 C C . TRP A 1 738 ? 16.745 -4.397 -7.958 1.00 96.38 738 TRP A C 1
ATOM 5630 O O . TRP A 1 738 ? 17.881 -4.019 -8.264 1.00 96.38 738 TRP A O 1
ATOM 5640 N N . LEU A 1 739 ? 16.259 -4.218 -6.723 1.00 96.00 739 LEU A N 1
ATOM 5641 C CA . LEU A 1 739 ? 17.051 -3.667 -5.612 1.00 96.00 739 LEU A CA 1
ATOM 5642 C C . LEU A 1 739 ? 18.078 -4.668 -5.062 1.00 96.00 739 LEU A C 1
ATOM 5644 O O . LEU A 1 739 ? 18.947 -4.328 -4.256 1.00 96.00 739 LEU A O 1
ATOM 5648 N N . ASP A 1 740 ? 18.062 -5.897 -5.570 1.00 96.56 740 ASP A N 1
ATOM 5649 C CA . ASP A 1 740 ? 19.135 -6.857 -5.416 1.00 96.56 740 ASP A CA 1
ATOM 5650 C C . ASP A 1 740 ? 20.059 -6.875 -6.659 1.00 96.56 740 ASP A C 1
ATOM 5652 O O . ASP A 1 740 ? 19.674 -7.373 -7.722 1.00 96.56 740 ASP A O 1
ATOM 5656 N N . PRO A 1 741 ? 21.340 -6.460 -6.533 1.00 97.44 741 PRO A N 1
ATOM 5657 C CA . PRO A 1 741 ? 22.286 -6.450 -7.651 1.00 97.44 741 PRO A CA 1
ATOM 5658 C C . PRO A 1 741 ? 22.491 -7.806 -8.351 1.00 97.44 741 PRO A C 1
ATOM 5660 O O . PRO A 1 741 ? 22.874 -7.838 -9.523 1.00 97.44 741 PRO A O 1
ATOM 5663 N N . LEU A 1 742 ? 22.293 -8.937 -7.660 1.00 97.75 742 LEU A N 1
ATOM 5664 C CA . LEU A 1 742 ? 22.431 -10.265 -8.266 1.00 97.75 742 LEU A CA 1
ATOM 5665 C C . LEU A 1 742 ? 21.177 -10.687 -9.037 1.00 97.75 742 LEU A C 1
ATOM 5667 O O . LEU A 1 742 ? 21.318 -11.300 -10.100 1.00 97.75 742 LEU A O 1
ATOM 5671 N N . ALA A 1 743 ? 19.987 -10.342 -8.548 1.00 97.75 743 ALA A N 1
ATOM 5672 C CA . ALA A 1 743 ? 18.742 -10.505 -9.294 1.00 97.75 743 ALA A CA 1
ATOM 5673 C C . ALA A 1 743 ? 18.727 -9.587 -10.524 1.00 97.75 743 ALA A C 1
ATOM 5675 O O . ALA A 1 743 ? 18.564 -10.072 -11.642 1.00 97.75 743 ALA A O 1
ATOM 5676 N N . PHE A 1 744 ? 19.100 -8.313 -10.379 1.00 98.12 744 PHE A N 1
ATOM 5677 C CA . PHE A 1 744 ? 19.221 -7.388 -11.511 1.00 98.12 744 PHE A CA 1
ATOM 5678 C C . PHE A 1 744 ? 20.230 -7.864 -12.573 1.00 98.12 744 PHE A C 1
ATOM 5680 O O . PHE A 1 744 ? 20.033 -7.710 -13.780 1.00 98.12 744 PHE A O 1
ATOM 5687 N N . LYS A 1 745 ? 21.299 -8.554 -12.153 1.00 98.50 745 LYS A N 1
ATOM 5688 C CA . LYS A 1 745 ? 22.230 -9.224 -13.074 1.00 98.50 745 LYS A CA 1
ATOM 5689 C C . LYS A 1 745 ? 21.587 -10.397 -13.826 1.00 98.50 745 LYS A C 1
ATOM 5691 O O . LYS A 1 745 ? 21.943 -10.631 -14.984 1.00 98.50 745 LYS A O 1
ATOM 5696 N N . ALA A 1 746 ? 20.691 -11.154 -13.196 1.00 98.31 746 ALA A N 1
ATOM 5697 C CA . ALA A 1 746 ? 19.931 -12.204 -13.871 1.00 98.31 746 ALA A CA 1
ATOM 5698 C C . ALA A 1 746 ? 18.955 -11.602 -14.898 1.00 98.31 746 ALA A C 1
ATOM 5700 O O . ALA A 1 746 ? 18.904 -12.077 -16.032 1.00 98.31 746 ALA A O 1
ATOM 5701 N N . GLN A 1 747 ? 18.291 -10.498 -14.554 1.00 98.31 747 GLN A N 1
ATOM 5702 C CA . GLN A 1 747 ? 17.413 -9.741 -15.456 1.00 98.31 747 GLN A CA 1
ATOM 5703 C C . GLN A 1 747 ? 18.189 -9.175 -16.662 1.00 98.31 747 GLN A C 1
ATOM 5705 O O . GLN A 1 747 ? 17.762 -9.304 -17.811 1.00 98.31 747 GLN A O 1
ATOM 5710 N N . ALA A 1 748 ? 19.413 -8.672 -16.453 1.00 98.38 748 ALA A N 1
ATOM 5711 C CA . ALA A 1 748 ? 20.306 -8.250 -17.538 1.00 98.38 748 ALA A CA 1
ATOM 5712 C C . ALA A 1 748 ? 20.591 -9.376 -18.557 1.00 98.38 748 ALA A C 1
ATOM 5714 O O . ALA A 1 748 ? 20.782 -9.117 -19.747 1.00 98.38 748 ALA A O 1
ATOM 5715 N N . GLN A 1 749 ? 20.621 -10.640 -18.119 1.00 98.31 749 GLN A N 1
ATOM 5716 C CA . GLN A 1 749 ? 20.808 -11.779 -19.022 1.00 98.31 749 GLN A CA 1
ATOM 5717 C C . GLN A 1 749 ? 19.563 -12.021 -19.887 1.00 98.31 749 GLN A C 1
ATOM 5719 O O . GLN A 1 749 ? 19.712 -12.321 -21.072 1.00 98.31 749 GLN A O 1
ATOM 5724 N N . VAL A 1 750 ? 18.361 -11.833 -19.333 1.00 98.31 750 VAL A N 1
ATOM 5725 C CA . VAL A 1 750 ? 17.094 -11.908 -20.082 1.00 98.31 750 VAL A CA 1
ATOM 5726 C C . VAL A 1 750 ? 17.063 -10.850 -21.183 1.00 98.31 750 VAL A C 1
ATOM 5728 O O . VAL A 1 750 ? 16.828 -11.177 -22.349 1.00 98.31 750 VAL A O 1
ATOM 5731 N N . VAL A 1 751 ? 17.395 -9.601 -20.843 1.00 98.25 751 VAL A N 1
ATOM 5732 C CA . VAL A 1 751 ? 17.444 -8.490 -21.807 1.00 98.25 751 VAL A CA 1
ATOM 5733 C C . VAL A 1 751 ? 18.480 -8.747 -22.905 1.00 98.25 751 VAL A C 1
ATOM 5735 O O . VAL A 1 751 ? 18.188 -8.543 -24.084 1.00 98.25 751 VAL A O 1
ATOM 5738 N N . LEU A 1 752 ? 19.670 -9.258 -22.563 1.00 98.38 752 LEU A N 1
ATOM 5739 C CA . LEU A 1 752 ? 20.685 -9.635 -23.553 1.00 98.38 752 LEU A CA 1
ATOM 5740 C C . LEU A 1 752 ? 20.152 -10.666 -24.557 1.00 98.38 752 LEU A C 1
ATOM 5742 O O . LEU A 1 752 ? 20.303 -10.487 -25.769 1.00 98.38 752 LEU A O 1
ATOM 5746 N N . ASP A 1 753 ? 19.546 -11.744 -24.062 1.00 98.12 753 ASP A N 1
ATOM 5747 C CA . ASP A 1 753 ? 19.049 -12.827 -24.910 1.00 98.12 753 ASP A CA 1
ATOM 5748 C C . ASP A 1 753 ? 17.897 -12.350 -25.811 1.00 98.12 753 ASP A C 1
ATOM 5750 O O . ASP A 1 753 ? 17.856 -12.694 -26.999 1.00 98.12 753 ASP A O 1
ATOM 5754 N N . ALA A 1 754 ? 17.016 -11.494 -25.285 1.00 97.62 754 ALA A N 1
ATOM 5755 C CA . ALA A 1 754 ? 15.936 -10.864 -26.038 1.00 97.62 754 ALA A CA 1
ATOM 5756 C C . ALA A 1 754 ? 16.456 -9.933 -27.145 1.00 97.62 754 ALA A C 1
ATOM 5758 O O . ALA A 1 754 ? 16.059 -10.077 -28.305 1.00 97.62 754 ALA A O 1
ATOM 5759 N N . LEU A 1 755 ? 17.403 -9.040 -26.831 1.00 96.38 755 LEU A N 1
ATOM 5760 C CA . LEU A 1 755 ? 17.998 -8.125 -27.809 1.00 96.38 755 LEU A CA 1
ATOM 5761 C C . LEU A 1 755 ? 18.773 -8.873 -28.903 1.00 96.38 755 LEU A C 1
ATOM 5763 O O . LEU A 1 755 ? 18.685 -8.507 -30.075 1.00 96.38 755 LEU A O 1
ATOM 5767 N N . ILE A 1 756 ? 19.492 -9.954 -28.574 1.00 96.44 756 ILE A N 1
ATOM 5768 C CA . ILE A 1 756 ? 20.140 -10.816 -29.581 1.00 96.44 756 ILE A CA 1
ATOM 5769 C C . ILE A 1 756 ? 19.096 -11.505 -30.466 1.00 96.44 756 ILE A C 1
ATOM 5771 O O . ILE A 1 756 ? 19.296 -11.627 -31.679 1.00 96.44 756 ILE A O 1
ATOM 5775 N N . GLY A 1 757 ? 18.000 -11.979 -29.869 1.00 94.50 757 GLY A N 1
ATOM 5776 C CA . GLY A 1 757 ? 16.909 -12.635 -30.583 1.00 94.50 757 GLY A CA 1
ATOM 5777 C C . GLY A 1 757 ? 16.227 -11.707 -31.587 1.00 94.50 757 GLY A C 1
ATOM 5778 O O . GLY A 1 757 ? 16.020 -12.098 -32.740 1.00 94.50 757 GLY A O 1
ATOM 5779 N N . ALA A 1 758 ? 15.929 -10.481 -31.161 1.00 91.38 758 ALA A N 1
ATOM 5780 C CA . ALA A 1 758 ? 15.238 -9.480 -31.961 1.00 91.38 758 ALA A CA 1
ATOM 5781 C C . ALA A 1 758 ? 16.167 -8.782 -32.972 1.00 91.38 758 ALA A C 1
ATOM 5783 O O . ALA A 1 758 ? 15.799 -8.605 -34.136 1.00 91.38 758 ALA A O 1
ATOM 5784 N N . TYR A 1 759 ? 17.411 -8.485 -32.578 1.00 91.69 759 TYR A N 1
ATOM 5785 C CA . TYR A 1 759 ? 18.403 -7.796 -33.405 1.00 91.69 759 TYR A CA 1
ATOM 5786 C C . TYR A 1 759 ? 19.758 -8.545 -33.478 1.00 91.69 759 TYR A C 1
ATOM 5788 O O . TYR A 1 759 ? 20.777 -8.106 -32.933 1.00 91.69 759 TYR A O 1
ATOM 5796 N N . PRO A 1 760 ? 19.847 -9.655 -34.247 1.00 93.06 760 PRO A N 1
ATOM 5797 C CA . PRO A 1 760 ? 21.053 -10.494 -34.307 1.00 93.06 760 PRO A CA 1
ATOM 5798 C C . PRO A 1 760 ? 22.316 -9.797 -34.837 1.00 93.06 760 PRO A C 1
ATOM 5800 O O . PRO A 1 760 ? 23.430 -10.274 -34.629 1.00 93.06 760 PRO A O 1
ATOM 5803 N N . SER A 1 761 ? 22.185 -8.685 -35.569 1.00 91.75 761 SER A N 1
ATOM 5804 C CA . SER A 1 761 ? 23.340 -7.905 -36.038 1.00 91.75 761 SER A CA 1
ATOM 5805 C C . SER A 1 761 ? 24.092 -7.196 -34.912 1.00 91.75 761 SER A C 1
ATOM 5807 O O . SER A 1 761 ? 25.284 -6.943 -35.087 1.00 91.75 761 SER A O 1
ATOM 5809 N N . GLY A 1 762 ? 23.426 -6.912 -33.787 1.00 92.12 762 GLY A N 1
ATOM 5810 C CA . GLY A 1 762 ? 24.015 -6.286 -32.600 1.00 92.12 762 GLY A CA 1
ATOM 5811 C C . GLY A 1 762 ? 24.677 -7.268 -31.631 1.00 92.12 762 GLY A C 1
ATOM 5812 O O . GLY A 1 762 ? 25.308 -6.830 -30.678 1.00 92.12 762 GLY A O 1
ATOM 5813 N N . GLU A 1 763 ? 24.610 -8.585 -31.885 1.00 95.88 763 GLU A N 1
ATOM 5814 C CA . GLU A 1 763 ? 25.030 -9.645 -30.946 1.00 95.88 763 GLU A CA 1
ATOM 5815 C C . GLU A 1 763 ? 26.407 -9.406 -30.312 1.00 95.88 763 GLU A C 1
ATOM 5817 O O . GLU A 1 763 ? 26.575 -9.556 -29.102 1.00 95.88 763 GLU A O 1
ATOM 5822 N N . SER A 1 764 ? 27.402 -9.017 -31.114 1.00 96.75 764 SER A N 1
ATOM 5823 C CA . SER A 1 764 ? 28.760 -8.784 -30.612 1.00 96.75 764 SER A CA 1
ATOM 5824 C C . SER A 1 764 ? 28.851 -7.588 -29.664 1.00 96.75 764 SER A C 1
ATOM 5826 O O . SER A 1 764 ? 29.648 -7.639 -28.727 1.00 96.75 764 SER A O 1
ATOM 5828 N N . ASP A 1 765 ? 28.105 -6.520 -29.940 1.00 96.19 765 ASP A N 1
ATOM 5829 C CA . ASP A 1 765 ? 28.148 -5.287 -29.155 1.00 96.19 765 ASP A CA 1
ATOM 5830 C C . ASP A 1 765 ? 27.325 -5.480 -27.875 1.00 96.19 765 ASP A C 1
ATOM 5832 O O . ASP A 1 765 ? 27.858 -5.286 -26.785 1.00 96.19 765 ASP A O 1
ATOM 5836 N N . PHE A 1 766 ? 26.111 -6.034 -27.987 1.00 97.94 766 PHE A N 1
ATOM 5837 C CA . PHE A 1 766 ? 25.257 -6.368 -26.841 1.00 97.94 766 PHE A CA 1
ATOM 5838 C C . PHE A 1 766 ? 25.939 -7.328 -25.866 1.00 97.94 766 PHE A C 1
ATOM 5840 O O . PHE A 1 766 ? 25.952 -7.076 -24.666 1.00 97.94 766 PHE A O 1
ATOM 5847 N N . THR A 1 767 ? 26.589 -8.387 -26.367 1.00 98.25 767 THR A N 1
ATOM 5848 C CA . THR A 1 767 ? 27.323 -9.333 -25.507 1.00 98.25 767 THR A CA 1
ATOM 5849 C C . THR A 1 767 ? 28.461 -8.634 -24.759 1.00 98.25 767 THR A C 1
ATOM 5851 O O . THR A 1 767 ? 28.639 -8.846 -23.564 1.00 98.25 767 THR A O 1
ATOM 5854 N N . SER A 1 768 ? 29.233 -7.778 -25.439 1.00 98.25 768 SER A N 1
ATOM 5855 C CA . SER A 1 768 ? 30.346 -7.052 -24.813 1.00 98.25 768 SER A CA 1
ATOM 5856 C C . SER A 1 768 ? 29.873 -6.036 -23.769 1.00 98.25 768 SER A C 1
ATOM 5858 O O . SER A 1 768 ? 30.549 -5.840 -22.754 1.00 98.25 768 SER A O 1
ATOM 5860 N N . ASN A 1 769 ? 28.750 -5.372 -24.033 1.00 98.44 769 ASN A N 1
ATOM 5861 C CA . ASN A 1 769 ? 28.132 -4.411 -23.130 1.00 98.44 769 ASN A CA 1
ATOM 5862 C C . ASN A 1 769 ? 27.577 -5.118 -21.890 1.00 98.44 769 ASN A C 1
ATOM 5864 O O . ASN A 1 769 ? 27.958 -4.773 -20.773 1.00 98.44 769 ASN A O 1
ATOM 5868 N N . ALA A 1 770 ? 26.795 -6.184 -22.084 1.00 98.38 770 ALA A N 1
ATOM 5869 C CA . ALA A 1 770 ? 26.250 -7.002 -21.006 1.00 98.38 770 ALA A CA 1
ATOM 5870 C C . ALA A 1 770 ? 27.349 -7.603 -20.115 1.00 98.38 770 ALA A C 1
ATOM 5872 O O . ALA A 1 770 ? 27.275 -7.483 -18.898 1.00 98.38 770 ALA A O 1
ATOM 5873 N N . GLU A 1 771 ? 28.419 -8.174 -20.689 1.00 98.25 771 GLU A N 1
ATOM 5874 C CA . GLU A 1 771 ? 29.560 -8.683 -19.906 1.00 98.25 771 GLU A CA 1
ATOM 5875 C C . GLU A 1 771 ? 30.208 -7.592 -19.034 1.00 98.25 771 GLU A C 1
ATOM 5877 O O . GLU A 1 771 ? 30.667 -7.873 -17.924 1.00 98.25 771 GLU A O 1
ATOM 5882 N N . SER A 1 772 ? 30.263 -6.354 -19.535 1.00 98.25 772 SER A N 1
ATOM 5883 C CA . SER A 1 772 ? 30.819 -5.217 -18.793 1.00 98.25 772 SER A CA 1
ATOM 5884 C C . SER A 1 772 ? 29.881 -4.784 -17.668 1.00 98.25 772 SER A C 1
ATOM 5886 O O . SER A 1 772 ? 30.330 -4.632 -16.536 1.00 98.25 772 SER A O 1
ATOM 5888 N N . TYR A 1 773 ? 28.587 -4.659 -17.960 1.00 98.44 773 TYR A N 1
ATOM 5889 C CA . TYR A 1 773 ? 27.578 -4.223 -16.999 1.00 98.44 773 TYR A CA 1
ATOM 5890 C C . TYR A 1 773 ? 27.350 -5.246 -15.878 1.00 98.44 773 TYR A C 1
ATOM 5892 O O . TYR A 1 773 ? 27.397 -4.909 -14.699 1.00 98.44 773 TYR A O 1
ATOM 5900 N N . MET A 1 774 ? 27.244 -6.535 -16.213 1.00 98.50 774 MET A N 1
ATOM 5901 C CA . MET A 1 774 ? 27.123 -7.611 -15.220 1.00 98.50 774 MET A CA 1
ATOM 5902 C C . MET A 1 774 ? 28.334 -7.690 -14.278 1.00 98.50 774 MET A C 1
ATOM 5904 O O . MET A 1 774 ? 28.193 -8.098 -13.126 1.00 98.50 774 MET A O 1
ATOM 5908 N N . LEU A 1 775 ? 29.530 -7.307 -14.744 1.00 98.38 775 LEU A N 1
ATOM 5909 C CA . LEU A 1 775 ? 30.710 -7.199 -13.885 1.00 98.38 775 LEU A CA 1
ATOM 5910 C C . LEU A 1 775 ? 30.608 -6.004 -12.924 1.00 98.38 775 LEU A C 1
ATOM 5912 O O . LEU A 1 775 ? 31.121 -6.079 -11.809 1.00 98.38 775 LEU A O 1
ATOM 5916 N N . GLU A 1 776 ? 29.985 -4.900 -13.334 1.00 98.31 776 GLU A N 1
ATOM 5917 C CA . GLU A 1 776 ? 29.710 -3.771 -12.440 1.00 98.31 776 GLU A CA 1
ATOM 5918 C C . GLU A 1 776 ? 28.709 -4.155 -11.350 1.00 98.31 776 GLU A C 1
ATOM 5920 O O . GLU A 1 776 ? 28.974 -3.857 -10.186 1.00 98.31 776 GLU A O 1
ATOM 5925 N N . LEU A 1 777 ? 27.668 -4.921 -11.687 1.00 98.50 777 LEU A N 1
ATOM 5926 C CA . LEU A 1 777 ? 26.715 -5.478 -10.719 1.00 98.50 777 LEU A CA 1
ATOM 5927 C C . LEU A 1 777 ? 27.377 -6.450 -9.728 1.00 98.50 777 LEU A C 1
ATOM 5929 O O . LEU A 1 777 ? 27.134 -6.364 -8.526 1.00 98.50 777 LEU A O 1
ATOM 5933 N N . ASP A 1 778 ? 28.299 -7.307 -10.188 1.00 98.31 778 ASP A N 1
ATOM 5934 C CA . ASP A 1 778 ? 29.099 -8.157 -9.288 1.00 98.31 778 ASP A CA 1
ATOM 5935 C C . ASP A 1 778 ? 29.943 -7.324 -8.305 1.00 98.31 778 ASP A C 1
ATOM 5937 O O . ASP A 1 778 ? 30.107 -7.698 -7.140 1.00 98.31 778 ASP A O 1
ATOM 5941 N N . ASN A 1 779 ? 30.508 -6.202 -8.765 1.00 98.19 779 ASN A N 1
ATOM 5942 C CA . ASN A 1 779 ? 31.276 -5.308 -7.897 1.00 98.19 779 ASN A CA 1
ATOM 5943 C C . ASN A 1 779 ? 30.363 -4.556 -6.920 1.00 98.19 779 ASN A C 1
ATOM 5945 O O . ASN A 1 779 ? 30.733 -4.418 -5.759 1.00 98.19 779 ASN A O 1
ATOM 5949 N N . LEU A 1 780 ? 29.185 -4.112 -7.368 1.00 97.94 780 LEU A N 1
ATOM 5950 C CA . LEU A 1 780 ? 28.179 -3.466 -6.527 1.00 97.94 780 LEU A CA 1
ATOM 5951 C C . LEU A 1 780 ? 27.735 -4.399 -5.395 1.00 97.94 780 LEU A C 1
ATOM 5953 O O . LEU A 1 780 ? 27.793 -4.017 -4.230 1.00 97.94 780 LEU A O 1
ATOM 5957 N N . HIS A 1 781 ? 27.410 -5.654 -5.715 1.00 96.94 781 HIS A N 1
ATOM 5958 C CA . HIS A 1 781 ? 27.106 -6.678 -4.716 1.00 96.94 781 HIS A CA 1
ATOM 5959 C C . HIS A 1 781 ? 28.245 -6.860 -3.698 1.00 96.94 781 HIS A C 1
ATOM 5961 O O . HIS A 1 781 ? 28.016 -6.899 -2.488 1.00 96.94 781 HIS A O 1
ATOM 5967 N N . ALA A 1 782 ? 29.492 -6.954 -4.174 1.00 96.19 782 ALA A N 1
ATOM 5968 C CA . ALA A 1 782 ? 30.653 -7.105 -3.299 1.00 96.19 782 ALA A CA 1
ATOM 5969 C C . ALA A 1 782 ? 30.870 -5.884 -2.384 1.00 96.19 782 ALA A C 1
ATOM 5971 O O . ALA A 1 782 ? 31.315 -6.050 -1.242 1.00 96.19 782 ALA A O 1
ATOM 5972 N N . ASP A 1 783 ? 30.559 -4.679 -2.870 1.00 93.94 783 ASP A N 1
ATOM 5973 C CA . ASP A 1 783 ? 30.605 -3.441 -2.093 1.00 93.94 783 ASP A CA 1
ATOM 5974 C C . ASP A 1 783 ? 29.533 -3.460 -0.988 1.00 93.94 783 ASP A C 1
ATOM 5976 O O . ASP A 1 783 ? 29.893 -3.281 0.179 1.00 93.94 783 ASP A O 1
ATOM 5980 N N . PHE A 1 784 ? 28.271 -3.775 -1.308 1.00 93.81 784 PHE A N 1
ATOM 5981 C CA . PHE A 1 784 ? 27.191 -3.920 -0.318 1.00 93.81 784 PHE A CA 1
ATOM 5982 C C . PHE A 1 784 ? 27.552 -4.951 0.754 1.00 93.81 784 PHE A C 1
ATOM 5984 O O . PHE A 1 784 ? 27.584 -4.635 1.944 1.00 93.81 784 PHE A O 1
ATOM 5991 N N . GLN A 1 785 ? 27.942 -6.160 0.338 1.00 91.19 785 GLN A N 1
ATOM 5992 C CA . GLN A 1 785 ? 28.301 -7.237 1.260 1.00 91.19 785 GLN A CA 1
ATOM 5993 C C . GLN A 1 785 ? 29.437 -6.835 2.209 1.00 91.19 785 GLN A C 1
ATOM 5995 O O . GLN A 1 785 ? 29.436 -7.259 3.359 1.00 91.19 785 GLN A O 1
ATOM 6000 N N . SER A 1 786 ? 30.401 -6.028 1.750 1.00 89.38 786 SER A N 1
ATOM 6001 C CA . SER A 1 786 ? 31.558 -5.600 2.552 1.00 89.38 786 SER A CA 1
ATOM 6002 C C . SER A 1 786 ? 31.265 -4.446 3.517 1.00 89.38 786 SER A C 1
ATOM 6004 O O . SER A 1 786 ? 32.062 -4.212 4.429 1.00 89.38 786 SER A O 1
ATOM 6006 N N . ASN A 1 787 ? 30.193 -3.683 3.289 1.00 87.38 787 ASN A N 1
ATOM 6007 C CA . ASN A 1 787 ? 29.880 -2.478 4.061 1.00 87.38 787 ASN A CA 1
ATOM 6008 C C . ASN A 1 787 ? 28.650 -2.635 4.968 1.00 87.38 787 ASN A C 1
ATOM 6010 O O . ASN A 1 787 ? 28.566 -1.922 5.964 1.00 87.38 787 ASN A O 1
ATOM 6014 N N . LEU A 1 788 ? 27.753 -3.576 4.676 1.00 85.94 788 LEU A N 1
ATOM 6015 C CA . LEU A 1 788 ? 26.526 -3.823 5.438 1.00 85.94 788 LEU A CA 1
ATOM 6016 C C . LEU A 1 788 ? 26.687 -4.961 6.480 1.00 85.94 788 LEU A C 1
ATOM 6018 O O . LEU A 1 788 ? 27.682 -5.702 6.434 1.00 85.94 788 LEU A O 1
ATOM 6022 N N . PRO A 1 789 ? 25.761 -5.082 7.457 1.00 67.44 789 PRO A N 1
ATOM 6023 C CA . PRO A 1 789 ? 25.963 -5.777 8.737 1.00 67.44 789 PRO A CA 1
ATOM 6024 C C . PRO A 1 789 ? 26.430 -7.234 8.652 1.00 67.44 789 PRO A C 1
ATOM 6026 O O . PRO A 1 789 ? 27.183 -7.687 9.515 1.00 67.44 789 PRO A O 1
ATOM 6029 N N . SER A 1 790 ? 26.076 -7.964 7.589 1.00 58.97 790 SER A N 1
ATOM 6030 C CA . SER A 1 790 ? 26.502 -9.359 7.399 1.00 58.97 790 SER A CA 1
ATOM 6031 C C . SER A 1 790 ? 28.030 -9.563 7.404 1.00 58.97 790 SER A C 1
ATOM 6033 O O . SER A 1 790 ? 28.494 -10.674 7.690 1.00 58.97 790 SER A O 1
ATOM 6035 N N . THR A 1 791 ? 28.844 -8.521 7.152 1.00 53.62 791 THR A N 1
ATOM 6036 C CA . THR A 1 791 ? 30.314 -8.598 7.302 1.00 53.62 791 THR A CA 1
ATOM 6037 C C . THR A 1 791 ? 31.006 -7.382 7.945 1.00 53.62 791 THR A C 1
ATOM 6039 O O . THR A 1 791 ? 32.235 -7.408 8.115 1.00 53.62 791 THR A O 1
ATOM 6042 N N . SER A 1 792 ? 30.267 -6.336 8.327 1.00 62.19 792 SER A N 1
ATOM 6043 C CA . SER A 1 792 ? 30.808 -5.063 8.829 1.00 62.19 792 SER A CA 1
ATOM 6044 C C . SER A 1 792 ? 30.686 -4.903 10.363 1.00 62.19 792 SER A C 1
ATOM 6046 O O . SER A 1 792 ? 30.486 -5.873 11.092 1.00 62.19 792 SER A O 1
ATOM 6048 N N . THR A 1 793 ? 30.934 -3.694 10.887 1.00 72.81 793 THR A N 1
ATOM 6049 C CA . THR A 1 793 ? 30.823 -3.351 12.323 1.00 72.81 793 THR A CA 1
ATOM 6050 C C . THR A 1 793 ? 29.646 -2.416 12.612 1.00 72.81 793 THR A C 1
ATOM 6052 O O . THR A 1 793 ? 29.754 -1.621 13.546 1.00 72.81 793 THR A O 1
ATOM 6055 N N . CYS A 1 794 ? 28.590 -2.459 11.791 1.00 81.06 794 CYS A N 1
ATOM 6056 C CA . CYS A 1 794 ? 27.375 -1.673 12.017 1.00 81.06 794 CYS A CA 1
ATOM 6057 C C . CYS A 1 794 ? 26.824 -1.939 13.422 1.00 81.06 794 CYS A C 1
ATOM 6059 O O . CYS A 1 794 ? 26.999 -3.033 13.975 1.00 81.06 794 CYS A O 1
ATOM 6061 N N . THR A 1 795 ? 26.229 -0.915 14.020 1.00 79.75 795 THR A N 1
ATOM 6062 C CA . THR A 1 795 ? 25.644 -1.009 15.360 1.00 79.75 795 THR A CA 1
ATOM 6063 C C . THR A 1 795 ? 24.212 -1.513 15.332 1.00 79.75 795 THR A C 1
ATOM 6065 O O . THR A 1 795 ? 23.760 -2.000 16.363 1.00 79.75 795 THR A O 1
ATOM 6068 N N . ASP A 1 796 ? 23.568 -1.441 14.166 1.00 79.31 796 ASP A N 1
ATOM 6069 C CA . ASP A 1 796 ? 22.177 -1.814 13.952 1.00 79.31 796 ASP A CA 1
ATOM 6070 C C . ASP A 1 796 ? 21.984 -2.665 12.685 1.00 79.31 796 ASP A C 1
ATOM 6072 O O . ASP A 1 796 ? 22.894 -2.803 11.854 1.00 79.31 796 ASP A O 1
ATOM 6076 N N . THR A 1 797 ? 20.790 -3.234 12.561 1.00 82.81 797 THR A N 1
ATOM 6077 C CA . THR A 1 797 ? 20.270 -3.947 11.388 1.00 82.81 797 THR A CA 1
ATOM 6078 C C . THR A 1 797 ? 18.880 -3.469 10.974 1.00 82.81 797 THR A C 1
ATOM 6080 O O . THR A 1 797 ? 18.461 -3.832 9.875 1.00 82.81 797 THR A O 1
ATOM 6083 N N . LYS A 1 798 ? 18.179 -2.703 11.822 1.00 83.69 798 LYS A N 1
ATOM 6084 C CA . LYS A 1 798 ? 16.846 -2.164 11.537 1.00 83.69 798 LYS A CA 1
ATOM 6085 C C . LYS A 1 798 ? 16.933 -0.904 10.670 1.00 83.69 798 LYS A C 1
ATOM 6087 O O . LYS A 1 798 ? 17.858 -0.104 10.820 1.00 83.69 798 LYS A O 1
ATOM 6092 N N . VAL A 1 799 ? 15.998 -0.760 9.740 1.00 84.56 799 VAL A N 1
ATOM 6093 C CA . VAL A 1 799 ? 15.885 0.358 8.800 1.00 84.56 799 VAL A CA 1
ATOM 6094 C C . VAL A 1 799 ? 14.411 0.714 8.688 1.00 84.56 799 VAL A C 1
ATOM 6096 O O . VAL A 1 799 ? 13.640 -0.136 8.268 1.00 84.56 799 VAL A O 1
ATOM 6099 N N . ILE A 1 800 ? 14.041 1.946 9.020 1.00 81.81 800 ILE A N 1
ATOM 6100 C CA . ILE A 1 800 ? 12.685 2.445 8.783 1.00 81.81 800 ILE A CA 1
ATOM 6101 C C . ILE A 1 800 ? 12.625 3.132 7.419 1.00 81.81 800 ILE A C 1
ATOM 6103 O O . ILE A 1 800 ? 13.462 3.998 7.146 1.00 81.81 800 ILE A O 1
ATOM 6107 N N . ALA A 1 801 ? 11.650 2.784 6.584 1.00 84.50 801 ALA A N 1
ATOM 6108 C CA . ALA A 1 801 ? 11.410 3.436 5.301 1.00 84.50 801 ALA A CA 1
ATOM 6109 C C . ALA A 1 801 ? 9.925 3.770 5.093 1.00 84.50 801 ALA A C 1
ATOM 6111 O O . ALA A 1 801 ? 9.074 3.106 5.659 1.00 84.50 801 ALA A O 1
ATOM 6112 N N . ASN A 1 802 ? 9.618 4.766 4.263 1.00 76.94 802 ASN A N 1
ATOM 6113 C CA . ASN A 1 802 ? 8.235 5.143 3.930 1.00 76.94 802 ASN A CA 1
ATOM 6114 C C . ASN A 1 802 ? 7.552 4.216 2.901 1.00 76.94 802 ASN A C 1
ATOM 6116 O O . ASN A 1 802 ? 6.382 4.392 2.605 1.00 76.94 802 ASN A O 1
ATOM 6120 N N . HIS A 1 803 ? 8.300 3.304 2.278 1.00 77.50 803 HIS A N 1
ATOM 6121 C CA . HIS A 1 803 ? 7.789 2.396 1.251 1.00 77.50 803 HIS A CA 1
ATOM 6122 C C . HIS A 1 803 ? 8.432 1.017 1.425 1.00 77.50 803 HIS A C 1
ATOM 6124 O O . HIS A 1 803 ? 9.661 0.890 1.535 1.00 77.50 803 HIS A O 1
ATOM 6130 N N . ASN A 1 804 ? 7.610 -0.031 1.416 1.00 75.12 804 ASN A N 1
ATOM 6131 C CA . ASN A 1 804 ? 8.014 -1.425 1.563 1.00 75.12 804 ASN A CA 1
ATOM 6132 C C . ASN A 1 804 ? 8.607 -2.047 0.275 1.00 75.12 804 ASN A C 1
ATOM 6134 O O . ASN A 1 804 ? 8.198 -3.110 -0.182 1.00 75.12 804 ASN A O 1
ATOM 6138 N N . ALA A 1 805 ? 9.622 -1.407 -0.308 1.00 84.75 805 ALA A N 1
ATOM 6139 C CA . ALA A 1 805 ? 10.243 -1.853 -1.562 1.00 84.75 805 ALA A CA 1
ATOM 6140 C C . ALA A 1 805 ? 11.502 -2.726 -1.371 1.00 84.75 805 ALA A C 1
ATOM 6142 O O . ALA A 1 805 ? 12.164 -3.130 -2.326 1.00 84.75 805 ALA A O 1
ATOM 6143 N N . TYR A 1 806 ? 11.955 -2.956 -0.137 1.00 87.44 806 TYR A N 1
ATOM 6144 C CA . TYR A 1 806 ? 13.360 -3.306 0.116 1.00 87.44 806 TYR A CA 1
ATOM 6145 C C . TYR A 1 806 ? 13.612 -4.771 0.507 1.00 87.44 806 TYR A C 1
ATOM 6147 O O . TYR A 1 806 ? 14.757 -5.122 0.830 1.00 87.44 806 TYR A O 1
ATOM 6155 N N . SER A 1 807 ? 12.615 -5.657 0.432 1.00 86.75 807 SER A N 1
ATOM 6156 C CA . SER A 1 807 ? 12.673 -7.030 0.971 1.00 86.75 807 SER A CA 1
ATOM 6157 C C . SER A 1 807 ? 13.800 -7.878 0.375 1.00 86.75 807 SER A C 1
ATOM 6159 O O . SER A 1 807 ? 14.536 -8.562 1.095 1.00 86.75 807 SER A O 1
ATOM 6161 N N . TYR A 1 808 ? 14.037 -7.793 -0.938 1.00 90.81 808 TYR A N 1
ATOM 6162 C CA . TYR A 1 808 ? 15.143 -8.517 -1.587 1.00 90.81 808 TYR A CA 1
ATOM 6163 C C . TYR A 1 808 ? 16.517 -8.071 -1.076 1.00 90.81 808 TYR A C 1
ATOM 6165 O O . TYR A 1 808 ? 17.414 -8.894 -0.839 1.00 90.81 808 TYR A O 1
ATOM 6173 N N . MET A 1 809 ? 16.694 -6.763 -0.877 1.00 90.62 809 MET A N 1
ATOM 6174 C CA . MET A 1 809 ? 17.916 -6.196 -0.313 1.00 90.62 809 MET A CA 1
ATOM 6175 C C . MET A 1 809 ? 18.067 -6.600 1.160 1.00 90.62 809 MET A C 1
ATOM 6177 O O . MET A 1 809 ? 19.166 -6.995 1.574 1.00 90.62 809 MET A O 1
ATOM 6181 N N . ALA A 1 810 ? 16.968 -6.559 1.916 1.00 88.06 810 ALA A N 1
ATOM 6182 C CA . ALA A 1 810 ? 16.890 -6.961 3.313 1.00 88.06 810 ALA A CA 1
ATOM 6183 C C . ALA A 1 810 ? 17.363 -8.405 3.497 1.00 88.06 810 ALA A C 1
ATOM 6185 O O . ALA A 1 810 ? 18.368 -8.661 4.172 1.00 88.06 810 ALA A O 1
ATOM 6186 N N . LYS A 1 811 ? 16.743 -9.332 2.758 1.00 86.56 811 LYS A N 1
ATOM 6187 C CA . LYS A 1 811 ? 17.078 -10.758 2.754 1.00 86.56 811 LYS A CA 1
ATOM 6188 C C . LYS A 1 811 ? 18.526 -11.015 2.352 1.00 86.56 811 LYS A C 1
ATOM 6190 O O . LYS A 1 811 ? 19.209 -11.834 2.972 1.00 86.56 811 LYS A O 1
ATOM 6195 N N . ARG A 1 812 ? 19.040 -10.331 1.320 1.00 90.62 812 ARG A N 1
ATOM 6196 C CA . ARG A 1 812 ? 20.405 -10.587 0.830 1.00 90.62 812 ARG A CA 1
ATOM 6197 C C . ARG A 1 812 ? 21.488 -10.109 1.793 1.00 90.62 812 ARG A C 1
ATOM 6199 O O . ARG A 1 812 ? 22.530 -10.768 1.898 1.00 90.62 812 ARG A O 1
ATOM 6206 N N . TYR A 1 813 ? 21.292 -8.966 2.447 1.00 91.12 813 TYR A N 1
ATOM 6207 C CA . TYR A 1 813 ? 22.337 -8.329 3.256 1.00 91.12 813 TYR A CA 1
ATOM 6208 C C . TYR A 1 813 ? 22.121 -8.424 4.770 1.00 91.12 813 TYR A C 1
ATOM 6210 O O . TYR A 1 813 ? 23.042 -8.060 5.511 1.00 91.12 813 TYR A O 1
ATOM 6218 N N . GLY A 1 814 ? 20.999 -9.004 5.211 1.00 86.38 814 GLY A N 1
ATOM 6219 C CA . GLY A 1 814 ? 20.653 -9.210 6.617 1.00 86.38 814 GLY A CA 1
ATOM 6220 C C . GLY A 1 814 ? 20.216 -7.917 7.298 1.00 86.38 814 GLY A C 1
ATOM 6221 O O . GLY A 1 814 ? 20.739 -7.595 8.364 1.00 86.38 814 GLY A O 1
ATOM 6222 N N . LEU A 1 815 ? 19.345 -7.156 6.634 1.00 87.06 815 LEU A N 1
ATOM 6223 C CA . LEU A 1 815 ? 18.686 -5.972 7.192 1.00 87.06 815 LEU A CA 1
ATOM 6224 C C . LEU A 1 815 ? 17.253 -6.346 7.591 1.00 87.06 815 LEU A C 1
ATOM 6226 O O . LEU A 1 815 ? 16.697 -7.272 7.004 1.00 87.06 815 LEU A O 1
ATOM 6230 N N . LYS A 1 816 ? 16.674 -5.623 8.549 1.00 81.12 816 LYS A N 1
ATOM 6231 C CA . LYS A 1 816 ? 15.241 -5.661 8.860 1.00 81.12 816 LYS A CA 1
ATOM 6232 C C . LYS A 1 816 ? 14.663 -4.317 8.435 1.00 81.12 816 LYS A C 1
ATOM 6234 O O . LYS A 1 816 ? 15.054 -3.306 9.010 1.00 81.12 816 LYS A O 1
ATOM 6239 N N . PHE A 1 81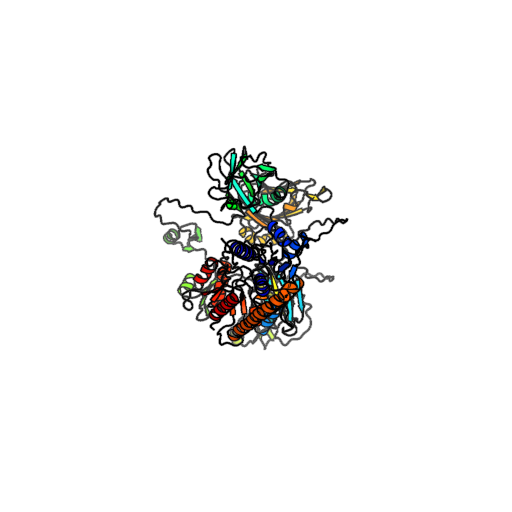7 ? 13.834 -4.313 7.399 1.00 78.81 817 PHE A N 1
ATOM 6240 C CA . PHE A 1 817 ? 13.073 -3.122 7.050 1.00 78.81 817 PHE A CA 1
ATOM 6241 C C . PHE A 1 817 ? 11.800 -3.100 7.874 1.00 78.81 817 PHE A C 1
ATOM 6243 O O . PHE A 1 817 ? 11.221 -4.149 8.137 1.00 78.81 817 PHE A O 1
ATOM 6250 N N . ILE A 1 818 ? 11.446 -1.908 8.306 1.00 72.75 818 ILE A N 1
ATOM 6251 C CA . ILE A 1 818 ? 10.172 -1.585 8.910 1.00 72.75 818 ILE A CA 1
ATOM 6252 C C . ILE A 1 818 ? 9.610 -0.499 7.999 1.00 72.75 818 ILE A C 1
ATOM 6254 O O . ILE A 1 818 ? 10.308 0.480 7.712 1.00 72.75 818 ILE A O 1
ATOM 6258 N N . SER A 1 819 ? 8.443 -0.751 7.426 1.00 70.12 819 SER A N 1
ATOM 6259 C CA . SER A 1 819 ? 7.764 0.258 6.627 1.00 70.12 819 SER A CA 1
ATOM 6260 C C . SER A 1 819 ? 6.897 1.065 7.573 1.00 70.12 819 SER A C 1
ATOM 6262 O O . SER A 1 819 ? 6.171 0.465 8.351 1.00 70.12 819 SER A O 1
ATOM 6264 N N . ILE A 1 820 ? 6.983 2.388 7.511 1.00 65.38 820 ILE A N 1
ATOM 6265 C CA . ILE A 1 820 ? 5.929 3.228 8.075 1.00 65.38 820 ILE A CA 1
ATOM 6266 C C . ILE A 1 820 ? 4.861 3.319 6.994 1.00 65.38 820 ILE A C 1
ATOM 6268 O O . ILE A 1 820 ? 5.153 3.786 5.886 1.00 65.38 820 ILE A O 1
ATOM 6272 N N . HIS A 1 821 ? 3.679 2.807 7.307 1.00 52.69 821 HIS A N 1
ATOM 6273 C CA . HIS A 1 821 ? 2.504 2.853 6.447 1.00 52.69 821 HIS A CA 1
ATOM 6274 C C . HIS A 1 821 ? 1.906 4.282 6.456 1.00 52.69 821 HIS A C 1
ATOM 6276 O O . HIS A 1 821 ? 2.312 5.120 7.258 1.00 52.69 821 HIS A O 1
ATOM 6282 N N . GLY A 1 822 ? 1.089 4.644 5.461 1.00 50.91 822 GLY A N 1
ATOM 6283 C CA . GLY A 1 822 ? 0.498 5.996 5.349 1.00 50.91 822 GLY A CA 1
ATOM 6284 C C . GLY A 1 822 ? 1.425 7.135 4.871 1.00 50.91 822 GLY A C 1
ATOM 6285 O O . GLY A 1 822 ? 0.968 8.233 4.557 1.00 50.91 822 GLY A O 1
ATOM 6286 N N . LEU A 1 823 ? 2.739 6.906 4.725 1.00 50.72 823 LEU A N 1
ATOM 6287 C CA . LEU A 1 823 ? 3.683 7.895 4.168 1.00 50.72 823 LEU A CA 1
ATOM 6288 C C . LEU A 1 823 ? 3.848 7.768 2.644 1.00 50.72 823 LEU A C 1
ATOM 6290 O O . LEU A 1 823 ? 4.954 7.514 2.138 1.00 50.72 823 LEU A O 1
ATOM 6294 N N . ASP A 1 824 ? 2.751 7.985 1.918 1.00 52.84 824 ASP A N 1
ATOM 6295 C CA . ASP A 1 824 ? 2.744 8.019 0.453 1.00 52.84 824 ASP A CA 1
ATOM 6296 C C . ASP A 1 824 ? 3.743 9.082 -0.076 1.00 52.84 824 ASP A C 1
ATOM 6298 O O . ASP A 1 824 ? 3.806 10.207 0.441 1.00 52.84 824 ASP A O 1
ATOM 6302 N N . PRO A 1 825 ? 4.577 8.769 -1.090 1.00 49.62 825 PRO A N 1
ATOM 6303 C CA . PRO A 1 825 ? 5.393 9.763 -1.779 1.00 49.62 825 PRO A CA 1
ATOM 6304 C C . PRO A 1 825 ? 4.643 11.010 -2.298 1.00 49.62 825 PRO A C 1
ATOM 6306 O O . PRO A 1 825 ? 5.296 12.056 -2.434 1.00 49.62 825 PRO A O 1
ATOM 6309 N N . GLU A 1 826 ? 3.338 10.944 -2.578 1.00 46.72 826 GLU A N 1
ATOM 6310 C CA . GLU A 1 826 ? 2.575 12.038 -3.198 1.00 46.72 826 GLU A CA 1
ATOM 6311 C C . GLU A 1 826 ? 1.569 12.754 -2.260 1.00 46.72 826 GLU A C 1
ATOM 6313 O O . GLU A 1 826 ? 1.029 13.790 -2.658 1.00 46.72 826 GLU A O 1
ATOM 6318 N N . GLY A 1 827 ? 1.410 12.315 -0.998 1.00 50.34 827 GLY A N 1
ATOM 6319 C CA . GLY A 1 827 ? 0.434 12.857 -0.028 1.00 50.34 827 GLY A CA 1
ATOM 6320 C C . GLY A 1 827 ? 1.010 13.489 1.255 1.00 50.34 827 GLY A C 1
ATOM 6321 O O . GLY A 1 827 ? 2.183 13.311 1.594 1.00 50.34 827 GLY A O 1
ATOM 6322 N N . GLU A 1 828 ? 0.189 14.267 1.981 1.00 53.00 828 GLU A N 1
ATOM 6323 C CA . GLU A 1 828 ? 0.449 14.563 3.402 1.00 53.00 828 GLU A CA 1
ATOM 6324 C C . GLU A 1 828 ? -0.104 13.402 4.247 1.00 53.00 828 GLU A C 1
ATOM 6326 O O . GLU A 1 828 ? -1.274 13.069 4.082 1.00 53.00 828 GLU A O 1
ATOM 6331 N N . PRO A 1 829 ? 0.703 12.790 5.131 1.00 62.59 829 PRO A N 1
ATOM 6332 C CA . PRO A 1 829 ? 0.256 11.671 5.961 1.00 62.59 829 PRO A CA 1
ATOM 6333 C C . PRO A 1 829 ? -0.798 12.107 6.975 1.00 62.59 829 PRO A C 1
ATOM 6335 O O . PRO A 1 829 ? -0.787 13.261 7.433 1.00 62.59 829 PRO A O 1
ATOM 6338 N N . ALA A 1 830 ? -1.668 11.175 7.372 1.00 62.44 830 ALA A N 1
ATOM 6339 C CA . ALA A 1 830 ? -2.668 11.438 8.391 1.00 62.44 830 ALA A CA 1
ATOM 6340 C C . ALA A 1 830 ? -2.003 11.720 9.750 1.00 62.44 830 ALA A C 1
ATOM 6342 O O . ALA A 1 830 ? -0.853 11.362 10.025 1.00 62.44 830 ALA A O 1
ATOM 6343 N N . ALA A 1 831 ? -2.728 12.408 10.637 1.00 65.06 831 ALA A N 1
ATOM 6344 C CA . ALA A 1 831 ? -2.212 12.716 11.970 1.00 65.06 831 ALA A CA 1
ATOM 6345 C C . ALA A 1 831 ? -1.943 11.448 12.804 1.00 65.06 831 ALA A C 1
ATOM 6347 O O . ALA A 1 831 ? -1.037 11.480 13.640 1.00 65.06 831 ALA A O 1
ATOM 6348 N N . ALA A 1 832 ? -2.701 10.374 12.553 1.00 61.41 832 ALA A N 1
ATOM 6349 C CA . ALA A 1 832 ? -2.521 9.056 13.155 1.00 61.41 832 ALA A CA 1
ATOM 6350 C C . ALA A 1 832 ? -1.193 8.421 12.707 1.00 61.41 832 ALA A C 1
ATOM 6352 O O . ALA A 1 832 ? -0.326 8.218 13.553 1.00 61.41 832 ALA A O 1
ATOM 6353 N N . ASP A 1 833 ? -0.954 8.292 11.397 1.00 65.00 833 ASP A N 1
ATOM 6354 C CA . ASP A 1 833 ? 0.287 7.730 10.831 1.00 65.00 833 ASP A CA 1
ATOM 6355 C C . ASP A 1 833 ? 1.541 8.475 11.314 1.00 65.00 833 ASP A C 1
ATOM 6357 O O . ASP A 1 833 ? 2.593 7.896 11.593 1.00 65.00 833 ASP A O 1
ATOM 6361 N N . ILE A 1 834 ? 1.454 9.807 11.438 1.00 72.94 834 ILE A N 1
ATOM 6362 C CA . ILE A 1 834 ? 2.547 10.610 11.996 1.00 72.94 834 ILE A CA 1
ATOM 6363 C C . ILE A 1 834 ? 2.804 10.230 13.460 1.00 72.94 834 ILE A C 1
ATOM 6365 O O . ILE A 1 834 ? 3.967 10.181 13.867 1.00 72.94 834 ILE A O 1
ATOM 6369 N N . ALA A 1 835 ? 1.756 10.044 14.265 1.00 72.12 835 ALA A N 1
ATOM 6370 C CA . ALA A 1 835 ? 1.886 9.719 15.682 1.00 72.12 835 ALA A CA 1
ATOM 6371 C C . ALA A 1 835 ? 2.496 8.325 15.876 1.00 72.12 835 ALA A C 1
ATOM 6373 O O . ALA A 1 835 ? 3.467 8.201 16.626 1.00 72.12 835 ALA A O 1
ATOM 6374 N N . GLU A 1 836 ? 2.013 7.336 15.127 1.00 68.44 836 GLU A N 1
ATOM 6375 C CA . GLU A 1 836 ? 2.513 5.958 15.117 1.00 68.44 836 GLU A CA 1
ATOM 6376 C C . GLU A 1 836 ? 3.997 5.910 14.715 1.00 68.44 836 GLU A C 1
ATOM 6378 O O . GLU A 1 836 ? 4.859 5.439 15.463 1.00 68.44 836 GLU A O 1
ATOM 6383 N N . ALA A 1 837 ? 4.350 6.549 13.594 1.00 74.62 837 ALA A N 1
ATOM 6384 C CA . ALA A 1 837 ? 5.733 6.662 13.141 1.00 74.62 837 ALA A CA 1
ATOM 6385 C C . ALA A 1 837 ? 6.654 7.285 14.202 1.00 74.62 837 ALA A C 1
ATOM 6387 O O . ALA A 1 837 ? 7.819 6.903 14.362 1.00 74.62 837 ALA A O 1
ATOM 6388 N N . VAL A 1 838 ? 6.162 8.304 14.913 1.00 81.81 838 VAL A N 1
ATOM 6389 C CA . VAL A 1 838 ? 6.905 8.977 15.984 1.00 81.81 838 VAL A CA 1
ATOM 6390 C C . VAL A 1 838 ? 7.081 8.054 17.185 1.00 81.81 838 VAL A C 1
ATOM 6392 O O . VAL A 1 838 ? 8.169 8.054 17.775 1.00 81.81 838 VAL A O 1
ATOM 6395 N N . GLU A 1 839 ? 6.049 7.305 17.561 1.00 80.38 839 GLU A N 1
ATOM 6396 C CA . GLU A 1 839 ? 6.099 6.313 18.629 1.00 80.38 839 GLU A CA 1
ATOM 6397 C C . GLU A 1 839 ? 7.158 5.259 18.320 1.00 80.38 839 GLU A C 1
ATOM 6399 O O . GLU A 1 839 ? 8.158 5.183 19.043 1.00 80.38 839 GLU A O 1
ATOM 6404 N N . GLU A 1 840 ? 7.061 4.588 17.174 1.00 74.88 840 GLU A N 1
ATOM 6405 C CA . GLU A 1 840 ? 7.990 3.525 16.796 1.00 74.88 840 GLU A CA 1
ATOM 6406 C C . GLU A 1 840 ? 9.447 4.024 16.725 1.00 74.88 840 GLU A C 1
ATOM 6408 O O . GLU A 1 840 ? 10.375 3.411 17.273 1.00 74.88 840 GLU A O 1
ATOM 6413 N N . ILE A 1 841 ? 9.681 5.202 16.125 1.00 82.06 841 ILE A N 1
ATOM 6414 C CA . ILE A 1 841 ? 11.018 5.816 16.069 1.00 82.06 841 ILE A CA 1
ATOM 6415 C C . ILE A 1 841 ? 11.587 6.039 17.479 1.00 82.06 841 ILE A C 1
ATOM 6417 O O . ILE A 1 841 ? 12.793 5.846 17.706 1.00 82.06 841 ILE A O 1
ATOM 6421 N N . ASN A 1 842 ? 10.753 6.478 18.423 1.00 82.38 842 ASN A N 1
ATOM 6422 C CA . ASN A 1 842 ? 11.167 6.754 19.793 1.00 82.38 842 ASN A CA 1
ATOM 6423 C C . ASN A 1 842 ? 11.409 5.470 20.595 1.00 82.38 842 ASN A C 1
ATOM 6425 O O . ASN A 1 842 ? 12.421 5.397 21.305 1.00 82.38 842 ASN A O 1
ATOM 6429 N N . GLU A 1 843 ? 10.528 4.479 20.473 1.00 79.44 843 GLU A N 1
ATOM 6430 C CA . GLU A 1 843 ? 10.621 3.193 21.166 1.00 79.44 843 GLU A CA 1
ATOM 6431 C C . GLU A 1 843 ? 11.865 2.409 20.748 1.00 79.44 843 GLU A C 1
ATOM 6433 O O . GLU A 1 843 ? 12.674 1.983 21.584 1.00 79.44 843 GLU A O 1
ATOM 6438 N N . GLU A 1 844 ? 12.082 2.302 19.440 1.00 74.50 844 GLU A N 1
ATOM 6439 C CA . GLU A 1 844 ? 13.196 1.554 18.863 1.00 74.50 844 GLU A CA 1
ATOM 6440 C C . GLU A 1 844 ? 14.510 2.354 18.868 1.00 74.50 844 GLU A C 1
ATOM 6442 O O . GLU A 1 844 ? 15.599 1.823 18.616 1.00 74.50 844 GLU A O 1
ATOM 6447 N N . GLY A 1 845 ? 14.448 3.645 19.212 1.00 79.19 845 GLY A N 1
ATOM 6448 C CA . GLY A 1 845 ? 15.606 4.533 19.290 1.00 79.19 845 GLY A CA 1
ATOM 6449 C C . GLY A 1 845 ? 16.255 4.784 17.927 1.00 79.19 845 GLY A C 1
ATOM 6450 O O . GLY A 1 845 ? 17.485 4.915 17.830 1.00 79.19 845 GLY A O 1
ATOM 6451 N N . ILE A 1 846 ? 15.437 4.841 16.879 1.00 82.38 846 ILE A N 1
ATOM 6452 C CA . ILE A 1 846 ? 15.867 4.951 15.489 1.00 82.38 846 ILE A CA 1
ATOM 6453 C C . ILE A 1 846 ? 16.294 6.384 15.201 1.00 82.38 846 ILE A C 1
ATOM 6455 O O . ILE A 1 846 ? 15.712 7.351 15.669 1.00 82.38 846 ILE A O 1
ATOM 6459 N N . THR A 1 847 ? 17.392 6.544 14.463 1.00 86.06 847 THR A N 1
ATOM 6460 C CA . THR A 1 847 ? 18.012 7.868 14.261 1.00 86.06 847 THR A CA 1
ATOM 6461 C C . THR A 1 847 ? 17.887 8.398 12.843 1.00 86.06 847 THR A C 1
ATOM 6463 O O . THR A 1 847 ? 18.203 9.568 12.607 1.00 86.06 847 THR A O 1
ATOM 6466 N N . VAL A 1 848 ? 17.456 7.548 11.908 1.00 90.75 848 VAL A N 1
ATOM 6467 C CA . VAL A 1 848 ? 17.327 7.877 10.491 1.00 90.75 848 VAL A CA 1
ATOM 6468 C C . VAL A 1 848 ? 16.044 7.267 9.931 1.00 90.75 848 VAL A C 1
ATOM 6470 O O . VAL A 1 848 ? 15.875 6.054 10.019 1.00 90.75 848 VAL A O 1
ATOM 6473 N N . LEU A 1 849 ? 15.207 8.116 9.337 1.00 89.75 849 LEU A N 1
ATOM 6474 C CA . LEU A 1 849 ? 14.028 7.778 8.544 1.00 89.75 849 LEU A CA 1
ATOM 6475 C C . LEU A 1 849 ? 14.428 7.824 7.066 1.00 89.75 849 LEU A C 1
ATOM 6477 O O . LEU A 1 849 ? 15.002 8.819 6.609 1.00 89.75 849 LEU A O 1
ATOM 6481 N N . PHE A 1 850 ? 14.171 6.748 6.328 1.00 90.38 850 PHE A N 1
ATOM 6482 C CA . PHE A 1 850 ? 14.461 6.686 4.903 1.00 90.38 850 PHE A CA 1
ATOM 6483 C C . PHE A 1 850 ? 13.213 6.987 4.075 1.00 90.38 850 PHE A C 1
ATOM 6485 O O . PHE A 1 850 ? 12.171 6.380 4.279 1.00 90.38 850 PHE A O 1
ATOM 6492 N N . VAL A 1 851 ? 13.336 7.903 3.119 1.00 89.00 851 VAL A N 1
ATOM 6493 C CA . VAL A 1 851 ? 12.246 8.268 2.205 1.00 89.00 851 VAL A CA 1
ATOM 6494 C C . VAL A 1 851 ? 12.649 8.046 0.753 1.00 89.00 851 VAL A C 1
ATOM 6496 O O . VAL A 1 851 ? 13.843 8.015 0.426 1.00 89.00 851 VAL A O 1
ATOM 6499 N N . GLU A 1 852 ? 11.674 7.915 -0.135 1.00 85.81 852 GLU A N 1
ATOM 6500 C CA . GLU A 1 852 ? 11.934 7.865 -1.569 1.00 85.81 852 GLU A CA 1
ATOM 6501 C C . GLU A 1 852 ? 12.341 9.230 -2.136 1.00 85.81 852 GLU A C 1
ATOM 6503 O O . GLU A 1 852 ? 12.117 10.290 -1.553 1.00 85.81 852 GLU A O 1
ATOM 6508 N N . GLU A 1 853 ? 12.991 9.231 -3.306 1.00 87.19 853 GLU A N 1
ATOM 6509 C CA . GLU A 1 853 ? 13.459 10.476 -3.933 1.00 87.19 853 GLU A CA 1
ATOM 6510 C C . GLU A 1 853 ? 12.306 11.441 -4.241 1.00 87.19 853 GLU A C 1
ATOM 6512 O O . GLU A 1 853 ? 12.515 12.661 -4.236 1.00 87.19 853 GLU A O 1
ATOM 6517 N N . TYR A 1 854 ? 11.123 10.908 -4.545 1.00 83.06 854 TYR A N 1
ATOM 6518 C CA . TYR A 1 854 ? 9.953 11.675 -4.957 1.00 83.06 854 TYR A CA 1
ATOM 6519 C C . TYR A 1 854 ? 9.077 12.148 -3.797 1.00 83.06 854 TYR A C 1
ATOM 6521 O O . TYR A 1 854 ? 8.454 13.192 -3.973 1.00 83.06 854 TYR A O 1
ATOM 6529 N N . THR A 1 855 ? 9.194 11.533 -2.616 1.00 80.06 855 THR A N 1
ATOM 6530 C CA . THR A 1 855 ? 8.490 11.929 -1.391 1.00 80.06 855 THR A CA 1
ATOM 6531 C C . THR A 1 855 ? 8.681 13.410 -1.069 1.00 80.06 855 THR A C 1
ATOM 6533 O O . THR A 1 855 ? 9.810 13.931 -1.054 1.00 80.06 855 THR A O 1
ATOM 6536 N N . SER A 1 856 ? 7.576 14.112 -0.805 1.00 76.12 856 SER A N 1
ATOM 6537 C CA . SER A 1 856 ? 7.637 15.499 -0.345 1.00 76.12 856 SER A CA 1
ATOM 6538 C C . SER A 1 856 ? 8.288 15.577 1.035 1.00 76.12 856 SER A C 1
ATOM 6540 O O . SER A 1 856 ? 7.918 14.873 1.964 1.00 76.12 856 SER A O 1
ATOM 6542 N N . ILE A 1 857 ? 9.243 16.492 1.215 1.00 74.12 857 ILE A N 1
ATOM 6543 C CA . ILE A 1 857 ? 9.880 16.689 2.530 1.00 74.12 857 ILE A CA 1
ATOM 6544 C C . ILE A 1 857 ? 8.866 17.224 3.555 1.00 74.12 857 ILE A C 1
ATOM 6546 O O . ILE A 1 857 ? 9.000 16.924 4.735 1.00 74.12 857 ILE A O 1
ATOM 6550 N N . SER A 1 858 ? 7.843 17.971 3.117 1.00 75.50 858 SER A N 1
ATOM 6551 C CA . SER A 1 858 ? 6.802 18.467 4.028 1.00 75.50 858 SER A CA 1
ATOM 6552 C C . SER A 1 858 ? 6.011 17.336 4.682 1.00 75.50 858 SER A C 1
ATOM 6554 O O . SER A 1 858 ? 5.646 17.476 5.843 1.00 75.50 858 SER A O 1
ATOM 6556 N N . ALA A 1 859 ? 5.835 16.209 3.983 1.00 71.25 859 ALA A N 1
ATOM 6557 C CA . ALA A 1 859 ? 5.126 15.038 4.494 1.00 71.25 859 ALA A CA 1
ATOM 6558 C C . ALA A 1 859 ? 5.778 14.480 5.772 1.00 71.25 859 ALA A C 1
ATOM 6560 O O . ALA A 1 859 ? 5.106 13.979 6.659 1.00 71.25 859 ALA A O 1
ATOM 6561 N N . VAL A 1 860 ? 7.098 14.632 5.919 1.00 80.12 860 VAL A N 1
ATOM 6562 C CA . VAL A 1 860 ? 7.856 14.077 7.054 1.00 80.12 860 VAL A CA 1
ATOM 6563 C C . VAL A 1 860 ? 8.319 15.140 8.054 1.00 80.12 860 VAL A C 1
ATOM 6565 O O . VAL A 1 860 ? 8.919 14.799 9.074 1.00 80.12 860 VAL A O 1
ATOM 6568 N N . ASP A 1 861 ? 8.047 16.428 7.804 1.00 84.25 861 ASP A N 1
ATOM 6569 C CA . ASP A 1 861 ? 8.468 17.526 8.689 1.00 84.25 861 ASP A CA 1
ATOM 6570 C C . ASP A 1 861 ? 7.843 17.374 10.089 1.00 84.25 861 ASP A C 1
ATOM 6572 O O . ASP A 1 861 ? 8.542 17.540 11.092 1.00 84.25 861 ASP A O 1
ATOM 6576 N N . SER A 1 862 ? 6.569 16.974 10.171 1.00 82.56 862 SER A N 1
ATOM 6577 C CA . SER A 1 862 ? 5.872 16.709 11.438 1.00 82.56 862 SER A CA 1
ATOM 6578 C C . SER A 1 862 ? 6.541 15.594 12.249 1.00 82.56 862 SER A C 1
ATOM 6580 O O . SER A 1 862 ? 6.784 15.772 13.443 1.00 82.56 862 SER A O 1
ATOM 6582 N N . ILE A 1 863 ? 6.935 14.491 11.603 1.00 85.62 863 ILE A N 1
ATOM 6583 C CA . ILE A 1 863 ? 7.650 13.374 12.247 1.00 85.62 863 ILE A CA 1
ATOM 6584 C C . ILE A 1 863 ? 9.010 13.851 12.780 1.00 85.62 863 ILE A C 1
ATOM 6586 O O . ILE A 1 863 ? 9.399 13.568 13.919 1.00 85.62 863 ILE A O 1
ATOM 6590 N N . VAL A 1 864 ? 9.745 14.636 11.987 1.00 89.50 864 VAL A N 1
ATOM 6591 C CA . VAL A 1 864 ? 11.030 15.214 12.412 1.00 89.50 864 VAL A CA 1
ATOM 6592 C C . VAL A 1 864 ? 10.847 16.148 13.610 1.00 89.50 864 VAL A C 1
ATOM 6594 O O . VAL A 1 864 ? 11.644 16.102 14.546 1.00 89.50 864 VAL A O 1
ATOM 6597 N N . GLU A 1 865 ? 9.818 16.992 13.625 1.00 88.75 865 GLU A N 1
ATOM 6598 C CA . GLU A 1 865 ? 9.568 17.912 14.738 1.00 88.75 865 GLU A CA 1
ATOM 6599 C C . GLU A 1 865 ? 9.157 17.188 16.027 1.00 88.75 865 GLU A C 1
ATOM 6601 O O . GLU A 1 865 ? 9.643 17.542 17.108 1.00 88.75 865 GLU A O 1
ATOM 6606 N N . GLN A 1 866 ? 8.322 16.155 15.923 1.00 87.25 866 GLN A N 1
ATOM 6607 C CA . GLN A 1 866 ? 7.799 15.413 17.072 1.00 87.25 866 GLN A CA 1
ATOM 6608 C C . GLN A 1 866 ? 8.821 14.442 17.690 1.00 87.25 866 GLN A C 1
ATOM 6610 O O . GLN A 1 866 ? 8.804 14.207 18.897 1.00 87.25 866 GLN A O 1
ATOM 6615 N N . THR A 1 867 ? 9.806 13.975 16.919 1.00 89.12 867 THR A N 1
ATOM 6616 C CA . THR A 1 867 ? 10.916 13.131 17.418 1.00 89.12 867 THR A CA 1
ATOM 6617 C C . THR A 1 867 ? 12.036 13.924 18.119 1.00 89.12 867 THR A C 1
ATOM 6619 O O . THR A 1 867 ? 13.046 13.361 18.564 1.00 89.12 867 THR A O 1
ATOM 6622 N N . VAL A 1 868 ? 11.905 15.254 18.250 1.00 90.25 868 VAL A N 1
ATOM 6623 C CA . VAL A 1 868 ? 12.898 16.089 18.945 1.00 90.25 868 VAL A CA 1
ATOM 6624 C C . VAL A 1 868 ? 12.936 15.758 20.437 1.00 90.25 868 VAL A C 1
ATOM 6626 O O . VAL A 1 868 ? 12.050 16.107 21.213 1.00 90.25 868 VAL A O 1
ATOM 6629 N N . SER A 1 869 ? 14.055 15.188 20.877 1.00 85.44 869 SER A N 1
ATOM 6630 C CA . SER A 1 869 ? 14.267 14.775 22.266 1.00 85.44 869 SER A CA 1
ATOM 6631 C C . SER A 1 869 ? 15.645 15.182 22.801 1.00 85.44 869 SER A C 1
ATOM 6633 O O . SER A 1 869 ? 16.522 15.664 22.076 1.00 85.44 869 SER A O 1
ATOM 6635 N N . ASP A 1 870 ? 15.883 14.969 24.100 1.00 84.50 870 ASP A N 1
ATOM 6636 C CA . ASP A 1 870 ? 17.198 15.201 24.722 1.00 84.50 870 ASP A CA 1
ATOM 6637 C C . ASP A 1 870 ? 18.311 14.337 24.085 1.00 84.50 870 ASP A C 1
ATOM 6639 O O . ASP A 1 870 ? 19.488 14.725 24.077 1.00 84.50 870 ASP A O 1
ATOM 6643 N N . THR A 1 871 ? 17.950 13.164 23.557 1.00 80.50 871 THR A N 1
ATOM 6644 C CA . THR A 1 871 ? 18.834 12.240 22.832 1.00 80.50 871 THR A CA 1
ATOM 6645 C C . THR A 1 871 ? 18.937 12.570 21.343 1.00 80.50 871 THR A C 1
ATOM 6647 O O . THR A 1 871 ? 19.992 12.314 20.756 1.00 80.50 871 THR A O 1
ATOM 6650 N N . MET A 1 872 ? 17.917 13.213 20.766 1.00 85.19 872 MET A N 1
ATOM 6651 C CA . MET A 1 872 ? 17.819 13.557 19.348 1.00 85.19 872 MET A CA 1
ATOM 6652 C C . MET A 1 872 ? 17.411 15.034 19.146 1.00 85.19 872 MET A C 1
ATOM 6654 O O . MET A 1 872 ? 16.286 15.351 18.777 1.00 85.19 872 MET A O 1
ATOM 6658 N N . PRO A 1 873 ? 18.327 15.996 19.369 1.00 86.38 873 PRO A N 1
ATOM 6659 C CA . PRO A 1 873 ? 17.978 17.419 19.472 1.00 86.38 873 PRO A CA 1
ATOM 6660 C C . PRO A 1 873 ? 17.576 18.094 18.152 1.00 86.38 873 PRO A C 1
ATOM 6662 O O . PRO A 1 873 ? 17.282 19.288 18.161 1.00 86.38 873 PRO A O 1
ATOM 6665 N N . ASN A 1 874 ? 17.648 17.379 17.028 1.00 88.06 874 ASN A N 1
ATOM 6666 C CA . ASN A 1 874 ? 17.212 17.870 15.721 1.00 88.06 874 ASN A CA 1
ATOM 6667 C C . ASN A 1 874 ? 16.101 16.993 15.119 1.00 88.06 874 ASN A C 1
ATOM 6669 O O . ASN A 1 874 ? 15.862 17.136 13.926 1.00 88.06 874 ASN A O 1
ATOM 6673 N N . GLY A 1 875 ? 15.507 16.083 15.902 1.00 89.62 875 GLY A N 1
ATOM 6674 C CA . GLY A 1 875 ? 14.593 15.074 15.375 1.00 89.62 875 GLY A CA 1
ATOM 6675 C C . GLY A 1 875 ? 15.299 13.998 14.558 1.00 89.62 875 GLY A C 1
ATOM 6676 O O . GLY A 1 875 ? 16.537 14.013 14.428 1.00 89.62 875 GLY A O 1
ATOM 6677 N N . VAL A 1 876 ? 14.505 13.066 14.035 1.00 90.62 876 VAL A N 1
ATOM 6678 C CA . VAL A 1 876 ? 14.977 11.979 13.173 1.00 90.62 876 VAL A CA 1
ATOM 6679 C C . VAL A 1 876 ? 15.629 12.565 11.924 1.00 90.62 876 VAL A C 1
ATOM 6681 O O . VAL A 1 876 ? 15.180 13.566 11.367 1.00 90.62 876 VAL A O 1
ATOM 6684 N N . ALA A 1 877 ? 16.764 12.007 11.502 1.00 91.06 877 ALA A N 1
ATOM 6685 C CA . ALA A 1 877 ? 17.402 12.465 10.276 1.00 91.06 877 ALA A CA 1
ATOM 6686 C C . ALA A 1 877 ? 16.719 11.823 9.065 1.00 91.06 877 ALA A C 1
ATOM 6688 O O . ALA A 1 877 ? 16.538 10.614 9.040 1.00 91.06 877 ALA A O 1
ATOM 6689 N N . VAL A 1 878 ? 16.404 12.614 8.044 1.00 90.81 878 VAL A N 1
ATOM 6690 C CA . VAL A 1 878 ? 15.833 12.097 6.795 1.00 90.81 878 VAL A CA 1
ATOM 6691 C C . VAL A 1 878 ? 16.952 11.802 5.796 1.00 90.81 878 VAL A C 1
ATOM 6693 O O . VAL A 1 878 ? 17.773 12.672 5.488 1.00 90.81 878 VAL A O 1
ATOM 6696 N N . GLU A 1 879 ? 16.986 10.574 5.293 1.00 93.06 879 GLU A N 1
ATOM 6697 C CA . GLU A 1 879 ? 17.890 10.106 4.239 1.00 93.06 879 GLU A CA 1
ATOM 6698 C C . GLU A 1 879 ? 17.088 9.473 3.096 1.00 93.06 879 GLU A C 1
ATOM 6700 O O . GLU A 1 879 ? 15.916 9.161 3.254 1.00 93.06 879 GLU A O 1
ATOM 6705 N N . TYR A 1 880 ? 17.716 9.279 1.933 1.00 91.75 880 TYR A N 1
ATOM 6706 C CA . TYR A 1 880 ? 17.019 8.757 0.755 1.00 91.75 880 TYR A CA 1
ATOM 6707 C C . TYR A 1 880 ? 17.396 7.313 0.442 1.00 91.75 880 TYR A C 1
ATOM 6709 O O . TYR A 1 880 ? 18.584 6.965 0.401 1.00 91.75 880 TYR A O 1
ATOM 6717 N N . LEU A 1 881 ? 16.388 6.510 0.116 1.00 92.44 881 LEU A N 1
ATOM 6718 C CA . LEU A 1 881 ? 16.542 5.260 -0.618 1.00 92.44 881 LEU A CA 1
ATOM 6719 C C . LEU A 1 881 ? 15.880 5.401 -1.989 1.00 92.44 881 LEU A C 1
ATOM 6721 O O . LEU A 1 881 ? 14.902 6.115 -2.165 1.00 92.44 881 LEU A O 1
ATOM 6725 N N . TYR A 1 882 ? 16.488 4.777 -2.993 1.00 92.69 882 TYR A N 1
ATOM 6726 C CA . TYR A 1 882 ? 16.078 4.938 -4.385 1.00 92.69 882 TYR A CA 1
ATOM 6727 C C . TYR A 1 882 ? 15.500 3.620 -4.895 1.00 92.69 882 TYR A C 1
ATOM 6729 O O . TYR A 1 882 ? 16.255 2.665 -5.100 1.00 92.69 882 TYR A O 1
ATOM 6737 N N . THR A 1 883 ? 14.190 3.596 -5.130 1.00 88.75 883 THR A N 1
ATOM 6738 C CA . THR A 1 883 ? 13.453 2.478 -5.741 1.00 88.75 883 THR A CA 1
ATOM 6739 C C . THR A 1 883 ? 13.642 2.437 -7.248 1.00 88.75 883 THR A C 1
ATOM 6741 O O . THR A 1 883 ? 13.753 1.359 -7.803 1.00 88.75 883 THR A O 1
ATOM 6744 N N . MET A 1 884 ? 13.853 3.572 -7.925 1.00 91.31 884 MET A N 1
ATOM 6745 C CA . MET A 1 884 ? 14.180 3.624 -9.365 1.00 91.31 884 MET A CA 1
ATOM 6746 C C . MET A 1 884 ? 13.069 3.087 -10.288 1.00 91.31 884 MET A C 1
ATOM 6748 O O . MET A 1 884 ? 13.348 2.610 -11.396 1.00 91.31 884 MET A O 1
ATOM 6752 N N . GLU A 1 885 ? 11.814 3.177 -9.856 1.00 87.50 885 GLU A N 1
ATOM 6753 C CA . GLU A 1 885 ? 10.651 3.019 -10.736 1.00 87.50 885 GLU A CA 1
ATOM 6754 C C . GLU A 1 885 ? 10.569 4.182 -11.722 1.00 87.50 885 GLU A C 1
ATOM 6756 O O . GLU A 1 885 ? 10.488 3.980 -12.940 1.00 87.50 885 GLU A O 1
ATOM 6761 N N . LEU A 1 886 ? 10.742 5.394 -11.192 1.00 88.75 886 LEU A N 1
ATOM 6762 C CA . LEU A 1 886 ? 10.831 6.637 -11.941 1.00 88.75 886 LEU A CA 1
ATOM 6763 C C . LEU A 1 886 ? 12.286 7.004 -12.291 1.00 88.75 886 LEU A C 1
ATOM 6765 O O . LEU A 1 886 ? 13.234 6.589 -11.611 1.00 88.75 886 LEU A O 1
ATOM 6769 N N . PRO A 1 887 ? 12.504 7.789 -13.365 1.00 91.00 887 PRO A N 1
ATOM 6770 C CA . PRO A 1 887 ? 13.811 8.373 -13.657 1.00 91.00 887 PRO A CA 1
ATOM 6771 C C . PRO A 1 887 ? 14.308 9.249 -12.499 1.00 91.00 887 PRO A C 1
ATOM 6773 O O . PRO A 1 887 ? 13.494 9.909 -11.880 1.00 91.00 887 PRO A O 1
ATOM 6776 N N . PRO A 1 888 ? 15.618 9.342 -12.222 1.00 92.25 888 PRO A N 1
ATOM 6777 C CA . PRO A 1 888 ? 16.121 10.154 -11.119 1.00 92.25 888 PRO A CA 1
ATOM 6778 C C . PRO A 1 888 ? 15.967 11.652 -11.392 1.00 92.25 888 PRO A C 1
ATOM 6780 O O . PRO A 1 888 ? 16.090 12.106 -12.540 1.00 92.25 888 PRO A O 1
ATOM 6783 N N . LYS A 1 889 ? 15.841 12.456 -10.327 1.00 90.25 889 LYS A N 1
ATOM 6784 C CA . LYS A 1 889 ? 15.789 13.928 -10.449 1.00 90.25 889 LYS A CA 1
ATOM 6785 C C . LYS A 1 889 ? 17.100 14.491 -11.019 1.00 90.25 889 LYS A C 1
ATOM 6787 O O . LYS A 1 889 ? 17.092 15.466 -11.780 1.00 90.25 889 LYS A O 1
ATOM 6792 N N . ASP A 1 890 ? 18.244 13.883 -10.692 1.00 92.19 890 ASP A N 1
ATOM 6793 C CA . ASP A 1 890 ? 19.534 14.182 -11.327 1.00 92.19 890 ASP A CA 1
ATOM 6794 C C . ASP A 1 890 ? 19.793 13.246 -12.517 1.00 92.19 890 ASP A C 1
ATOM 6796 O O . ASP A 1 890 ? 20.242 12.116 -12.375 1.00 92.19 890 ASP A O 1
ATOM 6800 N N . SER A 1 891 ? 19.606 13.774 -13.729 1.00 90.31 891 SER A N 1
ATOM 6801 C CA . SER A 1 891 ? 19.862 13.063 -14.998 1.00 90.31 891 SER A CA 1
ATOM 6802 C C . SER A 1 891 ? 21.291 12.519 -15.200 1.00 90.31 891 SER A C 1
ATOM 6804 O O . SER A 1 891 ? 21.556 11.870 -16.213 1.00 90.31 891 SER A O 1
ATOM 6806 N N . SER A 1 892 ? 22.247 12.854 -14.325 1.00 93.12 892 SER A N 1
ATOM 6807 C CA . SER A 1 892 ? 23.593 12.271 -14.347 1.00 93.12 892 SER A CA 1
ATOM 6808 C C . SER A 1 892 ? 23.723 10.982 -13.537 1.00 93.12 892 SER A C 1
ATOM 6810 O O . SER A 1 892 ? 24.765 10.328 -13.639 1.00 93.12 892 SER A O 1
ATOM 6812 N N . ASP A 1 893 ? 22.693 10.628 -12.770 1.00 95.62 893 ASP A N 1
ATOM 6813 C CA . ASP A 1 893 ? 22.618 9.375 -12.041 1.00 95.62 893 ASP A CA 1
ATOM 6814 C C . ASP A 1 893 ? 22.100 8.223 -12.905 1.00 95.62 893 ASP A C 1
ATOM 6816 O O . ASP A 1 893 ? 21.224 8.372 -13.755 1.00 95.62 893 ASP A O 1
ATOM 6820 N N . ASP A 1 894 ? 22.671 7.052 -12.656 1.00 95.50 894 ASP A N 1
ATOM 6821 C CA . ASP A 1 894 ? 22.307 5.776 -13.254 1.00 95.50 894 ASP A CA 1
ATOM 6822 C C . ASP A 1 894 ? 22.020 4.756 -12.144 1.00 95.50 894 ASP A C 1
ATOM 6824 O O . ASP A 1 894 ? 22.241 5.020 -10.961 1.00 95.50 894 ASP A O 1
ATOM 6828 N N . TYR A 1 895 ? 21.550 3.563 -12.512 1.00 96.75 895 TYR A N 1
ATOM 6829 C CA . TYR A 1 895 ? 21.260 2.506 -11.534 1.00 96.75 895 TYR A CA 1
ATOM 6830 C C . TYR A 1 895 ? 22.434 2.245 -10.563 1.00 96.75 895 TYR A C 1
ATOM 6832 O O . TYR A 1 895 ? 22.242 2.075 -9.359 1.00 96.75 895 TYR A O 1
ATOM 6840 N N . ILE A 1 896 ? 23.682 2.243 -11.055 1.00 97.44 896 ILE A N 1
ATOM 6841 C CA . ILE A 1 896 ? 24.858 1.945 -10.225 1.00 97.44 896 ILE A CA 1
ATOM 6842 C C . ILE A 1 896 ? 25.143 3.090 -9.247 1.00 97.44 896 ILE A C 1
ATOM 6844 O O . ILE A 1 896 ? 25.559 2.834 -8.111 1.00 97.44 896 ILE A O 1
ATOM 6848 N N . SER A 1 897 ? 24.985 4.348 -9.669 1.00 97.38 897 SER A N 1
ATOM 6849 C CA . SER A 1 897 ? 25.186 5.499 -8.787 1.00 97.38 897 SER A CA 1
ATOM 6850 C C . SER A 1 897 ? 24.087 5.604 -7.732 1.00 97.38 897 SER A C 1
ATOM 6852 O O . SER A 1 897 ? 24.427 5.822 -6.569 1.00 97.38 897 SER A O 1
ATOM 6854 N N . LEU A 1 898 ? 22.823 5.367 -8.095 1.00 97.19 898 LEU A N 1
ATOM 6855 C CA . LEU A 1 898 ? 21.681 5.381 -7.173 1.00 97.19 898 LEU A CA 1
ATOM 6856 C C . LEU A 1 898 ? 21.795 4.274 -6.124 1.00 97.19 898 LEU A C 1
ATOM 6858 O O . LEU A 1 898 ? 21.792 4.570 -4.934 1.00 97.19 898 LEU A O 1
ATOM 6862 N N . MET A 1 89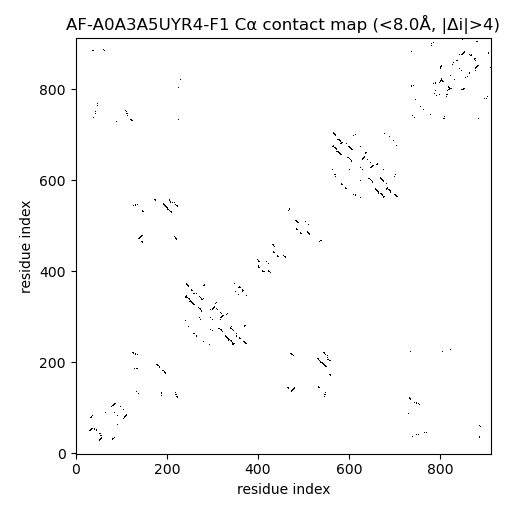9 ? 22.083 3.032 -6.527 1.00 97.38 899 MET A N 1
ATOM 6863 C CA . MET A 1 899 ? 22.323 1.940 -5.574 1.00 97.38 899 MET A CA 1
ATOM 6864 C C . MET A 1 899 ? 23.488 2.229 -4.616 1.00 97.38 899 MET A C 1
ATOM 6866 O O . MET A 1 899 ? 23.455 1.861 -3.441 1.00 97.38 899 MET A O 1
ATOM 6870 N N . ARG A 1 900 ? 24.543 2.909 -5.082 1.00 96.62 900 ARG A N 1
ATOM 6871 C CA . ARG A 1 900 ? 25.642 3.335 -4.200 1.00 96.62 900 ARG A CA 1
ATOM 6872 C C . ARG A 1 900 ? 25.233 4.440 -3.236 1.00 96.62 900 ARG A C 1
ATOM 6874 O O . ARG A 1 900 ? 25.721 4.426 -2.110 1.00 96.62 900 ARG A O 1
ATOM 6881 N N . LYS A 1 901 ? 24.378 5.374 -3.662 1.00 96.81 901 LYS A N 1
ATOM 6882 C CA . LYS A 1 901 ? 23.801 6.387 -2.772 1.00 96.81 901 LYS A CA 1
ATOM 6883 C C . LYS A 1 901 ? 22.940 5.721 -1.701 1.00 96.81 901 LYS A C 1
ATOM 6885 O O . LYS A 1 901 ? 23.215 5.968 -0.534 1.00 96.81 901 LYS A O 1
ATOM 6890 N N . SER A 1 902 ? 22.048 4.795 -2.073 1.00 95.81 902 SER A N 1
ATOM 6891 C CA . SER A 1 902 ? 21.266 3.995 -1.116 1.00 95.81 902 SER A CA 1
ATOM 6892 C C . SER A 1 902 ? 22.175 3.297 -0.100 1.00 95.81 902 SER A C 1
ATOM 6894 O O . SER A 1 902 ? 21.975 3.419 1.101 1.00 95.81 902 SER A O 1
ATOM 6896 N N . MET A 1 903 ? 23.251 2.635 -0.549 1.00 94.69 903 MET A N 1
ATOM 6897 C CA . MET A 1 903 ? 24.221 1.998 0.357 1.00 94.69 903 MET A CA 1
ATOM 6898 C C . MET A 1 903 ? 24.898 2.994 1.311 1.00 94.69 903 MET A C 1
ATOM 6900 O O . MET A 1 903 ? 25.127 2.672 2.477 1.00 94.69 903 MET A O 1
ATOM 6904 N N . ASP A 1 904 ? 25.294 4.170 0.820 1.00 94.31 904 ASP A N 1
ATOM 6905 C CA . ASP A 1 904 ? 25.940 5.187 1.649 1.00 94.31 904 ASP A CA 1
ATOM 6906 C C . ASP A 1 904 ? 24.964 5.790 2.672 1.00 94.31 904 ASP A C 1
ATOM 6908 O O . ASP A 1 904 ? 25.373 5.972 3.820 1.00 94.31 904 ASP A O 1
ATOM 6912 N N . SER A 1 905 ? 23.695 5.998 2.312 1.00 94.31 905 SER A N 1
ATOM 6913 C CA . SER A 1 905 ? 22.633 6.410 3.237 1.00 94.31 905 SER A CA 1
ATOM 6914 C C . SER A 1 905 ? 22.322 5.314 4.268 1.00 94.31 905 SER A C 1
ATOM 6916 O O . SER A 1 905 ? 22.308 5.595 5.466 1.00 94.31 905 SER A O 1
ATOM 6918 N N . LEU A 1 906 ? 22.228 4.039 3.867 1.00 92.75 906 LEU A N 1
ATOM 6919 C CA . LEU A 1 906 ? 22.059 2.909 4.799 1.00 92.75 906 LEU A CA 1
ATOM 6920 C C . LEU A 1 906 ? 23.180 2.839 5.838 1.00 92.75 906 LEU A C 1
ATOM 6922 O O . LEU A 1 906 ? 22.938 2.570 7.009 1.00 92.75 906 LEU A O 1
ATOM 6926 N N . LYS A 1 907 ? 24.428 3.112 5.444 1.00 91.00 907 LYS A N 1
ATOM 6927 C CA . LYS A 1 907 ? 25.549 3.135 6.396 1.00 91.00 907 LYS A CA 1
ATOM 6928 C C . LYS A 1 907 ? 25.396 4.227 7.450 1.00 91.00 907 LYS A C 1
ATOM 6930 O O . LYS A 1 907 ? 25.825 4.011 8.580 1.00 91.00 907 LYS A O 1
ATOM 6935 N N . ILE A 1 908 ? 24.805 5.369 7.091 1.00 89.62 908 ILE A N 1
ATOM 6936 C CA . ILE A 1 908 ? 24.516 6.454 8.035 1.00 89.62 908 ILE A CA 1
ATOM 6937 C C . ILE A 1 908 ? 23.492 5.969 9.067 1.00 89.62 908 ILE A C 1
ATOM 6939 O O . ILE A 1 908 ? 23.789 6.044 10.259 1.00 89.62 908 ILE A O 1
ATOM 6943 N N . GLY A 1 909 ? 22.360 5.413 8.619 1.00 88.38 909 GLY A N 1
ATOM 6944 C CA . GLY A 1 909 ? 21.301 4.918 9.511 1.00 88.38 909 GLY A CA 1
ATOM 6945 C C . GLY A 1 909 ? 21.728 3.756 10.403 1.00 88.38 909 GLY A C 1
ATOM 6946 O O . GLY A 1 909 ? 21.472 3.762 11.601 1.00 88.38 909 GLY A O 1
ATOM 6947 N N . LEU A 1 910 ? 22.494 2.810 9.859 1.00 88.19 910 LEU A N 1
ATOM 6948 C CA . LEU A 1 910 ? 22.930 1.606 10.576 1.00 88.19 910 LEU A CA 1
ATOM 6949 C C . LEU A 1 910 ? 24.170 1.823 11.472 1.00 88.19 910 LEU A C 1
ATOM 6951 O O . LEU A 1 910 ? 24.682 0.882 12.095 1.00 88.19 910 LEU A O 1
ATOM 6955 N N . GLY A 1 911 ? 24.705 3.048 11.519 1.00 85.56 911 GLY A N 1
ATOM 6956 C CA . GLY A 1 911 ? 25.874 3.397 12.333 1.00 85.56 911 GLY A CA 1
ATOM 6957 C C . GLY A 1 911 ? 27.176 2.718 11.886 1.00 85.56 911 GLY A C 1
ATOM 6958 O O . GLY A 1 911 ? 28.031 2.388 12.720 1.00 85.56 911 GLY A O 1
ATOM 6959 N N . CYS A 1 912 ? 27.325 2.497 10.578 1.00 82.94 912 CYS A N 1
ATOM 6960 C CA . CYS A 1 912 ? 28.534 1.982 9.937 1.00 82.94 912 CYS A CA 1
ATOM 6961 C C . CYS A 1 912 ? 29.481 3.145 9.528 1.00 82.94 912 CYS A C 1
ATOM 6963 O O . CYS A 1 912 ? 30.710 2.905 9.515 1.00 82.94 912 CYS A O 1
#

Sequence (912 aa):
MNARSTTMLAVLMMLFSSMAGCLDSEDDDEWTAMVSTYHVGQLVSAIGGDTIKVEMMSTSGVPVHDYEPAAADIVRLQESDIFFYHGLNLEPWVESALSSLGDQAPTSIQTHAMPTGETALDYESMLISDLCDLLTNGPFESTTLGHDDHEDGHDDDNDSHDNHSEEDGHEGHNHAEAEETIENPENCPADTVISIFHMEEGEHVLEFEEDHNEDFNMAVLKMPGGHAHGHHDHGHGAGAFEWAGIFSINDASHTWSMQKVDGEYADPTMRLVLVPTSTPDEETMHSLEEGVEALIEGDCSVVEDGEAMQSIQSTGSCFELHVGTGDDSTFTIDTTDISGLAMFAQHVPTEFERDQHYLKDSTGGDIEPIAQEGADAHAHDDHDEDEHGEHDEDGHHDGVCHNTTTHENYDSTESDCEAAGHMWMEDDDHAGVCHNTTTHENYDSTESDCEAAGHVWMEEEHHEYPEIHADYNAHSLSFPEEMVCYDMSTHTVNGSLVSQADCEAAGLMWTAADSGPGDDDHSDEEGHHEAGYVVVHIEEEGDYGFAVPKDVEFHILADAPKAFEWAGAFSISDNSHTWSMQAVAGEDGTLAYADPSMRLVLVPTDSPTEEAIHSSESGAETMIEGDSCAVVEDGESMTSIAAEGSCFELHVGTGDDSTYTIDTTGLAGLVVYAQHVPTEFERDQHYLKDSTGGDIEPNAQESSGAHDHGHHDDHGDEEGEIEAGEGEEEFDYDPHSWLDPLAFKAQAQVVLDALIGAYPSGESDFTSNAESYMLELDNLHADFQSNLPSTSTCTDTKVIANHNAYSYMAKRYGLKFISIHGLDPEGEPAAADIAEAVEEINEEGITVLFVEEYTSISAVDSIVEQTVSDTMPNGVAVEYLYTMELPPKDSSDDYISLMRKSMDSLKIGLGC

pLDDT: mean 76.34, std 20.11, range [24.56, 98.5]

Nearest PDB structures (foldseek):
  7jj9-assembly1_A  TM=8.648E-01  e=7.215E-13  Streptococcus pneumoniae R6
  2o1e-assembly2_B  TM=8.625E-01  e=2.242E-12  Bacillus subtilis
  2o1e-assembly1_A  TM=8.632E-01  e=4.427E-12  Bacillus subtilis
  3hh8-assembly1_A  TM=8.304E-01  e=5.363E-11  Streptococcus pyogenes serotype M1
  6q1c-assembly1_A  TM=7.472E-01  e=2.136E-09  Yersinia pestis

Mean predicted aligned error: 21.76 Å

Radius of gyration: 36.64 Å; Cα contacts (8 Å, |Δi|>4): 1672; chains: 1; bounding box: 104×84×131 Å

Solvent-accessible surface area (backbone atoms only — not comparable to full-atom values): 52142 Å² total; per-residue (Å²): 140,61,93,66,61,66,58,55,54,53,54,51,54,54,59,54,62,74,63,71,79,80,74,75,80,65,83,69,84,69,46,33,35,34,17,56,36,33,54,59,41,49,47,50,43,56,25,44,39,100,66,39,47,78,43,62,59,63,80,85,74,59,57,57,69,80,43,75,84,48,75,68,46,53,51,51,51,45,73,24,66,28,34,41,38,56,46,62,64,46,45,66,55,52,62,59,56,43,57,76,41,50,97,51,39,41,55,73,42,71,31,68,43,53,42,95,93,56,73,80,52,36,27,67,64,48,37,53,50,51,42,24,46,31,65,71,68,45,69,68,45,83,43,62,34,22,70,82,80,78,76,76,80,76,76,89,71,91,76,91,82,94,82,89,77,91,77,90,75,93,84,79,71,54,59,62,77,62,81,43,76,47,74,53,56,87,84,37,63,86,56,28,29,36,36,30,33,79,42,65,58,44,80,41,44,38,42,30,57,48,94,46,87,60,74,44,59,36,17,35,34,64,48,56,61,64,65,76,64,56,77,56,85,49,96,54,78,86,53,65,47,42,19,41,34,16,22,77,40,90,48,61,34,34,36,42,40,42,23,34,38,101,80,42,54,82,55,74,55,44,44,39,31,39,31,56,33,91,60,50,42,55,69,56,44,62,76,41,46,82,69,40,36,68,39,57,73,41,91,48,49,77,38,52,54,71,36,62,57,69,83,72,35,81,86,36,38,31,30,31,38,36,62,44,98,57,68,60,26,40,35,36,36,65,32,64,96,38,53,6,38,33,37,37,20,50,51,44,63,67,61,23,41,63,90,55,70,38,36,24,43,78,87,70,48,76,56,73,58,72,30,71,45,61,75,94,74,88,84,85,85,80,88,75,93,75,97,74,77,94,76,85,89,85,84,91,73,78,48,43,24,31,30,84,89,78,76,48,76,46,90,56,53,64,72,58,18,50,76,71,70,25,44,68,40,63,82,82,86,79,68,48,42,23,34,32,84,89,76,76,48,75,44,89,54,54,62,73,61,17,51,75,68,75,26,46,62,41,70,67,75,90,65,92,45,44,78,44,64,40,84,77,42,16,36,37,40,32,75,72,74,60,70,32,21,32,29,86,89,77,75,43,74,40,88,91,39,92,42,62,69,56,16,50,72,72,72,30,43,69,40,48,69,82,74,63,99,67,96,72,93,83,76,96,67,78,88,73,75,58,47,29,29,33,31,38,40,33,89,61,63,45,49,33,39,40,35,34,44,64,80,57,60,70,39,42,53,38,81,65,83,59,65,36,29,23,36,32,11,24,77,43,90,49,58,34,34,36,42,42,41,21,32,26,67,47,99,86,68,51,69,44,56,82,55,74,54,46,47,35,28,40,30,59,31,87,57,41,35,58,68,51,47,68,77,45,39,72,61,42,35,59,40,63,70,40,99,72,50,50,76,37,53,55,71,35,66,56,69,81,69,36,79,89,33,39,38,32,31,39,35,62,47,97,61,64,60,26,40,35,33,38,60,36,66,90,45,53,9,33,35,39,37,21,49,52,52,65,69,62,26,43,68,90,56,70,42,37,24,45,78,86,70,46,75,56,75,58,67,25,72,50,67,49,93,80,74,89,77,76,83,83,80,90,79,90,77,91,87,80,89,75,84,77,75,88,66,85,78,71,54,67,30,62,55,42,45,65,67,21,42,59,24,37,40,34,20,43,50,48,51,48,54,49,48,33,70,76,40,61,88,46,37,71,56,30,52,55,29,37,59,53,50,46,50,50,30,55,50,51,44,54,50,50,51,59,60,36,51,77,63,39,78,37,77,46,46,66,43,44,26,38,60,86,57,50,63,50,39,19,70,74,42,60,42,43,76,41,58,42,67,67,44,51,48,89,49,76,45,52,76,63,44,41,49,51,51,35,48,53,36,60,76,72,64,55,60,37,42,30,34,50,83,74,34,52,66,73,46,48,46,62,36,25,61,70,41,48,37,99,91,31,81,76,17,44,40,82,41,54,39,70,85,43,57,56,74,65,95,54,83,88,61,48,73,71,54,43,55,50,46,28,52,55,38,49,30,62,55,21,58,86

Foldseek 3Di:
DDPVPVVVVVVVVVVVVVVVVPPPPPVPVQAEEEEAFQLQVQLLCLLCPPRYHYHYLDPPLDFQLPDDGDPVSLVVQLVHQEYEYADLCSRVCPVVSQVVCPVSGHHYFHLFDFDVPDDFFFLVVVQVQLQQCCQVPFPAAAFEFFFDPPPPPDDDDDDDDDDDDDDDDPPFFDFDDFPDKDFQDPNHDHQKIKTKDFDAFFKWKKKWFCVPQDWWKKAKAFRPAPPPPPPPCPPDPPFLFLKKFKFFDDAQKKKFKFFDDPRHGPDQKKKKKKAFDPDRAPVVGVVLRVLCSCQRVDDAAEDEFPEEDDDADNSIGMYMYGADPDRMGMYMYRCHPGRMMMMTMNDDRCSRDDPAARMADPVRDHTHGNDMDNDPDDDDPDDDDDDDDDDDDDDDQDWWWAAPVPRDTDDDDPVVSVVVVTDIGGPDDWDWWWADPVPRDTDDDDCVVSVVVVTDIGTDDPDSIAEDESHSHMYGYHYDFAWFFADPVVRDTDPVDPDPVVSVVVVTDTDGPPPGPDPDDDDPDDDPRTITMYMYRDRRTDMMMMMIRNPMDMTTGDPGQQQFFKKFKFFDPDQKKKFKFFFAQDPVRDGDQPDQKKKKKKAFDLDRDPVVCVVLRVLVSCQSPDPDAAEDEFPEEDDDADNSIGMYMYGYDPDRMGMYMYRCHPGRMMMMTINDDRVSRDDPAERMGDPVRDDTGGPDMDGRPPDPPDDDDDDDDDDDDPDPDDDPDRSSGQSLLCLQLSSSLSSSVSSLVVCCVSPVVCNVSSVVSSVVVNVLSVVLLVVLLCQADVNDDFPAQEAEEQDPNCVNVCVSNVHHYDHQYQQDQVDQRDPVSLVVLLVVCVVVVFQEYEYEQSRDPNSCVSNQVSQCDPSHPRRHHYAYQYSRSGDHPDPVDRPSNRSVSNSVRVCVRRVD